Protein AF-0000000072576136 (afdb_homodimer)

Solvent-accessible surface area (backbone atoms only — not comparable to full-atom values): 45454 Å² total; per-residue (Å²): 122,47,48,50,60,74,51,88,66,89,42,73,45,78,43,72,60,44,74,23,37,49,50,46,74,38,41,30,34,22,38,23,35,15,45,12,12,41,23,12,35,43,30,12,17,70,63,68,29,52,25,37,36,33,17,56,44,52,65,46,32,33,51,48,41,37,13,39,54,67,48,43,57,45,41,37,20,47,60,33,68,33,74,60,60,92,84,55,74,64,70,59,25,35,45,52,71,31,28,52,61,47,76,42,61,35,23,64,57,47,56,50,49,50,53,30,45,75,68,62,21,32,40,74,64,34,56,82,33,28,34,21,29,25,50,34,48,58,51,49,31,51,51,51,53,50,50,34,45,73,42,56,25,21,34,40,28,44,29,39,79,76,41,49,41,75,42,90,88,49,81,26,36,29,38,34,24,49,34,64,62,42,39,32,28,38,39,20,42,18,38,37,28,13,58,44,45,34,58,57,44,47,46,60,59,30,52,63,46,56,38,34,89,90,78,47,51,30,35,39,30,32,44,17,33,31,34,35,58,33,37,56,69,49,31,39,50,50,36,69,75,35,62,87,36,51,58,40,34,33,31,43,43,66,61,49,52,52,33,38,76,70,68,65,42,89,65,84,56,80,50,48,32,40,30,43,40,63,46,84,35,33,37,38,38,62,60,36,73,38,60,81,41,45,67,52,32,38,51,34,43,32,49,42,34,57,52,31,51,54,43,45,53,38,50,48,52,47,38,36,73,72,38,67,27,23,65,75,33,47,71,71,43,64,32,63,35,64,28,70,72,40,43,32,21,29,38,26,74,32,68,44,35,48,63,41,43,56,63,34,35,81,51,94,44,40,53,28,36,43,32,44,36,34,47,44,49,35,36,88,52,65,62,71,48,79,48,67,40,47,73,58,35,49,16,47,40,41,53,43,23,27,33,38,36,90,55,70,35,48,31,30,15,26,49,12,24,15,39,35,62,57,26,37,38,24,50,41,43,53,58,39,6,21,31,36,4,27,40,41,14,34,38,39,25,51,21,59,74,68,69,42,46,60,86,67,50,62,54,65,60,44,42,51,52,39,47,74,61,47,35,51,75,87,76,72,80,129,121,47,48,50,60,72,51,87,65,89,42,72,46,77,43,71,61,44,73,22,38,50,51,47,74,38,41,30,33,22,37,23,34,15,45,12,12,41,23,13,35,43,30,13,16,72,64,68,29,52,24,37,36,33,17,54,44,53,64,47,32,35,52,49,40,37,11,40,53,68,48,43,57,43,41,36,20,46,60,33,69,35,75,61,61,90,84,55,74,63,74,58,25,36,45,52,74,31,27,51,61,47,76,41,60,34,22,62,56,46,55,50,50,52,54,29,43,75,69,61,21,32,42,75,63,34,54,82,32,30,34,21,30,25,50,34,50,58,52,51,32,51,52,52,52,51,51,34,44,74,41,57,26,22,34,40,28,46,28,39,79,76,41,47,41,73,41,90,88,49,80,26,36,28,38,34,24,48,35,65,62,43,40,32,30,38,40,18,42,17,38,36,29,14,58,44,45,33,57,58,43,47,45,59,59,28,52,64,46,56,36,34,88,88,79,46,50,30,36,37,31,32,44,16,32,32,34,34,60,34,36,54,68,48,32,40,51,50,38,69,76,34,61,89,36,50,56,41,35,35,30,43,44,66,62,47,53,52,34,37,76,70,68,66,41,90,65,82,56,80,51,48,32,40,31,43,39,63,46,83,36,32,36,36,37,61,60,36,73,38,61,80,41,44,68,53,32,38,51,34,46,31,49,44,34,58,52,31,53,54,44,45,52,38,51,51,51,47,37,36,74,70,39,66,28,23,65,74,33,48,72,73,42,64,32,62,35,64,29,71,71,40,43,31,20,29,38,26,73,32,68,43,36,48,63,41,42,56,64,34,34,80,49,93,45,42,54,29,37,45,32,43,36,33,47,44,48,35,36,88,51,66,61,71,49,80,48,67,40,49,73,57,36,50,16,49,40,40,53,41,22,26,34,37,36,90,54,70,34,49,32,31,14,26,49,11,24,15,37,34,61,56,26,38,38,23,50,41,45,53,57,37,6,21,30,36,4,27,40,41,14,33,39,37,27,51,22,58,75,68,68,41,47,61,85,70,50,63,54,64,61,44,44,51,52,39,46,73,60,47,35,50,77,87,76,72,79,127

pLDDT: mean 94.4, std 8.7, range [44.44, 99.0]

Radius of gyration: 27.43 Å; Cα contacts (8 Å, |Δi|>4): 2630; chains: 2; bounding box: 65×86×63 Å

Secondary structure (DSSP, 8-state):
--B-PPPSS--EEEEPPEEEEEEEEEEEEEE--SHHHHHHHHHHHHTT--EEEE-SSSSS-GGGTTS---SBPP-EEESS-----SS--GGG-S-----SEEE---THHHHHHHHHHHTT-B----GGGTT-B-B-HHHHHHHHHHHHHHHT-EEE-S-EEEEEEE-SSSSSEEEEEEETTEEEEEEEEEEEE-SSS-HHHHHTT--EEES-TTT-PPPPBB--EEEES--HHHHHHHHHH-GGGEETTEE-HHHHHHHHHTTS---S-SSEEEEE-SSTT-EEE----B-S--TT-HHHHHHHHHHHHHHHHHHHHHHHHHSTT-TT-EEEEE-SSPBP---EEE-BSS-B-HHHHHTT---TTEEEEE-PPEEEEPTTSS-EEEEPPPTT--EEEEGGGGSBTT-SSEEE-GGGSSB-HHHHHHHTSHHHHHHHHHHHHHHHHHHHHH-S-GGGS-HHHHHHHHHHTT-----S--/--B-PPPSS--EEEEPPEEEEEEEEEEEEEE--SHHHHHHHHHHHHTT--EEEE-SSSSS-GGGTTS---SBPP-EEESS-----SS--TTS-S-----SEEE---THHHHHHHHHHHTT-B----GGGTT-B-B-HHHHHHHHHHHHHHHT-EEE-S-EEEEEEE-SSSSSEEEEEEETTEEEEEEEEEEEE-SSS-HHHHHTT--EEES-TTT-PPPPBB--EEEES--HHHHHHHHHH-GGGEETTEE-HHHHHHHHHTTS---S-SSEEEEE-SSTT-EEE----B-S--TT-HHHHHHHHHHHHHHHHHHHHHHHHHSTT-TT-EEEEE-SSPBP---EEE-BSS-B-HHHHHTT---TTEEEEE-PPEEEE-TTSS-EEEEPPPTT--EEEEGGGGSBTT-SSEEE-GGGSSB-HHHHHHHTSHHHHHHHHHHHHHHHHHHHHH-S-GGGS-HHHHHHHHHHTT-----S--

Nearest PDB structures (foldseek):
  6em0-assembly1_A-2  TM=5.163E-01  e=6.713E-11  Pseudomonas nitroreducens
  6em0-assembly2_B-3  TM=5.380E-01  e=1.480E-10  Pseudomonas nitroreducens
  4z2r-assembly1_B  TM=5.714E-01  e=1.130E-09  Pseudomonas nitroreducens HBP1
  6ui5-assembly1_B  TM=5.547E-01  e=8.055E-10  Streptomyces sp. NRRL 11266
  4z2r-assembly1_A-4  TM=5.070E-01  e=7.613E-10  Pseudomonas nitroreducens HBP1

Sequence (956 aa):
MPILEEPHESRTITLPPRPARLGGRCDVLVVGGGPAGFAAAVGAADAGADTVLVERYGFLGGNATAALVMPLMSFHNEHKQAAFTEAGDTSRLLPTDHGEGEPVVAGVLWQLLDRLTGRGGCLPPSPKTGYTVPFDPELFKFCLLEMADESGVRMLFHSFASGALPLDDGPGWRVVFETKSGPVVIDAGVVVDGTGDGDVAAACGAPYEVGRPEDGLVQPMTLMFRVADFARPDFAAYVREHPDQWRGVHGLWDLIEEARKNGELRLPREDILFFATPHPHEVAVNSTRVNRVLGTSVWDLTRAEYTARHQLAEIDRFLRTRVPGFEESYVVQSGTHVGVRESRRVVGDHRLTGHDILAARTFPDVIAHGAYPVDIHNPRGSGTVLKRVPRGSFYDIPLRCLLPRDTDRLLVAGRCISGTHVAHSSYRVMPIAMATGHAAGVCAALTVRHGSGPRGLPYRLVQRELLRQGARLRTEPHMPILEEPHESRTITLPPRPARLGGRCDVLVVGGGPAGFAAAVGAADAGADTVLVERYGFLGGNATAALVMPLMSFHNEHKQAAFTEAGDTSRLLPTDHGEGEPVVAGVLWQLLDRLTGRGGCLPPSPKTGYTVPFDPELFKFCLLEMADESGVRMLFHSFASGALPLDDGPGWRVVFETKSGPVVIDAGVVVDGTGDGDVAAACGAPYEVGRPEDGLVQPMTLMFRVADFARPDFAAYVREHPDQWRGVHGLWDLIEEARKNGELRLPREDILFFATPHPHEVAVNSTRVNRVLGTSVWDLTRAEYTARHQLAEIDRFLRTRVPGFEESYVVQSGTHVGVRESRRVVGDHRLTGHDILAARTFPDVIAHGAYPVDIHNPRGSGTVLKRVPRGSFYDIPLRCLLPRDTDRLLVAGRCISGTHVAHSSYRVMPIAMATGHAAGVCAALTVRHGSGPRGLPYRLVQRELLRQGARLRTEPH

Structure (mmCIF, N/CA/C/O backbone):
data_AF-0000000072576136-model_v1
#
loop_
_entity.id
_entity.type
_entity.pdbx_description
1 polymer 'Membrane protein'
#
loop_
_atom_site.group_PDB
_atom_site.id
_atom_site.type_symbol
_atom_site.label_atom_id
_atom_site.label_alt_id
_atom_site.label_comp_id
_atom_site.label_asym_id
_atom_site.label_entity_id
_atom_site.label_seq_id
_atom_site.pdbx_PDB_ins_code
_atom_site.Cartn_x
_atom_site.Cartn_y
_atom_site.Cartn_z
_atom_site.occupancy
_atom_site.B_iso_or_equiv
_atom_site.auth_seq_id
_atom_site.auth_comp_id
_atom_site.auth_asym_id
_atom_site.auth_atom_id
_atom_site.pdbx_PDB_model_num
ATOM 1 N N . MET A 1 1 ? 3.443 -14.68 19.406 1 68.88 1 MET A N 1
ATOM 2 C CA . MET A 1 1 ? 2.92 -14.148 18.156 1 68.88 1 MET A CA 1
ATOM 3 C C . MET A 1 1 ? 3.826 -14.516 16.984 1 68.88 1 MET A C 1
ATOM 5 O O . MET A 1 1 ? 5.051 -14.523 17.125 1 68.88 1 MET A O 1
ATOM 9 N N . PRO A 1 2 ? 3.176 -14.836 15.859 1 83.38 2 PRO A N 1
ATOM 10 C CA . PRO A 1 2 ? 3.953 -15.32 14.719 1 83.38 2 PRO A CA 1
ATOM 11 C C . PRO A 1 2 ? 4.684 -14.195 13.984 1 83.38 2 PRO A C 1
ATOM 13 O O . PRO A 1 2 ? 4.617 -14.109 12.758 1 83.38 2 PRO A O 1
ATOM 16 N N . ILE A 1 3 ? 5.254 -13.297 14.844 1 90.5 3 ILE A N 1
ATOM 17 C CA . ILE A 1 3 ? 6.078 -12.234 14.281 1 90.5 3 ILE A CA 1
ATOM 18 C C . ILE A 1 3 ? 7.539 -12.461 14.648 1 90.5 3 ILE A C 1
ATOM 20 O O . ILE A 1 3 ? 7.84 -13.039 15.695 1 90.5 3 ILE A O 1
ATOM 24 N N . LEU A 1 4 ? 8.352 -12.055 13.742 1 94.62 4 LEU A N 1
ATOM 25 C CA . LEU A 1 4 ? 9.781 -12.102 14.047 1 94.62 4 LEU A CA 1
ATOM 26 C C . LEU A 1 4 ? 10.141 -11.07 15.109 1 94.62 4 LEU A C 1
ATOM 28 O O . LEU A 1 4 ? 10.055 -9.859 14.875 1 94.62 4 LEU A O 1
ATOM 32 N N . GLU A 1 5 ? 10.539 -11.516 16.234 1 92.81 5 GLU A N 1
ATOM 33 C CA . GLU A 1 5 ? 10.867 -10.625 17.344 1 92.81 5 GLU A CA 1
ATOM 34 C C . GLU A 1 5 ? 12.258 -10.016 17.172 1 92.81 5 GLU A C 1
ATOM 36 O O . GLU A 1 5 ? 13.164 -10.672 16.656 1 92.81 5 GLU A O 1
ATOM 41 N N . GLU A 1 6 ? 12.328 -8.852 17.641 1 92.44 6 GLU A N 1
ATOM 42 C CA . GLU A 1 6 ? 13.641 -8.227 17.688 1 92.44 6 GLU A CA 1
ATOM 43 C C . GLU A 1 6 ? 14.602 -9.023 18.562 1 92.44 6 GLU A C 1
ATOM 45 O O . GLU A 1 6 ? 14.273 -9.359 19.703 1 92.44 6 GLU A O 1
ATOM 50 N N . PRO A 1 7 ? 15.789 -9.273 17.969 1 91.88 7 PRO A N 1
ATOM 51 C CA . PRO A 1 7 ? 16.734 -10 18.812 1 91.88 7 PRO A CA 1
ATOM 52 C C . PRO A 1 7 ? 17.094 -9.25 20.094 1 91.88 7 PRO A C 1
ATOM 54 O O . PRO A 1 7 ? 17.219 -8.023 20.078 1 91.88 7 PRO A O 1
ATOM 57 N N . HIS A 1 8 ? 17.312 -9.969 21.109 1 87.31 8 HIS A N 1
ATOM 58 C CA . HIS A 1 8 ? 17.625 -9.391 22.422 1 87.31 8 HIS A CA 1
ATOM 59 C C . HIS A 1 8 ? 18.969 -8.688 22.406 1 87.31 8 HIS A C 1
ATOM 61 O O . HIS A 1 8 ? 19.125 -7.59 22.938 1 87.31 8 HIS A O 1
ATOM 67 N N . GLU A 1 9 ? 19.922 -9.43 21.797 1 86.75 9 GLU A N 1
ATOM 68 C CA . GLU A 1 9 ? 21.234 -8.828 21.672 1 86.75 9 GLU A CA 1
ATOM 69 C C . GLU A 1 9 ? 21.391 -8.125 20.328 1 86.75 9 GLU A C 1
ATOM 71 O O . GLU A 1 9 ? 21.141 -8.719 19.281 1 86.75 9 GLU A O 1
ATOM 76 N N . SER A 1 10 ? 21.75 -6.875 20.453 1 86.5 10 SER A N 1
ATOM 77 C CA . SER A 1 10 ? 21.969 -6.109 19.234 1 86.5 10 SER A CA 1
ATOM 78 C C . SER A 1 10 ? 23.312 -6.441 18.609 1 86.5 10 SER A C 1
ATOM 80 O O . SER A 1 10 ? 24.359 -6.223 19.234 1 86.5 10 SER A O 1
ATOM 82 N N . ARG A 1 11 ? 23.281 -7.152 17.547 1 93.06 11 ARG A N 1
ATOM 83 C CA . ARG A 1 11 ? 24.469 -7.434 16.75 1 93.06 11 ARG A CA 1
ATOM 84 C C . ARG A 1 11 ? 24.391 -6.75 15.391 1 93.06 11 ARG A C 1
ATOM 86 O O . ARG A 1 11 ? 23.312 -6.691 14.781 1 93.06 11 ARG A O 1
ATOM 93 N N . THR A 1 12 ? 25.484 -6.16 15.039 1 95.62 12 THR A N 1
ATOM 94 C CA . THR A 1 12 ? 25.547 -5.469 13.75 1 95.62 12 THR A CA 1
ATOM 95 C C . THR A 1 12 ? 26.594 -6.109 12.844 1 95.62 12 THR A C 1
ATOM 97 O O . THR A 1 12 ? 27.594 -6.664 13.32 1 95.62 12 THR A O 1
ATOM 100 N N . ILE A 1 13 ? 26.297 -6.121 11.594 1 95.44 13 ILE A N 1
ATOM 101 C CA . ILE A 1 13 ? 27.25 -6.512 10.562 1 95.44 13 ILE A CA 1
ATOM 102 C C . ILE A 1 13 ? 27.516 -5.336 9.633 1 95.44 13 ILE A C 1
ATOM 104 O O . ILE A 1 13 ? 26.641 -4.484 9.438 1 95.44 13 ILE A O 1
ATOM 108 N N . THR A 1 14 ? 28.688 -5.301 9.07 1 97.06 14 THR A N 1
ATOM 109 C CA . THR A 1 14 ? 29.016 -4.238 8.133 1 97.06 14 THR A CA 1
ATOM 110 C C . THR A 1 14 ? 28.719 -4.672 6.699 1 97.06 14 THR A C 1
ATOM 112 O O . THR A 1 14 ? 29.266 -5.668 6.223 1 97.06 14 THR A O 1
ATOM 115 N N . LEU A 1 15 ? 27.812 -3.986 6.074 1 97.69 15 LEU A N 1
ATOM 116 C CA . LEU A 1 15 ? 27.531 -4.227 4.66 1 97.69 15 LEU A CA 1
ATOM 117 C C . LEU A 1 15 ? 28.594 -3.561 3.785 1 97.69 15 LEU A C 1
ATOM 119 O O . LEU A 1 15 ? 29.031 -2.445 4.074 1 97.69 15 LEU A O 1
ATOM 123 N N . PRO A 1 16 ? 29.062 -4.172 2.74 1 96.62 16 PRO A N 1
ATOM 124 C CA . PRO A 1 16 ? 30.109 -3.625 1.868 1 96.62 16 PRO A CA 1
ATOM 125 C C . PRO A 1 16 ? 29.625 -2.426 1.054 1 96.62 16 PRO A C 1
ATOM 127 O O . PRO A 1 16 ? 28.422 -2.184 0.957 1 96.62 16 PRO A O 1
ATOM 130 N N . PRO A 1 17 ? 30.609 -1.662 0.505 1 97.31 17 PRO A N 1
ATOM 131 C CA . PRO A 1 17 ? 30.203 -0.618 -0.44 1 97.31 17 PRO A CA 1
ATOM 132 C C . PRO A 1 17 ? 29.406 -1.166 -1.619 1 97.31 17 PRO A C 1
ATOM 134 O O . PRO A 1 17 ? 29.578 -2.326 -2 1 97.31 17 PRO A O 1
ATOM 137 N N . ARG A 1 18 ? 28.562 -0.371 -2.074 1 95.75 18 ARG A N 1
ATOM 138 C CA . ARG A 1 18 ? 27.75 -0.823 -3.201 1 95.75 18 ARG A CA 1
ATOM 139 C C . ARG A 1 18 ? 27.5 0.315 -4.184 1 95.75 18 ARG A C 1
ATOM 141 O O . ARG A 1 18 ? 27.438 1.481 -3.791 1 95.75 18 ARG A O 1
ATOM 148 N N . PRO A 1 19 ? 27.344 0.001 -5.453 1 96.75 19 PRO A N 1
ATOM 149 C CA . PRO A 1 19 ? 27.078 1.031 -6.457 1 96.75 19 PRO A CA 1
ATOM 150 C C . PRO A 1 19 ? 25.625 1.52 -6.418 1 96.75 19 PRO A C 1
ATOM 152 O O . PRO A 1 19 ? 24.703 0.729 -6.176 1 96.75 19 PRO A O 1
ATOM 155 N N . ALA A 1 20 ? 25.453 2.793 -6.617 1 97.88 20 ALA A N 1
ATOM 156 C CA . ALA A 1 20 ? 24.125 3.414 -6.746 1 97.88 20 ALA A CA 1
ATOM 157 C C . ALA A 1 20 ? 24.031 4.227 -8.031 1 97.88 20 ALA A C 1
ATOM 159 O O . ALA A 1 20 ? 24.984 4.898 -8.43 1 97.88 20 ALA A O 1
ATOM 160 N N . ARG A 1 21 ? 22.906 4.176 -8.672 1 97.38 21 ARG A N 1
ATOM 161 C CA . ARG A 1 21 ? 22.672 4.965 -9.875 1 97.38 21 ARG A CA 1
ATOM 162 C C . ARG A 1 21 ? 22.344 6.414 -9.531 1 97.38 21 ARG A C 1
ATOM 164 O O . ARG A 1 21 ? 21.531 6.68 -8.648 1 97.38 21 ARG A O 1
ATOM 171 N N . LEU A 1 22 ? 23 7.312 -10.211 1 97.19 22 LEU A N 1
ATOM 172 C CA . LEU A 1 22 ? 22.594 8.711 -10.094 1 97.19 22 LEU A CA 1
ATOM 173 C C . LEU A 1 22 ? 21.312 8.977 -10.875 1 97.19 22 LEU A C 1
ATOM 175 O O . LEU A 1 22 ? 21.328 9.016 -12.109 1 97.19 22 LEU A O 1
ATOM 179 N N . GLY A 1 23 ? 20.266 9.195 -10.125 1 96.94 23 GLY A N 1
ATOM 180 C CA . GLY A 1 23 ? 18.953 9.328 -10.742 1 96.94 23 GLY A CA 1
ATOM 181 C C . GLY A 1 23 ? 18.656 10.75 -11.195 1 96.94 23 GLY A C 1
ATOM 182 O O . GLY A 1 23 ? 17.734 10.969 -11.984 1 96.94 23 GLY A O 1
ATOM 183 N N . GLY A 1 24 ? 19.391 11.672 -10.625 1 95.06 24 GLY A N 1
ATOM 184 C CA . GLY A 1 24 ? 19.172 13.047 -11.055 1 95.06 24 GLY A CA 1
ATOM 185 C C . GLY A 1 24 ? 19.672 14.07 -10.047 1 95.06 24 GLY A C 1
ATOM 186 O O . GLY A 1 24 ? 20.297 13.711 -9.047 1 95.06 24 GLY A O 1
ATOM 187 N N . ARG A 1 25 ? 19.531 15.312 -10.492 1 95.81 25 ARG A N 1
ATOM 188 C CA . ARG A 1 25 ? 19.812 16.484 -9.672 1 95.81 25 ARG A CA 1
ATOM 189 C C . ARG A 1 25 ? 18.672 17.484 -9.727 1 95.81 25 ARG A C 1
ATOM 191 O O . ARG A 1 25 ? 18.016 17.625 -10.766 1 95.81 25 ARG A O 1
ATOM 198 N N . CYS A 1 26 ? 18.406 18.125 -8.609 1 98.06 26 CYS A N 1
ATOM 199 C CA . CYS A 1 26 ? 17.344 19.125 -8.578 1 98.06 26 CYS A CA 1
ATOM 200 C C . CYS A 1 26 ? 17.641 20.219 -7.566 1 98.06 26 CYS A C 1
ATOM 202 O O . CYS A 1 26 ? 18.594 20.109 -6.793 1 98.06 26 CYS A O 1
ATOM 204 N N . ASP A 1 27 ? 16.875 21.312 -7.648 1 98.44 27 ASP A N 1
ATOM 205 C CA . ASP A 1 27 ? 16.969 22.359 -6.648 1 98.44 27 ASP A CA 1
ATOM 206 C C . ASP A 1 27 ? 16.453 21.891 -5.293 1 98.44 27 ASP A C 1
ATOM 208 O O . ASP A 1 27 ? 17.156 21.984 -4.285 1 98.44 27 ASP A O 1
ATOM 212 N N . VAL A 1 28 ? 15.18 21.375 -5.34 1 98.88 28 VAL A N 1
ATOM 213 C CA . VAL A 1 28 ? 14.508 20.953 -4.117 1 98.88 28 VAL A CA 1
ATOM 214 C C . VAL A 1 28 ? 14.062 19.5 -4.242 1 98.88 28 VAL A C 1
ATOM 216 O O . VAL A 1 28 ? 13.359 19.141 -5.191 1 98.88 28 VAL A O 1
ATOM 219 N N . LEU A 1 29 ? 14.508 18.672 -3.336 1 98.94 29 LEU A N 1
ATOM 220 C CA . LEU A 1 29 ? 14.055 17.281 -3.221 1 98.94 29 LEU A CA 1
ATOM 221 C C . LEU A 1 29 ? 13.109 17.125 -2.031 1 98.94 29 LEU A C 1
ATOM 223 O O . LEU A 1 29 ? 13.484 17.422 -0.895 1 98.94 29 LEU A O 1
ATOM 227 N N . VAL A 1 30 ? 11.898 16.734 -2.326 1 99 30 VAL A N 1
ATOM 228 C CA . VAL A 1 30 ? 10.938 16.422 -1.277 1 99 30 VAL A CA 1
ATOM 229 C C . VAL A 1 30 ? 10.828 14.914 -1.112 1 99 30 VAL A C 1
ATOM 231 O O . VAL A 1 30 ? 10.609 14.188 -2.088 1 99 30 VAL A O 1
ATOM 234 N N . VAL A 1 31 ? 10.969 14.438 0.125 1 98.94 31 VAL A N 1
ATOM 235 C CA . VAL A 1 31 ? 10.906 13.008 0.394 1 98.94 31 VAL A CA 1
ATOM 236 C C . VAL A 1 31 ? 9.648 12.688 1.194 1 98.94 31 VAL A C 1
ATOM 238 O O . VAL A 1 31 ? 9.508 13.117 2.342 1 98.94 31 VAL A O 1
ATOM 241 N N . GLY A 1 32 ? 8.758 11.867 0.601 1 98.81 32 GLY A N 1
ATOM 242 C CA . GLY A 1 32 ? 7.453 11.57 1.161 1 98.81 32 GLY A CA 1
ATOM 243 C C . GLY A 1 32 ? 6.328 12.344 0.504 1 98.81 32 GLY A C 1
ATOM 244 O O . GLY A 1 32 ? 6.324 13.578 0.527 1 98.81 32 GLY A O 1
ATOM 245 N N . GLY A 1 33 ? 5.379 11.648 -0.036 1 98.75 33 GLY A N 1
ATOM 246 C CA . GLY A 1 33 ? 4.289 12.281 -0.761 1 98.75 33 GLY A CA 1
ATOM 247 C C . GLY A 1 33 ? 3 12.344 0.039 1 98.75 33 GLY A C 1
ATOM 248 O O . GLY A 1 33 ? 1.908 12.242 -0.522 1 98.75 33 GLY A O 1
ATOM 249 N N . GLY A 1 34 ? 3.082 12.367 1.383 1 98.69 34 GLY A N 1
ATOM 250 C CA . GLY A 1 34 ? 1.931 12.609 2.236 1 98.69 34 GLY A CA 1
ATOM 251 C C . GLY A 1 34 ? 1.483 14.062 2.238 1 98.69 34 GLY A C 1
ATOM 252 O O . GLY A 1 34 ? 1.957 14.867 1.43 1 98.69 34 GLY A O 1
ATOM 253 N N . PRO A 1 35 ? 0.622 14.422 3.15 1 98.69 35 PRO A N 1
ATOM 254 C CA . PRO A 1 35 ? 0.065 15.781 3.146 1 98.69 35 PRO A CA 1
ATOM 255 C C . PRO A 1 35 ? 1.143 16.859 3.197 1 98.69 35 PRO A C 1
ATOM 257 O O . PRO A 1 35 ? 1.128 17.797 2.385 1 98.69 35 PRO A O 1
ATOM 260 N N . ALA A 1 36 ? 2.078 16.719 4.062 1 98.88 36 ALA A N 1
ATOM 261 C CA . ALA A 1 36 ? 3.119 17.734 4.215 1 98.88 36 ALA A CA 1
ATOM 262 C C . ALA A 1 36 ? 4.051 17.75 3.008 1 98.88 36 ALA A C 1
ATOM 264 O O . ALA A 1 36 ? 4.328 18.812 2.449 1 98.88 36 ALA A O 1
ATOM 265 N N . GLY A 1 37 ? 4.527 16.562 2.604 1 98.94 37 GLY A N 1
ATOM 266 C CA . GLY A 1 37 ? 5.457 16.5 1.485 1 98.94 37 GLY A CA 1
ATOM 267 C C . GLY A 1 37 ? 4.848 16.953 0.173 1 98.94 37 GLY A C 1
ATOM 268 O O . GLY A 1 37 ? 5.508 17.625 -0.619 1 98.94 37 GLY A O 1
ATOM 269 N N . PHE A 1 38 ? 3.637 16.625 -0.038 1 98.88 38 PHE A N 1
ATOM 270 C CA . PHE A 1 38 ? 2.971 17.062 -1.261 1 98.88 38 PHE A CA 1
ATOM 271 C C . PHE A 1 38 ? 2.877 18.578 -1.318 1 98.88 38 PHE A C 1
ATOM 273 O O . PHE A 1 38 ? 3.195 19.188 -2.342 1 98.88 38 PHE A O 1
ATOM 280 N N . ALA A 1 39 ? 2.408 19.156 -0.204 1 98.94 39 ALA A N 1
ATOM 281 C CA . ALA A 1 39 ? 2.289 20.609 -0.161 1 98.94 39 ALA A CA 1
ATOM 282 C C . ALA A 1 39 ? 3.648 21.281 -0.346 1 98.94 39 ALA A C 1
ATOM 284 O O . ALA A 1 39 ? 3.744 22.344 -0.959 1 98.94 39 ALA A O 1
ATOM 285 N N . ALA A 1 40 ? 4.68 20.656 0.183 1 99 40 ALA A N 1
ATOM 286 C CA . ALA A 1 40 ? 6.031 21.188 0.009 1 99 40 ALA A CA 1
ATOM 287 C C . ALA A 1 40 ? 6.441 21.172 -1.461 1 99 40 ALA A C 1
ATOM 289 O O . ALA A 1 40 ? 7.008 22.141 -1.969 1 99 40 ALA A O 1
ATOM 290 N N . ALA A 1 41 ? 6.16 20.031 -2.127 1 98.94 41 ALA A N 1
ATOM 291 C CA . ALA A 1 41 ? 6.539 19.891 -3.529 1 98.94 41 ALA A CA 1
ATOM 292 C C . ALA A 1 41 ? 5.844 20.938 -4.395 1 98.94 41 ALA A C 1
ATOM 294 O O . ALA A 1 41 ? 6.484 21.594 -5.227 1 98.94 41 ALA A O 1
ATOM 295 N N . VAL A 1 42 ? 4.57 21.125 -4.164 1 98.88 42 VAL A N 1
ATOM 296 C CA . VAL A 1 42 ? 3.799 22.094 -4.93 1 98.88 42 VAL A CA 1
ATOM 297 C C . VAL A 1 42 ? 4.289 23.5 -4.621 1 98.88 42 VAL A C 1
ATOM 299 O O . VAL A 1 42 ? 4.508 24.312 -5.531 1 98.88 42 VAL A O 1
ATOM 302 N N . GLY A 1 43 ? 4.484 23.797 -3.342 1 98.94 43 GLY A N 1
ATOM 303 C CA . GLY A 1 43 ? 4.977 25.109 -2.951 1 98.94 43 GLY A CA 1
ATOM 304 C C . GLY A 1 43 ? 6.328 25.453 -3.551 1 98.94 43 GLY A C 1
ATOM 305 O O . GLY A 1 43 ? 6.547 26.578 -4.008 1 98.94 43 GLY A O 1
ATOM 306 N N . ALA A 1 44 ? 7.23 24.5 -3.547 1 98.94 44 ALA A N 1
ATOM 307 C CA . ALA A 1 44 ? 8.57 24.703 -4.098 1 98.94 44 ALA A CA 1
ATOM 308 C C . ALA A 1 44 ? 8.516 24.938 -5.605 1 98.94 44 ALA A C 1
ATOM 310 O O . ALA A 1 44 ? 9.141 25.875 -6.121 1 98.94 44 ALA A O 1
ATOM 311 N N . ALA A 1 45 ? 7.766 24.094 -6.297 1 98.81 45 ALA A N 1
ATOM 312 C CA . ALA A 1 45 ? 7.648 24.203 -7.746 1 98.81 45 ALA A CA 1
ATOM 313 C C . ALA A 1 45 ? 7.004 25.516 -8.148 1 98.81 45 ALA A C 1
ATOM 315 O O . ALA A 1 45 ? 7.465 26.188 -9.086 1 98.81 45 ALA A O 1
ATOM 316 N N . ASP A 1 46 ? 5.973 25.922 -7.445 1 98.62 46 ASP A N 1
ATOM 317 C CA . ASP A 1 46 ? 5.258 27.156 -7.742 1 98.62 46 ASP A CA 1
ATOM 318 C C . ASP A 1 46 ? 6.125 28.391 -7.441 1 98.62 46 ASP A C 1
ATOM 320 O O . ASP A 1 46 ? 5.863 29.484 -7.953 1 98.62 46 ASP A O 1
ATOM 324 N N . ALA A 1 47 ? 7.102 28.188 -6.594 1 98.69 47 ALA A N 1
ATOM 325 C CA . ALA A 1 47 ? 8.062 29.25 -6.316 1 98.69 47 ALA A CA 1
ATOM 326 C C . ALA A 1 47 ? 9.188 29.266 -7.344 1 98.69 47 ALA A C 1
ATOM 328 O O . ALA A 1 47 ? 10.117 30.062 -7.25 1 98.69 47 ALA A O 1
ATOM 329 N N . GLY A 1 48 ? 9.18 28.297 -8.266 1 98.25 48 GLY A N 1
ATOM 330 C CA . GLY A 1 48 ? 10.07 28.359 -9.414 1 98.25 48 GLY A CA 1
ATOM 331 C C . GLY A 1 48 ? 11.219 27.375 -9.336 1 98.25 48 GLY A C 1
ATOM 332 O O . GLY A 1 48 ? 12.086 27.344 -10.211 1 98.25 48 GLY A O 1
ATOM 333 N N . ALA A 1 49 ? 11.234 26.531 -8.375 1 98.69 49 ALA A N 1
ATOM 334 C CA . ALA A 1 49 ? 12.352 25.609 -8.203 1 98.69 49 ALA A CA 1
ATOM 335 C C . ALA A 1 49 ? 12.148 24.344 -9.023 1 98.69 49 ALA A C 1
ATOM 337 O O . ALA A 1 49 ? 11.016 23.859 -9.164 1 98.69 49 ALA A O 1
ATOM 338 N N . ASP A 1 50 ? 13.234 23.797 -9.602 1 98.44 50 ASP A N 1
ATOM 339 C CA . ASP A 1 50 ? 13.219 22.422 -10.102 1 98.44 50 ASP A CA 1
ATOM 340 C C . ASP A 1 50 ? 13.016 21.438 -8.961 1 98.44 50 ASP A C 1
ATOM 342 O O . ASP A 1 50 ? 13.93 21.172 -8.18 1 98.44 50 ASP A O 1
ATOM 346 N N . THR A 1 51 ? 11.797 20.859 -8.922 1 98.81 51 THR A N 1
ATOM 347 C CA . THR A 1 51 ? 11.391 20.109 -7.738 1 98.81 51 THR A CA 1
ATOM 348 C C . THR A 1 51 ? 11.148 18.641 -8.086 1 98.81 51 THR A C 1
ATOM 350 O O . THR A 1 51 ? 10.438 18.328 -9.047 1 98.81 51 THR A O 1
ATOM 353 N N . VAL A 1 52 ? 11.727 17.703 -7.289 1 98.88 52 VAL A N 1
ATOM 354 C CA . VAL A 1 52 ? 11.469 16.266 -7.383 1 98.88 52 VAL A CA 1
ATOM 355 C C . VAL A 1 52 ? 10.789 15.781 -6.105 1 98.88 52 VAL A C 1
ATOM 357 O O . VAL A 1 52 ? 11.211 16.125 -5 1 98.88 52 VAL A O 1
ATOM 360 N N . LEU A 1 53 ? 9.695 15.086 -6.246 1 98.88 53 LEU A N 1
ATOM 361 C CA . LEU A 1 53 ? 9 14.43 -5.145 1 98.88 53 LEU A CA 1
ATOM 362 C C . LEU A 1 53 ? 9.172 12.914 -5.211 1 98.88 53 LEU A C 1
ATOM 364 O O . LEU A 1 53 ? 8.82 12.297 -6.215 1 98.88 53 LEU A O 1
ATOM 368 N N . VAL A 1 54 ? 9.703 12.328 -4.156 1 98.94 54 VAL A N 1
ATOM 369 C CA . VAL A 1 54 ? 9.922 10.883 -4.113 1 98.94 54 VAL A CA 1
ATOM 370 C C . VAL A 1 54 ? 9.008 10.25 -3.072 1 98.94 54 VAL A C 1
ATOM 372 O O . VAL A 1 54 ? 8.898 10.742 -1.946 1 98.94 54 VAL A O 1
ATOM 375 N N . GLU A 1 55 ? 8.32 9.219 -3.455 1 98.81 55 GLU A N 1
ATOM 376 C CA . GLU A 1 55 ? 7.363 8.516 -2.605 1 98.81 55 GLU A CA 1
ATOM 377 C C . GLU A 1 55 ? 7.621 7.012 -2.611 1 98.81 55 GLU A C 1
ATOM 379 O O . GLU A 1 55 ? 7.941 6.438 -3.652 1 98.81 55 GLU A O 1
ATOM 384 N N . ARG A 1 56 ? 7.453 6.391 -1.423 1 98.5 56 ARG A N 1
ATOM 385 C CA . ARG A 1 56 ? 7.766 4.973 -1.285 1 98.5 56 ARG A CA 1
ATOM 386 C C . ARG A 1 56 ? 6.676 4.105 -1.911 1 98.5 56 ARG A C 1
ATOM 388 O O . ARG A 1 56 ? 6.922 2.953 -2.27 1 98.5 56 ARG A O 1
ATOM 395 N N . TYR A 1 57 ? 5.465 4.566 -2.043 1 98.44 57 TYR A N 1
ATOM 396 C CA . TYR A 1 57 ? 4.375 3.826 -2.668 1 98.44 57 TYR A CA 1
ATOM 397 C C . TYR A 1 57 ? 4.176 4.266 -4.113 1 98.44 57 TYR A C 1
ATOM 399 O O . TYR A 1 57 ? 4.973 5.043 -4.648 1 98.44 57 TYR A O 1
ATOM 407 N N . GLY A 1 58 ? 3.164 3.689 -4.77 1 98.19 58 GLY A N 1
ATOM 408 C CA . GLY A 1 58 ? 2.863 4 -6.16 1 98.19 58 GLY A CA 1
ATOM 409 C C . GLY A 1 58 ? 1.853 5.121 -6.312 1 98.19 58 GLY A C 1
ATOM 410 O O . GLY A 1 58 ? 1.361 5.371 -7.418 1 98.19 58 GLY A O 1
ATOM 411 N N . PHE A 1 59 ? 1.491 5.766 -5.191 1 98.62 59 PHE A N 1
ATOM 412 C CA . PHE A 1 59 ? 0.501 6.836 -5.168 1 98.62 59 PHE A CA 1
ATOM 413 C C . PHE A 1 59 ? 0.811 7.836 -4.062 1 98.62 59 PHE A C 1
ATOM 415 O O . PHE A 1 59 ? 1.651 7.574 -3.199 1 98.62 59 PHE A O 1
ATOM 422 N N . LEU A 1 60 ? 0.18 8.977 -4.129 1 98.62 60 LEU A N 1
ATOM 423 C CA . LEU A 1 60 ? 0.418 10.062 -3.178 1 98.62 60 LEU A CA 1
ATOM 424 C C . LEU A 1 60 ? -0.667 10.094 -2.107 1 98.62 60 LEU A C 1
ATOM 426 O O . LEU A 1 60 ? -1.682 9.406 -2.225 1 98.62 60 LEU A O 1
ATOM 430 N N . GLY A 1 61 ? -0.397 10.812 -1.029 1 98.69 61 GLY A N 1
ATOM 431 C CA . GLY A 1 61 ? -1.416 11.125 -0.04 1 98.69 61 GLY A CA 1
ATOM 432 C C . GLY A 1 61 ? -1.042 10.688 1.362 1 98.69 61 GLY A C 1
ATOM 433 O O . GLY A 1 61 ? -1.582 11.203 2.344 1 98.69 61 GLY A O 1
ATOM 434 N N . GLY A 1 62 ? -0.152 9.727 1.486 1 98.06 62 GLY A N 1
ATOM 435 C CA . GLY A 1 62 ? 0.35 9.32 2.789 1 98.06 62 GLY A CA 1
ATOM 436 C C . GLY A 1 62 ? -0.75 8.938 3.76 1 98.06 62 GLY A C 1
ATOM 437 O O . GLY A 1 62 ? -1.603 8.102 3.439 1 98.06 62 GLY A O 1
ATOM 438 N N . ASN A 1 63 ? -0.828 9.578 4.875 1 97.62 63 ASN A N 1
ATOM 439 C CA . ASN A 1 63 ? -1.809 9.266 5.91 1 97.62 63 ASN A CA 1
ATOM 440 C C . ASN A 1 63 ? -3.234 9.359 5.375 1 97.62 63 ASN A C 1
ATOM 442 O O . ASN A 1 63 ? -4.113 8.609 5.801 1 97.62 63 ASN A O 1
ATOM 446 N N . ALA A 1 64 ? -3.451 10.211 4.438 1 98.5 64 ALA A N 1
ATOM 447 C CA . ALA A 1 64 ? -4.801 10.398 3.916 1 98.5 64 ALA A CA 1
ATOM 448 C C . ALA A 1 64 ? -5.242 9.211 3.072 1 98.5 64 ALA A C 1
ATOM 450 O O . ALA A 1 64 ? -6.398 8.789 3.133 1 98.5 64 ALA A O 1
ATOM 451 N N . THR A 1 65 ? -4.34 8.68 2.301 1 98.69 65 THR A N 1
ATOM 452 C CA . THR A 1 65 ? -4.727 7.664 1.33 1 98.69 65 THR A CA 1
ATOM 453 C C . THR A 1 65 ? -4.121 6.312 1.693 1 98.69 65 THR A C 1
ATOM 455 O O . THR A 1 65 ? -4.809 5.289 1.656 1 98.69 65 THR A O 1
ATOM 458 N N . ALA A 1 66 ? -2.867 6.262 2.076 1 98.62 66 ALA A N 1
ATOM 459 C CA . ALA A 1 66 ? -2.207 5.008 2.426 1 98.62 66 ALA A CA 1
ATOM 460 C C . ALA A 1 66 ? -2.684 4.496 3.783 1 98.62 66 ALA A C 1
ATOM 462 O O . ALA A 1 66 ? -3.008 3.314 3.93 1 98.62 66 ALA A O 1
ATOM 463 N N . ALA A 1 67 ? -2.785 5.375 4.785 1 98.56 67 ALA A N 1
ATOM 464 C CA . ALA A 1 67 ? -3.23 4.973 6.117 1 98.56 67 ALA A CA 1
ATOM 465 C C . ALA A 1 67 ? -4.734 5.184 6.277 1 98.56 67 ALA A C 1
ATOM 467 O O . ALA A 1 67 ? -5.328 4.727 7.258 1 98.56 67 ALA A O 1
ATOM 468 N N . LEU A 1 68 ? -5.391 5.883 5.383 1 98.44 68 LEU A N 1
ATOM 469 C CA . LEU A 1 68 ? -6.828 6.121 5.316 1 98.44 68 LEU A CA 1
ATOM 470 C C . LEU A 1 68 ? -7.301 6.922 6.523 1 98.44 68 LEU A C 1
ATOM 472 O O . LEU A 1 68 ? -8.391 6.68 7.047 1 98.44 68 LEU A O 1
ATOM 476 N N . VAL A 1 69 ? -6.398 7.773 7.004 1 97.06 69 VAL A N 1
ATOM 477 C CA . VAL A 1 69 ? -6.812 8.633 8.109 1 97.06 69 VAL A CA 1
ATOM 478 C C . VAL A 1 69 ? -7.852 9.641 7.621 1 97.06 69 VAL A C 1
ATOM 480 O O . VAL A 1 69 ? -7.508 10.641 6.996 1 97.06 69 VAL A O 1
ATOM 483 N N . MET A 1 70 ? -9.07 9.367 7.898 1 95.5 70 MET A N 1
ATOM 484 C CA . MET A 1 70 ? -10.219 10.148 7.465 1 95.5 70 MET A CA 1
ATOM 485 C C . MET A 1 70 ? -11.109 10.516 8.648 1 95.5 70 MET A C 1
ATOM 487 O O . MET A 1 70 ? -11.25 9.734 9.594 1 95.5 70 MET A O 1
ATOM 491 N N . PRO A 1 71 ? -11.672 11.703 8.578 1 96.94 71 PRO A N 1
ATOM 492 C CA . PRO A 1 71 ? -11.594 12.797 7.617 1 96.94 71 PRO A CA 1
ATOM 493 C C . PRO A 1 71 ? -10.398 13.719 7.863 1 96.94 71 PRO A C 1
ATOM 495 O O . PRO A 1 71 ? -9.617 13.477 8.789 1 96.94 71 PRO A O 1
ATOM 498 N N . LEU A 1 72 ? -10.242 14.727 6.906 1 97.62 72 LEU A N 1
ATOM 499 C CA . LEU A 1 72 ? -9.398 15.836 7.34 1 97.62 72 LEU A CA 1
ATOM 500 C C . LEU A 1 72 ? -10.023 16.562 8.523 1 97.62 72 LEU A C 1
ATOM 502 O O . LEU A 1 72 ? -11.18 17 8.445 1 97.62 72 LEU A O 1
ATOM 506 N N . MET A 1 73 ? -9.281 16.672 9.531 1 94.44 73 MET A N 1
ATOM 507 C CA . MET A 1 73 ? -9.828 17.297 10.727 1 94.44 73 MET A CA 1
ATOM 508 C C . MET A 1 73 ? -9.891 18.812 10.57 1 94.44 73 MET A C 1
ATOM 510 O O . MET A 1 73 ? -9.305 19.375 9.641 1 94.44 73 MET A O 1
ATOM 514 N N . SER A 1 74 ? -10.562 19.406 11.547 1 91.19 74 SER A N 1
ATOM 515 C CA . SER A 1 74 ? -10.906 20.828 11.469 1 91.19 74 SER A CA 1
ATOM 516 C C . SER A 1 74 ? -9.656 21.703 11.492 1 91.19 74 SER A C 1
ATOM 518 O O . SER A 1 74 ? -8.688 21.391 12.195 1 91.19 74 SER A O 1
ATOM 520 N N . PHE A 1 75 ? -9.703 22.781 10.719 1 94.5 75 PHE A N 1
ATOM 521 C CA . PHE A 1 75 ? -8.656 23.797 10.664 1 94.5 75 PHE A CA 1
ATOM 522 C C . PHE A 1 75 ? -9.258 25.188 10.758 1 94.5 75 PHE A C 1
ATOM 524 O O . PHE A 1 75 ? -8.766 26.125 10.117 1 94.5 75 PHE A O 1
ATOM 531 N N . HIS A 1 76 ? -10.312 25.281 11.469 1 92.12 76 HIS A N 1
ATOM 532 C CA . HIS A 1 76 ? -11.031 26.531 11.703 1 92.12 76 HIS A CA 1
ATOM 533 C C . HIS A 1 76 ? -10.906 26.969 13.156 1 92.12 76 HIS A C 1
ATOM 535 O O . HIS A 1 76 ? -10.82 26.141 14.062 1 92.12 76 HIS A O 1
ATOM 541 N N . ASN A 1 77 ? -10.945 28.328 13.266 1 90.38 77 ASN A N 1
ATOM 542 C CA . ASN A 1 77 ? -11.023 28.844 14.625 1 90.38 77 ASN A CA 1
ATOM 543 C C . ASN A 1 77 ? -12.453 28.797 15.164 1 90.38 77 ASN A C 1
ATOM 545 O O . ASN A 1 77 ? -13.406 29 14.406 1 90.38 77 ASN A O 1
ATOM 549 N N . GLU A 1 78 ? -12.594 28.219 16.312 1 79.5 78 GLU A N 1
ATOM 550 C CA . GLU A 1 78 ? -13.938 28.031 16.859 1 79.5 78 GLU A CA 1
ATOM 551 C C . GLU A 1 78 ? -14.406 29.25 17.625 1 79.5 78 GLU A C 1
ATOM 553 O O . GLU A 1 78 ? -13.789 29.625 18.625 1 79.5 78 GLU A O 1
ATOM 558 N N . HIS A 1 79 ? -15.469 29.922 17.078 1 76 79 HIS A N 1
ATOM 559 C CA . HIS A 1 79 ? -16.016 31.094 17.734 1 76 79 HIS A CA 1
ATOM 560 C C . HIS A 1 79 ? -17.109 30.719 18.734 1 76 79 HIS A C 1
ATOM 562 O O . HIS A 1 79 ? -17.234 31.328 19.781 1 76 79 HIS A O 1
ATOM 568 N N . LYS A 1 80 ? -17.922 29.938 18.266 1 66.69 80 LYS A N 1
ATOM 569 C CA . LYS A 1 80 ? -19.031 29.516 19.109 1 66.69 80 LYS A CA 1
ATOM 570 C C . LYS A 1 80 ? -19.219 28 19.062 1 66.69 80 LYS A C 1
ATOM 572 O O . LYS A 1 80 ? -19.188 27.406 17.984 1 66.69 80 LYS A O 1
ATOM 577 N N . GLN A 1 81 ? -19.016 27.578 20.234 1 60.44 81 GLN A N 1
ATOM 578 C CA . GLN A 1 81 ? -19.312 26.156 20.281 1 60.44 81 GLN A CA 1
ATOM 579 C C . GLN A 1 81 ? -20.781 25.891 20 1 60.44 81 GLN A C 1
ATOM 581 O O . GLN A 1 81 ? -21.656 26.625 20.469 1 60.44 81 GLN A O 1
ATOM 586 N N . ALA A 1 82 ? -20.938 25.344 18.734 1 55.41 82 ALA A N 1
ATOM 587 C CA . ALA A 1 82 ? -22.328 25 18.484 1 55.41 82 ALA A CA 1
ATOM 588 C C . ALA A 1 82 ? -22.953 24.281 19.688 1 55.41 82 ALA A C 1
ATOM 590 O O . ALA A 1 82 ? -22.312 23.422 20.281 1 55.41 82 ALA A O 1
ATOM 591 N N . ALA A 1 83 ? -23.75 25.094 20.422 1 48.16 83 ALA A N 1
ATOM 592 C CA . ALA A 1 83 ? -24.578 24.406 21.406 1 48.16 83 ALA A CA 1
ATOM 593 C C . ALA A 1 83 ? -25.453 23.344 20.734 1 48.16 83 ALA A C 1
ATOM 595 O O . ALA A 1 83 ? -26.5 23.672 20.156 1 48.16 83 ALA A O 1
ATOM 596 N N . PHE A 1 84 ? -24.859 22.5 19.891 1 47.53 84 PHE A N 1
ATOM 597 C CA . PHE A 1 84 ? -25.781 21.531 19.312 1 47.53 84 PHE A CA 1
ATOM 598 C C . PHE A 1 84 ? -26.688 20.938 20.391 1 47.53 84 PHE A C 1
ATOM 600 O O . PHE A 1 84 ? -26.203 20.297 21.328 1 47.53 84 PHE A O 1
ATOM 607 N N . THR A 1 85 ? -27.625 21.688 20.828 1 45.38 85 THR A N 1
ATOM 608 C CA . THR A 1 85 ? -28.688 21.109 21.641 1 45.38 85 THR A CA 1
ATOM 609 C C . THR A 1 85 ? -28.859 19.625 21.344 1 45.38 85 THR A C 1
ATOM 611 O O . THR A 1 85 ? -28.359 19.141 20.328 1 45.38 85 THR A O 1
ATOM 614 N N . GLU A 1 86 ? -29.953 18.984 22.031 1 46.59 86 GLU A N 1
ATOM 615 C CA . GLU A 1 86 ? -30.391 17.594 22.125 1 46.59 86 GLU A CA 1
ATOM 616 C C . GLU A 1 86 ? -30.219 16.875 20.781 1 46.59 86 GLU A C 1
ATOM 618 O O . GLU A 1 86 ? -29.609 15.805 20.719 1 46.59 86 GLU A O 1
ATOM 623 N N . ALA A 1 87 ? -31.328 17.047 19.828 1 45.81 87 ALA A N 1
ATOM 624 C CA . ALA A 1 87 ? -31.719 16.203 18.688 1 45.81 87 ALA A CA 1
ATOM 625 C C . ALA A 1 87 ? -30.766 16.406 17.516 1 45.81 87 ALA A C 1
ATOM 627 O O . ALA A 1 87 ? -31.188 16.859 16.438 1 45.81 87 ALA A O 1
ATOM 628 N N . GLY A 1 88 ? -29.578 16.859 17.656 1 53.16 88 GLY A N 1
ATOM 629 C CA . GLY A 1 88 ? -28.766 17.031 16.453 1 53.16 88 GLY A CA 1
ATOM 630 C C . GLY A 1 88 ? -28.828 15.852 15.508 1 53.16 88 GLY A C 1
ATOM 631 O O . GLY A 1 88 ? -29.234 14.758 15.898 1 53.16 88 GLY A O 1
ATOM 632 N N . ASP A 1 89 ? -28.828 16.234 14.164 1 61.12 89 ASP A N 1
ATOM 633 C CA . ASP A 1 89 ? -28.969 15.211 13.133 1 61.12 89 ASP A CA 1
ATOM 634 C C . ASP A 1 89 ? -27.875 14.156 13.25 1 61.12 89 ASP A C 1
ATOM 636 O O . ASP A 1 89 ? -26.781 14.328 12.688 1 61.12 89 ASP A O 1
ATOM 640 N N . THR A 1 90 ? -28.031 13.383 14.234 1 62.31 90 THR A N 1
ATOM 641 C CA . THR A 1 90 ? -27.141 12.25 14.5 1 62.31 90 THR A CA 1
ATOM 642 C C . THR A 1 90 ? -27 11.375 13.258 1 62.31 90 THR A C 1
ATOM 644 O O . THR A 1 90 ? -26.203 10.438 13.242 1 62.31 90 THR A O 1
ATOM 647 N N . SER A 1 91 ? -27.719 11.812 12.305 1 67 91 SER A N 1
ATOM 648 C CA . SER A 1 91 ? -27.688 10.969 11.109 1 67 91 SER A CA 1
ATOM 649 C C . SER A 1 91 ? -26.531 11.344 10.188 1 67 91 SER A C 1
ATOM 651 O O . SER A 1 91 ? -26.172 10.586 9.289 1 67 91 SER A O 1
ATOM 653 N N . ARG A 1 92 ? -25.797 12.352 10.586 1 80.62 92 ARG A N 1
ATOM 654 C CA . ARG A 1 92 ? -24.797 12.828 9.641 1 80.62 92 ARG A CA 1
ATOM 655 C C . ARG A 1 92 ? -23.469 12.094 9.82 1 80.62 92 ARG A C 1
ATOM 657 O O . ARG A 1 92 ? -22.625 12.094 8.922 1 80.62 92 ARG A O 1
ATOM 664 N N . LEU A 1 93 ? -23.234 11.523 10.977 1 90.81 93 LEU A N 1
ATOM 665 C CA . LEU A 1 93 ? -22.031 10.766 11.328 1 90.81 93 LEU A CA 1
ATOM 666 C C . LEU A 1 93 ? -20.781 11.625 11.141 1 90.81 93 LEU A C 1
ATOM 668 O O . LEU A 1 93 ? -19.797 11.18 10.531 1 90.81 93 LEU A O 1
ATOM 672 N N . LEU A 1 94 ? -20.906 12.914 11.531 1 87.31 94 LEU A N 1
ATOM 673 C CA . LEU A 1 94 ? -19.859 13.922 11.578 1 87.31 94 LEU A CA 1
ATOM 674 C C . LEU A 1 94 ? -19.859 14.648 12.922 1 87.31 94 LEU A C 1
ATOM 676 O O . LEU A 1 94 ? -20.875 14.656 13.617 1 87.31 94 LEU A O 1
ATOM 680 N N . PRO A 1 95 ? -18.703 15.258 13.273 1 80.62 95 PRO A N 1
ATOM 681 C CA . PRO A 1 95 ? -18.688 15.953 14.555 1 80.62 95 PRO A CA 1
ATOM 682 C C . PRO A 1 95 ? -19.734 17.062 14.633 1 80.62 95 PRO A C 1
ATOM 684 O O . PRO A 1 95 ? -19.953 17.781 13.648 1 80.62 95 PRO A O 1
ATOM 687 N N . THR A 1 96 ? -20.312 17.219 15.766 1 72.19 96 THR A N 1
ATOM 688 C CA . THR A 1 96 ? -21.406 18.172 15.93 1 72.19 96 THR A CA 1
ATOM 689 C C . THR A 1 96 ? -21.031 19.25 16.938 1 72.19 96 THR A C 1
ATOM 691 O O . THR A 1 96 ? -21.859 20.094 17.297 1 72.19 96 THR A O 1
ATOM 694 N N . ASP A 1 97 ? -19.812 19.25 17.359 1 69.62 97 ASP A N 1
ATOM 695 C CA . ASP A 1 97 ? -19.422 20.109 18.469 1 69.62 97 ASP A CA 1
ATOM 696 C C . ASP A 1 97 ? -18.719 21.375 17.953 1 69.62 97 ASP A C 1
ATOM 698 O O . ASP A 1 97 ? -17.906 21.953 18.672 1 69.62 97 ASP A O 1
ATOM 702 N N . HIS A 1 98 ? -19.016 21.641 16.672 1 72.44 98 HIS A N 1
ATOM 703 C CA . HIS A 1 98 ? -18.391 22.828 16.125 1 72.44 98 HIS A CA 1
ATOM 704 C C . HIS A 1 98 ? -19.422 23.859 15.672 1 72.44 98 HIS A C 1
ATOM 706 O O . HIS A 1 98 ? -20.469 23.5 15.133 1 72.44 98 HIS A O 1
ATOM 712 N N . GLY A 1 99 ? -19.219 25.094 16.141 1 70.94 99 GLY A N 1
ATOM 713 C CA . GLY A 1 99 ? -20.062 26.203 15.727 1 70.94 99 GLY A CA 1
ATOM 714 C C . GLY A 1 99 ? -19.469 27.031 14.609 1 70.94 99 GLY A C 1
ATOM 715 O O . GLY A 1 99 ? -18.844 26.5 13.695 1 70.94 99 GLY A O 1
ATOM 716 N N . GLU A 1 100 ? -19.625 28.312 14.766 1 79.62 100 GLU A N 1
ATOM 717 C CA . GLU A 1 100 ? -19.094 29.234 13.758 1 79.62 100 GLU A CA 1
ATOM 718 C C . GLU A 1 100 ? -17.578 29.375 13.867 1 79.62 100 GLU A C 1
ATOM 720 O O . GLU A 1 100 ? -17.016 29.219 14.953 1 79.62 100 GLU A O 1
ATOM 725 N N . GLY A 1 101 ? -16.984 29.453 12.727 1 87.81 101 GLY A N 1
ATOM 726 C CA . GLY A 1 101 ? -15.539 29.641 12.68 1 87.81 101 GLY A CA 1
ATOM 727 C C . GLY A 1 101 ? -15.023 30 11.297 1 87.81 101 GLY A C 1
ATOM 728 O O . GLY A 1 101 ? -15.797 30.047 10.344 1 87.81 101 GLY A O 1
ATOM 729 N N . GLU A 1 102 ? -13.797 30.406 11.281 1 90.88 102 GLU A N 1
ATOM 730 C CA . GLU A 1 102 ? -13.125 30.734 10.031 1 90.88 102 GLU A CA 1
ATOM 731 C C . GLU A 1 102 ? -11.898 29.859 9.812 1 90.88 102 GLU A C 1
ATOM 733 O O . GLU A 1 102 ? -11.172 29.547 10.758 1 90.88 102 GLU A O 1
ATOM 738 N N . PRO A 1 103 ? -11.734 29.531 8.508 1 94.25 103 PRO A N 1
ATOM 739 C CA . PRO A 1 103 ? -10.539 28.719 8.25 1 94.25 103 PRO A CA 1
ATOM 740 C C . PRO A 1 103 ? -9.242 29.469 8.547 1 94.25 103 PRO A C 1
ATOM 742 O O . PRO A 1 103 ? -9.125 30.656 8.227 1 94.25 103 PRO A O 1
ATOM 745 N N . VAL A 1 104 ? -8.289 28.734 9.102 1 96.5 104 VAL A N 1
ATOM 746 C CA . VAL A 1 104 ? -7.027 29.375 9.445 1 96.5 104 VAL A CA 1
ATOM 747 C C . VAL A 1 104 ? -5.91 28.812 8.562 1 96.5 104 VAL A C 1
ATOM 749 O O . VAL A 1 104 ? -4.77 29.266 8.633 1 96.5 104 VAL A O 1
ATOM 752 N N . VAL A 1 105 ? -6.191 27.766 7.809 1 97.56 105 VAL A N 1
ATOM 753 C CA . VAL A 1 105 ? -5.273 27.172 6.836 1 97.56 105 VAL A CA 1
ATOM 754 C C . VAL A 1 105 ? -5.836 27.344 5.426 1 97.56 105 VAL A C 1
ATOM 756 O O . VAL A 1 105 ? -7.039 27.188 5.211 1 97.56 105 VAL A O 1
ATOM 759 N N . ALA A 1 106 ? -5.039 27.734 4.461 1 97.94 106 ALA A N 1
ATOM 760 C CA . ALA A 1 106 ? -5.398 27.859 3.051 1 97.94 106 ALA A CA 1
ATOM 761 C C . ALA A 1 106 ? -4.273 27.344 2.156 1 97.94 106 ALA A C 1
ATOM 763 O O . ALA A 1 106 ? -3.721 26.266 2.4 1 97.94 106 ALA A O 1
ATOM 764 N N . GLY A 1 107 ? -4.004 28.016 1.037 1 98.25 107 GLY A N 1
ATOM 765 C CA . GLY A 1 107 ? -2.908 27.609 0.169 1 98.25 107 GLY A CA 1
ATOM 766 C C . GLY A 1 107 ? -3.17 26.312 -0.549 1 98.25 107 GLY A C 1
ATOM 767 O O . GLY A 1 107 ? -4.238 26.109 -1.133 1 98.25 107 GLY A O 1
ATOM 768 N N . VAL A 1 108 ? -2.225 25.453 -0.517 1 98.69 108 VAL A N 1
ATOM 769 C CA . VAL A 1 108 ? -2.273 24.188 -1.253 1 98.69 108 VAL A CA 1
ATOM 770 C C . VAL A 1 108 ? -3.463 23.359 -0.778 1 98.69 108 VAL A C 1
ATOM 772 O O . VAL A 1 108 ? -4.098 22.656 -1.573 1 98.69 108 VAL A O 1
ATOM 775 N N . LEU A 1 109 ? -3.773 23.453 0.51 1 98.5 109 LEU A N 1
ATOM 776 C CA . LEU A 1 109 ? -4.914 22.719 1.036 1 98.5 109 LEU A CA 1
ATOM 777 C C . LEU A 1 109 ? -6.199 23.109 0.309 1 98.5 109 LEU A C 1
ATOM 779 O O . LEU A 1 109 ? -6.957 22.234 -0.128 1 98.5 109 LEU A O 1
ATOM 783 N N . TRP A 1 110 ? -6.438 24.375 0.168 1 97.81 110 TRP A N 1
ATOM 784 C CA . TRP A 1 110 ? -7.688 24.812 -0.441 1 97.81 110 TRP A CA 1
ATOM 785 C C . TRP A 1 110 ? -7.707 24.5 -1.933 1 97.81 110 TRP A C 1
ATOM 787 O O . TRP A 1 110 ? -8.766 24.234 -2.502 1 97.81 110 TRP A O 1
ATOM 797 N N . GLN A 1 111 ? -6.57 24.562 -2.551 1 98.38 111 GLN A N 1
ATOM 798 C CA . GLN A 1 111 ? -6.504 24.125 -3.938 1 98.38 111 GLN A CA 1
ATOM 799 C C . GLN A 1 111 ? -6.953 22.672 -4.066 1 98.38 111 GLN A C 1
ATOM 801 O O . GLN A 1 111 ? -7.699 22.312 -4.984 1 98.38 111 GLN A O 1
ATOM 806 N N . LEU A 1 112 ? -6.504 21.844 -3.16 1 98.69 112 LEU A N 1
ATOM 807 C CA . LEU A 1 112 ? -6.898 20.438 -3.146 1 98.69 112 LEU A CA 1
ATOM 808 C C . LEU A 1 112 ? -8.391 20.297 -2.877 1 98.69 112 LEU A C 1
ATOM 810 O O . LEU A 1 112 ? -9.078 19.531 -3.557 1 98.69 112 LEU A O 1
ATOM 814 N N . LEU A 1 113 ? -8.875 21.047 -1.9 1 98.31 113 LEU A N 1
ATOM 815 C CA . LEU A 1 113 ? -10.281 20.969 -1.527 1 98.31 113 LEU A CA 1
ATOM 816 C C . LEU A 1 113 ? -11.18 21.391 -2.684 1 98.31 113 LEU A C 1
ATOM 818 O O . LEU A 1 113 ? -12.227 20.781 -2.92 1 98.31 113 LEU A O 1
ATOM 822 N N . ASP A 1 114 ? -10.758 22.406 -3.363 1 98.19 114 ASP A N 1
ATOM 823 C CA . ASP A 1 114 ? -11.523 22.859 -4.52 1 98.19 114 ASP A CA 1
ATOM 824 C C . ASP A 1 114 ? -11.602 21.766 -5.59 1 98.19 114 ASP A C 1
ATOM 826 O O . ASP A 1 114 ? -12.672 21.547 -6.164 1 98.19 114 ASP A O 1
ATOM 830 N N . ARG A 1 115 ? -10.555 21.156 -5.828 1 98.06 115 ARG A N 1
ATOM 831 C CA . ARG A 1 115 ? -10.516 20.094 -6.832 1 98.06 115 ARG A CA 1
ATOM 832 C C . ARG A 1 115 ? -11.367 18.906 -6.402 1 98.06 115 ARG A C 1
ATOM 834 O O . ARG A 1 115 ? -12.094 18.328 -7.215 1 98.06 115 ARG A O 1
ATOM 841 N N . LEU A 1 116 ? -11.211 18.516 -5.184 1 98.44 116 LEU A N 1
ATOM 842 C CA . LEU A 1 116 ? -11.992 17.406 -4.656 1 98.44 116 LEU A CA 1
ATOM 843 C C . LEU A 1 116 ? -13.484 17.719 -4.723 1 98.44 116 LEU A C 1
ATOM 845 O O . LEU A 1 116 ? -14.281 16.859 -5.117 1 98.44 116 LEU A O 1
ATOM 849 N N . THR A 1 117 ? -13.781 18.922 -4.316 1 97.88 117 THR A N 1
ATOM 850 C CA . THR A 1 117 ? -15.18 19.328 -4.336 1 97.88 117 THR A CA 1
ATOM 851 C C . THR A 1 117 ? -15.734 19.297 -5.758 1 97.88 117 THR A C 1
ATOM 853 O O . THR A 1 117 ? -16.844 18.812 -5.98 1 97.88 117 THR A O 1
ATOM 856 N N . GLY A 1 118 ? -15 19.781 -6.676 1 97.12 118 GLY A N 1
ATOM 857 C CA . GLY A 1 118 ? -15.414 19.797 -8.07 1 97.12 118 GLY A CA 1
ATOM 858 C C . GLY A 1 118 ? -15.672 18.406 -8.641 1 97.12 118 GLY A C 1
ATOM 859 O O . GLY A 1 118 ? -16.453 18.25 -9.57 1 97.12 118 GLY A O 1
ATOM 860 N N . ARG A 1 119 ? -15.141 17.406 -8.008 1 96.12 119 ARG A N 1
ATOM 861 C CA . ARG A 1 119 ? -15.266 16.031 -8.508 1 96.12 119 ARG A CA 1
ATOM 862 C C . ARG A 1 119 ? -16.188 15.219 -7.609 1 96.12 119 ARG A C 1
ATOM 864 O O . ARG A 1 119 ? -16.312 14 -7.789 1 96.12 119 ARG A O 1
ATOM 871 N N . GLY A 1 120 ? -16.703 15.883 -6.652 1 95.94 120 GLY A N 1
ATOM 872 C CA . GLY A 1 120 ? -17.547 15.164 -5.699 1 95.94 120 GLY A CA 1
ATOM 873 C C . GLY A 1 120 ? -16.75 14.281 -4.758 1 95.94 120 GLY A C 1
ATOM 874 O O . GLY A 1 120 ? -17.266 13.297 -4.234 1 95.94 120 GLY A O 1
ATOM 875 N N . GLY A 1 121 ? -15.516 14.664 -4.629 1 97.75 121 GLY A N 1
ATOM 876 C CA . GLY A 1 121 ? -14.609 13.797 -3.893 1 97.75 121 GLY A CA 1
ATOM 877 C C . GLY A 1 121 ? -14.5 14.156 -2.422 1 97.75 121 GLY A C 1
ATOM 878 O O . GLY A 1 121 ? -13.75 13.523 -1.675 1 97.75 121 GLY A O 1
ATOM 879 N N . CYS A 1 122 ? -15.227 15.227 -1.945 1 97.75 122 CYS A N 1
ATOM 880 C CA . CYS A 1 122 ? -15.234 15.539 -0.52 1 97.75 122 CYS A CA 1
ATOM 881 C C . CYS A 1 122 ? -16.484 16.328 -0.144 1 97.75 122 CYS A C 1
ATOM 883 O O . CYS A 1 122 ? -17.219 16.781 -1.02 1 97.75 122 CYS A O 1
ATOM 885 N N . LEU A 1 123 ? -16.781 16.344 1.16 1 95.31 123 LEU A N 1
ATOM 886 C CA . LEU A 1 123 ? -17.703 17.297 1.75 1 95.31 123 LEU A CA 1
ATOM 887 C C . LEU A 1 123 ? -16.969 18.516 2.279 1 95.31 123 LEU A C 1
ATOM 889 O O . LEU A 1 123 ? -16.203 18.422 3.244 1 95.31 123 LEU A O 1
ATOM 893 N N . PRO A 1 124 ? -17.203 19.641 1.664 1 93.56 124 PRO A N 1
ATOM 894 C CA . PRO A 1 124 ? -16.453 20.828 2.107 1 93.56 124 PRO A CA 1
ATOM 895 C C . PRO A 1 124 ? -16.719 21.172 3.568 1 93.56 124 PRO A C 1
ATOM 897 O O . PRO A 1 124 ? -17.812 20.938 4.074 1 93.56 124 PRO A O 1
ATOM 900 N N . PRO A 1 125 ? -15.656 21.812 4.176 1 92.12 125 PRO A N 1
ATOM 901 C CA . PRO A 1 125 ? -15.836 22.172 5.582 1 92.12 125 PRO A CA 1
ATOM 902 C C . PRO A 1 125 ? -16.938 23.219 5.777 1 92.12 125 PRO A C 1
ATOM 904 O O . PRO A 1 125 ? -17.016 24.188 5.02 1 92.12 125 PRO A O 1
ATOM 907 N N . SER A 1 126 ? -17.781 22.969 6.758 1 89.75 126 SER A N 1
ATOM 908 C CA . SER A 1 126 ? -18.906 23.828 7.133 1 89.75 126 SER A CA 1
ATOM 909 C C . SER A 1 126 ? -19.344 23.562 8.562 1 89.75 126 SER A C 1
ATOM 911 O O . SER A 1 126 ? -18.906 22.594 9.188 1 89.75 126 SER A O 1
ATOM 913 N N . PRO A 1 127 ? -20.156 24.406 9.117 1 83.31 127 PRO A N 1
ATOM 914 C CA . PRO A 1 127 ? -20.719 24.094 10.43 1 83.31 127 PRO A CA 1
ATOM 915 C C . PRO A 1 127 ? -21.406 22.734 10.477 1 83.31 127 PRO A C 1
ATOM 917 O O . PRO A 1 127 ? -21.375 22.047 11.5 1 83.31 127 PRO A O 1
ATOM 920 N N . LYS A 1 128 ? -21.922 22.328 9.375 1 82 128 LYS A N 1
ATOM 921 C CA . LYS A 1 128 ? -22.656 21.062 9.297 1 82 128 LYS A CA 1
ATOM 922 C C . LYS A 1 128 ? -21.703 19.875 9.406 1 82 128 LYS A C 1
ATOM 924 O O . LYS A 1 128 ? -22.062 18.828 9.938 1 82 128 LYS A O 1
ATOM 929 N N . THR A 1 129 ? -20.516 20.078 8.969 1 86.56 129 THR A N 1
ATOM 930 C CA . THR A 1 129 ? -19.547 18.984 8.977 1 86.56 129 THR A CA 1
ATOM 931 C C . THR A 1 129 ? -18.625 19.078 10.188 1 86.56 129 THR A C 1
ATOM 933 O O . THR A 1 129 ? -17.672 18.312 10.312 1 86.56 129 THR A O 1
ATOM 936 N N . GLY A 1 130 ? -18.891 20.078 11.102 1 83.75 130 GLY A N 1
ATOM 937 C CA . GLY A 1 130 ? -17.953 20.344 12.18 1 83.75 130 GLY A CA 1
ATOM 938 C C . GLY A 1 130 ? -16.594 20.766 11.695 1 83.75 130 GLY A C 1
ATOM 939 O O . GLY A 1 130 ? -15.57 20.438 12.312 1 83.75 130 GLY A O 1
ATOM 940 N N . TYR A 1 131 ? -16.531 21.25 10.461 1 88.44 131 TYR A N 1
ATOM 941 C CA . TYR A 1 131 ? -15.367 21.75 9.75 1 88.44 131 TYR A CA 1
ATOM 942 C C . TYR A 1 131 ? -14.383 20.641 9.453 1 88.44 131 TYR A C 1
ATOM 944 O O . TYR A 1 131 ? -13.203 20.891 9.195 1 88.44 131 TYR A O 1
ATOM 952 N N . THR A 1 132 ? -14.859 19.422 9.57 1 93.19 132 THR A N 1
ATOM 953 C CA . THR A 1 132 ? -14.078 18.297 9.062 1 93.19 132 THR A CA 1
ATOM 954 C C . THR A 1 132 ? -14.383 18.062 7.586 1 93.19 132 THR A C 1
ATOM 956 O O . THR A 1 132 ? -15.383 18.562 7.062 1 93.19 132 THR A O 1
ATOM 959 N N . VAL A 1 133 ? -13.492 17.391 6.926 1 96.69 133 VAL A N 1
ATOM 960 C CA . VAL A 1 133 ? -13.672 17.188 5.496 1 96.69 133 VAL A CA 1
ATOM 961 C C . VAL A 1 133 ? -13.602 15.688 5.184 1 96.69 133 VAL A C 1
ATOM 963 O O . VAL A 1 133 ? -12.539 15.164 4.859 1 96.69 133 VAL A O 1
ATOM 966 N N . PRO A 1 134 ? -14.789 15.023 5.207 1 97.19 134 PRO A N 1
ATOM 967 C CA . PRO A 1 134 ? -14.805 13.68 4.625 1 97.19 134 PRO A CA 1
ATOM 968 C C . PRO A 1 134 ? -14.406 13.672 3.152 1 97.19 134 PRO A C 1
ATOM 970 O O . PRO A 1 134 ? -14.781 14.57 2.4 1 97.19 134 PRO A O 1
ATOM 973 N N . PHE A 1 135 ? -13.594 12.703 2.746 1 98.56 135 PHE A N 1
ATOM 974 C CA . PHE A 1 135 ? -13.133 12.695 1.364 1 98.56 135 PHE A CA 1
ATOM 975 C C . PHE A 1 135 ? -13.102 11.281 0.812 1 98.56 135 PHE A C 1
ATOM 977 O O . PHE A 1 135 ? -13.188 10.312 1.57 1 98.56 135 PHE A O 1
ATOM 984 N N . ASP A 1 136 ? -13.125 11.141 -0.521 1 98.62 136 ASP A N 1
ATOM 985 C CA . ASP A 1 136 ? -12.883 9.93 -1.291 1 98.62 136 ASP A CA 1
ATOM 986 C C . ASP A 1 136 ? -11.391 9.719 -1.53 1 98.62 136 ASP A C 1
ATOM 988 O O . ASP A 1 136 ? -10.758 10.5 -2.244 1 98.62 136 ASP A O 1
ATOM 992 N N . PRO A 1 137 ? -10.836 8.633 -0.976 1 98.56 137 PRO A N 1
ATOM 993 C CA . PRO A 1 137 ? -9.375 8.5 -1.056 1 98.56 137 PRO A CA 1
ATOM 994 C C . PRO A 1 137 ? -8.883 8.289 -2.484 1 98.56 137 PRO A C 1
ATOM 996 O O . PRO A 1 137 ? -7.758 8.672 -2.814 1 98.56 137 PRO A O 1
ATOM 999 N N . GLU A 1 138 ? -9.641 7.652 -3.34 1 98.56 138 GLU A N 1
ATOM 1000 C CA . GLU A 1 138 ? -9.211 7.445 -4.723 1 98.56 138 GLU A CA 1
ATOM 1001 C C . GLU A 1 138 ? -9.195 8.758 -5.5 1 98.56 138 GLU A C 1
ATOM 1003 O O . GLU A 1 138 ? -8.273 9.016 -6.27 1 98.56 138 GLU A O 1
ATOM 1008 N N . LEU A 1 139 ? -10.234 9.523 -5.277 1 98.62 139 LEU A N 1
ATOM 1009 C CA . LEU A 1 139 ? -10.234 10.836 -5.91 1 98.62 139 LEU A CA 1
ATOM 1010 C C . LEU A 1 139 ? -9.148 11.727 -5.309 1 98.62 139 LEU A C 1
ATOM 1012 O O . LEU A 1 139 ? -8.562 12.562 -6.008 1 98.62 139 LEU A O 1
ATOM 1016 N N . PHE A 1 140 ? -8.891 11.547 -3.998 1 98.81 140 PHE A N 1
ATOM 1017 C CA . PHE A 1 140 ? -7.785 12.242 -3.354 1 98.81 140 PHE A CA 1
ATOM 1018 C C . PHE A 1 140 ? -6.469 11.938 -4.055 1 98.81 140 PHE A C 1
ATOM 1020 O O . PHE A 1 140 ? -5.723 12.852 -4.414 1 98.81 140 PHE A O 1
ATOM 1027 N N . LYS A 1 141 ? -6.199 10.695 -4.344 1 98.75 141 LYS A N 1
ATOM 1028 C CA . LYS A 1 141 ? -5 10.281 -5.062 1 98.75 141 LYS A CA 1
ATOM 1029 C C . LYS A 1 141 ? -4.891 10.984 -6.41 1 98.75 141 LYS A C 1
ATOM 1031 O O . LYS A 1 141 ? -3.834 11.523 -6.754 1 98.75 141 LYS A O 1
ATOM 1036 N N . PHE A 1 142 ? -5.93 10.961 -7.09 1 98.38 142 PHE A N 1
ATOM 1037 C CA . PHE A 1 142 ? -5.922 11.461 -8.461 1 98.38 142 PHE A CA 1
ATOM 1038 C C . PHE A 1 142 ? -5.742 12.977 -8.477 1 98.38 142 PHE A C 1
ATOM 1040 O O . PHE A 1 142 ? -5.004 13.508 -9.312 1 98.38 142 PHE A O 1
ATOM 1047 N N . CYS A 1 143 ? -6.418 13.672 -7.578 1 98.56 143 CYS A N 1
ATOM 1048 C CA . CYS A 1 143 ? -6.293 15.125 -7.508 1 98.56 143 CYS A CA 1
ATOM 1049 C C . CYS A 1 143 ? -4.852 15.539 -7.215 1 98.56 143 CYS A C 1
ATOM 1051 O O . CYS A 1 143 ? -4.348 16.5 -7.789 1 98.56 143 CYS A O 1
ATOM 1053 N N . LEU A 1 144 ? -4.203 14.805 -6.332 1 98.69 144 LEU A N 1
ATOM 1054 C CA . LEU A 1 144 ? -2.812 15.109 -6.023 1 98.69 144 LEU A CA 1
ATOM 1055 C C . LEU A 1 144 ? -1.929 14.93 -7.254 1 98.69 144 LEU A C 1
ATOM 1057 O O . LEU A 1 144 ? -1.039 15.742 -7.508 1 98.69 144 LEU A O 1
ATOM 1061 N N . LEU A 1 145 ? -2.178 13.875 -7.953 1 97.94 145 LEU A N 1
ATOM 1062 C CA . LEU A 1 145 ? -1.402 13.609 -9.156 1 97.94 145 LEU A CA 1
ATOM 1063 C C . LEU A 1 145 ? -1.559 14.742 -10.172 1 97.94 145 LEU A C 1
ATOM 1065 O O . LEU A 1 145 ? -0.573 15.195 -10.75 1 97.94 145 LEU A O 1
ATOM 1069 N N . GLU A 1 146 ? -2.73 15.18 -10.336 1 97.31 146 GLU A N 1
ATOM 1070 C CA . GLU A 1 146 ? -3.016 16.25 -11.289 1 97.31 146 GLU A CA 1
ATOM 1071 C C . GLU A 1 146 ? -2.373 17.562 -10.859 1 97.31 146 GLU A C 1
ATOM 1073 O O . GLU A 1 146 ? -1.795 18.281 -11.68 1 97.31 146 GLU A O 1
ATOM 1078 N N . MET A 1 147 ? -2.494 17.828 -9.633 1 98.19 147 MET A N 1
ATOM 1079 C CA . MET A 1 147 ? -1.927 19.078 -9.109 1 98.19 147 MET A CA 1
ATOM 1080 C C . MET A 1 147 ? -0.406 19.078 -9.234 1 98.19 147 MET A C 1
ATOM 1082 O O . MET A 1 147 ? 0.196 20.094 -9.562 1 98.19 147 MET A O 1
ATOM 1086 N N . ALA A 1 148 ? 0.219 17.938 -8.945 1 98 148 ALA A N 1
ATOM 1087 C CA . ALA A 1 148 ? 1.666 17.812 -9.102 1 98 148 ALA A CA 1
ATOM 1088 C C . ALA A 1 148 ? 2.078 18.062 -10.555 1 98 148 ALA A C 1
ATOM 1090 O O . ALA A 1 148 ? 3.062 18.75 -10.82 1 98 148 ALA A O 1
ATOM 1091 N N . ASP A 1 149 ? 1.316 17.484 -11.461 1 96.81 149 ASP A N 1
ATOM 1092 C CA . ASP A 1 149 ? 1.579 17.656 -12.883 1 96.81 149 ASP A CA 1
ATOM 1093 C C . ASP A 1 149 ? 1.455 19.109 -13.297 1 96.81 149 ASP A C 1
ATOM 1095 O O . ASP A 1 149 ? 2.316 19.641 -14 1 96.81 149 ASP A O 1
ATOM 1099 N N . GLU A 1 150 ? 0.442 19.734 -12.82 1 97.5 150 GLU A N 1
ATOM 1100 C CA . GLU A 1 150 ? 0.173 21.125 -13.156 1 97.5 150 GLU A CA 1
ATOM 1101 C C . GLU A 1 150 ? 1.271 22.047 -12.625 1 97.5 150 GLU A C 1
ATOM 1103 O O . GLU A 1 150 ? 1.622 23.031 -13.273 1 97.5 150 GLU A O 1
ATOM 1108 N N . SER A 1 151 ? 1.813 21.688 -11.477 1 97.69 151 SER A N 1
ATOM 1109 C CA . SER A 1 151 ? 2.84 22.516 -10.852 1 97.69 151 SER A CA 1
ATOM 1110 C C . SER A 1 151 ? 4.219 22.234 -11.438 1 97.69 151 SER A C 1
ATOM 1112 O O . SER A 1 151 ? 5.172 22.969 -11.195 1 97.69 151 SER A O 1
ATOM 1114 N N . GLY A 1 152 ? 4.332 21.125 -12.156 1 97.56 152 GLY A N 1
ATOM 1115 C CA . GLY A 1 152 ? 5.598 20.766 -12.773 1 97.56 152 GLY A CA 1
ATOM 1116 C C . GLY A 1 152 ? 6.504 19.969 -11.859 1 97.56 152 GLY A C 1
ATOM 1117 O O . GLY A 1 152 ? 7.719 19.906 -12.062 1 97.56 152 GLY A O 1
ATOM 1118 N N . VAL A 1 153 ? 5.973 19.391 -10.859 1 98.62 153 VAL A N 1
ATOM 1119 C CA . VAL A 1 153 ? 6.734 18.531 -9.961 1 98.62 153 VAL A CA 1
ATOM 1120 C C . VAL A 1 153 ? 7.102 17.234 -10.672 1 98.62 153 VAL A C 1
ATOM 1122 O O . VAL A 1 153 ? 6.254 16.609 -11.305 1 98.62 153 VAL A O 1
ATOM 1125 N N . ARG A 1 154 ? 8.352 16.797 -10.625 1 98.19 154 ARG A N 1
ATOM 1126 C CA . ARG A 1 154 ? 8.766 15.508 -11.148 1 98.19 154 ARG A CA 1
ATOM 1127 C C . ARG A 1 154 ? 8.734 14.438 -10.062 1 98.19 154 ARG A C 1
ATOM 1129 O O . ARG A 1 154 ? 9.383 14.586 -9.023 1 98.19 154 ARG A O 1
ATOM 1136 N N . MET A 1 155 ? 8.055 13.359 -10.352 1 98.62 155 MET A N 1
ATOM 1137 C CA . MET A 1 155 ? 7.789 12.383 -9.297 1 98.62 155 MET A CA 1
ATOM 1138 C C . MET A 1 155 ? 8.57 11.102 -9.531 1 98.62 155 MET A C 1
ATOM 1140 O O . MET A 1 155 ? 8.789 10.703 -10.68 1 98.62 155 MET A O 1
ATOM 1144 N N . LEU A 1 156 ? 8.992 10.477 -8.516 1 98.75 156 LEU A N 1
ATOM 1145 C CA . LEU A 1 156 ? 9.531 9.125 -8.492 1 98.75 156 LEU A CA 1
ATOM 1146 C C . LEU A 1 156 ? 8.852 8.281 -7.414 1 98.75 156 LEU A C 1
ATOM 1148 O O . LEU A 1 156 ? 8.969 8.578 -6.223 1 98.75 156 LEU A O 1
ATOM 1152 N N . PHE A 1 157 ? 8.172 7.227 -7.855 1 98.62 157 PHE A N 1
ATOM 1153 C CA . PHE A 1 157 ? 7.441 6.34 -6.961 1 98.62 157 PHE A CA 1
ATOM 1154 C C . PHE A 1 157 ? 8.258 5.09 -6.648 1 98.62 157 PHE A C 1
ATOM 1156 O O . PHE A 1 157 ? 9.391 4.953 -7.105 1 98.62 157 PHE A O 1
ATOM 1163 N N . HIS A 1 158 ? 7.707 4.281 -5.727 1 98.62 158 HIS A N 1
ATOM 1164 C CA . HIS A 1 158 ? 8.305 2.996 -5.375 1 98.62 158 HIS A CA 1
ATOM 1165 C C . HIS A 1 158 ? 9.75 3.168 -4.914 1 98.62 158 HIS A C 1
ATOM 1167 O O . HIS A 1 158 ? 10.625 2.393 -5.301 1 98.62 158 HIS A O 1
ATOM 1173 N N . SER A 1 159 ? 9.984 4.199 -4.148 1 98.81 159 SER A N 1
ATOM 1174 C CA . SER A 1 159 ? 11.344 4.551 -3.736 1 98.81 159 SER A CA 1
ATOM 1175 C C . SER A 1 159 ? 11.406 4.844 -2.24 1 98.81 159 SER A C 1
ATOM 1177 O O . SER A 1 159 ? 10.828 5.828 -1.77 1 98.81 159 SER A O 1
ATOM 1179 N N . PHE A 1 160 ? 12.133 3.975 -1.521 1 98.69 160 PHE A N 1
ATOM 1180 C CA . PHE A 1 160 ? 12.25 4.07 -0.07 1 98.69 160 PHE A CA 1
ATOM 1181 C C . PHE A 1 160 ? 13.547 4.766 0.326 1 98.69 160 PHE A C 1
ATOM 1183 O O . PHE A 1 160 ? 14.633 4.309 -0.025 1 98.69 160 PHE A O 1
ATOM 1190 N N . ALA A 1 161 ? 13.461 5.914 1.051 1 98.81 161 ALA A N 1
ATOM 1191 C CA . ALA A 1 161 ? 14.656 6.637 1.486 1 98.81 161 ALA A CA 1
ATOM 1192 C C . ALA A 1 161 ? 15.406 5.852 2.555 1 98.81 161 ALA A C 1
ATOM 1194 O O . ALA A 1 161 ? 14.836 5.484 3.586 1 98.81 161 ALA A O 1
ATOM 1195 N N . SER A 1 162 ? 16.734 5.637 2.297 1 97.94 162 SER A N 1
ATOM 1196 C CA . SER A 1 162 ? 17.469 4.781 3.215 1 97.94 162 SER A CA 1
ATOM 1197 C C . SER A 1 162 ? 18.688 5.508 3.793 1 97.94 162 SER A C 1
ATOM 1199 O O . SER A 1 162 ? 19.375 4.98 4.664 1 97.94 162 SER A O 1
ATOM 1201 N N . GLY A 1 163 ? 18.969 6.719 3.264 1 97.62 163 GLY A N 1
ATOM 1202 C CA . GLY A 1 163 ? 20.109 7.449 3.771 1 97.62 163 GLY A CA 1
ATOM 1203 C C . GLY A 1 163 ? 20.328 8.781 3.076 1 97.62 163 GLY A C 1
ATOM 1204 O O . GLY A 1 163 ? 19.609 9.117 2.137 1 97.62 163 GLY A O 1
ATOM 1205 N N . ALA A 1 164 ? 21.25 9.523 3.633 1 98.31 164 ALA A N 1
ATOM 1206 C CA . ALA A 1 164 ? 21.641 10.812 3.066 1 98.31 164 ALA A CA 1
ATOM 1207 C C . ALA A 1 164 ? 23.125 11.086 3.285 1 98.31 164 ALA A C 1
ATOM 1209 O O . ALA A 1 164 ? 23.688 10.727 4.324 1 98.31 164 ALA A O 1
ATOM 1210 N N . LEU A 1 165 ? 23.719 11.688 2.275 1 97.62 165 LEU A N 1
ATOM 1211 C CA . LEU A 1 165 ? 25.125 12.102 2.309 1 97.62 165 LEU A CA 1
ATOM 1212 C C . LEU A 1 165 ? 25.281 13.555 1.87 1 97.62 165 LEU A C 1
ATOM 1214 O O . LEU A 1 165 ? 24.516 14.031 1.022 1 97.62 165 LEU A O 1
ATOM 1218 N N . PRO A 1 166 ? 26.297 14.242 2.43 1 97.06 166 PRO A N 1
ATOM 1219 C CA . PRO A 1 166 ? 26.578 15.57 1.876 1 97.06 166 PRO A CA 1
ATOM 1220 C C . PRO A 1 166 ? 27.094 15.516 0.437 1 97.06 166 PRO A C 1
ATOM 1222 O O . PRO A 1 166 ? 27.75 14.555 0.05 1 97.06 166 PRO A O 1
ATOM 1225 N N . LEU A 1 167 ? 26.766 16.547 -0.246 1 96.25 167 LEU A N 1
ATOM 1226 C CA . LEU A 1 167 ? 27.297 16.641 -1.601 1 96.25 167 LEU A CA 1
ATOM 1227 C C . LEU A 1 167 ? 28.797 16.938 -1.578 1 96.25 167 LEU A C 1
ATOM 1229 O O . LEU A 1 167 ? 29.266 17.656 -0.705 1 96.25 167 LEU A O 1
ATOM 1233 N N . ASP A 1 168 ? 29.453 16.453 -2.621 1 91.12 168 ASP A N 1
ATOM 1234 C CA . ASP A 1 168 ? 30.891 16.656 -2.732 1 91.12 168 ASP A CA 1
ATOM 1235 C C . ASP A 1 168 ? 31.203 18 -3.387 1 91.12 168 ASP A C 1
ATOM 1237 O O . ASP A 1 168 ? 32.281 18.578 -3.168 1 91.12 168 ASP A O 1
ATOM 1241 N N . ASP A 1 169 ? 30.344 18.484 -4.121 1 91.5 169 ASP A N 1
ATOM 1242 C CA . ASP A 1 169 ? 30.656 19.609 -4.984 1 91.5 169 ASP A CA 1
ATOM 1243 C C . ASP A 1 169 ? 29.922 20.875 -4.527 1 91.5 169 ASP A C 1
ATOM 1245 O O . ASP A 1 169 ? 29.703 21.797 -5.32 1 91.5 169 ASP A O 1
ATOM 1249 N N . GLY A 1 170 ? 29.453 20.938 -3.34 1 89.06 170 GLY A N 1
ATOM 1250 C CA . GLY A 1 170 ? 28.75 22.109 -2.848 1 89.06 170 GLY A CA 1
ATOM 1251 C C . GLY A 1 170 ? 27.766 21.781 -1.738 1 89.06 170 GLY A C 1
ATOM 1252 O O . GLY A 1 170 ? 27.719 20.656 -1.26 1 89.06 170 GLY A O 1
ATOM 1253 N N . PRO A 1 171 ? 27.094 22.891 -1.36 1 93 171 PRO A N 1
ATOM 1254 C CA . PRO A 1 171 ? 26.094 22.656 -0.316 1 93 171 PRO A CA 1
ATOM 1255 C C . PRO A 1 171 ? 24.875 21.875 -0.817 1 93 171 PRO A C 1
ATOM 1257 O O . PRO A 1 171 ? 24.453 22.062 -1.96 1 93 171 PRO A O 1
ATOM 1260 N N . GLY A 1 172 ? 24.484 21 0.004 1 96.5 172 GLY A N 1
ATOM 1261 C CA . GLY A 1 172 ? 23.328 20.188 -0.343 1 96.5 172 GLY A CA 1
ATOM 1262 C C . GLY A 1 172 ? 23.453 18.75 0.125 1 96.5 172 GLY A C 1
ATOM 1263 O O . GLY A 1 172 ? 24.328 18.422 0.929 1 96.5 172 GLY A O 1
ATOM 1264 N N . TRP A 1 173 ? 22.422 17.984 -0.329 1 98.38 173 TRP A N 1
ATOM 1265 C CA . TRP A 1 173 ? 22.375 16.609 0.144 1 98.38 173 TRP A CA 1
ATOM 1266 C C . TRP A 1 173 ? 22.156 15.633 -1.018 1 98.38 173 TRP A C 1
ATOM 1268 O O . TRP A 1 173 ? 21.484 15.969 -1.992 1 98.38 173 TRP A O 1
ATOM 1278 N N . ARG A 1 174 ? 22.875 14.555 -0.943 1 98.44 174 ARG A N 1
ATOM 1279 C CA . ARG A 1 174 ? 22.578 13.375 -1.747 1 98.44 174 ARG A CA 1
ATOM 1280 C C . ARG A 1 174 ? 21.719 12.375 -0.966 1 98.44 174 ARG A C 1
ATOM 1282 O O . ARG A 1 174 ? 22.172 11.836 0.052 1 98.44 174 ARG A O 1
ATOM 1289 N N . VAL A 1 175 ? 20.453 12.102 -1.424 1 98.88 175 VAL A N 1
ATOM 1290 C CA . VAL A 1 175 ? 19.594 11.156 -0.723 1 98.88 175 VAL A CA 1
ATOM 1291 C C . VAL A 1 175 ? 19.594 9.812 -1.453 1 98.88 175 VAL A C 1
ATOM 1293 O O . VAL A 1 175 ? 19.531 9.766 -2.684 1 98.88 175 VAL A O 1
ATOM 1296 N N . VAL A 1 176 ? 19.703 8.719 -0.693 1 98.81 176 VAL A N 1
ATOM 1297 C CA . VAL A 1 176 ? 19.734 7.359 -1.229 1 98.81 176 VAL A CA 1
ATOM 1298 C C . VAL A 1 176 ? 18.344 6.742 -1.172 1 98.81 176 VAL A C 1
ATOM 1300 O O . VAL A 1 176 ? 17.703 6.754 -0.122 1 98.81 176 VAL A O 1
ATOM 1303 N N . PHE A 1 177 ? 17.875 6.215 -2.301 1 98.88 177 PHE A N 1
ATOM 1304 C CA . PHE A 1 177 ? 16.578 5.551 -2.395 1 98.88 177 PHE A CA 1
ATOM 1305 C C . PHE A 1 177 ? 16.75 4.094 -2.814 1 98.88 177 PHE A C 1
ATOM 1307 O O . PHE A 1 177 ? 17.484 3.797 -3.76 1 98.88 177 PHE A O 1
ATOM 1314 N N . GLU A 1 178 ? 16.109 3.166 -2.021 1 98.69 178 GLU A N 1
ATOM 1315 C CA . GLU A 1 178 ? 16.078 1.749 -2.371 1 98.69 178 GLU A CA 1
ATOM 1316 C C . GLU A 1 178 ? 14.914 1.437 -3.309 1 98.69 178 GLU A C 1
ATOM 1318 O O . GLU A 1 178 ? 13.758 1.736 -2.992 1 98.69 178 GLU A O 1
ATOM 1323 N N . THR A 1 179 ? 15.258 0.886 -4.484 1 98.38 179 THR A N 1
ATOM 1324 C CA . THR A 1 179 ? 14.258 0.64 -5.52 1 98.38 179 THR A CA 1
ATOM 1325 C C . THR A 1 179 ? 14.492 -0.71 -6.191 1 98.38 179 THR A C 1
ATOM 1327 O O . THR A 1 179 ? 15.5 -1.374 -5.926 1 98.38 179 THR A O 1
ATOM 1330 N N . LYS A 1 180 ? 13.562 -1.071 -7.055 1 97.38 180 LYS A N 1
ATOM 1331 C CA . LYS A 1 180 ? 13.703 -2.285 -7.852 1 97.38 180 LYS A CA 1
ATOM 1332 C C . LYS A 1 180 ? 14.859 -2.158 -8.852 1 97.38 180 LYS A C 1
ATOM 1334 O O . LYS A 1 180 ? 15.359 -3.162 -9.352 1 97.38 180 LYS A O 1
ATOM 1339 N N . SER A 1 181 ? 15.344 -0.971 -9.133 1 96.94 181 SER A N 1
ATOM 1340 C CA . SER A 1 181 ? 16.5 -0.741 -10 1 96.94 181 SER A CA 1
ATOM 1341 C C . SER A 1 181 ? 17.797 -0.776 -9.211 1 96.94 181 SER A C 1
ATOM 1343 O O . SER A 1 181 ? 18.859 -0.447 -9.742 1 96.94 181 SER A O 1
ATOM 1345 N N . GLY A 1 182 ? 17.75 -1.19 -7.988 1 96.94 182 GLY A N 1
ATOM 1346 C CA . GLY A 1 182 ? 18.875 -0.958 -7.078 1 96.94 182 GLY A CA 1
ATOM 1347 C C . GLY A 1 182 ? 18.828 0.412 -6.43 1 96.94 182 GLY A C 1
ATOM 1348 O O . GLY A 1 182 ? 17.844 1.144 -6.566 1 96.94 182 GLY A O 1
ATOM 1349 N N . PRO A 1 183 ? 19.906 0.726 -5.684 1 98 183 PRO A N 1
ATOM 1350 C CA . PRO A 1 183 ? 19.922 2.059 -5.074 1 98 183 PRO A CA 1
ATOM 1351 C C . PRO A 1 183 ? 20 3.178 -6.105 1 98 183 PRO A C 1
ATOM 1353 O O . PRO A 1 183 ? 20.766 3.078 -7.07 1 98 183 PRO A O 1
ATOM 1356 N N . VAL A 1 184 ? 19.172 4.137 -5.934 1 98.5 184 VAL A N 1
ATOM 1357 C CA . VAL A 1 184 ? 19.156 5.363 -6.727 1 98.5 184 VAL A CA 1
ATOM 1358 C C . VAL A 1 184 ? 19.453 6.559 -5.824 1 98.5 184 VAL A C 1
ATOM 1360 O O . VAL A 1 184 ? 18.922 6.648 -4.711 1 98.5 184 VAL A O 1
ATOM 1363 N N . VAL A 1 185 ? 20.359 7.453 -6.289 1 98.56 185 VAL A N 1
ATOM 1364 C CA . VAL A 1 185 ? 20.625 8.648 -5.5 1 98.56 185 VAL A CA 1
ATOM 1365 C C . VAL A 1 185 ? 20.172 9.891 -6.266 1 98.56 185 VAL A C 1
ATOM 1367 O O . VAL A 1 185 ? 20.234 9.922 -7.496 1 98.56 185 VAL A O 1
ATOM 1370 N N . ILE A 1 186 ? 19.703 10.844 -5.566 1 98.69 186 ILE A N 1
ATOM 1371 C CA . ILE A 1 186 ? 19.344 12.141 -6.125 1 98.69 186 ILE A CA 1
ATOM 1372 C C . ILE A 1 186 ? 20.062 13.258 -5.375 1 98.69 186 ILE A C 1
ATOM 1374 O O . ILE A 1 186 ? 19.984 13.328 -4.145 1 98.69 186 ILE A O 1
ATOM 1378 N N . ASP A 1 187 ? 20.766 14.078 -6.102 1 98.25 187 ASP A N 1
ATOM 1379 C CA . ASP A 1 187 ? 21.453 15.25 -5.555 1 98.25 187 ASP A CA 1
ATOM 1380 C C . ASP A 1 187 ? 20.516 16.453 -5.52 1 98.25 187 ASP A C 1
ATOM 1382 O O . ASP A 1 187 ? 19.828 16.75 -6.504 1 98.25 187 ASP A O 1
ATOM 1386 N N . ALA A 1 188 ? 20.484 17.141 -4.375 1 98.56 188 ALA A N 1
ATOM 1387 C CA . ALA A 1 188 ? 19.547 18.266 -4.238 1 98.56 188 ALA A CA 1
ATOM 1388 C C . ALA A 1 188 ? 20.219 19.453 -3.555 1 98.56 188 ALA A C 1
ATOM 1390 O O . ALA A 1 188 ? 21.031 19.281 -2.641 1 98.56 188 ALA A O 1
ATOM 1391 N N . GLY A 1 189 ? 19.891 20.641 -3.996 1 98.25 189 GLY A N 1
ATOM 1392 C CA . GLY A 1 189 ? 20.328 21.859 -3.314 1 98.25 189 GLY A CA 1
ATOM 1393 C C . GLY A 1 189 ? 19.75 22 -1.918 1 98.25 189 GLY A C 1
ATOM 1394 O O . GLY A 1 189 ? 20.453 22.422 -0.994 1 98.25 189 GLY A O 1
ATOM 1395 N N . VAL A 1 190 ? 18.516 21.672 -1.757 1 98.69 190 VAL A N 1
ATOM 1396 C CA . VAL A 1 190 ? 17.828 21.656 -0.473 1 98.69 190 VAL A CA 1
ATOM 1397 C C . VAL A 1 190 ? 16.891 20.438 -0.405 1 98.69 190 VAL A C 1
ATOM 1399 O O . VAL A 1 190 ? 16.266 20.078 -1.401 1 98.69 190 VAL A O 1
ATOM 1402 N N . VAL A 1 191 ? 16.828 19.797 0.761 1 98.94 191 VAL A N 1
ATOM 1403 C CA . VAL A 1 191 ? 15.922 18.672 0.98 1 98.94 191 VAL A CA 1
ATOM 1404 C C . VAL A 1 191 ? 14.82 19.062 1.964 1 98.94 191 VAL A C 1
ATOM 1406 O O . VAL A 1 191 ? 15.086 19.75 2.961 1 98.94 191 VAL A O 1
ATOM 1409 N N . VAL A 1 192 ? 13.602 18.734 1.61 1 98.94 192 VAL A N 1
ATOM 1410 C CA . VAL A 1 192 ? 12.5 18.812 2.559 1 98.94 192 VAL A CA 1
ATOM 1411 C C . VAL A 1 192 ? 12.086 17.391 2.984 1 98.94 192 VAL A C 1
ATOM 1413 O O . VAL A 1 192 ? 11.641 16.594 2.158 1 98.94 192 VAL A O 1
ATOM 1416 N N . ASP A 1 193 ? 12.242 17.125 4.266 1 98.94 193 ASP A N 1
ATOM 1417 C CA . ASP A 1 193 ? 11.812 15.844 4.82 1 98.94 193 ASP A CA 1
ATOM 1418 C C . ASP A 1 193 ? 10.312 15.852 5.117 1 98.94 193 ASP A C 1
ATOM 1420 O O . ASP A 1 193 ? 9.883 16.359 6.152 1 98.94 193 ASP A O 1
ATOM 1424 N N . GLY A 1 194 ? 9.555 15.258 4.223 1 98.88 194 GLY A N 1
ATOM 1425 C CA . GLY A 1 194 ? 8.117 15.094 4.375 1 98.88 194 GLY A CA 1
ATOM 1426 C C . GLY A 1 194 ? 7.711 13.664 4.684 1 98.88 194 GLY A C 1
ATOM 1427 O O . GLY A 1 194 ? 6.59 13.25 4.367 1 98.88 194 GLY A O 1
ATOM 1428 N N . THR A 1 195 ? 8.578 12.852 5.312 1 98.56 195 THR A N 1
ATOM 1429 C CA . THR A 1 195 ? 8.328 11.438 5.547 1 98.56 195 THR A CA 1
ATOM 1430 C C . THR A 1 195 ? 7.359 11.242 6.715 1 98.56 195 THR A C 1
ATOM 1432 O O . THR A 1 195 ? 6.816 10.156 6.902 1 98.56 195 THR A O 1
ATOM 1435 N N . GLY A 1 196 ? 7.086 12.188 7.43 1 98.25 196 GLY A N 1
ATOM 1436 C CA . GLY A 1 196 ? 6.281 12.102 8.641 1 98.25 196 GLY A CA 1
ATOM 1437 C C . GLY A 1 196 ? 7.043 11.547 9.828 1 98.25 196 GLY A C 1
ATOM 1438 O O . GLY A 1 196 ? 6.691 11.812 10.977 1 98.25 196 GLY A O 1
ATOM 1439 N N . ASP A 1 197 ? 8.18 10.883 9.602 1 98.5 197 ASP A N 1
ATOM 1440 C CA . ASP A 1 197 ? 8.922 10.211 10.656 1 98.5 197 ASP A CA 1
ATOM 1441 C C . ASP A 1 197 ? 10.305 10.836 10.836 1 98.5 197 ASP A C 1
ATOM 1443 O O . ASP A 1 197 ? 11.125 10.336 11.617 1 98.5 197 ASP A O 1
ATOM 1447 N N . GLY A 1 198 ? 10.617 11.891 10.086 1 98.69 198 GLY A N 1
ATOM 1448 C CA . GLY A 1 198 ? 11.922 12.523 10.172 1 98.69 198 GLY A CA 1
ATOM 1449 C C . GLY A 1 198 ? 13.055 11.609 9.734 1 98.69 198 GLY A C 1
ATOM 1450 O O . GLY A 1 198 ? 14.148 11.648 10.305 1 98.69 198 GLY A O 1
ATOM 1451 N N . ASP A 1 199 ? 12.773 10.758 8.734 1 98.56 199 ASP A N 1
ATOM 1452 C CA . ASP A 1 199 ? 13.742 9.75 8.32 1 98.56 199 ASP A CA 1
ATOM 1453 C C . ASP A 1 199 ? 14.992 10.398 7.727 1 98.56 199 ASP A C 1
ATOM 1455 O O . ASP A 1 199 ? 16.109 10.016 8.055 1 98.56 199 ASP A O 1
ATOM 1459 N N . VAL A 1 200 ? 14.805 11.375 6.863 1 98.81 200 VAL A N 1
ATOM 1460 C CA . VAL A 1 200 ? 15.922 12 6.176 1 98.81 200 VAL A CA 1
ATOM 1461 C C . VAL A 1 200 ? 16.672 12.922 7.137 1 98.81 200 VAL A C 1
ATOM 1463 O O . VAL A 1 200 ? 17.906 12.977 7.113 1 98.81 200 VAL A O 1
ATOM 1466 N N . ALA A 1 201 ? 15.883 13.609 7.961 1 98.88 201 ALA A N 1
ATOM 1467 C CA . ALA A 1 201 ? 16.516 14.469 8.961 1 98.88 201 ALA A CA 1
ATOM 1468 C C . ALA A 1 201 ? 17.438 13.664 9.875 1 98.88 201 ALA A C 1
ATOM 1470 O O . ALA A 1 201 ? 18.578 14.062 10.141 1 98.88 201 ALA A O 1
ATOM 1471 N N . ALA A 1 202 ? 16.938 12.547 10.344 1 98.62 202 ALA A N 1
ATOM 1472 C CA . ALA A 1 202 ? 17.75 11.664 11.18 1 98.62 202 ALA A CA 1
ATOM 1473 C C . ALA A 1 202 ? 18.984 11.18 10.43 1 98.62 202 ALA A C 1
ATOM 1475 O O . ALA A 1 202 ? 20.078 11.133 10.992 1 98.62 202 ALA A O 1
ATOM 1476 N N . ALA A 1 203 ? 18.844 10.852 9.195 1 98 203 ALA A N 1
ATOM 1477 C CA . ALA A 1 203 ? 19.953 10.383 8.367 1 98 203 ALA A CA 1
ATOM 1478 C C . ALA A 1 203 ? 20.984 11.484 8.18 1 98 203 ALA A C 1
ATOM 1480 O O . ALA A 1 203 ? 22.188 11.195 8.023 1 98 203 ALA A O 1
ATOM 1481 N N . CYS A 1 204 ? 20.531 12.719 8.195 1 98.06 204 CYS A N 1
ATOM 1482 C CA . CYS A 1 204 ? 21.422 13.867 8.016 1 98.06 204 CYS A CA 1
ATOM 1483 C C . CYS A 1 204 ? 22.078 14.258 9.336 1 98.06 204 CYS A C 1
ATOM 1485 O O . CYS A 1 204 ? 22.844 15.219 9.383 1 98.06 204 CYS A O 1
ATOM 1487 N N . GLY A 1 205 ? 21.656 13.625 10.383 1 97.88 205 GLY A N 1
ATOM 1488 C CA . GLY A 1 205 ? 22.312 13.859 11.664 1 97.88 205 GLY A CA 1
ATOM 1489 C C . GLY A 1 205 ? 21.562 14.836 12.547 1 97.88 205 GLY A C 1
ATOM 1490 O O . GLY A 1 205 ? 22.062 15.25 13.594 1 97.88 205 GLY A O 1
ATOM 1491 N N . ALA A 1 206 ? 20.359 15.195 12.203 1 98.75 206 ALA A N 1
ATOM 1492 C CA . ALA A 1 206 ? 19.562 16.109 13.031 1 98.75 206 ALA A CA 1
ATOM 1493 C C . ALA A 1 206 ? 19.172 15.438 14.352 1 98.75 206 ALA A C 1
ATOM 1495 O O . ALA A 1 206 ? 18.812 14.258 14.375 1 98.75 206 ALA A O 1
ATOM 1496 N N . PRO A 1 207 ? 19.25 16.219 15.445 1 98.75 207 PRO A N 1
ATOM 1497 C CA . PRO A 1 207 ? 18.719 15.672 16.703 1 98.75 207 PRO A CA 1
ATOM 1498 C C . PRO A 1 207 ? 17.188 15.57 16.703 1 98.75 207 PRO A C 1
ATOM 1500 O O . PRO A 1 207 ? 16.516 16.328 16.016 1 98.75 207 PRO A O 1
ATOM 1503 N N . TYR A 1 208 ? 16.672 14.641 17.453 1 98.69 208 TYR A N 1
ATOM 1504 C CA . TYR A 1 208 ? 15.227 14.461 17.547 1 98.69 208 TYR A CA 1
ATOM 1505 C C . TYR A 1 208 ? 14.844 13.898 18.922 1 98.69 208 TYR A C 1
ATOM 1507 O O . TYR A 1 208 ? 15.703 13.43 19.672 1 98.69 208 TYR A O 1
ATOM 1515 N N . GLU A 1 209 ? 13.594 14 19.219 1 98.12 209 GLU A N 1
ATOM 1516 C CA . GLU A 1 209 ? 12.977 13.422 20.406 1 98.12 209 GLU A CA 1
ATOM 1517 C C . GLU A 1 209 ? 11.906 12.406 20.031 1 98.12 209 GLU A C 1
ATOM 1519 O O . GLU A 1 209 ? 11.32 12.477 18.938 1 98.12 209 GLU A O 1
ATOM 1524 N N . VAL A 1 210 ? 11.742 11.453 20.953 1 97.94 210 VAL A N 1
ATOM 1525 C CA . VAL A 1 210 ? 10.688 10.461 20.766 1 97.94 210 VAL A CA 1
ATOM 1526 C C . VAL A 1 210 ? 9.898 10.312 22.062 1 97.94 210 VAL A C 1
ATOM 1528 O O . VAL A 1 210 ? 10.484 10.172 23.141 1 97.94 210 VAL A O 1
ATOM 1531 N N . GLY A 1 211 ? 8.625 10.391 21.922 1 96.5 211 GLY A N 1
ATOM 1532 C CA . GLY A 1 211 ? 7.746 10.094 23.047 1 96.5 211 GLY A CA 1
ATOM 1533 C C . GLY A 1 211 ? 7.715 11.188 24.094 1 96.5 211 GLY A C 1
ATOM 1534 O O . GLY A 1 211 ? 8.453 12.172 24 1 96.5 211 GLY A O 1
ATOM 1535 N N . ARG A 1 212 ? 6.828 11 25 1 95.31 212 ARG A N 1
ATOM 1536 C CA . ARG A 1 212 ? 6.727 11.977 26.078 1 95.31 212 ARG A CA 1
ATOM 1537 C C . ARG A 1 212 ? 7.871 11.805 27.078 1 95.31 212 ARG A C 1
ATOM 1539 O O . ARG A 1 212 ? 8.383 10.703 27.266 1 95.31 212 ARG A O 1
ATOM 1546 N N . PRO A 1 213 ? 8.211 12.828 27.75 1 93.38 213 PRO A N 1
ATOM 1547 C CA . PRO A 1 213 ? 9.406 12.82 28.594 1 93.38 213 PRO A CA 1
ATOM 1548 C C . PRO A 1 213 ? 9.312 11.828 29.75 1 93.38 213 PRO A C 1
ATOM 1550 O O . PRO A 1 213 ? 10.32 11.266 30.172 1 93.38 213 PRO A O 1
ATOM 1553 N N . GLU A 1 214 ? 8.18 11.523 30.234 1 93.5 214 GLU A N 1
ATOM 1554 C CA . GLU A 1 214 ? 7.977 10.742 31.453 1 93.5 214 GLU A CA 1
ATOM 1555 C C . GLU A 1 214 ? 8.375 9.281 31.25 1 93.5 214 GLU A C 1
ATOM 1557 O O . GLU A 1 214 ? 8.969 8.664 32.125 1 93.5 214 GLU A O 1
ATOM 1562 N N . ASP A 1 215 ? 8.07 8.719 30.109 1 94.69 215 ASP A N 1
ATOM 1563 C CA . ASP A 1 215 ? 8.273 7.285 29.953 1 94.69 215 ASP A CA 1
ATOM 1564 C C . ASP A 1 215 ? 8.695 6.945 28.531 1 94.69 215 ASP A C 1
ATOM 1566 O O . ASP A 1 215 ? 8.906 5.777 28.188 1 94.69 215 ASP A O 1
ATOM 1570 N N . GLY A 1 216 ? 8.734 7.977 27.688 1 95.81 216 GLY A N 1
ATOM 1571 C CA . GLY A 1 216 ? 9.211 7.766 26.328 1 95.81 216 GLY A CA 1
ATOM 1572 C C . GLY A 1 216 ? 8.172 7.148 25.422 1 95.81 216 GLY A C 1
ATOM 1573 O O . GLY A 1 216 ? 8.469 6.797 24.266 1 95.81 216 GLY A O 1
ATOM 1574 N N . LEU A 1 217 ? 6.938 7.043 25.859 1 96.62 217 LEU A N 1
ATOM 1575 C CA . LEU A 1 217 ? 5.895 6.398 25.062 1 96.62 217 LEU A CA 1
ATOM 1576 C C . LEU A 1 217 ? 5.305 7.375 24.047 1 96.62 217 LEU A C 1
ATOM 1578 O O . LEU A 1 217 ? 5.152 8.562 24.344 1 96.62 217 LEU A O 1
ATOM 1582 N N . VAL A 1 218 ? 5.023 6.848 22.891 1 97.62 218 VAL A N 1
ATOM 1583 C CA . VAL A 1 218 ? 4.363 7.605 21.828 1 97.62 218 VAL A CA 1
ATOM 1584 C C . VAL A 1 218 ? 2.871 7.285 21.812 1 97.62 218 VAL A C 1
ATOM 1586 O O . VAL A 1 218 ? 2.434 6.309 22.422 1 97.62 218 VAL A O 1
ATOM 1589 N N . GLN A 1 219 ? 2.084 8.172 21.172 1 96.62 219 GLN A N 1
ATOM 1590 C CA . GLN A 1 219 ? 0.656 7.914 21.016 1 96.62 219 GLN A CA 1
ATOM 1591 C C . GLN A 1 219 ? 0.415 6.637 20.219 1 96.62 219 GLN A C 1
ATOM 1593 O O . GLN A 1 219 ? 1.233 6.266 19.375 1 96.62 219 GLN A O 1
ATOM 1598 N N . PRO A 1 220 ? -0.755 5.953 20.422 1 96.12 220 PRO A N 1
ATOM 1599 C CA . PRO A 1 220 ? -1.012 4.652 19.797 1 96.12 220 PRO A CA 1
ATOM 1600 C C . PRO A 1 220 ? -1.2 4.754 18.281 1 96.12 220 PRO A C 1
ATOM 1602 O O . PRO A 1 220 ? -1.504 5.832 17.766 1 96.12 220 PRO A O 1
ATOM 1605 N N . MET A 1 221 ? -0.951 3.639 17.625 1 97.06 221 MET A N 1
ATOM 1606 C CA . MET A 1 221 ? -1.229 3.516 16.188 1 97.06 221 MET A CA 1
ATOM 1607 C C . MET A 1 221 ? -2.639 2.982 15.953 1 97.06 221 MET A C 1
ATOM 1609 O O . MET A 1 221 ? -3.229 2.361 16.844 1 97.06 221 MET A O 1
ATOM 1613 N N . THR A 1 222 ? -3.193 3.33 14.82 1 97.06 222 THR A N 1
ATOM 1614 C CA . THR A 1 222 ? -4.531 2.883 14.445 1 97.06 222 THR A CA 1
ATOM 1615 C C . THR A 1 222 ? -4.559 2.426 12.984 1 97.06 222 THR A C 1
ATOM 1617 O O . THR A 1 222 ? -4.07 3.127 12.102 1 97.06 222 THR A O 1
ATOM 1620 N N . LEU A 1 223 ? -5.074 1.252 12.781 1 98.31 223 LEU A N 1
ATOM 1621 C CA . LEU A 1 223 ? -5.402 0.829 11.422 1 98.31 223 LEU A CA 1
ATOM 1622 C C . LEU A 1 223 ? -6.824 1.24 11.055 1 98.31 223 LEU A C 1
ATOM 1624 O O . LEU A 1 223 ? -7.793 0.694 11.594 1 98.31 223 LEU A O 1
ATOM 1628 N N . MET A 1 224 ? -6.941 2.188 10.133 1 98.5 224 MET A N 1
ATOM 1629 C CA . MET A 1 224 ? -8.242 2.645 9.656 1 98.5 224 MET A CA 1
ATOM 1630 C C . MET A 1 224 ? -8.773 1.719 8.562 1 98.5 224 MET A C 1
ATOM 1632 O O . MET A 1 224 ? -7.996 1.104 7.832 1 98.5 224 MET A O 1
ATOM 1636 N N . PHE A 1 225 ? -10.062 1.622 8.523 1 98.81 225 PHE A N 1
ATOM 1637 C CA . PHE A 1 225 ? -10.672 0.859 7.438 1 98.81 225 PHE A CA 1
ATOM 1638 C C . PHE A 1 225 ? -12.031 1.444 7.059 1 98.81 225 PHE A C 1
ATOM 1640 O O . PHE A 1 225 ? -12.609 2.221 7.82 1 98.81 225 PHE A O 1
ATOM 1647 N N . ARG A 1 226 ? -12.477 1.115 5.879 1 98.81 226 ARG A N 1
ATOM 1648 C CA . ARG A 1 226 ? -13.773 1.552 5.375 1 98.81 226 ARG A CA 1
ATOM 1649 C C . ARG A 1 226 ? -14.734 0.372 5.223 1 98.81 226 ARG A C 1
ATOM 1651 O O . ARG A 1 226 ? -14.305 -0.744 4.922 1 98.81 226 ARG A O 1
ATOM 1658 N N . VAL A 1 227 ? -15.984 0.629 5.48 1 98.69 227 VAL A N 1
ATOM 1659 C CA . VAL A 1 227 ? -17.047 -0.361 5.402 1 98.69 227 VAL A CA 1
ATOM 1660 C C . VAL A 1 227 ? -18.078 0.074 4.363 1 98.69 227 VAL A C 1
ATOM 1662 O O . VAL A 1 227 ? -18.531 1.223 4.371 1 98.69 227 VAL A O 1
ATOM 1665 N N . ALA A 1 228 ? -18.422 -0.824 3.447 1 98.31 228 ALA A N 1
ATOM 1666 C CA . ALA A 1 228 ? -19.422 -0.562 2.412 1 98.31 228 ALA A CA 1
ATOM 1667 C C . ALA A 1 228 ? -20.719 -1.31 2.697 1 98.31 228 ALA A C 1
ATOM 1669 O O . ALA A 1 228 ? -20.766 -2.172 3.578 1 98.31 228 ALA A O 1
ATOM 1670 N N . ASP A 1 229 ? -21.797 -0.893 1.978 1 97.75 229 ASP A N 1
ATOM 1671 C CA . ASP A 1 229 ? -23.141 -1.438 2.109 1 97.75 229 ASP A CA 1
ATOM 1672 C C . ASP A 1 229 ? -23.688 -1.195 3.512 1 97.75 229 ASP A C 1
ATOM 1674 O O . ASP A 1 229 ? -24.359 -2.064 4.082 1 97.75 229 ASP A O 1
ATOM 1678 N N . PHE A 1 230 ? -23.266 -0.099 4.117 1 97.31 230 PHE A N 1
ATOM 1679 C CA . PHE A 1 230 ? -23.797 0.41 5.371 1 97.31 230 PHE A CA 1
ATOM 1680 C C . PHE A 1 230 ? -25.203 0.978 5.164 1 97.31 230 PHE A C 1
ATOM 1682 O O . PHE A 1 230 ? -25.406 1.829 4.301 1 97.31 230 PHE A O 1
ATOM 1689 N N . ALA A 1 231 ? -26.203 0.477 5.906 1 96.94 231 ALA A N 1
ATOM 1690 C CA . ALA A 1 231 ? -27.562 0.985 5.84 1 96.94 231 ALA A CA 1
ATOM 1691 C C . ALA A 1 231 ? -27.781 2.117 6.84 1 96.94 231 ALA A C 1
ATOM 1693 O O . ALA A 1 231 ? -28.297 1.897 7.938 1 96.94 231 ALA A O 1
ATOM 1694 N N . ARG A 1 232 ? -27.641 3.266 6.344 1 95.38 232 ARG A N 1
ATOM 1695 C CA . ARG A 1 232 ? -27.688 4.453 7.188 1 95.38 232 ARG A CA 1
ATOM 1696 C C . ARG A 1 232 ? -29.047 4.629 7.824 1 95.38 232 ARG A C 1
ATOM 1698 O O . ARG A 1 232 ? -29.156 4.984 9 1 95.38 232 ARG A O 1
ATOM 1705 N N . PRO A 1 233 ? -30.141 4.395 7.141 1 95.19 233 PRO A N 1
ATOM 1706 C CA . PRO A 1 233 ? -31.469 4.574 7.75 1 95.19 233 PRO A CA 1
ATOM 1707 C C . PRO A 1 233 ? -31.688 3.652 8.945 1 95.19 233 PRO A C 1
ATOM 1709 O O . PRO A 1 233 ? -32.281 4.07 9.953 1 95.19 233 PRO A O 1
ATOM 1712 N N . ASP A 1 234 ? -31.203 2.416 8.82 1 96.81 234 ASP A N 1
ATOM 1713 C CA . ASP A 1 234 ? -31.375 1.472 9.922 1 96.81 234 ASP A CA 1
ATOM 1714 C C . ASP A 1 234 ? -30.562 1.902 11.141 1 96.81 234 ASP A C 1
ATOM 1716 O O . ASP A 1 234 ? -31.016 1.789 12.281 1 96.81 234 ASP A O 1
ATOM 1720 N N . PHE A 1 235 ? -29.422 2.357 10.914 1 96.88 235 PHE A N 1
ATOM 1721 C CA . PHE A 1 235 ? -28.594 2.842 12.016 1 96.88 235 PHE A CA 1
ATOM 1722 C C . PHE A 1 235 ? -29.219 4.082 12.648 1 96.88 235 PHE A C 1
ATOM 1724 O O . PHE A 1 235 ? -29.234 4.207 13.875 1 96.88 235 PHE A O 1
ATOM 1731 N N . ALA A 1 236 ? -29.688 4.98 11.828 1 94.88 236 ALA A N 1
ATOM 1732 C CA . ALA A 1 236 ? -30.344 6.191 12.32 1 94.88 236 ALA A CA 1
ATOM 1733 C C . ALA A 1 236 ? -31.547 5.852 13.18 1 94.88 236 ALA A C 1
ATOM 1735 O O . ALA A 1 236 ? -31.812 6.52 14.18 1 94.88 236 ALA A O 1
ATOM 1736 N N . ALA A 1 237 ? -32.281 4.887 12.773 1 95.88 237 ALA A N 1
ATOM 1737 C CA . ALA A 1 237 ? -33.438 4.441 13.555 1 95.88 237 ALA A CA 1
ATOM 1738 C C . ALA A 1 237 ? -33 3.936 14.93 1 95.88 237 ALA A C 1
ATOM 1740 O O . ALA A 1 237 ? -33.625 4.23 15.938 1 95.88 237 ALA A O 1
ATOM 1741 N N . TYR A 1 238 ? -31.953 3.207 14.922 1 95.94 238 TYR A N 1
ATOM 1742 C CA . TYR A 1 238 ? -31.422 2.715 16.188 1 95.94 238 TYR A CA 1
ATOM 1743 C C . TYR A 1 238 ? -31.016 3.871 17.109 1 95.94 238 TYR A C 1
ATOM 1745 O O . TYR A 1 238 ? -31.344 3.867 18.297 1 95.94 238 TYR A O 1
ATOM 1753 N N . VAL A 1 239 ? -30.359 4.801 16.562 1 94.38 239 VAL A N 1
ATOM 1754 C CA . VAL A 1 239 ? -29.859 5.93 17.359 1 94.38 239 VAL A CA 1
ATOM 1755 C C . VAL A 1 239 ? -31.047 6.742 17.891 1 94.38 239 VAL A C 1
ATOM 1757 O O . VAL A 1 239 ? -31.016 7.23 19.016 1 94.38 239 VAL A O 1
ATOM 1760 N N . ARG A 1 240 ? -32.031 6.875 17.062 1 93.69 240 ARG A N 1
ATOM 1761 C CA . ARG A 1 240 ? -33.219 7.586 17.5 1 93.69 240 ARG A CA 1
ATOM 1762 C C . ARG A 1 240 ? -33.906 6.875 18.672 1 93.69 240 ARG A C 1
ATOM 1764 O O . ARG A 1 240 ? -34.375 7.523 19.609 1 93.69 240 ARG A O 1
ATOM 1771 N N . GLU A 1 241 ? -33.844 5.621 18.578 1 95.31 241 GLU A N 1
ATOM 1772 C CA . GLU A 1 241 ? -34.469 4.816 19.625 1 95.31 241 GLU A CA 1
ATOM 1773 C C . GLU A 1 241 ? -33.594 4.746 20.875 1 95.31 241 GLU A C 1
ATOM 1775 O O . GLU A 1 241 ? -34.094 4.473 21.969 1 95.31 241 GLU A O 1
ATOM 1780 N N . HIS A 1 242 ? -32.375 4.973 20.625 1 94.56 242 HIS A N 1
ATOM 1781 C CA . HIS A 1 242 ? -31.406 4.926 21.703 1 94.56 242 HIS A CA 1
ATOM 1782 C C . HIS A 1 242 ? -30.516 6.164 21.703 1 94.56 242 HIS A C 1
ATOM 1784 O O . HIS A 1 242 ? -29.297 6.059 21.516 1 94.56 242 HIS A O 1
ATOM 1790 N N . PRO A 1 243 ? -30.969 7.297 22.062 1 91 243 PRO A N 1
ATOM 1791 C CA . PRO A 1 243 ? -30.25 8.562 21.906 1 91 243 PRO A CA 1
ATOM 1792 C C . PRO A 1 243 ? -29.016 8.648 22.781 1 91 243 PRO A C 1
ATOM 1794 O O . PRO A 1 243 ? -28.125 9.461 22.516 1 91 243 PRO A O 1
ATOM 1797 N N . ASP A 1 244 ? -28.875 7.859 23.734 1 92.12 244 ASP A N 1
ATOM 1798 C CA . ASP A 1 244 ? -27.734 7.895 24.641 1 92.12 244 ASP A CA 1
ATOM 1799 C C . ASP A 1 244 ? -26.609 6.977 24.156 1 92.12 244 ASP A C 1
ATOM 1801 O O . ASP A 1 244 ? -25.547 6.902 24.766 1 92.12 244 ASP A O 1
ATOM 1805 N N . GLN A 1 245 ? -26.828 6.383 23 1 92.5 245 GLN A N 1
ATOM 1806 C CA . GLN A 1 245 ? -25.875 5.363 22.547 1 92.5 245 GLN A CA 1
ATOM 1807 C C . GLN A 1 245 ? -25.016 5.875 21.391 1 92.5 245 GLN A C 1
ATOM 1809 O O . GLN A 1 245 ? -24.203 5.137 20.844 1 92.5 245 GLN A O 1
ATOM 1814 N N . TRP A 1 246 ? -25.172 7.098 21.062 1 93 246 TRP A N 1
ATOM 1815 C CA . TRP A 1 246 ? -24.375 7.652 19.984 1 93 246 TRP A CA 1
ATOM 1816 C C . TRP A 1 246 ? -24.266 9.172 20.109 1 93 246 TRP A C 1
ATOM 1818 O O . TRP A 1 246 ? -25.25 9.859 20.359 1 93 246 TRP A O 1
ATOM 1828 N N . ARG A 1 247 ? -23.062 9.664 19.953 1 88.31 247 ARG A N 1
ATOM 1829 C CA . ARG A 1 247 ? -22.781 11.094 20.016 1 88.31 247 ARG A CA 1
ATOM 1830 C C . ARG A 1 247 ? -21.844 11.516 18.891 1 88.31 247 ARG A C 1
ATOM 1832 O O . ARG A 1 247 ? -20.625 11.328 18.984 1 88.31 247 ARG A O 1
ATOM 1839 N N . GLY A 1 248 ? -22.391 12.211 17.922 1 88.5 248 GLY A N 1
ATOM 1840 C CA . GLY A 1 248 ? -21.562 12.68 16.812 1 88.5 248 GLY A CA 1
ATOM 1841 C C . GLY A 1 248 ? -21.031 11.555 15.945 1 88.5 248 GLY A C 1
ATOM 1842 O O . GLY A 1 248 ? -21.703 11.109 15.016 1 88.5 248 GLY A O 1
ATOM 1843 N N . VAL A 1 249 ? -19.844 11.078 16.422 1 92.75 249 VAL A N 1
ATOM 1844 C CA . VAL A 1 249 ? -19.156 10.117 15.562 1 92.75 249 VAL A CA 1
ATOM 1845 C C . VAL A 1 249 ? -18.766 8.891 16.375 1 92.75 249 VAL A C 1
ATOM 1847 O O . VAL A 1 249 ? -18.062 8.008 15.883 1 92.75 249 VAL A O 1
ATOM 1850 N N . HIS A 1 250 ? -19.188 8.789 17.641 1 93.12 250 HIS A N 1
ATOM 1851 C CA . HIS A 1 250 ? -18.781 7.656 18.453 1 93.12 250 HIS A CA 1
ATOM 1852 C C . HIS A 1 250 ? -19.891 7.23 19.406 1 93.12 250 HIS A C 1
ATOM 1854 O O . HIS A 1 250 ? -20.812 8.008 19.688 1 93.12 250 HIS A O 1
ATOM 1860 N N . GLY A 1 251 ? -19.828 5.973 19.844 1 94.31 251 GLY A N 1
ATOM 1861 C CA . GLY A 1 251 ? -20.828 5.473 20.766 1 94.31 251 GLY A CA 1
ATOM 1862 C C . GLY A 1 251 ? -20.906 3.957 20.812 1 94.31 251 GLY A C 1
ATOM 1863 O O . GLY A 1 251 ? -19.875 3.275 20.781 1 94.31 251 GLY A O 1
ATOM 1864 N N . LEU A 1 252 ? -22.156 3.441 21.031 1 96 252 LEU A N 1
ATOM 1865 C CA . LEU A 1 252 ? -22.516 2.029 21.094 1 96 252 LEU A CA 1
ATOM 1866 C C . LEU A 1 252 ? -22.047 1.403 22.391 1 96 252 LEU A C 1
ATOM 1868 O O . LEU A 1 252 ? -21.578 0.264 22.406 1 96 252 LEU A O 1
ATOM 1872 N N . TRP A 1 253 ? -22.172 2.109 23.469 1 95.25 253 TRP A N 1
ATOM 1873 C CA . TRP A 1 253 ? -21.594 1.74 24.75 1 95.25 253 TRP A CA 1
ATOM 1874 C C . TRP A 1 253 ? -22.25 0.471 25.297 1 95.25 253 TRP A C 1
ATOM 1876 O O . TRP A 1 253 ? -21.547 -0.453 25.734 1 95.25 253 TRP A O 1
ATOM 1886 N N . ASP A 1 254 ? -23.5 0.385 25.203 1 95.19 254 ASP A N 1
ATOM 1887 C CA . ASP A 1 254 ? -24.203 -0.774 25.734 1 95.19 254 ASP A CA 1
ATOM 1888 C C . ASP A 1 254 ? -23.891 -2.031 24.922 1 95.19 254 ASP A C 1
ATOM 1890 O O . ASP A 1 254 ? -23.688 -3.107 25.484 1 95.19 254 ASP A O 1
ATOM 1894 N N . LEU A 1 255 ? -23.938 -1.829 23.625 1 95.75 255 LEU A N 1
ATOM 1895 C CA . LEU A 1 255 ? -23.672 -2.977 22.766 1 95.75 255 LEU A CA 1
ATOM 1896 C C . LEU A 1 255 ? -22.25 -3.502 23 1 95.75 255 LEU A C 1
ATOM 1898 O O . LEU A 1 255 ? -22.031 -4.715 22.969 1 95.75 255 LEU A O 1
ATOM 1902 N N . ILE A 1 256 ? -21.344 -2.635 23.219 1 95.12 256 ILE A N 1
ATOM 1903 C CA . ILE A 1 256 ? -19.953 -3.008 23.469 1 95.12 256 ILE A CA 1
ATOM 1904 C C . ILE A 1 256 ? -19.844 -3.742 24.797 1 95.12 256 ILE A C 1
ATOM 1906 O O . ILE A 1 256 ? -19.172 -4.773 24.891 1 95.12 256 ILE A O 1
ATOM 1910 N N . GLU A 1 257 ? -20.422 -3.207 25.734 1 93.25 257 GLU A N 1
ATOM 1911 C CA . GLU A 1 257 ? -20.406 -3.842 27.047 1 93.25 257 GLU A CA 1
ATOM 1912 C C . GLU A 1 257 ? -20.969 -5.258 26.984 1 93.25 257 GLU A C 1
ATOM 1914 O O . GLU A 1 257 ? -20.406 -6.184 27.562 1 93.25 257 GLU A O 1
ATOM 1919 N N . GLU A 1 258 ? -22.031 -5.387 26.312 1 94.5 258 GLU A N 1
ATOM 1920 C CA . GLU A 1 258 ? -22.656 -6.699 26.172 1 94.5 258 GLU A CA 1
ATOM 1921 C C . GLU A 1 258 ? -21.719 -7.668 25.438 1 94.5 258 GLU A C 1
ATOM 1923 O O . GLU A 1 258 ? -21.578 -8.82 25.844 1 94.5 258 GLU A O 1
ATOM 1928 N N . ALA A 1 259 ? -21.203 -7.195 24.344 1 94.38 259 ALA A N 1
ATOM 1929 C CA . ALA A 1 259 ? -20.312 -8.031 23.547 1 94.38 259 ALA A CA 1
ATOM 1930 C C . ALA A 1 259 ? -19.078 -8.453 24.359 1 94.38 259 ALA A C 1
ATOM 1932 O O . ALA A 1 259 ? -18.594 -9.578 24.219 1 94.38 259 ALA A O 1
ATOM 1933 N N . ARG A 1 260 ? -18.594 -7.602 25.141 1 92.5 260 ARG A N 1
ATOM 1934 C CA . ARG A 1 260 ? -17.438 -7.902 26 1 92.5 260 ARG A CA 1
ATOM 1935 C C . ARG A 1 260 ? -17.797 -8.953 27.047 1 92.5 260 ARG A C 1
ATOM 1937 O O . ARG A 1 260 ? -17.016 -9.875 27.297 1 92.5 260 ARG A O 1
ATOM 1944 N N . LYS A 1 261 ? -18.859 -8.797 27.641 1 92.56 261 LYS A N 1
ATOM 1945 C CA . LYS A 1 261 ? -19.328 -9.742 28.656 1 92.56 261 LYS A CA 1
ATOM 1946 C C . LYS A 1 261 ? -19.469 -11.141 28.062 1 92.56 261 LYS A C 1
ATOM 1948 O O . LYS A 1 261 ? -19.203 -12.133 28.75 1 92.56 261 LYS A O 1
ATOM 1953 N N . ASN A 1 262 ? -19.844 -11.164 26.859 1 93.44 262 ASN A N 1
ATOM 1954 C CA . ASN A 1 262 ? -20.047 -12.445 26.203 1 93.44 262 ASN A CA 1
ATOM 1955 C C . ASN A 1 262 ? -18.75 -12.984 25.594 1 93.44 262 ASN A C 1
ATOM 1957 O O . ASN A 1 262 ? -18.766 -14.031 24.953 1 93.44 262 ASN A O 1
ATOM 1961 N N . GLY A 1 263 ? -17.688 -12.203 25.625 1 89.38 263 GLY A N 1
ATOM 1962 C CA . GLY A 1 263 ? -16.391 -12.633 25.109 1 89.38 263 GLY A CA 1
ATOM 1963 C C . GLY A 1 263 ? -16.281 -12.484 23.609 1 89.38 263 GLY A C 1
ATOM 1964 O O . GLY A 1 263 ? -15.383 -13.07 22.984 1 89.38 263 GLY A O 1
ATOM 1965 N N . GLU A 1 264 ? -17.062 -11.672 22.984 1 89.12 264 GLU A N 1
ATOM 1966 C CA . GLU A 1 264 ? -17.125 -11.523 21.531 1 89.12 264 GLU A CA 1
ATOM 1967 C C . GLU A 1 264 ? -16.203 -10.406 21.062 1 89.12 264 GLU A C 1
ATOM 1969 O O . GLU A 1 264 ? -15.828 -10.359 19.891 1 89.12 264 GLU A O 1
ATOM 1974 N N . LEU A 1 265 ? -15.891 -9.57 21.953 1 89.5 265 LEU A N 1
ATOM 1975 C CA . LEU A 1 265 ? -15.117 -8.391 21.594 1 89.5 265 LEU A CA 1
ATOM 1976 C C . LEU A 1 265 ? -14.055 -8.094 22.656 1 89.5 265 LEU A C 1
ATOM 1978 O O . LEU A 1 265 ? -14.375 -7.926 23.828 1 89.5 265 LEU A O 1
ATOM 1982 N N . ARG A 1 266 ? -12.875 -8.195 22.25 1 85.75 266 ARG A N 1
ATOM 1983 C CA . ARG A 1 266 ? -11.758 -7.816 23.109 1 85.75 266 ARG A CA 1
ATOM 1984 C C . ARG A 1 266 ? -11.07 -6.562 22.578 1 85.75 266 ARG A C 1
ATOM 1986 O O . ARG A 1 266 ? -10.125 -6.648 21.781 1 85.75 266 ARG A O 1
ATOM 1993 N N . LEU A 1 267 ? -11.57 -5.406 22.719 1 81.12 267 LEU A N 1
ATOM 1994 C CA . LEU A 1 267 ? -11.047 -4.152 22.188 1 81.12 267 LEU A CA 1
ATOM 1995 C C . LEU A 1 267 ? -10.555 -3.252 23.312 1 81.12 267 LEU A C 1
ATOM 1997 O O . LEU A 1 267 ? -11.203 -3.148 24.359 1 81.12 267 LEU A O 1
ATOM 2001 N N . PRO A 1 268 ? -9.43 -2.605 23.172 1 78.19 268 PRO A N 1
ATOM 2002 C CA . PRO A 1 268 ? -8.93 -1.648 24.156 1 78.19 268 PRO A CA 1
ATOM 2003 C C . PRO A 1 268 ? -9.578 -0.273 24.031 1 78.19 268 PRO A C 1
ATOM 2005 O O . PRO A 1 268 ? -8.898 0.749 24.125 1 78.19 268 PRO A O 1
ATOM 2008 N N . ARG A 1 269 ? -10.922 -0.237 23.688 1 80.38 269 ARG A N 1
ATOM 2009 C CA . ARG A 1 269 ? -11.695 0.989 23.531 1 80.38 269 ARG A CA 1
ATOM 2010 C C . ARG A 1 269 ? -13.047 0.873 24.234 1 80.38 269 ARG A C 1
ATOM 2012 O O . ARG A 1 269 ? -13.547 -0.232 24.438 1 80.38 269 ARG A O 1
ATOM 2019 N N . GLU A 1 270 ? -13.508 2.055 24.562 1 80 270 GLU A N 1
ATOM 2020 C CA . GLU A 1 270 ? -14.789 2.078 25.25 1 80 270 GLU A CA 1
ATOM 2021 C C . GLU A 1 270 ? -15.93 2.355 24.281 1 80 270 GLU A C 1
ATOM 2023 O O . GLU A 1 270 ? -17.109 2.236 24.641 1 80 270 GLU A O 1
ATOM 2028 N N . ASP A 1 271 ? -15.523 2.711 23.062 1 90.69 271 ASP A N 1
ATOM 2029 C CA . ASP A 1 271 ? -16.547 3.023 22.062 1 90.69 271 ASP A CA 1
ATOM 2030 C C . ASP A 1 271 ? -16.062 2.723 20.656 1 90.69 271 ASP A C 1
ATOM 2032 O O . ASP A 1 271 ? -14.922 2.287 20.469 1 90.69 271 ASP A O 1
ATOM 2036 N N . ILE A 1 272 ? -17.031 2.721 19.75 1 94.94 272 ILE A N 1
ATOM 2037 C CA . ILE A 1 272 ? -16.734 2.635 18.328 1 94.94 272 ILE A CA 1
ATOM 2038 C C . ILE A 1 272 ? -16.797 4.027 17.703 1 94.94 272 ILE A C 1
ATOM 2040 O O . ILE A 1 272 ? -17.703 4.809 18.016 1 94.94 272 ILE A O 1
ATOM 2044 N N . LEU A 1 273 ? -15.805 4.352 16.953 1 95.44 273 LEU A N 1
ATOM 2045 C CA . LEU A 1 273 ? -15.703 5.637 16.266 1 95.44 273 LEU A CA 1
ATOM 2046 C C . LEU A 1 273 ? -15.711 5.453 14.758 1 95.44 273 LEU A C 1
ATOM 2048 O O . LEU A 1 273 ? -14.883 4.727 14.211 1 95.44 273 LEU A O 1
ATOM 2052 N N . PHE A 1 274 ? -16.688 6.047 14.062 1 95.94 274 PHE A N 1
ATOM 2053 C CA . PHE A 1 274 ? -16.641 6.039 12.602 1 95.94 274 PHE A CA 1
ATOM 2054 C C . PHE A 1 274 ? -17.25 7.312 12.031 1 95.94 274 PHE A C 1
ATOM 2056 O O . PHE A 1 274 ? -18.047 7.977 12.703 1 95.94 274 PHE A O 1
ATOM 2063 N N . PHE A 1 275 ? -16.828 7.656 10.812 1 96 275 PHE A N 1
ATOM 2064 C CA . PHE A 1 275 ? -17.203 8.883 10.109 1 96 275 PHE A CA 1
ATOM 2065 C C . PHE A 1 275 ? -17.906 8.57 8.805 1 96 275 PHE A C 1
ATOM 2067 O O . PHE A 1 275 ? -17.578 7.594 8.125 1 96 275 PHE A O 1
ATOM 2074 N N . ALA A 1 276 ? -18.844 9.445 8.461 1 94.75 276 ALA A N 1
ATOM 2075 C CA . ALA A 1 276 ? -19.391 9.406 7.109 1 94.75 276 ALA A CA 1
ATOM 2076 C C . ALA A 1 276 ? -18.312 9.727 6.07 1 94.75 276 ALA A C 1
ATOM 2078 O O . ALA A 1 276 ? -17.312 10.352 6.391 1 94.75 276 ALA A O 1
ATOM 2079 N N . THR A 1 277 ? -18.516 9.219 4.879 1 96.56 277 THR A N 1
ATOM 2080 C CA . THR A 1 277 ? -17.75 9.578 3.699 1 96.56 277 THR A CA 1
ATOM 2081 C C . THR A 1 277 ? -18.625 10.297 2.674 1 96.56 277 THR A C 1
ATOM 2083 O O . THR A 1 277 ? -19.797 10.523 2.914 1 96.56 277 THR A O 1
ATOM 2086 N N . PRO A 1 278 ? -18.016 10.734 1.549 1 96 278 PRO A N 1
ATOM 2087 C CA . PRO A 1 278 ? -18.875 11.32 0.528 1 96 278 PRO A CA 1
ATOM 2088 C C . PRO A 1 278 ? -19.875 10.32 -0.044 1 96 278 PRO A C 1
ATOM 2090 O O . PRO A 1 278 ? -20.797 10.711 -0.767 1 96 278 PRO A O 1
ATOM 2093 N N . HIS A 1 279 ? -19.734 9.094 0.239 1 96.62 279 HIS A N 1
ATOM 2094 C CA . HIS A 1 279 ? -20.609 8.039 -0.272 1 96.62 279 HIS A CA 1
ATOM 2095 C C . HIS A 1 279 ? -21.594 7.574 0.792 1 96.62 279 HIS A C 1
ATOM 2097 O O . HIS A 1 279 ? -21.203 7.094 1.853 1 96.62 279 HIS A O 1
ATOM 2103 N N . PRO A 1 280 ? -22.891 7.59 0.528 1 94.25 280 PRO A N 1
ATOM 2104 C CA . PRO A 1 280 ? -23.922 7.426 1.551 1 94.25 280 PRO A CA 1
ATOM 2105 C C . PRO A 1 280 ? -23.875 6.051 2.221 1 94.25 280 PRO A C 1
ATOM 2107 O O . PRO A 1 280 ? -24.266 5.914 3.381 1 94.25 280 PRO A O 1
ATOM 2110 N N . HIS A 1 281 ? -23.406 5.027 1.553 1 96.69 281 HIS A N 1
ATOM 2111 C CA . HIS A 1 281 ? -23.438 3.678 2.104 1 96.69 281 HIS A CA 1
ATOM 2112 C C . HIS A 1 281 ? -22.078 3.246 2.609 1 96.69 281 HIS A C 1
ATOM 2114 O O . HIS A 1 281 ? -21.797 2.049 2.723 1 96.69 281 HIS A O 1
ATOM 2120 N N . GLU A 1 282 ? -21.266 4.211 2.855 1 97.75 282 GLU A N 1
ATOM 2121 C CA . GLU A 1 282 ? -19.891 3.938 3.297 1 97.75 282 GLU A CA 1
ATOM 2122 C C . GLU A 1 282 ? -19.578 4.691 4.582 1 97.75 282 GLU A C 1
ATOM 2124 O O . GLU A 1 282 ? -20 5.832 4.77 1 97.75 282 GLU A O 1
ATOM 2129 N N . VAL A 1 283 ? -18.828 4.062 5.504 1 98 283 VAL A N 1
ATOM 2130 C CA . VAL A 1 283 ? -18.281 4.754 6.664 1 98 283 VAL A CA 1
ATOM 2131 C C . VAL A 1 283 ? -16.797 4.441 6.801 1 98 283 VAL A C 1
ATOM 2133 O O . VAL A 1 283 ? -16.328 3.416 6.301 1 98 283 VAL A O 1
ATOM 2136 N N . ALA A 1 284 ? -16.062 5.312 7.371 1 98.31 284 ALA A N 1
ATOM 2137 C CA . ALA A 1 284 ? -14.656 5.125 7.746 1 98.31 284 ALA A CA 1
ATOM 2138 C C . ALA A 1 284 ? -14.523 4.879 9.25 1 98.31 284 ALA A C 1
ATOM 2140 O O . ALA A 1 284 ? -14.891 5.73 10.055 1 98.31 284 ALA A O 1
ATOM 2141 N N . VAL A 1 285 ? -13.945 3.775 9.617 1 98.38 285 VAL A N 1
ATOM 2142 C CA . VAL A 1 285 ? -13.93 3.346 11.016 1 98.38 285 VAL A CA 1
ATOM 2143 C C . VAL A 1 285 ? -12.547 3.574 11.609 1 98.38 285 VAL A C 1
ATOM 2145 O O . VAL A 1 285 ? -11.539 3.17 11.031 1 98.38 285 VAL A O 1
ATOM 2148 N N . ASN A 1 286 ? -12.477 4.238 12.719 1 96.44 286 ASN A N 1
ATOM 2149 C CA . ASN A 1 286 ? -11.273 4.555 13.469 1 96.44 286 ASN A CA 1
ATOM 2150 C C . ASN A 1 286 ? -11.32 3.967 14.875 1 96.44 286 ASN A C 1
ATOM 2152 O O . ASN A 1 286 ? -11.328 4.703 15.867 1 96.44 286 ASN A O 1
ATOM 2156 N N . SER A 1 287 ? -11.219 2.633 14.992 1 95.69 287 SER A N 1
ATOM 2157 C CA . SER A 1 287 ? -11.508 2.076 16.312 1 95.69 287 SER A CA 1
ATOM 2158 C C . SER A 1 287 ? -10.461 1.039 16.703 1 95.69 287 SER A C 1
ATOM 2160 O O . SER A 1 287 ? -10.508 0.492 17.812 1 95.69 287 SER A O 1
ATOM 2162 N N . THR A 1 288 ? -9.461 0.705 15.859 1 96.38 288 THR A N 1
ATOM 2163 C CA . THR A 1 288 ? -8.336 -0.097 16.312 1 96.38 288 THR A CA 1
ATOM 2164 C C . THR A 1 288 ? -7.363 0.753 17.125 1 96.38 288 THR A C 1
ATOM 2166 O O . THR A 1 288 ? -7.363 1.981 17.031 1 96.38 288 THR A O 1
ATOM 2169 N N . ARG A 1 289 ? -6.625 0.142 18 1 95.62 289 ARG A N 1
ATOM 2170 C CA . ARG A 1 289 ? -5.664 0.845 18.844 1 95.62 289 ARG A CA 1
ATOM 2171 C C . ARG A 1 289 ? -4.523 -0.076 19.266 1 95.62 289 ARG A C 1
ATOM 2173 O O . ARG A 1 289 ? -4.754 -1.123 19.875 1 95.62 289 ARG A O 1
ATOM 2180 N N . VAL A 1 290 ? -3.361 0.257 18.906 1 96 290 VAL A N 1
ATOM 2181 C CA . VAL A 1 290 ? -2.184 -0.515 19.281 1 96 290 VAL A CA 1
ATOM 2182 C C . VAL A 1 290 ? -1.215 0.37 20.062 1 96 290 VAL A C 1
ATOM 2184 O O . VAL A 1 290 ? -0.688 1.348 19.516 1 96 290 VAL A O 1
ATOM 2187 N N . ASN A 1 291 ? -0.971 0.043 21.281 1 95.06 291 ASN A N 1
ATOM 2188 C CA . ASN A 1 291 ? -0.118 0.818 22.172 1 95.06 291 ASN A CA 1
ATOM 2189 C C . ASN A 1 291 ? 1.3 0.257 22.219 1 95.06 291 ASN A C 1
ATOM 2191 O O . ASN A 1 291 ? 1.532 -0.889 21.828 1 95.06 291 ASN A O 1
ATOM 2195 N N . ARG A 1 292 ? 2.209 1.076 22.625 1 95.69 292 ARG A N 1
ATOM 2196 C CA . ARG A 1 292 ? 3.59 0.703 22.922 1 95.69 292 ARG A CA 1
ATOM 2197 C C . ARG A 1 292 ? 4.289 0.174 21.672 1 95.69 292 ARG A C 1
ATOM 2199 O O . ARG A 1 292 ? 4.922 -0.883 21.703 1 95.69 292 ARG A O 1
ATOM 2206 N N . VAL A 1 293 ? 4.016 0.832 20.609 1 97 293 VAL A N 1
ATOM 2207 C CA . VAL A 1 293 ? 4.688 0.56 19.344 1 97 293 VAL A CA 1
ATOM 2208 C C . VAL A 1 293 ? 5.242 1.858 18.766 1 97 293 VAL A C 1
ATOM 2210 O O . VAL A 1 293 ? 4.617 2.916 18.891 1 97 293 VAL A O 1
ATOM 2213 N N . LEU A 1 294 ? 6.41 1.726 18.203 1 97.88 294 LEU A N 1
ATOM 2214 C CA . LEU A 1 294 ? 7.117 2.875 17.641 1 97.88 294 LEU A CA 1
ATOM 2215 C C . LEU A 1 294 ? 7.219 2.762 16.125 1 97.88 294 LEU A C 1
ATOM 2217 O O . LEU A 1 294 ? 7.68 1.743 15.609 1 97.88 294 LEU A O 1
ATOM 2221 N N . GLY A 1 295 ? 6.902 3.883 15.469 1 97.44 295 GLY A N 1
ATOM 2222 C CA . GLY A 1 295 ? 6.801 3.895 14.016 1 97.44 295 GLY A CA 1
ATOM 2223 C C . GLY A 1 295 ? 8.141 3.791 13.32 1 97.44 295 GLY A C 1
ATOM 2224 O O . GLY A 1 295 ? 8.211 3.523 12.117 1 97.44 295 GLY A O 1
ATOM 2225 N N . THR A 1 296 ? 9.242 3.918 14.039 1 97.81 296 THR A N 1
ATOM 2226 C CA . THR A 1 296 ? 10.57 3.824 13.445 1 97.81 296 THR A CA 1
ATOM 2227 C C . THR A 1 296 ? 11.219 2.479 13.758 1 97.81 296 THR A C 1
ATOM 2229 O O . THR A 1 296 ? 12.406 2.273 13.5 1 97.81 296 THR A O 1
ATOM 2232 N N . SER A 1 297 ? 10.461 1.59 14.352 1 97.56 297 SER A N 1
ATOM 2233 C CA . SER A 1 297 ? 10.875 0.21 14.586 1 97.56 297 SER A CA 1
ATOM 2234 C C . SER A 1 297 ? 10.125 -0.752 13.672 1 97.56 297 SER A C 1
ATOM 2236 O O . SER A 1 297 ? 8.906 -0.902 13.781 1 97.56 297 SER A O 1
ATOM 2238 N N . VAL A 1 298 ? 10.906 -1.504 12.906 1 98.31 298 VAL A N 1
ATOM 2239 C CA . VAL A 1 298 ? 10.273 -2.418 11.969 1 98.31 298 VAL A CA 1
ATOM 2240 C C . VAL A 1 298 ? 9.586 -3.547 12.727 1 98.31 298 VAL A C 1
ATOM 2242 O O . VAL A 1 298 ? 8.531 -4.039 12.305 1 98.31 298 VAL A O 1
ATOM 2245 N N . TRP A 1 299 ? 10.07 -3.912 13.859 1 98 299 TRP A N 1
ATOM 2246 C CA . TRP A 1 299 ? 9.453 -4.953 14.672 1 98 299 TRP A CA 1
ATOM 2247 C C . TRP A 1 299 ? 8.141 -4.469 15.273 1 98 299 TRP A C 1
ATOM 2249 O O . TRP A 1 299 ? 7.145 -5.195 15.273 1 98 299 TRP A O 1
ATOM 2259 N N . ASP A 1 300 ? 8.148 -3.23 15.727 1 97.88 300 ASP A N 1
ATOM 2260 C CA . ASP A 1 300 ? 6.926 -2.648 16.266 1 97.88 300 ASP A CA 1
ATOM 2261 C C . ASP A 1 300 ? 5.883 -2.445 15.18 1 97.88 300 ASP A C 1
ATOM 2263 O O . ASP A 1 300 ? 4.688 -2.662 15.406 1 97.88 300 ASP A O 1
ATOM 2267 N N . LEU A 1 301 ? 6.348 -2.016 14.031 1 98.62 301 LEU A N 1
ATOM 2268 C CA . LEU A 1 301 ? 5.422 -1.874 12.906 1 98.62 301 LEU A CA 1
ATOM 2269 C C . LEU A 1 301 ? 4.789 -3.215 12.555 1 98.62 301 LEU A C 1
ATOM 2271 O O . LEU A 1 301 ? 3.588 -3.285 12.281 1 98.62 301 LEU A O 1
ATOM 2275 N N . THR A 1 302 ? 5.586 -4.25 12.531 1 98.5 302 THR A N 1
ATOM 2276 C CA . THR A 1 302 ? 5.086 -5.586 12.227 1 98.5 302 THR A CA 1
ATOM 2277 C C . THR A 1 302 ? 4.055 -6.027 13.266 1 98.5 302 THR A C 1
ATOM 2279 O O . THR A 1 302 ? 2.986 -6.527 12.914 1 98.5 302 THR A O 1
ATOM 2282 N N . ARG A 1 303 ? 4.363 -5.781 14.484 1 97.81 303 ARG A N 1
ATOM 2283 C CA . ARG A 1 303 ? 3.441 -6.105 15.562 1 97.81 303 ARG A CA 1
ATOM 2284 C C . ARG A 1 303 ? 2.146 -5.309 15.438 1 97.81 303 ARG A C 1
ATOM 2286 O O . ARG A 1 303 ? 1.061 -5.84 15.672 1 97.81 303 ARG A O 1
ATOM 2293 N N . ALA A 1 304 ? 2.301 -4.074 15.109 1 98.19 304 ALA A N 1
ATOM 2294 C CA . ALA A 1 304 ? 1.13 -3.211 14.977 1 98.19 304 ALA A CA 1
ATOM 2295 C C . ALA A 1 304 ? 0.211 -3.701 13.859 1 98.19 304 ALA A C 1
ATOM 2297 O O . ALA A 1 304 ? -1.011 -3.732 14.023 1 98.19 304 ALA A O 1
ATOM 2298 N N . GLU A 1 305 ? 0.798 -4.066 12.734 1 98.5 305 GLU A N 1
ATOM 2299 C CA . GLU A 1 305 ? 0.005 -4.578 11.617 1 98.5 305 GLU A CA 1
ATOM 2300 C C . GLU A 1 305 ? -0.758 -5.836 12.016 1 98.5 305 GLU A C 1
ATOM 2302 O O . GLU A 1 305 ? -1.959 -5.949 11.758 1 98.5 305 GLU A O 1
ATOM 2307 N N . TYR A 1 306 ? -0.069 -6.75 12.617 1 97.75 306 TYR A N 1
ATOM 2308 C CA . TYR A 1 306 ? -0.655 -8.023 13.023 1 97.75 306 TYR A CA 1
ATOM 2309 C C . TYR A 1 306 ? -1.792 -7.805 14.016 1 97.75 306 TYR A C 1
ATOM 2311 O O . TYR A 1 306 ? -2.9 -8.305 13.812 1 97.75 306 TYR A O 1
ATOM 2319 N N . THR A 1 307 ? -1.53 -7.004 15 1 96.69 307 THR A N 1
ATOM 2320 C CA . THR A 1 307 ? -2.482 -6.777 16.078 1 96.69 307 THR A CA 1
ATOM 2321 C C . THR A 1 307 ? -3.711 -6.027 15.57 1 96.69 307 THR A C 1
ATOM 2323 O O . THR A 1 307 ? -4.844 -6.406 15.867 1 96.69 307 THR A O 1
ATOM 2326 N N . ALA A 1 308 ? -3.475 -5.055 14.828 1 97.5 308 ALA A N 1
ATOM 2327 C CA . ALA A 1 308 ? -4.57 -4.203 14.375 1 97.5 308 ALA A CA 1
ATOM 2328 C C . ALA A 1 308 ? -5.5 -4.957 13.43 1 97.5 308 ALA A C 1
ATOM 2330 O O . ALA A 1 308 ? -6.711 -4.723 13.422 1 97.5 308 ALA A O 1
ATOM 2331 N N . ARG A 1 309 ? -5.004 -5.84 12.656 1 97.75 309 ARG A N 1
ATOM 2332 C CA . ARG A 1 309 ? -5.848 -6.57 11.719 1 97.75 309 ARG A CA 1
ATOM 2333 C C . ARG A 1 309 ? -6.707 -7.602 12.453 1 97.75 309 ARG A C 1
ATOM 2335 O O . ARG A 1 309 ? -7.828 -7.887 12.031 1 97.75 309 ARG A O 1
ATOM 2342 N N . HIS A 1 310 ? -6.195 -8.109 13.516 1 96.44 310 HIS A N 1
ATOM 2343 C CA . HIS A 1 310 ? -7.039 -8.961 14.352 1 96.44 310 HIS A CA 1
ATOM 2344 C C . HIS A 1 310 ? -8.141 -8.148 15.023 1 96.44 310 HIS A C 1
ATOM 2346 O O . HIS A 1 310 ? -9.281 -8.602 15.117 1 96.44 310 HIS A O 1
ATOM 2352 N N . GLN A 1 311 ? -7.754 -6.969 15.477 1 96.38 311 GLN A N 1
ATOM 2353 C CA . GLN A 1 311 ? -8.758 -6.078 16.047 1 96.38 311 GLN A CA 1
ATOM 2354 C C . GLN A 1 311 ? -9.82 -5.703 15.016 1 96.38 311 GLN A C 1
ATOM 2356 O O . GLN A 1 311 ? -11.008 -5.668 15.328 1 96.38 311 GLN A O 1
ATOM 2361 N N . LEU A 1 312 ? -9.383 -5.449 13.82 1 97.75 312 LEU A N 1
ATOM 2362 C CA . LEU A 1 312 ? -10.289 -5.125 12.727 1 97.75 312 LEU A CA 1
ATOM 2363 C C . LEU A 1 312 ? -11.305 -6.238 12.508 1 97.75 312 LEU A C 1
ATOM 2365 O O . LEU A 1 312 ? -12.5 -5.977 12.359 1 97.75 312 LEU A O 1
ATOM 2369 N N . ALA A 1 313 ? -10.844 -7.43 12.484 1 96.81 313 ALA A N 1
ATOM 2370 C CA . ALA A 1 313 ? -11.727 -8.57 12.281 1 96.81 313 ALA A CA 1
ATOM 2371 C C . ALA A 1 313 ? -12.773 -8.664 13.391 1 96.81 313 ALA A C 1
ATOM 2373 O O . ALA A 1 313 ? -13.938 -8.961 13.125 1 96.81 313 ALA A O 1
ATOM 2374 N N . GLU A 1 314 ? -12.344 -8.398 14.586 1 96 314 GLU A N 1
ATOM 2375 C CA . GLU A 1 314 ? -13.258 -8.414 15.719 1 96 314 GLU A CA 1
ATOM 2376 C C . GLU A 1 314 ? -14.305 -7.309 15.609 1 96 314 GLU A C 1
ATOM 2378 O O . GLU A 1 314 ? -15.492 -7.539 15.859 1 96 314 GLU A O 1
ATOM 2383 N N . ILE A 1 315 ? -13.867 -6.16 15.258 1 97.19 315 ILE A N 1
ATOM 2384 C CA . ILE A 1 315 ? -14.758 -5.012 15.133 1 97.19 315 ILE A CA 1
ATOM 2385 C C . ILE A 1 315 ? -15.766 -5.258 14.008 1 97.19 315 ILE A C 1
ATOM 2387 O O . ILE A 1 315 ? -16.953 -4.977 14.156 1 97.19 315 ILE A O 1
ATOM 2391 N N . ASP A 1 316 ? -15.281 -5.789 12.945 1 97.69 316 ASP A N 1
ATOM 2392 C CA . ASP A 1 316 ? -16.156 -6.102 11.812 1 97.69 316 ASP A CA 1
ATOM 2393 C C . ASP A 1 316 ? -17.25 -7.078 12.227 1 97.69 316 ASP A C 1
ATOM 2395 O O . ASP A 1 316 ? -18.422 -6.879 11.898 1 97.69 316 ASP A O 1
ATOM 2399 N N . ARG A 1 317 ? -16.859 -8.133 12.875 1 96.38 317 ARG A N 1
ATOM 2400 C CA . ARG A 1 317 ? -17.844 -9.117 13.344 1 96.38 317 ARG A CA 1
ATOM 2401 C C . ARG A 1 317 ? -18.859 -8.477 14.281 1 96.38 317 ARG A C 1
ATOM 2403 O O . ARG A 1 317 ? -20.062 -8.734 14.172 1 96.38 317 ARG A O 1
ATOM 2410 N N . PHE A 1 318 ? -18.406 -7.672 15.195 1 96.94 318 PHE A N 1
ATOM 2411 C CA . PHE A 1 318 ? -19.266 -6.973 16.141 1 96.94 318 PHE A CA 1
ATOM 2412 C C . PHE A 1 318 ? -20.281 -6.098 15.398 1 96.94 318 PHE A C 1
ATOM 2414 O O . PHE A 1 318 ? -21.469 -6.152 15.672 1 96.94 318 PHE A O 1
ATOM 2421 N N . LEU A 1 319 ? -19.781 -5.316 14.461 1 97.75 319 LEU A N 1
ATOM 2422 C CA . LEU A 1 319 ? -20.641 -4.41 13.711 1 97.75 319 LEU A CA 1
ATOM 2423 C C . LEU A 1 319 ? -21.703 -5.191 12.945 1 97.75 319 LEU A C 1
ATOM 2425 O O . LEU A 1 319 ? -22.891 -4.855 13 1 97.75 319 LEU A O 1
ATOM 2429 N N . ARG A 1 320 ? -21.391 -6.25 12.344 1 97.62 320 ARG A N 1
ATOM 2430 C CA . ARG A 1 320 ? -22.281 -6.977 11.453 1 97.62 320 ARG A CA 1
ATOM 2431 C C . ARG A 1 320 ? -23.297 -7.789 12.25 1 97.62 320 ARG A C 1
ATOM 2433 O O . ARG A 1 320 ? -24.406 -8.039 11.766 1 97.62 320 ARG A O 1
ATOM 2440 N N . THR A 1 321 ? -22.953 -8.141 13.461 1 96.75 321 THR A N 1
ATOM 2441 C CA . THR A 1 321 ? -23.812 -9.062 14.195 1 96.75 321 THR A CA 1
ATOM 2442 C C . THR A 1 321 ? -24.641 -8.32 15.234 1 96.75 321 THR A C 1
ATOM 2444 O O . THR A 1 321 ? -25.703 -8.781 15.641 1 96.75 321 THR A O 1
ATOM 2447 N N . ARG A 1 322 ? -24.172 -7.094 15.633 1 96.81 322 ARG A N 1
ATOM 2448 C CA . ARG A 1 322 ? -24.828 -6.488 16.797 1 96.81 322 ARG A CA 1
ATOM 2449 C C . ARG A 1 322 ? -25.375 -5.105 16.453 1 96.81 322 ARG A C 1
ATOM 2451 O O . ARG A 1 322 ? -26.266 -4.594 17.141 1 96.81 322 ARG A O 1
ATOM 2458 N N . VAL A 1 323 ? -24.875 -4.504 15.445 1 97.75 323 VAL A N 1
ATOM 2459 C CA . VAL A 1 323 ? -25.203 -3.098 15.227 1 97.75 323 VAL A CA 1
ATOM 2460 C C . VAL A 1 323 ? -26.141 -2.957 14.039 1 97.75 323 VAL A C 1
ATOM 2462 O O . VAL A 1 323 ? -25.766 -3.23 12.898 1 97.75 323 VAL A O 1
ATOM 2465 N N . PRO A 1 324 ? -27.391 -2.445 14.25 1 97.62 324 PRO A N 1
ATOM 2466 C CA . PRO A 1 324 ? -28.297 -2.248 13.117 1 97.62 324 PRO A CA 1
ATOM 2467 C C . PRO A 1 324 ? -27.688 -1.37 12.023 1 97.62 324 PRO A C 1
ATOM 2469 O O . PRO A 1 324 ? -27.047 -0.359 12.32 1 97.62 324 PRO A O 1
ATOM 2472 N N . GLY A 1 325 ? -27.875 -1.785 10.836 1 97.75 325 GLY A N 1
ATOM 2473 C CA . GLY A 1 325 ? -27.359 -1.06 9.695 1 97.75 325 GLY A CA 1
ATOM 2474 C C . GLY A 1 325 ? -26.125 -1.7 9.102 1 97.75 325 GLY A C 1
ATOM 2475 O O . GLY A 1 325 ? -25.734 -1.386 7.969 1 97.75 325 GLY A O 1
ATOM 2476 N N . PHE A 1 326 ? -25.547 -2.631 9.844 1 98.44 326 PHE A N 1
ATOM 2477 C CA . PHE A 1 326 ? -24.281 -3.201 9.383 1 98.44 326 PHE A CA 1
ATOM 2478 C C . PHE A 1 326 ? -24.469 -4.652 8.969 1 98.44 326 PHE A C 1
ATOM 2480 O O . PHE A 1 326 ? -23.5 -5.312 8.555 1 98.44 326 PHE A O 1
ATOM 2487 N N . GLU A 1 327 ? -25.625 -5.203 8.938 1 97.94 327 GLU A N 1
ATOM 2488 C CA . GLU A 1 327 ? -25.859 -6.629 8.742 1 97.94 327 GLU A CA 1
ATOM 2489 C C . GLU A 1 327 ? -25.344 -7.098 7.387 1 97.94 327 GLU A C 1
ATOM 2491 O O . GLU A 1 327 ? -24.781 -8.195 7.277 1 97.94 327 GLU A O 1
ATOM 2496 N N . GLU A 1 328 ? -25.453 -6.262 6.41 1 96.5 328 GLU A N 1
ATOM 2497 C CA . GLU A 1 328 ? -25.062 -6.652 5.062 1 96.5 328 GLU A CA 1
ATOM 2498 C C . GLU A 1 328 ? -23.75 -5.992 4.656 1 96.5 328 GLU A C 1
ATOM 2500 O O . GLU A 1 328 ? -23.297 -6.156 3.523 1 96.5 328 GLU A O 1
ATOM 2505 N N . SER A 1 329 ? -23.203 -5.254 5.629 1 98 329 SER A N 1
ATOM 2506 C CA . SER A 1 329 ? -21.984 -4.504 5.312 1 98 329 SER A CA 1
ATOM 2507 C C . SER A 1 329 ? -20.766 -5.418 5.258 1 98 329 SER A C 1
ATOM 2509 O O . SER A 1 329 ? -20.859 -6.594 5.621 1 98 329 SER A O 1
ATOM 2511 N N . TYR A 1 330 ? -19.672 -4.938 4.688 1 98.31 330 TYR A N 1
ATOM 2512 C CA . TYR A 1 330 ? -18.391 -5.629 4.668 1 98.31 330 TYR A CA 1
ATOM 2513 C C . TYR A 1 330 ? -17.234 -4.637 4.656 1 98.31 330 TYR A C 1
ATOM 2515 O O . TYR A 1 330 ? -17.391 -3.494 4.219 1 98.31 330 TYR A O 1
ATOM 2523 N N . VAL A 1 331 ? -16.094 -5.02 5.199 1 98.69 331 VAL A N 1
ATOM 2524 C CA . VAL A 1 331 ? -14.891 -4.203 5.137 1 98.69 331 VAL A CA 1
ATOM 2525 C C . VAL A 1 331 ? -14.367 -4.156 3.703 1 98.69 331 VAL A C 1
ATOM 2527 O O . VAL A 1 331 ? -13.914 -5.168 3.166 1 98.69 331 VAL A O 1
ATOM 2530 N N . VAL A 1 332 ? -14.367 -2.996 3.176 1 98.44 332 VAL A N 1
ATOM 2531 C CA . VAL A 1 332 ? -14.047 -2.889 1.758 1 98.44 332 VAL A CA 1
ATOM 2532 C C . VAL A 1 332 ? -12.562 -2.566 1.591 1 98.44 332 VAL A C 1
ATOM 2534 O O . VAL A 1 332 ? -11.961 -2.887 0.562 1 98.44 332 VAL A O 1
ATOM 2537 N N . GLN A 1 333 ? -12 -1.94 2.607 1 98.75 333 GLN A N 1
ATOM 2538 C CA . GLN A 1 333 ? -10.586 -1.583 2.502 1 98.75 333 GLN A CA 1
ATOM 2539 C C . GLN A 1 333 ? -10 -1.254 3.873 1 98.75 333 GLN A C 1
ATOM 2541 O O . GLN A 1 333 ? -10.625 -0.555 4.672 1 98.75 333 GLN A O 1
ATOM 2546 N N . SER A 1 334 ? -8.844 -1.773 4.129 1 98.69 334 SER A N 1
ATOM 2547 C CA . SER A 1 334 ? -8.016 -1.307 5.238 1 98.69 334 SER A CA 1
ATOM 2548 C C . SER A 1 334 ? -6.816 -0.513 4.734 1 98.69 334 SER A C 1
ATOM 2550 O O . SER A 1 334 ? -6.445 -0.609 3.562 1 98.69 334 SER A O 1
ATOM 2552 N N . GLY A 1 335 ? -6.242 0.294 5.582 1 98.69 335 GLY A N 1
ATOM 2553 C CA . GLY A 1 335 ? -5.062 1.054 5.199 1 98.69 335 GLY A CA 1
ATOM 2554 C C . GLY A 1 335 ? -3.939 0.184 4.664 1 98.69 335 GLY A C 1
ATOM 2555 O O . GLY A 1 335 ? -3.732 -0.934 5.141 1 98.69 335 GLY A O 1
ATOM 2556 N N . THR A 1 336 ? -3.18 0.749 3.701 1 98.44 336 THR A N 1
ATOM 2557 C CA . THR A 1 336 ? -1.991 0.078 3.189 1 98.44 336 THR A CA 1
ATOM 2558 C C . THR A 1 336 ? -0.987 -0.174 4.312 1 98.44 336 THR A C 1
ATOM 2560 O O . THR A 1 336 ? -0.231 -1.146 4.266 1 98.44 336 THR A O 1
ATOM 2563 N N . HIS A 1 337 ? -0.979 0.697 5.25 1 98.38 337 HIS A N 1
ATOM 2564 C CA . HIS A 1 337 ? -0.216 0.515 6.48 1 98.38 337 HIS A CA 1
ATOM 2565 C C . HIS A 1 337 ? -0.934 1.142 7.672 1 98.38 337 HIS A C 1
ATOM 2567 O O . HIS A 1 337 ? -1.839 1.96 7.496 1 98.38 337 HIS A O 1
ATOM 2573 N N . VAL A 1 338 ? -0.537 0.747 8.82 1 98.44 338 VAL A N 1
ATOM 2574 C CA . VAL A 1 338 ? -1.084 1.281 10.062 1 98.44 338 VAL A CA 1
ATOM 2575 C C . VAL A 1 338 ? -0.764 2.771 10.172 1 98.44 338 VAL A C 1
ATOM 2577 O O . VAL A 1 338 ? 0.29 3.221 9.719 1 98.44 338 VAL A O 1
ATOM 2580 N N . GLY A 1 339 ? -1.745 3.527 10.695 1 98.12 339 GLY A N 1
ATOM 2581 C CA . GLY A 1 339 ? -1.539 4.953 10.898 1 98.12 339 GLY A CA 1
ATOM 2582 C C . GLY A 1 339 ? -0.644 5.266 12.078 1 98.12 339 GLY A C 1
ATOM 2583 O O . GLY A 1 339 ? -0.898 4.809 13.195 1 98.12 339 GLY A O 1
ATOM 2584 N N . VAL A 1 340 ? 0.397 6.055 11.852 1 97.81 340 VAL A N 1
ATOM 2585 C CA . VAL A 1 340 ? 1.344 6.469 12.883 1 97.81 340 VAL A CA 1
ATOM 2586 C C . VAL A 1 340 ? 1.034 7.895 13.328 1 97.81 340 VAL A C 1
ATOM 2588 O O . VAL A 1 340 ? 1.103 8.828 12.523 1 97.81 340 VAL A O 1
ATOM 2591 N N . ARG A 1 341 ? 0.739 8.031 14.57 1 96.88 341 ARG A N 1
ATOM 2592 C CA . ARG A 1 341 ? 0.417 9.352 15.102 1 96.88 341 ARG A CA 1
ATOM 2593 C C . ARG A 1 341 ? 1.684 10.117 15.469 1 96.88 341 ARG A C 1
ATOM 2595 O O . ARG A 1 341 ? 1.771 11.328 15.242 1 96.88 341 ARG A O 1
ATOM 2602 N N . GLU A 1 342 ? 2.553 9.375 16 1 97.56 342 GLU A N 1
ATOM 2603 C CA . GLU A 1 342 ? 3.744 10.008 16.562 1 97.56 342 GLU A CA 1
ATOM 2604 C C . GLU A 1 342 ? 4.965 9.109 16.422 1 97.56 342 GLU A C 1
ATOM 2606 O O . GLU A 1 342 ? 4.875 7.891 16.594 1 97.56 342 GLU A O 1
ATOM 2611 N N . SER A 1 343 ? 6.047 9.68 16 1 97.94 343 SER A N 1
ATOM 2612 C CA . SER A 1 343 ? 7.363 9.055 15.961 1 97.94 343 SER A CA 1
ATOM 2613 C C . SER A 1 343 ? 8.461 10.039 16.328 1 97.94 343 SER A C 1
ATOM 2615 O O . SER A 1 343 ? 8.578 10.438 17.5 1 97.94 343 SER A O 1
ATOM 2617 N N . ARG A 1 344 ? 9.328 10.414 15.383 1 98.62 344 ARG A N 1
ATOM 2618 C CA . ARG A 1 344 ? 10.367 11.383 15.695 1 98.62 344 ARG A CA 1
ATOM 2619 C C . ARG A 1 344 ? 9.82 12.805 15.625 1 98.62 344 ARG A C 1
ATOM 2621 O O . ARG A 1 344 ? 9.047 13.141 14.727 1 98.62 344 ARG A O 1
ATOM 2628 N N . ARG A 1 345 ? 10.172 13.609 16.578 1 98.81 345 ARG A N 1
ATOM 2629 C CA . ARG A 1 345 ? 10.07 15.062 16.516 1 98.81 345 ARG A CA 1
ATOM 2630 C C . ARG A 1 345 ? 11.453 15.703 16.406 1 98.81 345 ARG A C 1
ATOM 2632 O O . ARG A 1 345 ? 12.211 15.719 17.375 1 98.81 345 ARG A O 1
ATOM 2639 N N . VAL A 1 346 ? 11.711 16.219 15.258 1 98.88 346 VAL A N 1
ATOM 2640 C CA . VAL A 1 346 ? 13.039 16.766 14.984 1 98.88 346 VAL A CA 1
ATOM 2641 C C . VAL A 1 346 ? 13.234 18.062 15.773 1 98.88 346 VAL A C 1
ATOM 2643 O O . VAL A 1 346 ? 12.328 18.906 15.836 1 98.88 346 VAL A O 1
ATOM 2646 N N . VAL A 1 347 ? 14.391 18.203 16.359 1 98.88 347 VAL A N 1
ATOM 2647 C CA . VAL A 1 347 ? 14.68 19.406 17.141 1 98.88 347 VAL A CA 1
ATOM 2648 C C . VAL A 1 347 ? 15.125 20.531 16.203 1 98.88 347 VAL A C 1
ATOM 2650 O O . VAL A 1 347 ? 16.141 20.391 15.508 1 98.88 347 VAL A O 1
ATOM 2653 N N . GLY A 1 348 ? 14.32 21.578 16.219 1 98.69 348 GLY A N 1
ATOM 2654 C CA . GLY A 1 348 ? 14.625 22.719 15.367 1 98.69 348 GLY A CA 1
ATOM 2655 C C . GLY A 1 348 ? 15.125 23.922 16.141 1 98.69 348 GLY A C 1
ATOM 2656 O O . GLY A 1 348 ? 15.492 23.812 17.312 1 98.69 348 GLY A O 1
ATOM 2657 N N . ASP A 1 349 ? 15.203 25.016 15.445 1 98.5 349 ASP A N 1
ATOM 2658 C CA . ASP A 1 349 ? 15.688 26.25 16.047 1 98.5 349 ASP A CA 1
ATOM 2659 C C . ASP A 1 349 ? 14.672 26.828 17.031 1 98.5 349 ASP A C 1
ATOM 2661 O O . ASP A 1 349 ? 15.008 27.672 17.859 1 98.5 349 ASP A O 1
ATOM 2665 N N . HIS A 1 350 ? 13.43 26.375 16.953 1 98.44 350 HIS A N 1
ATOM 2666 C CA . HIS A 1 350 ? 12.375 26.656 17.922 1 98.44 350 HIS A CA 1
ATOM 2667 C C . HIS A 1 350 ? 11.531 25.406 18.172 1 98.44 350 HIS A C 1
ATOM 2669 O O . HIS A 1 350 ? 11.203 24.672 17.25 1 98.44 350 HIS A O 1
ATOM 2675 N N . ARG A 1 351 ? 11.227 25.234 19.422 1 98.44 351 ARG A N 1
ATOM 2676 C CA . ARG A 1 351 ? 10.383 24.109 19.828 1 98.44 351 ARG A CA 1
ATOM 2677 C C . ARG A 1 351 ? 9.008 24.609 20.266 1 98.44 351 ARG A C 1
ATOM 2679 O O . ARG A 1 351 ? 8.867 25.234 21.312 1 98.44 351 ARG A O 1
ATOM 2686 N N . LEU A 1 352 ? 8.023 24.281 19.453 1 98.62 352 LEU A N 1
ATOM 2687 C CA . LEU A 1 352 ? 6.652 24.641 19.797 1 98.62 352 LEU A CA 1
ATOM 2688 C C . LEU A 1 352 ? 6.172 23.844 21 1 98.62 352 LEU A C 1
ATOM 2690 O O . LEU A 1 352 ? 6.391 22.641 21.094 1 98.62 352 LEU A O 1
ATOM 2694 N N . THR A 1 353 ? 5.516 24.484 21.969 1 98.38 353 THR A N 1
ATOM 2695 C CA . THR A 1 353 ? 5.113 23.812 23.203 1 98.38 353 THR A CA 1
ATOM 2696 C C . THR A 1 353 ? 3.594 23.812 23.344 1 98.38 353 THR A C 1
ATOM 2698 O O . THR A 1 353 ? 2.896 24.531 22.625 1 98.38 353 THR A O 1
ATOM 2701 N N . GLY A 1 354 ? 3.15 22.969 24.297 1 97.56 354 GLY A N 1
ATOM 2702 C CA . GLY A 1 354 ? 1.74 23 24.641 1 97.56 354 GLY A CA 1
ATOM 2703 C C . GLY A 1 354 ? 1.268 24.359 25.125 1 97.56 354 GLY A C 1
ATOM 2704 O O . GLY A 1 354 ? 0.13 24.75 24.859 1 97.56 354 GLY A O 1
ATOM 2705 N N . HIS A 1 355 ? 2.154 25.047 25.75 1 97.81 355 HIS A N 1
ATOM 2706 C CA . HIS A 1 355 ? 1.83 26.391 26.219 1 97.81 355 HIS A CA 1
ATOM 2707 C C . HIS A 1 355 ? 1.611 27.344 25.062 1 97.81 355 HIS A C 1
ATOM 2709 O O . HIS A 1 355 ? 0.718 28.203 25.109 1 97.81 355 HIS A O 1
ATOM 2715 N N . ASP A 1 356 ? 2.412 27.234 24.062 1 98.06 356 ASP A N 1
ATOM 2716 C CA . ASP A 1 356 ? 2.244 28.062 22.891 1 98.06 356 ASP A CA 1
ATOM 2717 C C . ASP A 1 356 ? 0.865 27.859 22.266 1 98.06 356 ASP A C 1
ATOM 2719 O O . ASP A 1 356 ? 0.231 28.828 21.812 1 98.06 356 ASP A O 1
ATOM 2723 N N . ILE A 1 357 ? 0.428 26.656 22.25 1 97.5 357 ILE A N 1
ATOM 2724 C CA . ILE A 1 357 ? -0.851 26.312 21.641 1 97.5 357 ILE A CA 1
ATOM 2725 C C . ILE A 1 357 ? -1.994 26.859 22.484 1 97.5 357 ILE A C 1
ATOM 2727 O O . ILE A 1 357 ? -2.871 27.562 21.969 1 97.5 357 ILE A O 1
ATOM 2731 N N . LEU A 1 358 ? -1.911 26.562 23.75 1 97.06 358 LEU A N 1
ATOM 2732 C CA . LEU A 1 358 ? -3.025 26.891 24.641 1 97.06 358 LEU A CA 1
ATOM 2733 C C . LEU A 1 358 ? -3.1 28.391 24.906 1 97.06 358 LEU A C 1
ATOM 2735 O O . LEU A 1 358 ? -4.148 28.906 25.297 1 97.06 358 LEU A O 1
ATOM 2739 N N . ALA A 1 359 ? -2.016 29.094 24.641 1 97.62 359 ALA A N 1
ATOM 2740 C CA . ALA A 1 359 ? -1.998 30.547 24.797 1 97.62 359 ALA A CA 1
ATOM 2741 C C . ALA A 1 359 ? -2.236 31.25 23.469 1 97.62 359 ALA A C 1
ATOM 2743 O O . ALA A 1 359 ? -2.25 32.469 23.406 1 97.62 359 ALA A O 1
ATOM 2744 N N . ALA A 1 360 ? -2.406 30.5 22.422 1 97.12 360 ALA A N 1
ATOM 2745 C CA . ALA A 1 360 ? -2.559 31.047 21.078 1 97.12 360 ALA A CA 1
ATOM 2746 C C . ALA A 1 360 ? -1.424 32.031 20.766 1 97.12 360 ALA A C 1
ATOM 2748 O O . ALA A 1 360 ? -1.666 33.156 20.328 1 97.12 360 ALA A O 1
ATOM 2749 N N . ARG A 1 361 ? -0.251 31.594 20.953 1 97.12 361 ARG A N 1
ATOM 2750 C CA . ARG A 1 361 ? 0.918 32.438 20.844 1 97.12 361 ARG A CA 1
ATOM 2751 C C . ARG A 1 361 ? 1.16 32.844 19.391 1 97.12 361 ARG A C 1
ATOM 2753 O O . ARG A 1 361 ? 0.982 32.062 18.469 1 97.12 361 ARG A O 1
ATOM 2760 N N . THR A 1 362 ? 1.643 34.094 19.234 1 97.06 362 THR A N 1
ATOM 2761 C CA . THR A 1 362 ? 2.008 34.625 17.922 1 97.06 362 THR A CA 1
ATOM 2762 C C . THR A 1 362 ? 3.523 34.719 17.781 1 97.06 362 THR A C 1
ATOM 2764 O O . THR A 1 362 ? 4.234 34.875 18.781 1 97.06 362 THR A O 1
ATOM 2767 N N . PHE A 1 363 ? 4.004 34.625 16.594 1 97.5 363 PHE A N 1
ATOM 2768 C CA . PHE A 1 363 ? 5.422 34.75 16.281 1 97.5 363 PHE A CA 1
ATOM 2769 C C . PHE A 1 363 ? 5.641 35.594 15.047 1 97.5 363 PHE A C 1
ATOM 2771 O O . PHE A 1 363 ? 4.879 35.531 14.086 1 97.5 363 PHE A O 1
ATOM 2778 N N . PRO A 1 364 ? 6.668 36.438 14.984 1 96.75 364 PRO A N 1
ATOM 2779 C CA . PRO A 1 364 ? 6.941 37.281 13.805 1 96.75 364 PRO A CA 1
ATOM 2780 C C . PRO A 1 364 ? 7.227 36.438 12.555 1 96.75 364 PRO A C 1
ATOM 2782 O O . PRO A 1 364 ? 6.859 36.844 11.445 1 96.75 364 PRO A O 1
ATOM 2785 N N . ASP A 1 365 ? 7.836 35.281 12.727 1 97.62 365 ASP A N 1
ATOM 2786 C CA . ASP A 1 365 ? 8.195 34.438 11.586 1 97.62 365 ASP A CA 1
ATOM 2787 C C . ASP A 1 365 ? 7.172 33.312 11.367 1 97.62 365 ASP A C 1
ATOM 2789 O O . ASP A 1 365 ? 7.527 32.188 11.008 1 97.62 365 ASP A O 1
ATOM 2793 N N . VAL A 1 366 ? 5.902 33.688 11.602 1 98.44 366 VAL A N 1
ATOM 2794 C CA . VAL A 1 366 ? 4.816 32.719 11.406 1 98.44 366 VAL A CA 1
ATOM 2795 C C . VAL A 1 366 ? 4.77 32.281 9.945 1 98.44 366 VAL A C 1
ATOM 2797 O O . VAL A 1 366 ? 4.949 33.094 9.039 1 98.44 366 VAL A O 1
ATOM 2800 N N . ILE A 1 367 ? 4.582 30.953 9.797 1 98.62 367 ILE A N 1
ATOM 2801 C CA . ILE A 1 367 ? 4.488 30.438 8.438 1 98.62 367 ILE A CA 1
ATOM 2802 C C . ILE A 1 367 ? 3.242 29.547 8.312 1 98.62 367 ILE A C 1
ATOM 2804 O O . ILE A 1 367 ? 2.867 29.156 7.211 1 98.62 367 ILE A O 1
ATOM 2808 N N . ALA A 1 368 ? 2.541 29.25 9.375 1 98.62 368 ALA A N 1
ATOM 2809 C CA . ALA A 1 368 ? 1.315 28.453 9.422 1 98.62 368 ALA A CA 1
ATOM 2810 C C . ALA A 1 368 ? 0.522 28.734 10.695 1 98.62 368 ALA A C 1
ATOM 2812 O O . ALA A 1 368 ? 1.087 29.172 11.703 1 98.62 368 ALA A O 1
ATOM 2813 N N . HIS A 1 369 ? -0.758 28.516 10.586 1 98.19 369 HIS A N 1
ATOM 2814 C CA . HIS A 1 369 ? -1.643 28.609 11.742 1 98.19 369 HIS A CA 1
ATOM 2815 C C . HIS A 1 369 ? -2.254 27.25 12.07 1 98.19 369 HIS A C 1
ATOM 2817 O O . HIS A 1 369 ? -2.402 26.406 11.195 1 98.19 369 HIS A O 1
ATOM 2823 N N . GLY A 1 370 ? -2.512 27.094 13.352 1 96.94 370 GLY A N 1
ATOM 2824 C CA . GLY A 1 370 ? -3.266 25.938 13.812 1 96.94 370 GLY A CA 1
ATOM 2825 C C . GLY A 1 370 ? -4.359 26.297 14.797 1 96.94 370 GLY A C 1
ATOM 2826 O O . GLY A 1 370 ? -4.195 27.219 15.609 1 96.94 370 GLY A O 1
ATOM 2827 N N . ALA A 1 371 ? -5.473 25.578 14.703 1 95 371 ALA A N 1
ATOM 2828 C CA . ALA A 1 371 ? -6.578 25.797 15.633 1 95 371 ALA A CA 1
ATOM 2829 C C . ALA A 1 371 ? -7.09 24.484 16.203 1 95 371 ALA A C 1
ATOM 2831 O O . ALA A 1 371 ? -8.016 24.469 17.016 1 95 371 ALA A O 1
ATOM 2832 N N . TYR A 1 372 ? -6.512 23.406 15.727 1 94.38 372 TYR A N 1
ATOM 2833 C CA . TYR A 1 372 ? -6.895 22.109 16.25 1 94.38 372 TYR A CA 1
ATOM 2834 C C . TYR A 1 372 ? -6.52 21.984 17.719 1 94.38 372 TYR A C 1
ATOM 2836 O O . TYR A 1 372 ? -5.445 22.422 18.141 1 94.38 372 TYR A O 1
ATOM 2844 N N . PRO A 1 373 ? -7.359 21.359 18.516 1 93 373 PRO A N 1
ATOM 2845 C CA . PRO A 1 373 ? -7.059 21.234 19.938 1 93 373 PRO A CA 1
ATOM 2846 C C . PRO A 1 373 ? -5.891 20.297 20.219 1 93 373 PRO A C 1
ATOM 2848 O O . PRO A 1 373 ? -5.496 19.516 19.359 1 93 373 PRO A O 1
ATOM 2851 N N . VAL A 1 374 ? -5.348 20.531 21.422 1 93.38 374 VAL A N 1
ATOM 2852 C CA . VAL A 1 374 ? -4.488 19.469 21.953 1 93.38 374 VAL A CA 1
ATOM 2853 C C . VAL A 1 374 ? -5.301 18.203 22.156 1 93.38 374 VAL A C 1
ATOM 2855 O O . VAL A 1 374 ? -6.293 18.188 22.875 1 93.38 374 VAL A O 1
ATOM 2858 N N . ASP A 1 375 ? -4.918 17.156 21.438 1 92.06 375 ASP A N 1
ATOM 2859 C CA . ASP A 1 375 ? -5.629 15.875 21.391 1 92.06 375 ASP A CA 1
ATOM 2860 C C . ASP A 1 375 ? -4.676 14.703 21.609 1 92.06 375 ASP A C 1
ATOM 2862 O O . ASP A 1 375 ? -4.172 14.125 20.641 1 92.06 375 ASP A O 1
ATOM 2866 N N . ILE A 1 376 ? -4.488 14.32 22.844 1 89.5 376 ILE A N 1
ATOM 2867 C CA . ILE A 1 376 ? -3.531 13.266 23.172 1 89.5 376 ILE A CA 1
ATOM 2868 C C . ILE A 1 376 ? -4.273 11.953 23.406 1 89.5 376 ILE A C 1
ATOM 2870 O O . ILE A 1 376 ? -5.082 11.836 24.328 1 89.5 376 ILE A O 1
ATOM 2874 N N . HIS A 1 377 ? -3.969 11.039 22.547 1 87.88 377 HIS A N 1
ATOM 2875 C CA . HIS A 1 377 ? -4.418 9.672 22.781 1 87.88 377 HIS A CA 1
ATOM 2876 C C . HIS A 1 377 ? -3.508 8.969 23.781 1 87.88 377 HIS A C 1
ATOM 2878 O O . HIS A 1 377 ? -2.287 8.945 23.609 1 87.88 377 HIS A O 1
ATOM 2884 N N . ASN A 1 378 ? -4.105 8.375 24.75 1 85.25 378 ASN A N 1
ATOM 2885 C CA . ASN A 1 378 ? -3.359 7.82 25.875 1 85.25 378 ASN A CA 1
ATOM 2886 C C . ASN A 1 378 ? -2.34 6.781 25.422 1 85.25 378 ASN A C 1
ATOM 2888 O O . ASN A 1 378 ? -2.711 5.695 24.984 1 85.25 378 ASN A O 1
ATOM 2892 N N . PRO A 1 379 ? -1.13 7.055 25.656 1 84.5 379 PRO A N 1
ATOM 2893 C CA . PRO A 1 379 ? -0.084 6.125 25.234 1 84.5 379 PRO A CA 1
ATOM 2894 C C . PRO A 1 379 ? -0.104 4.809 26 1 84.5 379 PRO A C 1
ATOM 2896 O O . PRO A 1 379 ? 0.464 3.812 25.547 1 84.5 379 PRO A O 1
ATOM 2899 N N . ARG A 1 380 ? -0.709 4.805 27.141 1 85 380 ARG A N 1
ATOM 2900 C CA . ARG A 1 380 ? -0.659 3.625 28 1 85 380 ARG A CA 1
ATOM 2901 C C . ARG A 1 380 ? -1.927 2.789 27.859 1 85 380 ARG A C 1
ATOM 2903 O O . ARG A 1 380 ? -2.002 1.671 28.375 1 85 380 ARG A O 1
ATOM 2910 N N . GLY A 1 381 ? -2.873 3.434 27.25 1 80.31 381 GLY A N 1
ATOM 2911 C CA . GLY A 1 381 ? -4.102 2.656 27.219 1 80.31 381 GLY A CA 1
ATOM 2912 C C . GLY A 1 381 ? -5.273 3.422 26.641 1 80.31 381 GLY A C 1
ATOM 2913 O O . GLY A 1 381 ? -5.148 4.07 25.594 1 80.31 381 GLY A O 1
ATOM 2914 N N . SER A 1 382 ? -6.418 3.305 27.344 1 78.19 382 SER A N 1
ATOM 2915 C CA . SER A 1 382 ? -7.664 3.875 26.859 1 78.19 382 SER A CA 1
ATOM 2916 C C . SER A 1 382 ? -7.785 5.348 27.219 1 78.19 382 SER A C 1
ATOM 2918 O O . SER A 1 382 ? -7.152 5.809 28.172 1 78.19 382 SER A O 1
ATOM 2920 N N . GLY A 1 383 ? -8.492 6.059 26.359 1 81.06 383 GLY A N 1
ATOM 2921 C CA . GLY A 1 383 ? -8.852 7.43 26.688 1 81.06 383 GLY A CA 1
ATOM 2922 C C . GLY A 1 383 ? -8.102 8.453 25.844 1 81.06 383 GLY A C 1
ATOM 2923 O O . GLY A 1 383 ? -7.152 8.102 25.141 1 81.06 383 GLY A O 1
ATOM 2924 N N . THR A 1 384 ? -8.664 9.656 25.859 1 83.56 384 THR A N 1
ATOM 2925 C CA . THR A 1 384 ? -8.117 10.805 25.141 1 83.56 384 THR A CA 1
ATOM 2926 C C . THR A 1 384 ? -8.242 12.078 25.969 1 83.56 384 THR A C 1
ATOM 2928 O O . THR A 1 384 ? -9.211 12.242 26.719 1 83.56 384 THR A O 1
ATOM 2931 N N . VAL A 1 385 ? -7.203 12.898 25.906 1 83.94 385 VAL A N 1
ATOM 2932 C CA . VAL A 1 385 ? -7.238 14.203 26.562 1 83.94 385 VAL A CA 1
ATOM 2933 C C . VAL A 1 385 ? -7.367 15.305 25.516 1 83.94 385 VAL A C 1
ATOM 2935 O O . VAL A 1 385 ? -6.57 15.367 24.562 1 83.94 385 VAL A O 1
ATOM 2938 N N . LEU A 1 386 ? -8.391 16.141 25.75 1 88.69 386 LEU A N 1
ATOM 2939 C CA . LEU A 1 386 ? -8.664 17.219 24.812 1 88.69 386 LEU A CA 1
ATOM 2940 C C . LEU A 1 386 ? -8.609 18.578 25.516 1 88.69 386 LEU A C 1
ATOM 2942 O O . LEU A 1 386 ? -9.242 18.766 26.562 1 88.69 386 LEU A O 1
ATOM 2946 N N . LYS A 1 387 ? -7.73 19.5 25.031 1 91.25 387 LYS A N 1
ATOM 2947 C CA . LYS A 1 387 ? -7.68 20.891 25.469 1 91.25 387 LYS A CA 1
ATOM 2948 C C . LYS A 1 387 ? -7.789 21.844 24.281 1 91.25 387 LYS A C 1
ATOM 2950 O O . LYS A 1 387 ? -6.938 21.844 23.391 1 91.25 387 LYS A O 1
ATOM 2955 N N . ARG A 1 388 ? -8.688 22.688 24.359 1 91.19 388 ARG A N 1
ATOM 2956 C CA . ARG A 1 388 ? -9.016 23.531 23.219 1 91.19 388 ARG A CA 1
ATOM 2957 C C . ARG A 1 388 ? -8.172 24.812 23.219 1 91.19 388 ARG A C 1
ATOM 2959 O O . ARG A 1 388 ? -7.793 25.312 24.281 1 91.19 388 ARG A O 1
ATOM 2966 N N . VAL A 1 389 ? -7.949 25.312 22 1 92.69 389 VAL A N 1
ATOM 2967 C CA . VAL A 1 389 ? -7.395 26.656 21.812 1 92.69 389 VAL A CA 1
ATOM 2968 C C . VAL A 1 389 ? -8.43 27.703 22.203 1 92.69 389 VAL A C 1
ATOM 2970 O O . VAL A 1 389 ? -9.633 27.484 22.078 1 92.69 389 VAL A O 1
ATOM 2973 N N . PRO A 1 390 ? -7.941 28.812 22.75 1 91.62 390 PRO A N 1
ATOM 2974 C CA . PRO A 1 390 ? -8.922 29.828 23.125 1 91.62 390 PRO A CA 1
ATOM 2975 C C . PRO A 1 390 ? -9.891 30.172 22 1 91.62 390 PRO A C 1
ATOM 2977 O O . PRO A 1 390 ? -9.484 30.234 20.828 1 91.62 390 PRO A O 1
ATOM 2980 N N . ARG A 1 391 ? -11.078 30.438 22.422 1 88.88 391 ARG A N 1
ATOM 2981 C CA . ARG A 1 391 ? -12.156 30.688 21.484 1 88.88 391 ARG A CA 1
ATOM 2982 C C . ARG A 1 391 ? -11.797 31.812 20.516 1 88.88 391 ARG A C 1
ATOM 2984 O O . ARG A 1 391 ? -11.312 32.875 20.938 1 88.88 391 ARG A O 1
ATOM 2991 N N . GLY A 1 392 ? -12.055 31.453 19.25 1 89.81 392 GLY A N 1
ATOM 2992 C CA . GLY A 1 392 ? -11.844 32.438 18.203 1 89.81 392 GLY A CA 1
ATOM 2993 C C . GLY A 1 392 ? -10.383 32.688 17.891 1 89.81 392 GLY A C 1
ATOM 2994 O O . GLY A 1 392 ? -10.047 33.562 17.094 1 89.81 392 GLY A O 1
ATOM 2995 N N . SER A 1 393 ? -9.578 31.922 18.469 1 93.5 393 SER A N 1
ATOM 2996 C CA . SER A 1 393 ? -8.148 32.156 18.297 1 93.5 393 SER A CA 1
ATOM 2997 C C . SER A 1 393 ? -7.488 30.984 17.562 1 93.5 393 SER A C 1
ATOM 2999 O O . SER A 1 393 ? -8.156 30.016 17.203 1 93.5 393 SER A O 1
ATOM 3001 N N . PHE A 1 394 ? -6.297 31.203 17.188 1 96.44 394 PHE A N 1
ATOM 3002 C CA . PHE A 1 394 ? -5.406 30.203 16.609 1 96.44 394 PHE A CA 1
ATOM 3003 C C . PHE A 1 394 ? -3.953 30.5 16.953 1 96.44 394 PHE A C 1
ATOM 3005 O O . PHE A 1 394 ? -3.619 31.625 17.328 1 96.44 394 PHE A O 1
ATOM 3012 N N . TYR A 1 395 ? -3.139 29.531 16.984 1 97.31 395 TYR A N 1
ATOM 3013 C CA . TYR A 1 395 ? -1.729 29.703 17.312 1 97.31 395 TYR A CA 1
ATOM 3014 C C . TYR A 1 395 ? -0.873 29.734 16.047 1 97.31 395 TYR A C 1
ATOM 3016 O O . TYR A 1 395 ? -1.299 29.25 15 1 97.31 395 TYR A O 1
ATOM 3024 N N . ASP A 1 396 ? 0.309 30.344 16.219 1 98.12 396 ASP A N 1
ATOM 3025 C CA . ASP A 1 396 ? 1.273 30.422 15.133 1 98.12 396 ASP A CA 1
ATOM 3026 C C . ASP A 1 396 ? 2.271 29.266 15.18 1 98.12 396 ASP A C 1
ATOM 3028 O O . ASP A 1 396 ? 2.598 28.781 16.266 1 98.12 396 ASP A O 1
ATOM 3032 N N . ILE A 1 397 ? 2.686 28.828 14.031 1 98.81 397 ILE A N 1
ATOM 3033 C CA . ILE A 1 397 ? 3.871 28 13.891 1 98.81 397 ILE A CA 1
ATOM 3034 C C . ILE A 1 397 ? 4.977 28.781 13.188 1 98.81 397 ILE A C 1
ATOM 3036 O O . ILE A 1 397 ? 4.832 29.172 12.023 1 98.81 397 ILE A O 1
ATOM 3040 N N . PRO A 1 398 ? 6.055 29.062 13.852 1 98.56 398 PRO A N 1
ATOM 3041 C CA . PRO A 1 398 ? 7.113 29.875 13.242 1 98.56 398 PRO A CA 1
ATOM 3042 C C . PRO A 1 398 ? 8.023 29.062 12.32 1 98.56 398 PRO A C 1
ATOM 3044 O O . PRO A 1 398 ? 8.141 27.844 12.484 1 98.56 398 PRO A O 1
ATOM 3047 N N . LEU A 1 399 ? 8.68 29.719 11.43 1 98.75 399 LEU A N 1
ATOM 3048 C CA . LEU A 1 399 ? 9.578 29.109 10.453 1 98.75 399 LEU A CA 1
ATOM 3049 C C . LEU A 1 399 ? 10.648 28.281 11.141 1 98.75 399 LEU A C 1
ATOM 3051 O O . LEU A 1 399 ? 11.031 27.219 10.648 1 98.75 399 LEU A O 1
ATOM 3055 N N . ARG A 1 400 ? 11.125 28.703 12.289 1 98.62 400 ARG A N 1
ATOM 3056 C CA . ARG A 1 400 ? 12.234 28.094 13.023 1 98.62 400 ARG A CA 1
ATOM 3057 C C . ARG A 1 400 ? 11.883 26.688 13.477 1 98.62 400 ARG A C 1
ATOM 3059 O O . ARG A 1 400 ? 12.766 25.906 13.836 1 98.62 400 ARG A O 1
ATOM 3066 N N . CYS A 1 401 ? 10.57 26.312 13.453 1 98.88 401 CYS A N 1
ATOM 3067 C CA . CYS A 1 401 ? 10.148 24.953 13.773 1 98.88 401 CYS A CA 1
ATOM 3068 C C . CYS A 1 401 ? 10.5 23.984 12.648 1 98.88 401 CYS A C 1
ATOM 3070 O O . CYS A 1 401 ? 10.516 22.766 12.844 1 98.88 401 CYS A O 1
ATOM 3072 N N . LEU A 1 402 ? 10.781 24.531 11.461 1 98.88 402 LEU A N 1
ATOM 3073 C CA . LEU A 1 402 ? 11.023 23.703 10.281 1 98.88 402 LEU A CA 1
ATOM 3074 C C . LEU A 1 402 ? 12.523 23.516 10.047 1 98.88 402 LEU A C 1
ATOM 3076 O O . LEU A 1 402 ? 12.93 22.797 9.133 1 98.88 402 LEU A O 1
ATOM 3080 N N . LEU A 1 403 ? 13.391 24.125 10.852 1 98.81 403 LEU A N 1
ATOM 3081 C CA . LEU A 1 403 ? 14.828 24.156 10.617 1 98.81 403 LEU A CA 1
ATOM 3082 C C . LEU A 1 403 ? 15.562 23.25 11.594 1 98.81 403 LEU A C 1
ATOM 3084 O O . LEU A 1 403 ? 15.891 23.672 12.711 1 98.81 403 LEU A O 1
ATOM 3088 N N . PRO A 1 404 ? 15.891 22.016 11.141 1 98.81 404 PRO A N 1
ATOM 3089 C CA . PRO A 1 404 ? 16.594 21.094 12.039 1 98.81 404 PRO A CA 1
ATOM 3090 C C . PRO A 1 404 ? 17.938 21.641 12.516 1 98.81 404 PRO A C 1
ATOM 3092 O O . PRO A 1 404 ? 18.75 22.078 11.703 1 98.81 404 PRO A O 1
ATOM 3095 N N . ARG A 1 405 ? 18.172 21.562 13.773 1 98.19 405 ARG A N 1
ATOM 3096 C CA . ARG A 1 405 ? 19.453 22 14.344 1 98.19 405 ARG A CA 1
ATOM 3097 C C . ARG A 1 405 ? 20.594 21.156 13.789 1 98.19 405 ARG A C 1
ATOM 3099 O O . ARG A 1 405 ? 20.406 20 13.406 1 98.19 405 ARG A O 1
ATOM 3106 N N . ASP A 1 406 ? 21.75 21.797 13.656 1 96.94 406 ASP A N 1
ATOM 3107 C CA . ASP A 1 406 ? 23.016 21.156 13.32 1 96.94 406 ASP A CA 1
ATOM 3108 C C . ASP A 1 406 ? 23.016 20.672 11.875 1 96.94 406 ASP A C 1
ATOM 3110 O O . ASP A 1 406 ? 23.766 19.766 11.523 1 96.94 406 ASP A O 1
ATOM 3114 N N . THR A 1 407 ? 22.078 21.109 11.109 1 96.75 407 THR A N 1
ATOM 3115 C CA . THR A 1 407 ? 22.031 20.812 9.688 1 96.75 407 THR A CA 1
ATOM 3116 C C . THR A 1 407 ? 21.844 22.094 8.867 1 96.75 407 THR A C 1
ATOM 3118 O O . THR A 1 407 ? 21.484 23.141 9.414 1 96.75 407 THR A O 1
ATOM 3121 N N . ASP A 1 408 ? 22.219 21.984 7.629 1 96.25 408 ASP A N 1
ATOM 3122 C CA . ASP A 1 408 ? 21.953 23.047 6.656 1 96.25 408 ASP A CA 1
ATOM 3123 C C . ASP A 1 408 ? 21.375 22.453 5.367 1 96.25 408 ASP A C 1
ATOM 3125 O O . ASP A 1 408 ? 21.484 21.25 5.117 1 96.25 408 ASP A O 1
ATOM 3129 N N . ARG A 1 409 ? 20.609 23.281 4.664 1 97.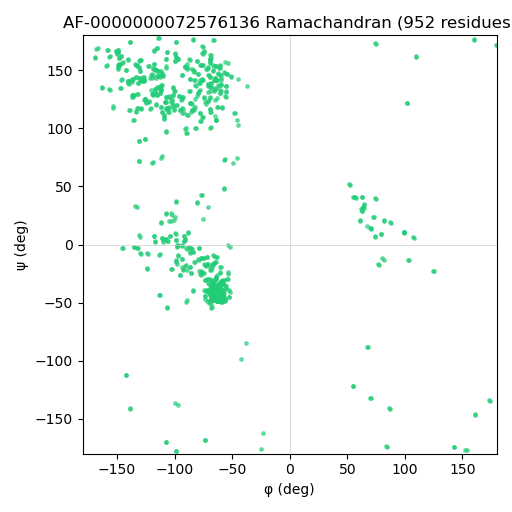81 409 ARG A N 1
ATOM 3130 C CA . ARG A 1 409 ? 20 22.891 3.396 1 97.81 409 ARG A CA 1
ATOM 3131 C C . ARG A 1 409 ? 19.016 21.734 3.59 1 97.81 409 ARG A C 1
ATOM 3133 O O . ARG A 1 409 ? 18.922 20.844 2.742 1 97.81 409 ARG A O 1
ATOM 3140 N N . LEU A 1 410 ? 18.422 21.672 4.797 1 98.69 410 LEU A N 1
ATOM 3141 C CA . LEU A 1 410 ? 17.438 20.672 5.188 1 98.69 410 LEU A CA 1
ATOM 3142 C C . LEU A 1 410 ? 16.281 21.312 5.941 1 98.69 410 LEU A C 1
ATOM 3144 O O . LEU A 1 410 ? 16.5 22.125 6.844 1 98.69 410 LEU A O 1
ATOM 3148 N N . LEU A 1 411 ? 15.102 21.016 5.496 1 98.94 411 LEU A N 1
ATOM 3149 C CA . LEU A 1 411 ? 13.898 21.391 6.223 1 98.94 411 LEU A CA 1
ATOM 3150 C C . LEU A 1 411 ? 13.047 20.172 6.551 1 98.94 411 LEU A C 1
ATOM 3152 O O . LEU A 1 411 ? 13.164 19.141 5.891 1 98.94 411 LEU A O 1
ATOM 3156 N N . VAL A 1 412 ? 12.266 20.281 7.609 1 98.94 412 VAL A N 1
ATOM 3157 C CA . VAL A 1 412 ? 11.273 19.266 7.945 1 98.94 412 VAL A CA 1
ATOM 3158 C C . VAL A 1 412 ? 9.867 19.875 7.895 1 98.94 412 VAL A C 1
ATOM 3160 O O . VAL A 1 412 ? 9.711 21.094 8.055 1 98.94 412 VAL A O 1
ATOM 3163 N N . ALA A 1 413 ? 8.875 19.031 7.668 1 98.75 413 ALA A N 1
ATOM 3164 C CA . ALA A 1 413 ? 7.48 19.484 7.59 1 98.75 413 ALA A CA 1
ATOM 3165 C C . ALA A 1 413 ? 6.531 18.391 8.094 1 98.75 413 ALA A C 1
ATOM 3167 O O . ALA A 1 413 ? 6.84 17.203 8.008 1 98.75 413 ALA A O 1
ATOM 3168 N N . GLY A 1 414 ? 5.387 18.812 8.555 1 98.5 414 GLY A N 1
ATOM 3169 C CA . GLY A 1 414 ? 4.367 17.875 9 1 98.5 414 GLY A CA 1
ATOM 3170 C C . GLY A 1 414 ? 4.531 17.453 10.445 1 98.5 414 GLY A C 1
ATOM 3171 O O . GLY A 1 414 ? 4.828 18.281 11.312 1 98.5 414 GLY A O 1
ATOM 3172 N N . ARG A 1 415 ? 4.285 16.188 10.711 1 97.38 415 ARG A N 1
ATOM 3173 C CA . ARG A 1 415 ? 4.195 15.766 12.102 1 97.38 415 ARG A CA 1
ATOM 3174 C C . ARG A 1 415 ? 5.578 15.688 12.742 1 97.38 415 ARG A C 1
ATOM 3176 O O . ARG A 1 415 ? 5.699 15.641 13.969 1 97.38 415 ARG A O 1
ATOM 3183 N N . CYS A 1 416 ? 6.668 15.766 11.922 1 98.69 416 CYS A N 1
ATOM 3184 C CA . CYS A 1 416 ? 7.988 15.578 12.516 1 98.69 416 CYS A CA 1
ATOM 3185 C C . CYS A 1 416 ? 8.664 16.922 12.773 1 98.69 416 CYS A C 1
ATOM 3187 O O . CYS A 1 416 ? 9.852 16.969 13.094 1 98.69 416 CYS A O 1
ATOM 3189 N N . ILE A 1 417 ? 7.961 18.031 12.633 1 98.94 417 ILE A N 1
ATOM 3190 C CA . ILE A 1 417 ? 8.578 19.328 12.906 1 98.94 417 ILE A CA 1
ATOM 3191 C C . ILE A 1 417 ? 8.914 19.422 14.398 1 98.94 417 ILE A C 1
ATOM 3193 O O . ILE A 1 417 ? 8.555 18.547 15.188 1 98.94 417 ILE A O 1
ATOM 3197 N N . SER A 1 418 ? 9.539 20.516 14.734 1 98.94 418 SER A N 1
ATOM 3198 C CA . SER A 1 418 ? 10.031 20.719 16.094 1 98.94 418 SER A CA 1
ATOM 3199 C C . SER A 1 418 ? 8.898 21.109 17.031 1 98.94 418 SER A C 1
ATOM 3201 O O . SER A 1 418 ? 8.289 22.172 16.875 1 98.94 418 SER A O 1
ATOM 3203 N N . GLY A 1 419 ? 8.586 20.297 17.922 1 98.75 419 GLY A N 1
ATOM 3204 C CA . GLY A 1 419 ? 7.566 20.531 18.922 1 98.75 419 GLY A CA 1
ATOM 3205 C C . GLY A 1 419 ? 7.562 19.5 20.031 1 98.75 419 GLY A C 1
ATOM 3206 O O . GLY A 1 419 ? 8.125 18.406 19.875 1 98.75 419 GLY A O 1
ATOM 3207 N N . THR A 1 420 ? 6.961 19.859 21.141 1 98.25 420 THR A N 1
ATOM 3208 C CA . THR A 1 420 ? 6.824 18.906 22.234 1 98.25 420 THR A CA 1
ATOM 3209 C C . THR A 1 420 ? 5.75 17.875 21.922 1 98.25 420 THR A C 1
ATOM 3211 O O . THR A 1 420 ? 4.957 18.047 21 1 98.25 420 THR A O 1
ATOM 3214 N N . HIS A 1 421 ? 5.781 16.797 22.766 1 97.62 421 HIS A N 1
ATOM 3215 C CA . HIS A 1 421 ? 4.758 15.758 22.688 1 97.62 421 HIS A CA 1
ATOM 3216 C C . HIS A 1 421 ? 3.357 16.359 22.734 1 97.62 421 HIS A C 1
ATOM 3218 O O . HIS A 1 421 ? 2.477 15.969 21.969 1 97.62 421 HIS A O 1
ATOM 3224 N N . VAL A 1 422 ? 3.199 17.312 23.562 1 97.5 422 VAL A N 1
ATOM 3225 C CA . VAL A 1 422 ? 1.891 17.938 23.766 1 97.5 422 VAL A CA 1
ATOM 3226 C C . VAL A 1 422 ? 1.526 18.781 22.547 1 97.5 422 VAL A C 1
ATOM 3228 O O . VAL A 1 422 ? 0.421 18.672 22.016 1 97.5 422 VAL A O 1
ATOM 3231 N N . ALA A 1 423 ? 2.404 19.609 22.078 1 98.31 423 ALA A N 1
ATOM 3232 C CA . ALA A 1 423 ? 2.135 20.438 20.906 1 98.31 423 ALA A CA 1
ATOM 3233 C C . ALA A 1 423 ? 1.884 19.578 19.672 1 98.31 423 ALA A C 1
ATOM 3235 O O . ALA A 1 423 ? 1.021 19.906 18.859 1 98.31 423 ALA A O 1
ATOM 3236 N N . HIS A 1 424 ? 2.637 18.531 19.609 1 98.31 424 HIS A N 1
ATOM 3237 C CA . HIS A 1 424 ? 2.539 17.594 18.5 1 98.31 424 HIS A CA 1
ATOM 3238 C C . HIS A 1 424 ? 1.113 17.078 18.328 1 98.31 424 HIS A C 1
ATOM 3240 O O . HIS A 1 424 ? 0.637 16.891 17.219 1 98.31 424 HIS A O 1
ATOM 3246 N N . SER A 1 425 ? 0.452 16.844 19.406 1 97.44 425 SER A N 1
ATOM 3247 C CA . SER A 1 425 ? -0.887 16.266 19.391 1 97.44 425 SER A CA 1
ATOM 3248 C C . SER A 1 425 ? -1.893 17.234 18.75 1 97.44 425 SER A C 1
ATOM 3250 O O . SER A 1 425 ? -3.004 16.828 18.406 1 97.44 425 SER A O 1
ATOM 3252 N N . SER A 1 426 ? -1.474 18.438 18.516 1 97.44 426 SER A N 1
ATOM 3253 C CA . SER A 1 426 ? -2.316 19.422 17.859 1 97.44 426 SER A CA 1
ATOM 3254 C C . SER A 1 426 ? -1.87 19.672 16.422 1 97.44 426 SER A C 1
ATOM 3256 O O . SER A 1 426 ? -2.656 19.5 15.477 1 97.44 426 SER A O 1
ATOM 3258 N N . TYR A 1 427 ? -0.604 20 16.219 1 98.25 427 TYR A N 1
ATOM 3259 C CA . TYR A 1 427 ? -0.162 20.469 14.914 1 98.25 427 TYR A CA 1
ATOM 3260 C C . TYR A 1 427 ? 0.021 19.312 13.945 1 98.25 427 TYR A C 1
ATOM 3262 O O . TYR A 1 427 ? 0.234 19.516 12.75 1 98.25 427 TYR A O 1
ATOM 3270 N N . ARG A 1 428 ? -0.179 18.047 14.398 1 97.56 428 ARG A N 1
ATOM 3271 C CA . ARG A 1 428 ? 0.106 16.891 13.562 1 97.56 428 ARG A CA 1
ATOM 3272 C C . ARG A 1 428 ? -1.02 16.641 12.57 1 97.56 428 ARG A C 1
ATOM 3274 O O . ARG A 1 428 ? -0.884 15.805 11.664 1 97.56 428 ARG A O 1
ATOM 3281 N N . VAL A 1 429 ? -2.152 17.25 12.711 1 97.75 429 VAL A N 1
ATOM 3282 C CA . VAL A 1 429 ? -3.281 16.938 11.844 1 97.75 429 VAL A CA 1
ATOM 3283 C C . VAL A 1 429 ? -2.969 17.359 10.406 1 97.75 429 VAL A C 1
ATOM 3285 O O . VAL A 1 429 ? -2.207 18.297 10.188 1 97.75 429 VAL A O 1
ATOM 3288 N N . MET A 1 430 ? -3.561 16.75 9.445 1 98.56 430 MET A N 1
ATOM 3289 C CA . MET A 1 430 ? -3.16 16.797 8.047 1 98.56 430 MET A CA 1
ATOM 3290 C C . MET A 1 430 ? -3.309 18.203 7.484 1 98.56 430 MET A C 1
ATOM 3292 O O . MET A 1 430 ? -2.449 18.672 6.738 1 98.56 430 MET A O 1
ATOM 3296 N N . PRO A 1 431 ? -4.348 18.984 7.812 1 98.5 431 PRO A N 1
ATOM 3297 C CA . PRO A 1 431 ? -4.41 20.344 7.285 1 98.5 431 PRO A CA 1
ATOM 3298 C C . PRO A 1 431 ? -3.236 21.203 7.738 1 98.5 431 PRO A C 1
ATOM 3300 O O . PRO A 1 431 ? -2.66 21.938 6.934 1 98.5 431 PRO A O 1
ATOM 3303 N N . ILE A 1 432 ? -2.875 21.125 8.977 1 98.69 432 ILE A N 1
ATOM 3304 C CA . ILE A 1 432 ? -1.753 21.906 9.484 1 98.69 432 ILE A CA 1
ATOM 3305 C C . ILE A 1 432 ? -0.448 21.375 8.891 1 98.69 432 ILE A C 1
ATOM 3307 O O . ILE A 1 432 ? 0.453 22.156 8.57 1 98.69 432 ILE A O 1
ATOM 3311 N N . ALA A 1 433 ? -0.383 20.047 8.75 1 98.81 433 ALA A N 1
ATOM 3312 C CA . ALA A 1 433 ? 0.778 19.438 8.094 1 98.81 433 ALA A CA 1
ATOM 3313 C C . ALA A 1 433 ? 0.952 20 6.68 1 98.81 433 ALA A C 1
ATOM 3315 O O . ALA A 1 433 ? 2.076 20.25 6.242 1 98.81 433 ALA A O 1
ATOM 3316 N N . MET A 1 434 ? -0.116 20.156 5.988 1 98.88 434 MET A N 1
ATOM 3317 C CA . MET A 1 434 ? -0.034 20.719 4.641 1 98.88 434 MET A CA 1
ATOM 3318 C C . MET A 1 434 ? 0.453 22.156 4.672 1 98.88 434 MET A C 1
ATOM 3320 O O . MET A 1 434 ? 1.217 22.578 3.803 1 98.88 434 MET A O 1
ATOM 3324 N N . ALA A 1 435 ? 0.029 22.875 5.664 1 98.88 435 ALA A N 1
ATOM 3325 C CA . ALA A 1 435 ? 0.454 24.266 5.781 1 98.88 435 ALA A CA 1
ATOM 3326 C C . ALA A 1 435 ? 1.954 24.359 6.051 1 98.88 435 ALA A C 1
ATOM 3328 O O . ALA A 1 435 ? 2.648 25.188 5.441 1 98.88 435 ALA A O 1
ATOM 3329 N N . THR A 1 436 ? 2.42 23.562 6.977 1 98.94 436 THR A N 1
ATOM 3330 C CA . THR A 1 436 ? 3.852 23.562 7.258 1 98.94 436 THR A CA 1
ATOM 3331 C C . THR A 1 436 ? 4.641 23.047 6.059 1 98.94 436 THR A C 1
ATOM 3333 O O . THR A 1 436 ? 5.746 23.531 5.785 1 98.94 436 THR A O 1
ATOM 3336 N N . GLY A 1 437 ? 4.078 22.047 5.348 1 98.94 437 GLY A N 1
ATOM 3337 C CA . GLY A 1 437 ? 4.699 21.594 4.117 1 98.94 437 GLY A CA 1
ATOM 3338 C C . GLY A 1 437 ? 4.809 22.672 3.059 1 98.94 437 GLY A C 1
ATOM 3339 O O . GLY A 1 437 ? 5.875 22.859 2.471 1 98.94 437 GLY A O 1
ATOM 3340 N N . HIS A 1 438 ? 3.709 23.391 2.861 1 98.94 438 HIS A N 1
ATOM 3341 C CA . HIS A 1 438 ? 3.688 24.516 1.939 1 98.94 438 HIS A CA 1
ATOM 3342 C C . HIS A 1 438 ? 4.812 25.5 2.248 1 98.94 438 HIS A C 1
ATOM 3344 O O . HIS A 1 438 ? 5.566 25.891 1.353 1 98.94 438 HIS A O 1
ATOM 3350 N N . ALA A 1 439 ? 4.961 25.781 3.438 1 98.94 439 ALA A N 1
ATOM 3351 C CA . ALA A 1 439 ? 5.977 26.734 3.885 1 98.94 439 ALA A CA 1
ATOM 3352 C C . ALA A 1 439 ? 7.383 26.172 3.68 1 98.94 439 ALA A C 1
ATOM 3354 O O . ALA A 1 439 ? 8.289 26.906 3.252 1 98.94 439 ALA A O 1
ATOM 3355 N N . ALA A 1 440 ? 7.578 24.938 4.016 1 98.94 440 ALA A N 1
ATOM 3356 C CA . ALA A 1 440 ? 8.883 24.297 3.844 1 98.94 440 ALA A CA 1
ATOM 3357 C C . ALA A 1 440 ? 9.32 24.328 2.381 1 98.94 440 ALA A C 1
ATOM 3359 O O . ALA A 1 440 ? 10.484 24.594 2.078 1 98.94 440 ALA A O 1
ATOM 3360 N N . GLY A 1 441 ? 8.375 24.016 1.474 1 98.94 441 GLY A N 1
ATOM 3361 C CA . GLY A 1 441 ? 8.672 24.047 0.05 1 98.94 441 GLY A CA 1
ATOM 3362 C C . GLY A 1 441 ? 9.07 25.422 -0.447 1 98.94 441 GLY A C 1
ATOM 3363 O O . GLY A 1 441 ? 10.062 25.562 -1.167 1 98.94 441 GLY A O 1
ATOM 3364 N N . VAL A 1 442 ? 8.336 26.406 -0.036 1 98.94 442 VAL A N 1
ATOM 3365 C CA . VAL A 1 442 ? 8.609 27.781 -0.419 1 98.94 442 VAL A CA 1
ATOM 3366 C C . VAL A 1 442 ? 9.984 28.188 0.108 1 98.94 442 VAL A C 1
ATOM 3368 O O . VAL A 1 442 ? 10.797 28.766 -0.63 1 98.94 442 VAL A O 1
ATOM 3371 N N . CYS A 1 443 ? 10.203 27.906 1.353 1 98.88 443 CYS A N 1
ATOM 3372 C CA . CYS A 1 443 ? 11.484 28.234 1.961 1 98.88 443 CYS A CA 1
ATOM 3373 C C . CYS A 1 443 ? 12.633 27.562 1.224 1 98.88 443 CYS A C 1
ATOM 3375 O O . CYS A 1 443 ? 13.672 28.172 0.969 1 98.88 443 CYS A O 1
ATOM 3377 N N . ALA A 1 444 ? 12.445 26.312 0.898 1 98.88 444 ALA A N 1
ATOM 3378 C CA . ALA A 1 444 ? 13.477 25.562 0.187 1 98.88 444 ALA A CA 1
ATOM 3379 C C . ALA A 1 444 ? 13.789 26.203 -1.162 1 98.88 444 ALA A C 1
ATOM 3381 O O . ALA A 1 444 ? 14.961 26.375 -1.516 1 98.88 444 ALA A O 1
ATOM 3382 N N . ALA A 1 445 ? 12.781 26.547 -1.9 1 98.81 445 ALA A N 1
ATOM 3383 C CA . ALA A 1 445 ? 12.961 27.172 -3.211 1 98.81 445 ALA A CA 1
ATOM 3384 C C . ALA A 1 445 ? 13.711 28.5 -3.092 1 98.81 445 ALA A C 1
ATOM 3386 O O . ALA A 1 445 ? 14.625 28.766 -3.873 1 98.81 445 ALA A O 1
ATOM 3387 N N . LEU A 1 446 ? 13.32 29.297 -2.145 1 98.56 446 LEU A N 1
ATOM 3388 C CA . LEU A 1 446 ? 13.945 30.594 -1.952 1 98.56 446 LEU A CA 1
ATOM 3389 C C . LEU A 1 446 ? 15.391 30.453 -1.481 1 98.56 446 LEU A C 1
ATOM 3391 O O . LEU A 1 446 ? 16.25 31.266 -1.816 1 98.56 446 LEU A O 1
ATOM 3395 N N . THR A 1 447 ? 15.625 29.406 -0.668 1 97.88 447 THR A N 1
ATOM 3396 C CA . THR A 1 447 ? 16.984 29.125 -0.232 1 97.88 447 THR A CA 1
ATOM 3397 C C . THR A 1 447 ? 17.906 28.859 -1.431 1 97.88 447 THR A C 1
ATOM 3399 O O . THR A 1 447 ? 19.031 29.359 -1.477 1 97.88 447 THR A O 1
ATOM 3402 N N . VAL A 1 448 ? 17.422 28.109 -2.369 1 96.31 448 VAL A N 1
ATOM 3403 C CA . VAL A 1 448 ? 18.203 27.797 -3.57 1 96.31 448 VAL A CA 1
ATOM 3404 C C . VAL A 1 448 ? 18.453 29.078 -4.355 1 96.31 448 VAL A C 1
ATOM 3406 O O . VAL A 1 448 ? 19.578 29.328 -4.809 1 96.31 448 VAL A O 1
ATOM 3409 N N . ARG A 1 449 ? 17.5 29.875 -4.488 1 95.19 449 ARG A N 1
ATOM 3410 C CA . ARG A 1 449 ? 17.578 31.094 -5.281 1 95.19 449 ARG A CA 1
ATOM 3411 C C . ARG A 1 449 ? 18.516 32.125 -4.637 1 95.19 449 ARG A C 1
ATOM 3413 O O . ARG A 1 449 ? 19.25 32.812 -5.336 1 95.19 449 ARG A O 1
ATOM 3420 N N . HIS A 1 450 ? 18.516 32.188 -3.402 1 92.75 450 HIS A N 1
ATOM 3421 C CA . HIS A 1 450 ? 19.281 33.219 -2.688 1 92.75 450 HIS A CA 1
ATOM 3422 C C . HIS A 1 450 ? 20.688 32.719 -2.354 1 92.75 450 HIS A C 1
ATOM 3424 O O . HIS A 1 450 ? 21.578 33.5 -2.049 1 92.75 450 HIS A O 1
ATOM 3430 N N . GLY A 1 451 ? 20.859 31.438 -2.396 1 85.88 451 GLY A N 1
ATOM 3431 C CA . GLY A 1 451 ? 22.172 30.859 -2.215 1 85.88 451 GLY A CA 1
ATOM 3432 C C . GLY A 1 451 ? 22.578 30.734 -0.757 1 85.88 451 GLY A C 1
ATOM 3433 O O . GLY A 1 451 ? 23.547 30.047 -0.432 1 85.88 451 GLY A O 1
ATOM 3434 N N . SER A 1 452 ? 21.859 31.375 0.111 1 85 452 SER A N 1
ATOM 3435 C CA . SER A 1 452 ? 22.156 31.25 1.533 1 85 452 SER A CA 1
ATOM 3436 C C . SER A 1 452 ? 21.391 30.078 2.158 1 85 452 SER A C 1
ATOM 3438 O O . SER A 1 452 ? 20.438 29.578 1.571 1 85 452 SER A O 1
ATOM 3440 N N . GLY A 1 453 ? 21.891 29.547 3.219 1 90.81 453 GLY A N 1
ATOM 3441 C CA . GLY A 1 453 ? 21.125 28.562 3.963 1 90.81 453 GLY A CA 1
ATOM 3442 C C . GLY A 1 453 ? 19.766 29.062 4.41 1 90.81 453 GLY A C 1
ATOM 3443 O O . GLY A 1 453 ? 19.516 30.281 4.406 1 90.81 453 GLY A O 1
ATOM 3444 N N . PRO A 1 454 ? 18.859 28.125 4.664 1 94.06 454 PRO A N 1
ATOM 3445 C CA . PRO A 1 454 ? 17.516 28.547 5.07 1 94.06 454 PRO A CA 1
ATOM 3446 C C . PRO A 1 454 ? 17.531 29.5 6.27 1 94.06 454 PRO A C 1
ATOM 3448 O O . PRO A 1 454 ? 16.656 30.344 6.398 1 94.06 454 PRO A O 1
ATOM 3451 N N . ARG A 1 455 ? 18.516 29.453 7.082 1 94.81 455 ARG A N 1
ATOM 3452 C CA . ARG A 1 455 ? 18.641 30.297 8.266 1 94.81 455 ARG A CA 1
ATOM 3453 C C . ARG A 1 455 ? 19.016 31.734 7.883 1 94.81 455 ARG A C 1
ATOM 3455 O O . ARG A 1 455 ? 18.766 32.656 8.641 1 94.81 455 ARG A O 1
ATOM 3462 N N . GLY A 1 456 ? 19.594 31.828 6.789 1 91.12 456 GLY A N 1
ATOM 3463 C CA . GLY A 1 456 ? 20 33.156 6.324 1 91.12 456 GLY A CA 1
ATOM 3464 C C . GLY A 1 456 ? 18.922 33.844 5.504 1 91.12 456 GLY A C 1
ATOM 3465 O O . GLY A 1 456 ? 19.078 35 5.129 1 91.12 456 GLY A O 1
ATOM 3466 N N . LEU A 1 457 ? 17.875 33.219 5.258 1 95 457 LEU A N 1
ATOM 3467 C CA . LEU A 1 457 ? 16.781 33.781 4.469 1 95 457 LEU A CA 1
ATOM 3468 C C . LEU A 1 457 ? 15.844 34.594 5.34 1 95 457 LEU A C 1
ATOM 3470 O O . LEU A 1 457 ? 15.32 34.125 6.348 1 95 457 LEU A O 1
ATOM 3474 N N . PRO A 1 458 ? 15.656 35.906 5.02 1 95.56 458 PRO A N 1
ATOM 3475 C CA . PRO A 1 458 ? 14.656 36.656 5.773 1 95.56 458 PRO A CA 1
ATOM 3476 C C . PRO A 1 458 ? 13.273 36.031 5.734 1 95.56 458 PRO A C 1
ATOM 3478 O O . PRO A 1 458 ? 12.742 35.75 4.652 1 95.56 458 PRO A O 1
ATOM 3481 N N . TYR A 1 459 ? 12.719 35.844 6.871 1 96.75 459 TYR A N 1
ATOM 3482 C CA . TYR A 1 459 ? 11.43 35.156 6.953 1 96.75 459 TYR A CA 1
ATOM 3483 C C . TYR A 1 459 ? 10.352 35.906 6.195 1 96.75 459 TYR A C 1
ATOM 3485 O O . TYR A 1 459 ? 9.375 35.312 5.727 1 96.75 459 TYR A O 1
ATOM 3493 N N . ARG A 1 460 ? 10.5 37.188 6.004 1 97.06 460 ARG A N 1
ATOM 3494 C CA . ARG A 1 460 ? 9.516 38 5.297 1 97.06 460 ARG A CA 1
ATOM 3495 C C . ARG A 1 460 ? 9.406 37.594 3.836 1 97.06 460 ARG A C 1
ATOM 3497 O O . ARG A 1 460 ? 8.32 37.656 3.246 1 97.06 460 ARG A O 1
ATOM 3504 N N . LEU A 1 461 ? 10.492 37.125 3.271 1 97.31 461 LEU A N 1
ATOM 3505 C CA . LEU A 1 461 ? 10.453 36.656 1.896 1 97.31 461 LEU A CA 1
ATOM 3506 C C . LEU A 1 461 ? 9.617 35.375 1.783 1 97.31 461 LEU A C 1
ATOM 3508 O O . LEU A 1 461 ? 8.875 35.219 0.813 1 97.31 461 LEU A O 1
ATOM 3512 N N . VAL A 1 462 ? 9.742 34.562 2.781 1 98.31 462 VAL A N 1
ATOM 3513 C CA . VAL A 1 462 ? 8.961 33.344 2.809 1 98.31 462 VAL A CA 1
ATOM 3514 C C . VAL A 1 462 ? 7.477 33.656 2.961 1 98.31 462 VAL A C 1
ATOM 3516 O O . VAL A 1 462 ? 6.637 33.125 2.236 1 98.31 462 VAL A O 1
ATOM 3519 N N . GLN A 1 463 ? 7.199 34.594 3.855 1 98.56 463 GLN A N 1
ATOM 3520 C CA . GLN A 1 463 ? 5.82 35 4.105 1 98.56 463 GLN A CA 1
ATOM 3521 C C . GLN A 1 463 ? 5.191 35.625 2.857 1 98.56 463 GLN A C 1
ATOM 3523 O O . GLN A 1 463 ? 4.047 35.312 2.518 1 98.56 463 GLN A O 1
ATOM 3528 N N . ARG A 1 464 ? 5.902 36.438 2.166 1 98.12 464 ARG A N 1
ATOM 3529 C CA . ARG A 1 464 ? 5.395 37.062 0.961 1 98.12 464 ARG A CA 1
ATOM 3530 C C . ARG A 1 464 ? 5.078 36.062 -0.121 1 98.12 464 ARG A C 1
ATOM 3532 O O . ARG A 1 464 ? 4.059 36.156 -0.805 1 98.12 464 ARG A O 1
ATOM 3539 N N . GLU A 1 465 ? 5.984 35.125 -0.274 1 98.56 465 GLU A N 1
ATOM 3540 C CA . GLU A 1 465 ? 5.762 34.094 -1.288 1 98.56 465 GLU A CA 1
ATOM 3541 C C . GLU A 1 465 ? 4.582 33.188 -0.917 1 98.56 465 GLU A C 1
ATOM 3543 O O . GLU A 1 465 ? 3.805 32.781 -1.786 1 98.56 465 GLU A O 1
ATOM 3548 N N . LEU A 1 466 ? 4.434 32.844 0.328 1 98.75 466 LEU A N 1
ATOM 3549 C CA . LEU A 1 466 ? 3.297 32.062 0.793 1 98.75 466 LEU A CA 1
ATOM 3550 C C . LEU A 1 466 ? 1.983 32.781 0.495 1 98.75 466 LEU A C 1
ATOM 3552 O O . LEU A 1 466 ? 1.035 32.156 0.001 1 98.75 466 LEU A O 1
ATOM 3556 N N . LEU A 1 467 ? 1.976 34.062 0.827 1 98.38 467 LEU A N 1
ATOM 3557 C CA . LEU A 1 467 ? 0.78 34.844 0.57 1 98.38 467 LEU A CA 1
ATOM 3558 C C . LEU A 1 467 ? 0.482 34.906 -0.924 1 98.38 467 LEU A C 1
ATOM 3560 O O . LEU A 1 467 ? -0.677 34.812 -1.335 1 98.38 467 LEU A O 1
ATOM 3564 N N . ARG A 1 468 ? 1.491 35.062 -1.714 1 98.38 468 ARG A N 1
ATOM 3565 C CA . ARG A 1 468 ? 1.319 35.062 -3.162 1 98.38 468 ARG A CA 1
ATOM 3566 C C . ARG A 1 468 ? 0.68 33.781 -3.656 1 98.38 468 ARG A C 1
ATOM 3568 O O . ARG A 1 468 ? -0.123 33.781 -4.594 1 98.38 468 ARG A O 1
ATOM 3575 N N . GLN A 1 469 ? 1.011 32.719 -2.959 1 98.5 469 GLN A N 1
ATOM 3576 C CA . GLN A 1 469 ? 0.513 31.406 -3.379 1 98.5 469 GLN A CA 1
ATOM 3577 C C . GLN A 1 469 ? -0.819 31.078 -2.707 1 98.5 469 GLN A C 1
ATOM 3579 O O . GLN A 1 469 ? -1.297 29.953 -2.775 1 98.5 469 GLN A O 1
ATOM 3584 N N . GLY A 1 470 ? -1.314 31.953 -2.006 1 98.19 470 GLY A N 1
ATOM 3585 C CA . GLY A 1 470 ? -2.678 31.812 -1.521 1 98.19 470 GLY A CA 1
ATOM 3586 C C . GLY A 1 470 ? -2.754 31.312 -0.091 1 98.19 470 GLY A C 1
ATOM 3587 O O . GLY A 1 470 ? -3.834 30.969 0.396 1 98.19 470 GLY A O 1
ATOM 3588 N N . ALA A 1 471 ? -1.623 31.25 0.619 1 98.25 471 ALA A N 1
ATOM 3589 C CA . ALA A 1 471 ? -1.668 30.875 2.029 1 98.25 471 ALA A CA 1
ATOM 3590 C C . ALA A 1 471 ? -2.344 31.953 2.865 1 98.25 471 ALA A C 1
ATOM 3592 O O . ALA A 1 471 ? -2.463 33.094 2.428 1 98.25 471 ALA A O 1
ATOM 3593 N N . ARG A 1 472 ? -2.783 31.531 4.023 1 96 472 ARG A N 1
ATOM 3594 C CA . ARG A 1 472 ? -3.338 32.469 4.992 1 96 472 ARG A CA 1
ATOM 3595 C C . ARG A 1 472 ? -2.361 32.719 6.141 1 96 472 ARG A C 1
ATOM 3597 O O . ARG A 1 472 ? -2.029 31.797 6.887 1 96 472 ARG A O 1
ATOM 3604 N N . LEU A 1 473 ? -1.893 33.938 6.195 1 95.94 473 LEU A N 1
ATOM 3605 C CA . LEU A 1 473 ? -0.961 34.344 7.246 1 95.94 473 LEU A CA 1
ATOM 3606 C C . LEU A 1 473 ? -1.328 35.688 7.82 1 95.94 473 LEU A C 1
ATOM 3608 O O . LEU A 1 473 ? -1.568 36.656 7.066 1 95.94 473 LEU A O 1
ATOM 3612 N N . ARG A 1 474 ? -1.449 35.75 9.078 1 91.19 474 ARG A N 1
ATOM 3613 C CA . ARG A 1 474 ? -1.567 37.031 9.766 1 91.19 474 ARG A CA 1
ATOM 3614 C C . ARG A 1 474 ? -0.197 37.562 10.172 1 91.19 474 ARG A C 1
ATOM 3616 O O . ARG A 1 474 ? 0.383 37.125 11.156 1 91.19 474 ARG A O 1
ATOM 3623 N N . THR A 1 475 ? 0.333 38.5 9.367 1 84.81 475 THR A N 1
ATOM 3624 C CA . THR A 1 475 ? 1.7 38.969 9.578 1 84.81 475 THR A CA 1
ATOM 3625 C C . THR A 1 475 ? 1.712 40.281 10.359 1 84.81 475 THR A C 1
ATOM 3627 O O . THR A 1 475 ? 2.771 40.75 10.773 1 84.81 475 THR A O 1
ATOM 3630 N N . GLU A 1 476 ? 0.615 41 10.469 1 71.06 476 GLU A N 1
ATOM 3631 C CA . GLU A 1 476 ? 0.626 42.312 11.125 1 71.06 476 GLU A CA 1
ATOM 3632 C C . GLU A 1 476 ? 0.76 42.156 12.641 1 71.06 476 GLU A C 1
ATOM 3634 O O . GLU A 1 476 ? 0.165 41.25 13.234 1 71.06 476 GLU A O 1
ATOM 3639 N N . PRO A 1 477 ? 1.847 42.812 13.125 1 54.38 477 PRO A N 1
ATOM 3640 C CA . PRO A 1 477 ? 2.018 42.812 14.578 1 54.38 477 PRO A CA 1
ATOM 3641 C C . PRO A 1 477 ? 0.744 43.188 15.328 1 54.38 477 PRO A C 1
ATOM 3643 O O . PRO A 1 477 ? -0.051 44 14.812 1 54.38 477 PRO A O 1
ATOM 3646 N N . HIS A 1 478 ? 0.089 42.344 16.078 1 44.59 478 HIS A N 1
ATOM 3647 C CA . HIS A 1 478 ? -0.887 42.938 16.969 1 44.59 478 HIS A CA 1
ATOM 3648 C C . HIS A 1 478 ? -0.262 44.094 17.781 1 44.59 478 HIS A C 1
ATOM 3650 O O . HIS A 1 478 ? 0.918 44.031 18.125 1 44.59 478 HIS A O 1
ATOM 3656 N N . MET B 1 1 ? 5.754 14.375 -19.203 1 69.19 1 MET B N 1
ATOM 3657 C CA . MET B 1 1 ? 5.109 13.812 -18.016 1 69.19 1 MET B CA 1
ATOM 3658 C C . MET B 1 1 ? 5.863 14.195 -16.75 1 69.19 1 ME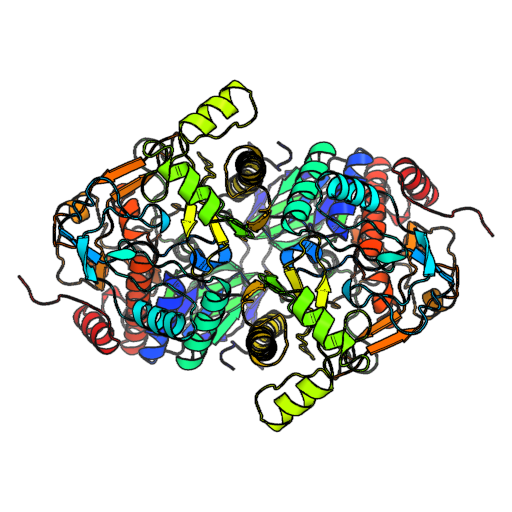T B C 1
ATOM 3660 O O . MET B 1 1 ? 7.094 14.242 -16.75 1 69.19 1 MET B O 1
ATOM 3664 N N . PRO B 1 2 ? 5.074 14.484 -15.719 1 84 2 PRO B N 1
ATOM 3665 C CA . PRO B 1 2 ? 5.703 14.977 -14.492 1 84 2 PRO B CA 1
ATOM 3666 C C . PRO B 1 2 ? 6.359 13.867 -13.68 1 84 2 PRO B C 1
ATOM 3668 O O . PRO B 1 2 ? 6.141 13.773 -12.469 1 84 2 PRO B O 1
ATOM 3671 N N . ILE B 1 3 ? 7.047 12.977 -14.461 1 91.19 3 ILE B N 1
ATOM 3672 C CA . ILE B 1 3 ? 7.805 11.914 -13.812 1 91.19 3 ILE B CA 1
ATOM 3673 C C . ILE B 1 3 ? 9.305 12.164 -13.977 1 91.19 3 ILE B C 1
ATOM 3675 O O . ILE B 1 3 ? 9.734 12.75 -14.977 1 91.19 3 ILE B O 1
ATOM 3679 N N . LEU B 1 4 ? 9.984 11.781 -12.953 1 94.81 4 LEU B N 1
ATOM 3680 C CA . LEU B 1 4 ? 11.438 11.844 -13.062 1 94.81 4 LEU B CA 1
ATOM 3681 C C . LEU B 1 4 ? 11.953 10.82 -14.062 1 94.81 4 LEU B C 1
ATOM 3683 O O . LEU B 1 4 ? 11.859 9.617 -13.836 1 94.81 4 LEU B O 1
ATOM 3687 N N . GLU B 1 5 ? 12.492 11.273 -15.133 1 92.88 5 GLU B N 1
ATOM 3688 C CA . GLU B 1 5 ? 12.977 10.391 -16.188 1 92.88 5 GLU B CA 1
ATOM 3689 C C . GLU B 1 5 ? 14.344 9.805 -15.836 1 92.88 5 GLU B C 1
ATOM 3691 O O . GLU B 1 5 ? 15.164 10.469 -15.195 1 92.88 5 GLU B O 1
ATOM 3696 N N . GLU B 1 6 ? 14.484 8.641 -16.281 1 92.38 6 GLU B N 1
ATOM 3697 C CA . GLU B 1 6 ? 15.805 8.031 -16.141 1 92.38 6 GLU B CA 1
ATOM 3698 C C . GLU B 1 6 ? 16.859 8.844 -16.891 1 92.38 6 GLU B C 1
ATOM 3700 O O . GLU B 1 6 ? 16.688 9.18 -18.062 1 92.38 6 GLU B O 1
ATOM 3705 N N . PRO B 1 7 ? 17.953 9.117 -16.141 1 91.88 7 PRO B N 1
ATOM 3706 C CA . PRO B 1 7 ? 19 9.859 -16.844 1 91.88 7 PRO B CA 1
ATOM 3707 C C . PRO B 1 7 ? 19.531 9.109 -18.078 1 91.88 7 PRO B C 1
ATOM 3709 O O . PRO B 1 7 ? 19.672 7.887 -18.031 1 91.88 7 PRO B O 1
ATOM 3712 N N . HIS B 1 8 ? 19.875 9.836 -19.062 1 87.31 8 HIS B N 1
ATOM 3713 C CA . HIS B 1 8 ? 20.359 9.266 -20.297 1 87.31 8 HIS B CA 1
ATOM 3714 C C . HIS B 1 8 ? 21.719 8.578 -20.109 1 87.31 8 HIS B C 1
ATOM 3716 O O . HIS B 1 8 ? 21.938 7.477 -20.609 1 87.31 8 HIS B O 1
ATOM 3722 N N . GLU B 1 9 ? 22.547 9.328 -19.375 1 86.62 9 GLU B N 1
ATOM 3723 C CA . GLU B 1 9 ? 23.859 8.742 -19.078 1 86.62 9 GLU B CA 1
ATOM 3724 C C . GLU B 1 9 ? 23.844 8.039 -17.719 1 86.62 9 GLU B C 1
ATOM 3726 O O . GLU B 1 9 ? 23.422 8.625 -16.719 1 86.62 9 GLU B O 1
ATOM 3731 N N . SER B 1 10 ? 24.219 6.793 -17.812 1 86.5 10 SER B N 1
ATOM 3732 C CA . SER B 1 10 ? 24.281 6.027 -16.578 1 86.5 10 SER B CA 1
ATOM 3733 C C . SER B 1 10 ? 25.547 6.375 -15.773 1 86.5 10 SER B C 1
ATOM 3735 O O . SER B 1 10 ? 26.656 6.168 -16.25 1 86.5 10 SER B O 1
ATOM 3737 N N . ARG B 1 11 ? 25.344 7.09 -14.727 1 93.06 11 ARG B N 1
ATOM 3738 C CA . ARG B 1 11 ? 26.422 7.383 -13.773 1 93.06 11 ARG B CA 1
ATOM 3739 C C . ARG B 1 11 ? 26.172 6.691 -12.438 1 93.06 11 ARG B C 1
ATOM 3741 O O . ARG B 1 11 ? 25.031 6.621 -11.977 1 93.06 11 ARG B O 1
ATOM 3748 N N . THR B 1 12 ? 27.219 6.109 -11.953 1 95.62 12 THR B N 1
ATOM 3749 C CA . THR B 1 12 ? 27.125 5.41 -10.672 1 95.62 12 THR B CA 1
ATOM 3750 C C . THR B 1 12 ? 28.016 6.059 -9.625 1 95.62 12 THR B C 1
ATOM 3752 O O . THR B 1 12 ? 29.062 6.621 -9.961 1 95.62 12 THR B O 1
ATOM 3755 N N . ILE B 1 13 ? 27.547 6.086 -8.43 1 95.44 13 ILE B N 1
ATOM 3756 C CA . ILE B 1 13 ? 28.344 6.492 -7.281 1 95.44 13 ILE B CA 1
ATOM 3757 C C . ILE B 1 13 ? 28.484 5.316 -6.316 1 95.44 13 ILE B C 1
ATOM 3759 O O . ILE B 1 13 ? 27.609 4.453 -6.234 1 95.44 13 ILE B O 1
ATOM 3763 N N . THR B 1 14 ? 29.594 5.293 -5.613 1 97.06 14 THR B N 1
ATOM 3764 C CA . THR B 1 14 ? 29.812 4.23 -4.633 1 97.06 14 THR B CA 1
ATOM 3765 C C . THR B 1 14 ? 29.328 4.66 -3.256 1 97.06 14 THR B C 1
ATOM 3767 O O . THR B 1 14 ? 29.781 5.66 -2.707 1 97.06 14 THR B O 1
ATOM 3770 N N . LEU B 1 15 ? 28.328 3.959 -2.758 1 97.69 15 LEU B N 1
ATOM 3771 C CA . LEU B 1 15 ? 27.875 4.188 -1.393 1 97.69 15 LEU B CA 1
ATOM 3772 C C . LEU B 1 15 ? 28.812 3.539 -0.386 1 97.69 15 LEU B C 1
ATOM 3774 O O . LEU B 1 15 ? 29.312 2.43 -0.615 1 97.69 15 LEU B O 1
ATOM 3778 N N . PRO B 1 16 ? 29.141 4.156 0.712 1 96.62 16 PRO B N 1
ATOM 3779 C CA . PRO B 1 16 ? 30.062 3.621 1.714 1 96.62 16 PRO B CA 1
ATOM 3780 C C . PRO B 1 16 ? 29.5 2.416 2.461 1 96.62 16 PRO B C 1
ATOM 3782 O O . PRO B 1 16 ? 28.281 2.16 2.402 1 96.62 16 PRO B O 1
ATOM 3785 N N . PRO B 1 17 ? 30.391 1.661 3.125 1 97.31 17 PRO B N 1
ATOM 3786 C CA . PRO B 1 17 ? 29.891 0.611 4.012 1 97.31 17 PRO B CA 1
ATOM 3787 C C . PRO B 1 17 ? 28.938 1.148 5.078 1 97.31 17 PRO B C 1
ATOM 3789 O O . PRO B 1 17 ? 29.047 2.311 5.477 1 97.31 17 PRO B O 1
ATOM 3792 N N . ARG B 1 18 ? 28.047 0.352 5.418 1 95.81 18 ARG B N 1
ATOM 3793 C CA . ARG B 1 18 ? 27.094 0.791 6.43 1 95.81 18 ARG B CA 1
ATOM 3794 C C . ARG B 1 18 ? 26.734 -0.352 7.371 1 95.81 18 ARG B C 1
ATOM 3796 O O . ARG B 1 18 ? 26.75 -1.52 6.973 1 95.81 18 ARG B O 1
ATOM 3803 N N . PRO B 1 19 ? 26.406 -0.042 8.609 1 96.81 19 PRO B N 1
ATOM 3804 C CA . PRO B 1 19 ? 26.016 -1.076 9.562 1 96.81 19 PRO B CA 1
ATOM 3805 C C . PRO B 1 19 ? 24.594 -1.586 9.328 1 96.81 19 PRO B C 1
ATOM 3807 O O . PRO B 1 19 ? 23.703 -0.809 8.969 1 96.81 19 PRO B O 1
ATOM 3810 N N . ALA B 1 20 ? 24.406 -2.869 9.516 1 97.88 20 ALA B N 1
ATOM 3811 C CA . ALA B 1 20 ? 23.094 -3.508 9.469 1 97.88 20 ALA B CA 1
ATOM 3812 C C . ALA B 1 20 ? 22.828 -4.324 10.727 1 97.88 20 ALA B C 1
ATOM 3814 O O . ALA B 1 20 ? 23.734 -4.98 11.25 1 97.88 20 ALA B O 1
ATOM 3815 N N . ARG B 1 21 ? 21.625 -4.277 11.211 1 97.44 21 ARG B N 1
ATOM 3816 C CA . ARG B 1 21 ? 21.25 -5.074 12.375 1 97.44 21 ARG B CA 1
ATOM 3817 C C . ARG B 1 21 ? 21 -6.527 11.984 1 97.44 21 ARG B C 1
ATOM 3819 O O . ARG B 1 21 ? 20.312 -6.801 11 1 97.44 21 ARG B O 1
ATOM 3826 N N . LEU B 1 22 ? 21.562 -7.422 12.75 1 97.25 22 LEU B N 1
ATOM 3827 C CA . LEU B 1 22 ? 21.203 -8.82 12.578 1 97.25 22 LEU B CA 1
ATOM 3828 C C . LEU B 1 22 ? 19.828 -9.109 13.18 1 97.25 22 LEU B C 1
ATOM 3830 O O . LEU B 1 22 ? 19.688 -9.148 14.406 1 97.25 22 LEU B O 1
ATOM 3834 N N . GLY B 1 23 ? 18.891 -9.344 12.297 1 97 23 GLY B N 1
ATOM 3835 C CA . GLY B 1 23 ? 17.516 -9.492 12.734 1 97 23 GLY B CA 1
ATOM 3836 C C . GLY B 1 23 ? 17.172 -10.914 13.141 1 97 23 GLY B C 1
ATOM 3837 O O . GLY B 1 23 ? 16.156 -11.148 13.797 1 97 23 GLY B O 1
ATOM 3838 N N . GLY B 1 24 ? 17.984 -11.836 12.68 1 95.06 24 GLY B N 1
ATOM 3839 C CA . GLY B 1 24 ? 17.734 -13.211 13.07 1 95.06 24 GLY B CA 1
ATOM 3840 C C . GLY B 1 24 ? 18.375 -14.227 12.148 1 95.06 24 GLY B C 1
ATOM 3841 O O . GLY B 1 24 ? 19.109 -13.859 11.234 1 95.06 24 GLY B O 1
ATOM 3842 N N . ARG B 1 25 ? 18.203 -15.477 12.57 1 95.81 25 ARG B N 1
ATOM 3843 C CA . ARG B 1 25 ? 18.609 -16.641 11.797 1 95.81 25 ARG B CA 1
ATOM 3844 C C . ARG B 1 25 ? 17.484 -17.656 11.703 1 95.81 25 ARG B C 1
ATOM 3846 O O . ARG B 1 25 ? 16.703 -17.828 12.648 1 95.81 25 ARG B O 1
ATOM 3853 N N . CYS B 1 26 ? 17.375 -18.297 10.562 1 98.06 26 CYS B N 1
ATOM 3854 C CA . CYS B 1 26 ? 16.328 -19.297 10.391 1 98.06 26 CYS B CA 1
ATOM 3855 C C . CYS B 1 26 ? 16.781 -20.391 9.43 1 98.06 26 CYS B C 1
ATOM 3857 O O . CYS B 1 26 ? 17.828 -20.266 8.789 1 98.06 26 CYS B O 1
ATOM 3859 N N . ASP B 1 27 ? 16.016 -21.484 9.398 1 98.44 27 ASP B N 1
ATOM 3860 C CA . ASP B 1 27 ? 16.25 -22.547 8.422 1 98.44 27 ASP B CA 1
ATOM 3861 C C . ASP B 1 27 ? 15.914 -22.078 7.012 1 98.44 27 ASP B C 1
ATOM 3863 O O . ASP B 1 27 ? 16.734 -22.156 6.105 1 98.44 27 ASP B O 1
ATOM 3867 N N . VAL B 1 28 ? 14.641 -21.578 6.891 1 98.88 28 VAL B N 1
ATOM 3868 C CA . VAL B 1 28 ? 14.125 -21.172 5.59 1 98.88 28 VAL B CA 1
ATOM 3869 C C . VAL B 1 28 ? 13.648 -19.719 5.652 1 98.88 28 VAL B C 1
ATOM 3871 O O . VAL B 1 28 ? 12.828 -19.375 6.5 1 98.88 28 VAL B O 1
ATOM 3874 N N . LEU B 1 29 ? 14.211 -18.875 4.809 1 98.94 29 LEU B N 1
ATOM 3875 C CA . LEU B 1 29 ? 13.758 -17.5 4.637 1 98.94 29 LEU B CA 1
ATOM 3876 C C . LEU B 1 29 ? 12.984 -17.344 3.332 1 98.94 29 LEU B C 1
ATOM 3878 O O . LEU B 1 29 ? 13.508 -17.625 2.254 1 98.94 29 LEU B O 1
ATOM 3882 N N . VAL B 1 30 ? 11.727 -16.984 3.459 1 99 30 VAL B N 1
ATOM 3883 C CA . VAL B 1 30 ? 10.914 -16.688 2.289 1 99 30 VAL B CA 1
ATOM 3884 C C . VAL B 1 30 ? 10.805 -15.172 2.111 1 99 30 VAL B C 1
ATOM 3886 O O . VAL B 1 30 ? 10.453 -14.453 3.047 1 99 30 VAL B O 1
ATOM 3889 N N . VAL B 1 31 ? 11.109 -14.695 0.906 1 98.94 31 VAL B N 1
ATOM 3890 C CA . VAL B 1 31 ? 11.062 -13.266 0.63 1 98.94 31 VAL B CA 1
ATOM 3891 C C . VAL B 1 31 ? 9.914 -12.961 -0.331 1 98.94 31 VAL B C 1
ATOM 3893 O O . VAL B 1 31 ? 9.938 -13.391 -1.487 1 98.94 31 VAL B O 1
ATOM 3896 N N . GLY B 1 32 ? 8.945 -12.156 0.131 1 98.81 32 GLY B N 1
ATOM 3897 C CA . GLY B 1 32 ? 7.723 -11.875 -0.599 1 98.81 32 GLY B CA 1
ATOM 3898 C C . GLY B 1 32 ? 6.531 -12.664 -0.095 1 98.81 32 GLY B C 1
ATOM 3899 O O . GLY B 1 32 ? 6.547 -13.898 -0.109 1 98.81 32 GLY B O 1
ATOM 3900 N N . GLY B 1 33 ? 5.504 -11.984 0.314 1 98.75 33 GLY B N 1
ATOM 3901 C CA . GLY B 1 33 ? 4.336 -12.625 0.89 1 98.75 33 GLY B CA 1
ATOM 3902 C C . GLY B 1 33 ? 3.168 -12.719 -0.075 1 98.75 33 GLY B C 1
ATOM 3903 O O . GLY B 1 33 ? 2.01 -12.633 0.336 1 98.75 33 GLY B O 1
ATOM 3904 N N . GLY B 1 34 ? 3.43 -12.727 -1.3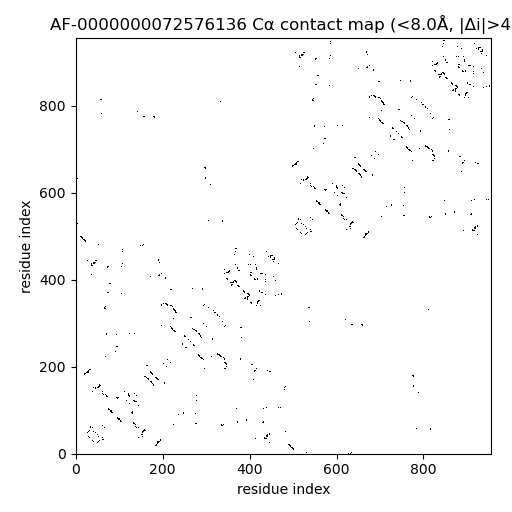96 1 98.69 34 GLY B N 1
ATOM 3905 C CA . GLY B 1 34 ? 2.406 -12.984 -2.396 1 98.69 34 GLY B CA 1
ATOM 3906 C C . GLY B 1 34 ? 1.987 -14.445 -2.461 1 98.69 34 GLY B C 1
ATOM 3907 O O . GLY B 1 34 ? 2.367 -15.242 -1.604 1 98.69 34 GLY B O 1
ATOM 3908 N N . PRO B 1 35 ? 1.261 -14.812 -3.48 1 98.69 35 PRO B N 1
ATOM 3909 C CA . PRO B 1 35 ? 0.727 -16.172 -3.551 1 98.69 35 PRO B CA 1
ATOM 3910 C C . PRO B 1 35 ? 1.816 -17.234 -3.455 1 98.69 35 PRO B C 1
ATOM 3912 O O . PRO B 1 35 ? 1.707 -18.172 -2.65 1 98.69 35 PRO B O 1
ATOM 3915 N N . ALA B 1 36 ? 2.857 -17.094 -4.188 1 98.88 36 ALA B N 1
ATOM 3916 C CA . ALA B 1 36 ? 3.922 -18.094 -4.199 1 98.88 36 ALA B CA 1
ATOM 3917 C C . ALA B 1 36 ? 4.684 -18.094 -2.875 1 98.88 36 ALA B C 1
ATOM 3919 O O . ALA B 1 36 ? 4.902 -19.156 -2.283 1 98.88 36 ALA B O 1
ATOM 3920 N N . GLY B 1 37 ? 5.082 -16.906 -2.404 1 98.94 37 GLY B N 1
ATOM 3921 C CA . GLY B 1 37 ? 5.852 -16.828 -1.174 1 98.94 37 GLY B CA 1
ATOM 3922 C C . GLY B 1 37 ? 5.078 -17.281 0.046 1 98.94 37 GLY B C 1
ATOM 3923 O O . GLY B 1 37 ? 5.633 -17.953 0.919 1 98.94 37 GLY B O 1
ATOM 3924 N N . PHE B 1 38 ? 3.85 -16.984 0.091 1 98.88 38 PHE B N 1
ATOM 3925 C CA . PHE B 1 38 ? 3.031 -17.422 1.215 1 98.88 38 PHE B CA 1
ATOM 3926 C C . PHE B 1 38 ? 2.951 -18.938 1.262 1 98.88 38 PHE B C 1
ATOM 3928 O O . PHE B 1 38 ? 3.139 -19.547 2.32 1 98.88 38 PHE B O 1
ATOM 3935 N N . ALA B 1 39 ? 2.639 -19.516 0.093 1 98.94 39 ALA B N 1
ATOM 3936 C CA . ALA B 1 39 ? 2.545 -20.969 0.036 1 98.94 39 ALA B CA 1
ATOM 3937 C C . ALA B 1 39 ? 3.877 -21.625 0.401 1 98.94 39 ALA B C 1
ATOM 3939 O O . ALA B 1 39 ? 3.906 -22.688 1.024 1 98.94 39 ALA B O 1
ATOM 3940 N N . ALA B 1 40 ? 4.965 -21 0.014 1 99 40 ALA B N 1
ATOM 3941 C CA . ALA B 1 40 ? 6.289 -21.5 0.367 1 99 40 ALA B CA 1
ATOM 3942 C C . ALA B 1 40 ? 6.5 -21.469 1.878 1 99 40 ALA B C 1
ATOM 3944 O O . ALA B 1 40 ? 7.004 -22.438 2.457 1 99 40 ALA B O 1
ATOM 3945 N N . ALA B 1 41 ? 6.121 -20.359 2.498 1 98.94 41 ALA B N 1
ATOM 3946 C CA . ALA B 1 41 ? 6.305 -20.203 3.939 1 98.94 41 ALA B CA 1
ATOM 3947 C C . ALA B 1 41 ? 5.516 -21.266 4.703 1 98.94 41 ALA B C 1
ATOM 3949 O O . ALA B 1 41 ? 6.047 -21.906 5.613 1 98.94 41 ALA B O 1
ATOM 3950 N N . VAL B 1 42 ? 4.285 -21.469 4.309 1 98.88 42 VAL B N 1
ATOM 3951 C CA . VAL B 1 42 ? 3.43 -22.438 4.969 1 98.88 42 VAL B CA 1
ATOM 3952 C C . VAL B 1 42 ? 3.975 -23.844 4.727 1 98.88 42 VAL B C 1
ATOM 3954 O O . VAL B 1 42 ? 4.078 -24.656 5.66 1 98.88 42 VAL B O 1
ATOM 3957 N N . GLY B 1 43 ? 4.34 -24.141 3.488 1 98.94 43 GLY B N 1
ATOM 3958 C CA . GLY B 1 43 ? 4.895 -25.453 3.168 1 98.94 43 GLY B CA 1
ATOM 3959 C C . GLY B 1 43 ? 6.16 -25.766 3.943 1 98.94 43 GLY B C 1
ATOM 3960 O O . GLY B 1 43 ? 6.328 -26.891 4.43 1 98.94 43 GLY B O 1
ATOM 3961 N N . ALA B 1 44 ? 7.047 -24.812 4.059 1 98.94 44 ALA B N 1
ATOM 3962 C CA . ALA B 1 44 ? 8.305 -25 4.781 1 98.94 44 ALA B CA 1
ATOM 3963 C C . ALA B 1 44 ? 8.047 -25.234 6.27 1 98.94 44 ALA B C 1
ATOM 3965 O O . ALA B 1 44 ? 8.617 -26.156 6.863 1 98.94 44 ALA B O 1
ATOM 3966 N N . ALA B 1 45 ? 7.203 -24.391 6.852 1 98.81 45 ALA B N 1
ATOM 3967 C CA . ALA B 1 45 ? 6.898 -24.5 8.273 1 98.81 45 ALA B CA 1
ATOM 3968 C C . ALA B 1 45 ? 6.223 -25.828 8.594 1 98.81 45 ALA B C 1
ATOM 3970 O O . ALA B 1 45 ? 6.562 -26.484 9.57 1 98.81 45 ALA B O 1
ATOM 3971 N N . ASP B 1 46 ? 5.297 -26.25 7.746 1 98.62 46 ASP B N 1
ATOM 3972 C CA . ASP B 1 46 ? 4.566 -27.5 7.949 1 98.62 46 ASP B CA 1
ATOM 3973 C C . ASP B 1 46 ? 5.48 -28.719 7.77 1 98.62 46 ASP B C 1
ATOM 3975 O O . ASP B 1 46 ? 5.164 -29.812 8.234 1 98.62 46 ASP B O 1
ATOM 3979 N N . ALA B 1 47 ? 6.559 -28.5 7.062 1 98.69 47 ALA B N 1
ATOM 3980 C CA . ALA B 1 47 ? 7.559 -29.562 6.914 1 98.69 47 ALA B CA 1
ATOM 3981 C C . ALA B 1 47 ? 8.539 -29.547 8.086 1 98.69 47 ALA B C 1
ATOM 3983 O O . ALA B 1 47 ? 9.484 -30.344 8.117 1 98.69 47 ALA B O 1
ATOM 3984 N N . GLY B 1 48 ? 8.398 -28.578 8.992 1 98.25 48 GLY B N 1
ATOM 3985 C CA . GLY B 1 48 ? 9.125 -28.641 10.25 1 98.25 48 GLY B CA 1
ATOM 3986 C C . GLY B 1 48 ? 10.258 -27.641 10.328 1 98.25 48 GLY B C 1
ATOM 3987 O O . GLY B 1 48 ? 11 -27.594 11.312 1 98.25 48 GLY B O 1
ATOM 3988 N N . ALA B 1 49 ? 10.391 -26.797 9.375 1 98.69 49 ALA B N 1
ATOM 3989 C CA . ALA B 1 49 ? 11.508 -25.859 9.352 1 98.69 49 ALA B CA 1
ATOM 3990 C C . ALA B 1 49 ? 11.18 -24.594 10.133 1 98.69 49 ALA B C 1
ATOM 3992 O O . ALA B 1 49 ? 10.039 -24.125 10.117 1 98.69 49 ALA B O 1
ATOM 3993 N N . ASP B 1 50 ? 12.18 -24.031 10.867 1 98.44 50 ASP B N 1
ATOM 3994 C CA . ASP B 1 50 ? 12.078 -22.672 11.359 1 98.44 50 ASP B CA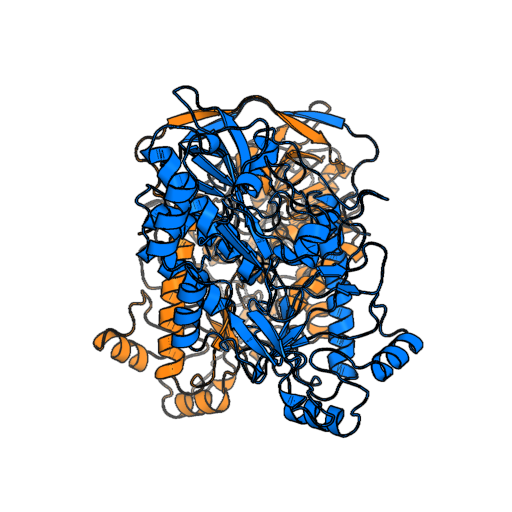 1
ATOM 3995 C C . ASP B 1 50 ? 12.016 -21.672 10.195 1 98.44 50 ASP B C 1
ATOM 3997 O O . ASP B 1 50 ? 13.023 -21.406 9.547 1 98.44 50 ASP B O 1
ATOM 4001 N N . THR B 1 51 ? 10.805 -21.109 9.992 1 98.81 51 THR B N 1
ATOM 4002 C CA . THR B 1 51 ? 10.547 -20.359 8.766 1 98.81 51 THR B CA 1
ATOM 4003 C C . THR B 1 51 ? 10.242 -18.906 9.078 1 98.81 51 THR B C 1
ATOM 4005 O O . THR B 1 51 ? 9.406 -18.609 9.93 1 98.81 51 THR B O 1
ATOM 4008 N N . VAL B 1 52 ? 10.906 -17.953 8.359 1 98.88 52 VAL B N 1
ATOM 4009 C CA . VAL B 1 52 ? 10.625 -16.531 8.414 1 98.88 52 VAL B CA 1
ATOM 4010 C C . VAL B 1 52 ? 10.117 -16.047 7.059 1 98.88 52 VAL B C 1
ATOM 4012 O O . VAL B 1 52 ? 10.68 -16.391 6.02 1 98.88 52 VAL B O 1
ATOM 4015 N N . LEU B 1 53 ? 9 -15.367 7.055 1 98.88 53 LEU B N 1
ATOM 4016 C CA . LEU B 1 53 ? 8.453 -14.719 5.867 1 98.88 53 LEU B CA 1
ATOM 4017 C C . LEU B 1 53 ? 8.586 -13.203 5.957 1 98.88 53 LEU B C 1
ATOM 4019 O O . LEU B 1 53 ? 8.094 -12.586 6.902 1 98.88 53 LEU B O 1
ATOM 4023 N N . VAL B 1 54 ? 9.258 -12.609 4.977 1 98.88 54 VAL B N 1
ATOM 4024 C CA . VAL B 1 54 ? 9.461 -11.164 4.965 1 98.88 54 VAL B CA 1
ATOM 4025 C C . VAL B 1 54 ? 8.68 -10.539 3.809 1 98.88 54 VAL B C 1
ATOM 4027 O O . VAL B 1 54 ? 8.734 -11.039 2.68 1 98.88 54 VAL B O 1
ATOM 4030 N N . GLU B 1 55 ? 7.938 -9.516 4.094 1 98.81 55 GLU B N 1
ATOM 4031 C CA . GLU B 1 55 ? 7.094 -8.828 3.123 1 98.81 55 GLU B CA 1
ATOM 4032 C C . GLU B 1 55 ? 7.324 -7.32 3.166 1 98.81 55 GLU B C 1
ATOM 4034 O O . GLU B 1 55 ? 7.492 -6.742 4.242 1 98.81 55 GLU B O 1
ATOM 4039 N N . ARG B 1 56 ? 7.309 -6.691 1.97 1 98.5 56 ARG B N 1
ATOM 4040 C CA . ARG B 1 56 ? 7.621 -5.266 1.877 1 98.5 56 ARG B CA 1
ATOM 4041 C C . ARG B 1 56 ? 6.445 -4.418 2.35 1 98.5 56 ARG B C 1
ATOM 4043 O O . ARG B 1 56 ? 6.625 -3.26 2.738 1 98.5 56 ARG B O 1
ATOM 4050 N N . TYR B 1 57 ? 5.23 -4.891 2.32 1 98.44 57 TYR B N 1
ATOM 4051 C CA . TYR B 1 57 ? 4.055 -4.168 2.795 1 98.44 57 TYR B CA 1
ATOM 4052 C C . TYR B 1 57 ? 3.672 -4.613 4.199 1 98.44 57 TYR B C 1
ATOM 4054 O O . TYR B 1 57 ? 4.398 -5.375 4.836 1 98.44 57 TYR B O 1
ATOM 4062 N N . GLY B 1 58 ? 2.572 -4.047 4.711 1 98.19 58 GLY B N 1
ATOM 4063 C CA . GLY B 1 58 ? 2.096 -4.363 6.047 1 98.19 58 GLY B CA 1
ATOM 4064 C C . GLY B 1 58 ? 1.086 -5.496 6.07 1 98.19 58 GLY B C 1
ATOM 4065 O O . GLY B 1 58 ? 0.454 -5.75 7.098 1 98.19 58 GLY B O 1
ATOM 4066 N N . PHE B 1 59 ? 0.883 -6.148 4.918 1 98.62 59 PHE B N 1
ATOM 4067 C CA . PHE B 1 59 ? -0.081 -7.23 4.762 1 98.62 59 PHE B CA 1
ATOM 4068 C C . PHE B 1 59 ? 0.388 -8.227 3.707 1 98.62 59 PHE B C 1
ATOM 4070 O O . PHE B 1 59 ? 1.333 -7.953 2.965 1 98.62 59 PHE B O 1
ATOM 4077 N N . LEU B 1 60 ? -0.231 -9.383 3.686 1 98.62 60 LEU B N 1
ATOM 4078 C CA . LEU B 1 60 ? 0.148 -10.461 2.777 1 98.62 60 LEU B CA 1
ATOM 4079 C C . LEU B 1 60 ? -0.786 -10.508 1.573 1 98.62 60 LEU B C 1
ATOM 4081 O O . LEU B 1 60 ? -1.819 -9.836 1.555 1 98.62 60 LEU B O 1
ATOM 4085 N N . GLY B 1 61 ? -0.363 -11.211 0.54 1 98.69 61 GLY B N 1
ATOM 4086 C CA . GLY B 1 61 ? -1.234 -11.539 -0.576 1 98.69 61 GLY B CA 1
ATOM 4087 C C . GLY B 1 61 ? -0.681 -11.102 -1.917 1 98.69 61 GLY B C 1
ATOM 4088 O O . GLY B 1 61 ? -1.078 -11.617 -2.961 1 98.69 61 GLY B O 1
ATOM 4089 N N . GLY B 1 62 ? 0.207 -10.133 -1.923 1 98.12 62 GLY B N 1
ATOM 4090 C CA . GLY B 1 62 ? 0.874 -9.711 -3.146 1 98.12 62 GLY B CA 1
ATOM 4091 C C . GLY B 1 62 ? -0.093 -9.336 -4.254 1 98.12 62 GLY B C 1
ATOM 4092 O O . GLY B 1 62 ? -0.99 -8.516 -4.051 1 98.12 62 GLY B O 1
ATOM 4093 N N . ASN B 1 63 ? -0.011 -9.977 -5.371 1 97.62 63 ASN B N 1
ATOM 4094 C CA . ASN B 1 63 ? -0.848 -9.672 -6.523 1 97.62 63 ASN B CA 1
ATOM 4095 C C . ASN B 1 63 ? -2.332 -9.789 -6.191 1 97.62 63 ASN B C 1
ATOM 4097 O O . ASN B 1 63 ? -3.156 -9.055 -6.73 1 97.62 63 ASN B O 1
ATOM 4101 N N . ALA B 1 64 ? -2.66 -10.648 -5.289 1 98.5 64 ALA B N 1
ATOM 4102 C CA . ALA B 1 64 ? -4.066 -10.867 -4.957 1 98.5 64 ALA B CA 1
ATOM 4103 C C . ALA B 1 64 ? -4.633 -9.68 -4.176 1 98.5 64 ALA B C 1
ATOM 4105 O O . ALA B 1 64 ? -5.781 -9.281 -4.387 1 98.5 64 ALA B O 1
ATOM 4106 N N . THR B 1 65 ? -3.854 -9.141 -3.293 1 98.69 65 THR B N 1
ATOM 4107 C CA . THR B 1 65 ? -4.383 -8.125 -2.383 1 98.69 65 THR B CA 1
ATOM 4108 C C . THR B 1 65 ? -3.754 -6.766 -2.662 1 98.69 65 THR B C 1
ATOM 4110 O O . THR B 1 65 ? -4.453 -5.754 -2.73 1 98.69 65 THR B O 1
ATOM 4113 N N . ALA B 1 66 ? -2.455 -6.695 -2.873 1 98.62 66 ALA B N 1
ATOM 4114 C CA . ALA B 1 66 ? -1.772 -5.434 -3.131 1 98.62 66 ALA B CA 1
ATOM 4115 C C . ALA B 1 66 ? -2.07 -4.926 -4.539 1 98.62 66 ALA B C 1
ATOM 4117 O O . ALA B 1 66 ? -2.385 -3.748 -4.73 1 98.62 66 ALA B O 1
ATOM 4118 N N . ALA B 1 67 ? -2.023 -5.805 -5.543 1 98.56 67 ALA B N 1
ATOM 4119 C CA . ALA B 1 67 ? -2.289 -5.41 -6.922 1 98.56 67 ALA B CA 1
ATOM 4120 C C . ALA B 1 67 ? -3.756 -5.633 -7.285 1 98.56 67 ALA B C 1
ATOM 4122 O O . ALA B 1 67 ? -4.219 -5.184 -8.336 1 98.56 67 ALA B O 1
ATOM 4123 N N . LEU B 1 68 ? -4.512 -6.34 -6.484 1 98.44 68 LEU B N 1
ATOM 4124 C CA . LEU B 1 68 ? -5.941 -6.598 -6.613 1 98.44 68 LEU B CA 1
ATOM 4125 C C . LEU B 1 68 ? -6.238 -7.402 -7.875 1 98.44 68 LEU B C 1
ATOM 4127 O O . LEU B 1 68 ? -7.25 -7.168 -8.547 1 98.44 68 LEU B O 1
ATOM 4131 N N . VAL B 1 69 ? -5.273 -8.25 -8.219 1 97 69 VAL B N 1
ATOM 4132 C CA . VAL B 1 69 ? -5.523 -9.109 -9.367 1 97 69 VAL B CA 1
ATOM 4133 C C . VAL B 1 69 ? -6.605 -10.133 -9.023 1 97 69 VAL B C 1
ATOM 4135 O O . VAL B 1 69 ? -6.328 -11.148 -8.383 1 97 69 VAL B O 1
ATOM 4138 N N . MET B 1 70 ? -7.777 -9.859 -9.445 1 95.5 70 MET B N 1
ATOM 4139 C CA . MET B 1 70 ? -8.969 -10.664 -9.172 1 95.5 70 MET B CA 1
ATOM 4140 C C . MET B 1 70 ? -9.688 -11.031 -10.461 1 95.5 70 MET B C 1
ATOM 4142 O O . MET B 1 70 ? -9.719 -10.242 -11.406 1 95.5 70 MET B O 1
ATOM 4146 N N . PRO B 1 71 ? -10.234 -12.227 -10.469 1 96.94 71 PRO B N 1
ATOM 4147 C CA . PRO B 1 71 ? -10.266 -13.328 -9.508 1 96.94 71 PRO B CA 1
ATOM 4148 C C . PRO B 1 71 ? -9.031 -14.227 -9.594 1 96.94 71 PRO B C 1
ATOM 4150 O O . PRO B 1 71 ? -8.141 -13.969 -10.406 1 96.94 71 PRO B O 1
ATOM 4153 N N . LEU B 1 72 ? -8.992 -15.25 -8.633 1 97.56 72 LEU B N 1
ATOM 4154 C CA . LEU B 1 72 ? -8.078 -16.344 -8.945 1 97.56 72 LEU B CA 1
ATOM 4155 C C . LEU B 1 72 ? -8.539 -17.094 -10.203 1 97.56 72 LEU B C 1
ATOM 4157 O O . LEU B 1 72 ? -9.68 -17.547 -10.281 1 97.56 72 LEU B O 1
ATOM 4161 N N . MET B 1 73 ? -7.656 -17.156 -11.102 1 94.38 73 MET B N 1
ATOM 4162 C CA . MET B 1 73 ? -8.031 -17.797 -12.367 1 94.38 73 MET B CA 1
ATOM 4163 C C . MET B 1 73 ? -8.094 -19.312 -12.227 1 94.38 73 MET B C 1
ATOM 4165 O O . MET B 1 73 ? -7.621 -19.859 -11.227 1 94.38 73 MET B O 1
ATOM 4169 N N . SER B 1 74 ? -8.625 -19.906 -13.289 1 90.94 74 SER B N 1
ATOM 4170 C CA . SER B 1 74 ? -8.961 -21.328 -13.266 1 90.94 74 SER B CA 1
ATOM 4171 C C . SER B 1 74 ? -7.715 -22.203 -13.125 1 90.94 74 SER B C 1
ATOM 4173 O O . SER B 1 74 ? -6.664 -21.875 -13.68 1 90.94 74 SER B O 1
ATOM 4175 N N . PHE B 1 75 ? -7.859 -23.281 -12.375 1 94.38 75 PHE B N 1
ATOM 4176 C CA . PHE B 1 75 ? -6.816 -24.281 -12.188 1 94.38 75 PHE B CA 1
ATOM 4177 C C . PHE B 1 75 ? -7.375 -25.688 -12.336 1 94.38 75 PHE B C 1
ATOM 4179 O O . PHE B 1 75 ? -6.957 -26.609 -11.633 1 94.38 75 PHE B O 1
ATOM 4186 N N . HIS B 1 76 ? -8.336 -25.812 -13.195 1 91.75 76 HIS B N 1
ATOM 4187 C CA . HIS B 1 76 ? -9 -27.078 -13.5 1 91.75 76 HIS B CA 1
ATOM 4188 C C . HIS B 1 76 ? -8.711 -27.516 -14.938 1 91.75 76 HIS B C 1
ATOM 4190 O O . HIS B 1 76 ? -8.555 -26.672 -15.828 1 91.75 76 HIS B O 1
ATOM 4196 N N . ASN B 1 77 ? -8.703 -28.859 -15.062 1 90.25 77 ASN B N 1
ATOM 4197 C CA . ASN B 1 77 ? -8.602 -29.375 -16.422 1 90.25 77 ASN B CA 1
ATOM 4198 C C . ASN B 1 77 ? -9.953 -29.391 -17.125 1 90.25 77 ASN B C 1
ATOM 4200 O O . ASN B 1 77 ? -10.969 -29.75 -16.516 1 90.25 77 ASN B O 1
ATOM 4204 N N . GLU B 1 78 ? -9.984 -28.75 -18.266 1 79.5 78 GLU B N 1
ATOM 4205 C CA . GLU B 1 78 ? -11.258 -28.609 -18.953 1 79.5 78 GLU B CA 1
ATOM 4206 C C . GLU B 1 78 ? -11.578 -29.859 -19.766 1 79.5 78 GLU B C 1
ATOM 4208 O O . GLU B 1 78 ? -10.82 -30.234 -20.672 1 79.5 78 GLU B O 1
ATOM 4213 N N . HIS B 1 79 ? -12.672 -30.562 -19.375 1 75.81 79 HIS B N 1
ATOM 4214 C CA . HIS B 1 79 ? -13.102 -31.766 -20.078 1 75.81 79 HIS B CA 1
ATOM 4215 C C . HIS B 1 79 ? -14.078 -31.422 -21.203 1 75.81 79 HIS B C 1
ATOM 4217 O O . HIS B 1 79 ? -14.031 -32.031 -22.281 1 75.81 79 HIS B O 1
ATOM 4223 N N . LYS B 1 80 ? -14.977 -30.688 -20.844 1 67 80 LYS B N 1
ATOM 4224 C CA . LYS B 1 80 ? -15.992 -30.312 -21.812 1 67 80 LYS B CA 1
ATOM 4225 C C . LYS B 1 80 ? -16.234 -28.797 -21.797 1 67 80 LYS B C 1
ATOM 4227 O O . LYS B 1 80 ? -16.359 -28.203 -20.719 1 67 80 LYS B O 1
ATOM 4232 N N . GLN B 1 81 ? -15.914 -28.375 -22.969 1 61.06 81 GLN B N 1
ATOM 4233 C CA . GLN B 1 81 ? -16.25 -26.969 -23.047 1 61.06 81 GLN B CA 1
ATOM 4234 C C . GLN B 1 81 ? -17.75 -26.734 -22.938 1 61.06 81 GLN B C 1
ATOM 4236 O O . GLN B 1 81 ? -18.531 -27.516 -23.5 1 61.06 81 GLN B O 1
ATOM 4241 N N . ALA B 1 82 ? -18.062 -26.125 -21.734 1 56.19 82 ALA B N 1
ATOM 4242 C CA . ALA B 1 82 ? -19.484 -25.828 -21.656 1 56.19 82 ALA B CA 1
ATOM 4243 C C . ALA B 1 82 ? -19.984 -25.188 -22.938 1 56.19 82 ALA B C 1
ATOM 4245 O O . ALA B 1 82 ? -19.297 -24.344 -23.531 1 56.19 82 ALA B O 1
ATOM 4246 N N . ALA B 1 83 ? -20.766 -26.016 -23.719 1 47.91 83 ALA B N 1
ATOM 4247 C CA . ALA B 1 83 ? -21.516 -25.375 -24.812 1 47.91 83 ALA B CA 1
ATOM 4248 C C . ALA B 1 83 ? -22.422 -24.281 -24.281 1 47.91 83 ALA B C 1
ATOM 4250 O O . ALA B 1 83 ? -23.562 -24.547 -23.891 1 47.91 83 ALA B O 1
ATOM 4251 N N . PHE B 1 84 ? -21.906 -23.422 -23.438 1 47.84 84 PHE B N 1
ATOM 4252 C CA . PHE B 1 84 ? -22.859 -22.406 -22.984 1 47.84 84 PHE B CA 1
ATOM 4253 C C . PHE B 1 84 ? -23.594 -21.781 -24.172 1 47.84 84 PHE B C 1
ATOM 4255 O O . PHE B 1 84 ? -22.969 -21.141 -25.031 1 47.84 84 PHE B O 1
ATOM 4262 N N . THR B 1 85 ? -24.469 -22.547 -24.812 1 45.03 85 THR B N 1
ATOM 4263 C CA . THR B 1 85 ? -25.391 -21.984 -25.797 1 45.03 85 THR B CA 1
ATOM 4264 C C . THR B 1 85 ? -25.594 -20.484 -25.547 1 45.03 85 THR B C 1
ATOM 4266 O O . THR B 1 85 ? -25.188 -19.969 -24.5 1 45.03 85 THR B O 1
ATOM 4269 N N . GLU B 1 86 ? -26.812 -19.906 -26.203 1 46.06 86 GLU B N 1
ATOM 4270 C CA . GLU B 1 86 ? -27.266 -18.531 -26.375 1 46.06 86 GLU B CA 1
ATOM 4271 C C . GLU B 1 86 ? -27.062 -17.719 -25.109 1 46.06 86 GLU B C 1
ATOM 4273 O O . GLU B 1 86 ? -26.328 -16.734 -25.109 1 46.06 86 GLU B O 1
ATOM 4278 N N . ALA B 1 87 ? -28.297 -17.562 -24.234 1 45.66 87 ALA B N 1
ATOM 4279 C CA . ALA B 1 87 ? -28.641 -16.594 -23.203 1 45.66 87 ALA B CA 1
ATOM 4280 C C . ALA B 1 87 ? -27.812 -16.812 -21.938 1 45.66 87 ALA B C 1
ATOM 4282 O O . ALA B 1 87 ? -28.297 -17.375 -20.953 1 45.66 87 ALA B O 1
ATOM 4283 N N . GLY B 1 88 ? -26.641 -17.25 -21.984 1 52.66 88 GLY B N 1
ATOM 4284 C CA . GLY B 1 88 ? -25.906 -17.438 -20.75 1 52.66 88 GLY B CA 1
ATOM 4285 C C . GLY B 1 88 ? -26.188 -16.359 -19.719 1 52.66 88 GLY B C 1
ATOM 4286 O O . GLY B 1 88 ? -26.656 -15.281 -20.062 1 52.66 88 GLY B O 1
ATOM 4287 N N . ASP B 1 89 ? -26.359 -16.875 -18.438 1 60.78 89 ASP B N 1
ATOM 4288 C CA . ASP B 1 89 ? -26.672 -15.945 -17.344 1 60.78 89 ASP B CA 1
ATOM 4289 C C . ASP B 1 89 ? -25.609 -14.844 -17.234 1 60.78 89 ASP B C 1
ATOM 4291 O O . ASP B 1 89 ? -24.609 -15.016 -16.547 1 60.78 89 ASP B O 1
ATOM 4295 N N . THR B 1 90 ? -25.688 -13.984 -18.156 1 62.75 90 THR B N 1
ATOM 4296 C CA . THR B 1 90 ? -24.828 -12.805 -18.219 1 62.75 90 THR B CA 1
ATOM 4297 C C . THR B 1 90 ? -24.891 -12.016 -16.922 1 62.75 90 THR B C 1
ATOM 4299 O O . THR B 1 90 ? -24.141 -11.055 -16.734 1 62.75 90 THR B O 1
ATOM 4302 N N . SER B 1 91 ? -25.703 -12.578 -16.094 1 67.12 91 SER B N 1
ATOM 4303 C CA . SER B 1 91 ? -25.859 -11.82 -14.852 1 67.12 91 SER B CA 1
ATOM 4304 C C . SER B 1 91 ? -24.797 -12.18 -13.836 1 67.12 91 SER B C 1
ATOM 4306 O O . SER B 1 91 ? -24.578 -11.445 -12.867 1 67.12 91 SER B O 1
ATOM 4308 N N . ARG B 1 92 ? -23.969 -13.141 -14.203 1 80.75 92 ARG B N 1
ATOM 4309 C CA . ARG B 1 92 ? -23.062 -13.609 -13.164 1 80.75 92 ARG B CA 1
ATOM 4310 C C . ARG B 1 92 ? -21.734 -12.859 -13.219 1 80.75 92 ARG B C 1
ATOM 4312 O O . ARG B 1 92 ? -20.969 -12.852 -12.242 1 80.75 92 ARG B O 1
ATOM 4319 N N . LEU B 1 93 ? -21.375 -12.266 -14.344 1 90.69 93 LEU B N 1
ATOM 4320 C CA . LEU B 1 93 ? -20.156 -11.508 -14.57 1 90.69 93 LEU B CA 1
ATOM 4321 C C . LEU B 1 93 ? -18.922 -12.336 -14.234 1 90.69 93 LEU B C 1
ATOM 4323 O O . LEU B 1 93 ? -18.031 -11.875 -13.516 1 90.69 93 LEU B O 1
ATOM 4327 N N . LEU B 1 94 ? -18.984 -13.633 -14.633 1 87.31 94 LEU B N 1
ATOM 4328 C CA . LEU B 1 94 ? -17.922 -14.625 -14.555 1 87.31 94 LEU B CA 1
ATOM 4329 C C . LEU B 1 94 ? -17.734 -15.336 -15.891 1 87.31 94 LEU B C 1
ATOM 4331 O O . LEU B 1 94 ? -18.656 -15.359 -16.719 1 87.31 94 LEU B O 1
ATOM 4335 N N . PRO B 1 95 ? -16.531 -15.93 -16.078 1 80.94 95 PRO B N 1
ATOM 4336 C CA . PRO B 1 95 ? -16.359 -16.625 -17.344 1 80.94 95 PRO B CA 1
ATOM 4337 C C . PRO B 1 95 ? -17.375 -17.75 -17.562 1 80.94 95 PRO B C 1
ATOM 4339 O O . PRO B 1 95 ? -17.719 -18.469 -16.609 1 80.94 95 PRO B O 1
ATOM 4342 N N . THR B 1 96 ? -17.812 -17.875 -18.766 1 72.38 96 THR B N 1
ATOM 4343 C CA . THR B 1 96 ? -18.859 -18.844 -19.062 1 72.38 96 THR B CA 1
ATOM 4344 C C . THR B 1 96 ? -18.359 -19.906 -20.047 1 72.38 96 THR B C 1
ATOM 4346 O O . THR B 1 96 ? -19.141 -20.734 -20.5 1 72.38 96 THR B O 1
ATOM 4349 N N . ASP B 1 97 ? -17.109 -19.859 -20.312 1 70.69 97 ASP B N 1
ATOM 4350 C CA . ASP B 1 97 ? -16.578 -20.703 -21.375 1 70.69 97 ASP B CA 1
ATOM 4351 C C . ASP B 1 97 ? -15.914 -21.953 -20.797 1 70.69 97 ASP B C 1
ATOM 4353 O O . ASP B 1 97 ? -14.945 -22.469 -21.359 1 70.69 97 ASP B O 1
ATOM 4357 N N . HIS B 1 98 ? -16.391 -22.266 -19.578 1 73.38 98 HIS B N 1
ATOM 4358 C CA . HIS B 1 98 ? -15.812 -23.453 -18.938 1 73.38 98 HIS B CA 1
ATOM 4359 C C . HIS B 1 98 ? -16.875 -24.5 -18.641 1 73.38 98 HIS B C 1
ATOM 4361 O O . HIS B 1 98 ? -18 -24.156 -18.281 1 73.38 98 HIS B O 1
ATOM 4367 N N . GLY B 1 99 ? -16.578 -25.766 -19 1 72.56 99 GLY B N 1
ATOM 4368 C CA . GLY B 1 99 ? -17.453 -26.891 -18.703 1 72.56 99 GLY B CA 1
ATOM 4369 C C . GLY B 1 99 ? -17.016 -27.688 -17.5 1 72.56 99 GLY B C 1
ATOM 4370 O O . GLY B 1 99 ? -16.609 -27.125 -16.484 1 72.56 99 GLY B O 1
ATOM 4371 N N . GLU B 1 100 ? -17.094 -28.984 -17.703 1 80.75 100 GLU B N 1
ATOM 4372 C CA . GLU B 1 100 ? -16.703 -29.875 -16.625 1 80.75 100 GLU B CA 1
ATOM 4373 C C . GLU B 1 100 ? -15.18 -29.984 -16.516 1 80.75 100 GLU B C 1
ATOM 4375 O O . GLU B 1 100 ? -14.469 -29.812 -17.5 1 80.75 100 GLU B O 1
ATOM 4380 N N . GLY B 1 101 ? -14.734 -30.047 -15.289 1 88 101 GLY B N 1
ATOM 4381 C CA . GLY B 1 101 ? -13.312 -30.203 -15.047 1 88 101 GLY B CA 1
ATOM 4382 C C . GLY B 1 101 ? -12.984 -30.578 -13.609 1 88 101 GLY B C 1
ATOM 4383 O O . GLY B 1 101 ? -13.875 -30.672 -12.773 1 88 101 GLY B O 1
ATOM 4384 N N . GLU B 1 102 ? -11.758 -30.938 -13.438 1 90.44 102 GLU B N 1
ATOM 4385 C CA . GLU B 1 102 ? -11.258 -31.266 -12.109 1 90.44 102 GLU B CA 1
ATOM 4386 C C . GLU B 1 102 ? -10.078 -30.375 -11.727 1 90.44 102 GLU B C 1
ATOM 4388 O O . GLU B 1 102 ? -9.234 -30.062 -12.562 1 90.44 102 GLU B O 1
ATOM 4393 N N . PRO B 1 103 ? -10.086 -30.062 -10.422 1 94 103 PRO B N 1
ATOM 4394 C CA . PRO B 1 103 ? -8.953 -29.234 -10 1 94 103 PRO B CA 1
ATOM 4395 C C . PRO B 1 103 ? -7.617 -29.969 -10.125 1 94 103 PRO B C 1
ATOM 4397 O O . PRO B 1 103 ? -7.523 -31.156 -9.805 1 94 103 PRO B O 1
ATOM 4400 N N . VAL B 1 104 ? -6.609 -29.203 -10.555 1 96.31 104 VAL B N 1
ATOM 4401 C CA . VAL B 1 104 ? -5.301 -29.828 -10.719 1 96.31 104 VAL B CA 1
ATOM 4402 C C . VAL B 1 104 ? -4.316 -29.266 -9.703 1 96.31 104 VAL B C 1
ATOM 4404 O O . VAL B 1 104 ? -3.17 -29.703 -9.625 1 96.31 104 VAL B O 1
ATOM 4407 N N . VAL B 1 105 ? -4.711 -28.234 -8.992 1 97.44 105 VAL B N 1
ATOM 4408 C CA . VAL B 1 105 ? -3.936 -27.625 -7.906 1 97.44 105 VAL B CA 1
ATOM 4409 C C . VAL B 1 105 ? -4.676 -27.812 -6.582 1 97.44 105 VAL B C 1
ATOM 4411 O O . VAL B 1 105 ? -5.898 -27.672 -6.527 1 97.44 105 VAL B O 1
ATOM 4414 N N . ALA B 1 106 ? -4.012 -28.188 -5.52 1 97.88 106 ALA B N 1
ATOM 4415 C CA . ALA B 1 106 ? -4.547 -28.328 -4.168 1 97.88 106 ALA B CA 1
ATOM 4416 C C . ALA B 1 106 ? -3.555 -27.797 -3.133 1 97.88 106 ALA B C 1
ATOM 4418 O O . ALA B 1 106 ? -2.967 -26.734 -3.312 1 97.88 106 ALA B O 1
ATOM 4419 N N . GLY B 1 107 ? -3.438 -28.469 -1.975 1 98.19 107 GLY B N 1
ATOM 4420 C CA . GLY B 1 107 ? -2.473 -28.047 -0.971 1 98.19 107 GLY B CA 1
ATOM 4421 C C . GLY B 1 107 ? -2.842 -26.75 -0.297 1 98.19 107 GLY B C 1
ATOM 4422 O O . GLY B 1 107 ? -3.979 -26.562 0.143 1 98.19 107 GLY B O 1
ATOM 4423 N N . VAL B 1 108 ? -1.908 -25.875 -0.214 1 98.69 108 VAL B N 1
ATOM 4424 C CA . VAL B 1 108 ? -2.068 -24.625 0.507 1 98.69 108 VAL B CA 1
ATOM 4425 C C . VAL B 1 108 ? -3.195 -23.797 -0.123 1 98.69 108 VAL B C 1
ATOM 4427 O O . VAL B 1 108 ? -3.939 -23.109 0.58 1 98.69 108 VAL B O 1
ATOM 4430 N N . LEU B 1 109 ? -3.328 -23.906 -1.443 1 98.5 109 LEU B N 1
ATOM 4431 C CA . LEU B 1 109 ? -4.398 -23.172 -2.117 1 98.5 109 LEU B CA 1
ATOM 4432 C C . LEU B 1 109 ? -5.762 -23.578 -1.565 1 98.5 109 LEU B C 1
ATOM 4434 O O . LEU B 1 109 ? -6.582 -22.719 -1.23 1 98.5 109 LEU B O 1
ATOM 4438 N N . TRP B 1 110 ? -6.008 -24.844 -1.455 1 97.81 110 TRP B N 1
ATOM 4439 C CA . TRP B 1 110 ? -7.32 -25.312 -1.018 1 97.81 110 TRP B CA 1
ATOM 4440 C C . TRP B 1 110 ? -7.543 -25 0.459 1 97.81 110 TRP B C 1
ATOM 4442 O O . TRP B 1 110 ? -8.672 -24.75 0.884 1 97.81 110 TRP B O 1
ATOM 4452 N N . GLN B 1 111 ? -6.492 -25.047 1.218 1 98.38 111 GLN B N 1
ATOM 4453 C CA . GLN B 1 111 ? -6.617 -24.594 2.6 1 98.38 111 GLN B CA 1
ATOM 4454 C C . GLN B 1 111 ? -7.102 -23.156 2.67 1 98.38 111 GLN B C 1
ATOM 4456 O O . GLN B 1 111 ? -7.969 -22.828 3.482 1 98.38 111 GLN B O 1
ATOM 4461 N N . LEU B 1 112 ? -6.551 -22.328 1.832 1 98.62 112 LEU B N 1
ATOM 4462 C CA . LEU B 1 112 ? -6.957 -20.938 1.768 1 98.62 112 LEU B CA 1
ATOM 4463 C C . LEU B 1 112 ? -8.398 -20.812 1.3 1 98.62 112 LEU B C 1
ATOM 4465 O O . LEU B 1 112 ? -9.18 -20.047 1.882 1 98.62 112 LEU B O 1
ATOM 4469 N N . LEU B 1 113 ? -8.742 -21.578 0.268 1 98.31 113 LEU B N 1
ATOM 4470 C CA . LEU B 1 113 ? -10.086 -21.5 -0.29 1 98.31 113 LEU B CA 1
ATOM 4471 C C . LEU B 1 113 ? -11.125 -21.938 0.736 1 98.31 113 LEU B C 1
ATOM 4473 O O . LEU B 1 113 ? -12.203 -21.344 0.832 1 98.31 113 LEU B O 1
ATOM 4477 N N . ASP B 1 114 ? -10.781 -22.938 1.464 1 98.19 114 ASP B N 1
ATOM 4478 C CA . ASP B 1 114 ? -11.688 -23.422 2.508 1 98.19 114 ASP B CA 1
ATOM 4479 C C . ASP B 1 114 ? -11.93 -22.328 3.557 1 98.19 114 ASP B C 1
ATOM 4481 O O . ASP B 1 114 ? -13.062 -22.125 3.984 1 98.19 114 ASP B O 1
ATOM 4485 N N . ARG B 1 115 ? -10.93 -21.703 3.932 1 98.06 115 ARG B N 1
ATOM 4486 C CA . ARG B 1 115 ? -11.047 -20.641 4.934 1 98.06 115 ARG B CA 1
ATOM 4487 C C . ARG B 1 115 ? -11.844 -19.469 4.395 1 98.06 115 ARG B C 1
ATOM 4489 O O . ARG B 1 115 ? -12.688 -18.906 5.098 1 98.06 115 ARG B O 1
ATOM 4496 N N . LEU B 1 116 ? -11.523 -19.078 3.211 1 98.44 116 LEU B N 1
ATOM 4497 C CA . LEU B 1 116 ? -12.25 -17.984 2.584 1 98.44 116 LEU B CA 1
ATOM 4498 C C . LEU B 1 116 ? -13.727 -18.312 2.449 1 98.44 116 LEU B C 1
ATOM 4500 O O . LEU B 1 116 ? -14.586 -17.469 2.73 1 98.44 116 LEU B O 1
ATOM 4504 N N . THR B 1 117 ? -13.945 -19.516 2.008 1 97.88 117 THR B N 1
ATOM 4505 C CA . THR B 1 117 ? -15.328 -19.938 1.838 1 97.88 117 THR B CA 1
ATOM 4506 C C . THR B 1 117 ? -16.078 -19.906 3.17 1 97.88 117 THR B C 1
ATOM 4508 O O . THR B 1 117 ? -17.219 -19.438 3.242 1 97.88 117 THR B O 1
ATOM 4511 N N . GLY B 1 118 ? -15.469 -20.391 4.168 1 97.06 118 GLY B N 1
ATOM 4512 C CA . GLY B 1 118 ? -16.062 -20.422 5.492 1 97.06 118 GLY B CA 1
ATOM 4513 C C . GLY B 1 118 ? -16.406 -19.031 6.023 1 97.06 118 GLY B C 1
ATOM 4514 O O . GLY B 1 118 ? -17.328 -18.891 6.844 1 97.06 118 GLY B O 1
ATOM 4515 N N . ARG B 1 119 ? -15.82 -18.016 5.484 1 96.12 119 ARG B N 1
ATOM 4516 C CA . ARG B 1 119 ? -16.031 -16.656 5.957 1 96.12 119 ARG B CA 1
ATOM 4517 C C . ARG B 1 119 ? -16.828 -15.844 4.949 1 96.12 119 ARG B C 1
ATOM 4519 O O . ARG B 1 119 ? -17 -14.633 5.105 1 96.12 119 ARG B O 1
ATOM 4526 N N . GLY B 1 120 ? -17.219 -16.516 3.93 1 95.88 120 GLY B N 1
ATOM 4527 C CA . GLY B 1 120 ? -17.922 -15.812 2.875 1 95.88 120 GLY B CA 1
ATOM 4528 C C . GLY B 1 120 ? -17.016 -14.914 2.047 1 95.88 120 GLY B C 1
ATOM 4529 O O . GLY B 1 120 ? -17.484 -13.938 1.456 1 95.88 120 GLY B O 1
ATOM 4530 N N . GLY B 1 121 ? -15.773 -15.289 2.078 1 97.75 121 GLY B N 1
ATOM 4531 C CA . GLY B 1 121 ? -14.781 -14.414 1.47 1 97.75 121 GLY B CA 1
ATOM 4532 C C . GLY B 1 121 ? -14.477 -14.773 0.026 1 97.75 121 GLY B C 1
ATOM 4533 O O . GLY B 1 121 ? -13.656 -14.125 -0.619 1 97.75 121 GLY B O 1
ATOM 4534 N N . CYS B 1 122 ? -15.117 -15.852 -0.535 1 97.75 122 CYS B N 1
ATOM 4535 C CA . CYS B 1 122 ? -14.93 -16.156 -1.949 1 97.75 122 CYS B CA 1
ATOM 4536 C C . CYS B 1 122 ? -16.094 -16.969 -2.486 1 97.75 122 CYS B C 1
ATOM 4538 O O . CYS B 1 122 ? -16.938 -17.438 -1.718 1 97.75 122 CYS B O 1
ATOM 4540 N N . LEU B 1 123 ? -16.234 -16.984 -3.82 1 95.12 123 LEU B N 1
ATOM 4541 C CA . LEU B 1 123 ? -17.047 -17.953 -4.527 1 95.12 123 LEU B CA 1
ATOM 4542 C C . LEU B 1 123 ? -16.219 -19.172 -4.941 1 95.12 123 LEU B C 1
ATOM 4544 O O . LEU B 1 123 ? -15.344 -19.047 -5.801 1 95.12 123 LEU B O 1
ATOM 4548 N N . PRO B 1 124 ? -16.531 -20.281 -4.363 1 93.25 124 PRO B N 1
ATOM 4549 C CA . PRO B 1 124 ? -15.695 -21.453 -4.691 1 93.25 124 PRO B CA 1
ATOM 4550 C C . PRO B 1 124 ? -15.758 -21.812 -6.172 1 93.25 124 PRO B C 1
ATOM 4552 O O . PRO B 1 124 ? -16.781 -21.594 -6.828 1 93.25 124 PRO B O 1
ATOM 4555 N N . PRO B 1 125 ? -14.609 -22.422 -6.625 1 91.94 125 PRO B N 1
ATOM 4556 C CA . PRO B 1 125 ? -14.586 -22.812 -8.039 1 91.94 125 PRO B CA 1
ATOM 4557 C C . PRO B 1 125 ? -15.625 -23.875 -8.375 1 91.94 125 PRO B C 1
ATOM 4559 O O . PRO B 1 125 ? -15.797 -24.844 -7.617 1 91.94 125 PRO B O 1
ATOM 4562 N N . SER B 1 126 ? -16.328 -23.641 -9.461 1 89.38 126 SER B N 1
ATOM 4563 C CA . SER B 1 126 ? -17.375 -24.531 -9.977 1 89.38 126 SER B CA 1
ATOM 4564 C C . SER B 1 126 ? -17.625 -24.297 -11.461 1 89.38 126 SER B C 1
ATOM 4566 O O . SER B 1 126 ? -17.109 -23.328 -12.031 1 89.38 126 SER B O 1
ATOM 4568 N N . PRO B 1 127 ? -18.328 -25.156 -12.102 1 83.38 127 PRO B N 1
ATOM 4569 C CA . PRO B 1 127 ? -18.703 -24.875 -13.492 1 83.38 127 PRO B CA 1
ATOM 4570 C C . PRO B 1 127 ? -19.406 -23.531 -13.648 1 83.38 127 PRO B C 1
ATOM 4572 O O . PRO B 1 127 ? -19.234 -22.859 -14.664 1 83.38 127 PRO B O 1
ATOM 4575 N N . LYS B 1 128 ? -20.078 -23.125 -12.641 1 81.81 128 LYS B N 1
ATOM 4576 C CA . LYS B 1 128 ? -20.828 -21.875 -12.672 1 81.81 128 LYS B CA 1
ATOM 4577 C C . LYS B 1 128 ? -19.891 -20.672 -12.664 1 81.81 128 LYS B C 1
ATOM 4579 O O . LYS B 1 128 ? -20.203 -19.625 -13.258 1 81.81 128 LYS B O 1
ATOM 4584 N N . THR B 1 129 ? -18.781 -20.828 -12.07 1 86.5 129 THR B N 1
ATOM 4585 C CA . THR B 1 129 ? -17.859 -19.719 -11.953 1 86.5 129 THR B CA 1
ATOM 4586 C C . THR B 1 129 ? -16.766 -19.797 -13.023 1 86.5 129 THR B C 1
ATOM 4588 O O . THR B 1 129 ? -15.828 -19 -13.023 1 86.5 129 THR B O 1
ATOM 4591 N N . GLY B 1 130 ? -16.875 -20.828 -13.953 1 83.75 130 GLY B N 1
ATOM 4592 C CA . GLY B 1 130 ? -15.781 -21.078 -14.883 1 83.75 130 GLY B CA 1
ATOM 4593 C C . GLY B 1 130 ? -14.484 -21.453 -14.203 1 83.75 130 GLY B C 1
ATOM 4594 O O . GLY B 1 130 ? -13.406 -21.109 -14.672 1 83.75 130 GLY B O 1
ATOM 4595 N N . TYR B 1 131 ? -14.609 -21.906 -12.969 1 88.25 131 TYR B N 1
ATOM 4596 C CA . TYR B 1 131 ? -13.539 -22.391 -12.102 1 88.25 131 TYR B CA 1
ATOM 4597 C C . TYR B 1 131 ? -12.633 -21.234 -11.672 1 88.25 131 TYR B C 1
ATOM 4599 O O . TYR B 1 131 ? -11.5 -21.453 -11.242 1 88.25 131 TYR B O 1
ATOM 4607 N N . THR B 1 132 ? -13.109 -20.047 -11.883 1 93.25 132 THR B N 1
ATOM 4608 C CA . THR B 1 132 ? -12.438 -18.906 -11.281 1 93.25 132 THR B CA 1
ATOM 4609 C C . THR B 1 132 ? -12.953 -18.656 -9.867 1 93.25 132 THR B C 1
ATOM 4611 O O . THR B 1 132 ? -14.008 -19.172 -9.484 1 93.25 132 THR B O 1
ATOM 4614 N N . VAL B 1 133 ? -12.172 -17.969 -9.094 1 96.69 133 VAL B N 1
ATOM 4615 C CA . VAL B 1 133 ? -12.547 -17.766 -7.695 1 96.69 133 VAL B CA 1
ATOM 4616 C C . VAL B 1 133 ? -12.547 -16.266 -7.379 1 96.69 133 VAL B C 1
ATOM 4618 O O . VAL B 1 133 ? -11.547 -15.727 -6.91 1 96.69 133 VAL B O 1
ATOM 4621 N N . PRO B 1 134 ? -13.727 -15.625 -7.562 1 97.19 134 PRO B N 1
ATOM 4622 C CA . PRO B 1 134 ? -13.844 -14.281 -6.988 1 97.19 134 PRO B CA 1
ATOM 4623 C C . PRO B 1 134 ? -13.648 -14.266 -5.477 1 97.19 134 PRO B C 1
ATOM 4625 O O . PRO B 1 134 ? -14.109 -15.172 -4.781 1 97.19 134 PRO B O 1
ATOM 4628 N N . PHE B 1 135 ? -12.914 -13.289 -4.961 1 98.5 135 PHE B N 1
ATOM 4629 C CA . PHE B 1 135 ? -12.641 -13.273 -3.529 1 98.5 135 PHE B CA 1
ATOM 4630 C C . PHE B 1 135 ? -12.711 -11.852 -2.979 1 98.5 135 PHE B C 1
ATOM 4632 O O . PHE B 1 135 ? -12.711 -10.891 -3.742 1 98.5 135 PHE B O 1
ATOM 4639 N N . ASP B 1 136 ? -12.906 -11.719 -1.666 1 98.62 136 ASP B N 1
ATOM 4640 C CA . ASP B 1 136 ? -12.781 -10.5 -0.871 1 98.62 136 ASP B CA 1
ATOM 4641 C C . ASP B 1 136 ? -11.336 -10.273 -0.435 1 98.62 136 ASP B C 1
ATOM 4643 O O . ASP B 1 136 ? -10.789 -11.047 0.356 1 98.62 136 ASP B O 1
ATOM 4647 N N . PRO B 1 137 ? -10.734 -9.188 -0.904 1 98.56 137 PRO B N 1
ATOM 4648 C CA . PRO B 1 137 ? -9.305 -9.03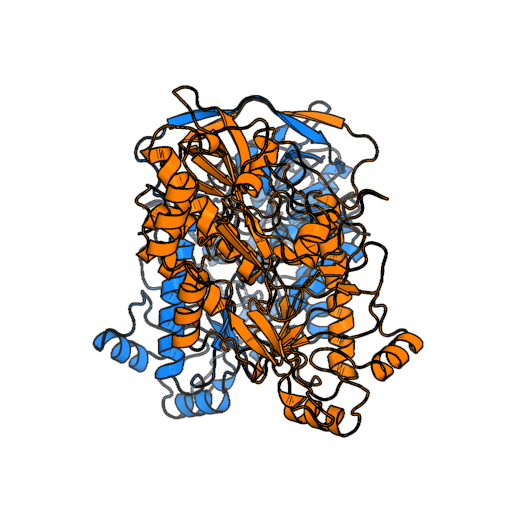1 -0.632 1 98.56 137 PRO B CA 1
ATOM 4649 C C . PRO B 1 137 ? -9 -8.812 0.85 1 98.56 137 PRO B C 1
ATOM 4651 O O . PRO B 1 137 ? -7.926 -9.18 1.326 1 98.56 137 PRO B O 1
ATOM 4654 N N . GLU B 1 138 ? -9.875 -8.18 1.592 1 98.56 138 GLU B N 1
ATOM 4655 C CA . GLU B 1 138 ? -9.641 -7.973 3.018 1 98.56 138 GLU B CA 1
ATOM 4656 C C . GLU B 1 138 ? -9.711 -9.289 3.787 1 98.56 138 GLU B C 1
ATOM 4658 O O . GLU B 1 138 ? -8.891 -9.531 4.676 1 98.56 138 GLU B O 1
ATOM 4663 N N . LEU B 1 139 ? -10.695 -10.07 3.434 1 98.62 139 LEU B N 1
ATOM 4664 C CA . LEU B 1 139 ? -10.766 -11.383 4.059 1 98.62 139 LEU B CA 1
ATOM 4665 C C . LEU B 1 139 ? -9.602 -12.258 3.609 1 98.62 139 LEU B C 1
ATOM 4667 O O . LEU B 1 139 ? -9.102 -13.078 4.379 1 98.62 139 LEU B O 1
ATOM 4671 N N . PHE B 1 140 ? -9.172 -12.07 2.346 1 98.81 140 PHE B N 1
ATOM 4672 C CA . PHE B 1 140 ? -7.98 -12.758 1.854 1 98.81 140 PHE B CA 1
ATOM 4673 C C . PHE B 1 140 ? -6.773 -12.438 2.725 1 98.81 140 PHE B C 1
ATOM 4675 O O . PHE B 1 140 ? -6.07 -13.344 3.178 1 98.81 140 PHE B O 1
ATOM 4682 N N . LYS B 1 141 ? -6.559 -11.18 3.051 1 98.75 141 LYS B N 1
ATOM 4683 C CA . LYS B 1 141 ? -5.469 -10.75 3.92 1 98.75 141 LYS B CA 1
ATOM 4684 C C . LYS B 1 141 ? -5.531 -11.453 5.273 1 98.75 141 LYS B C 1
ATOM 4686 O O . LYS B 1 141 ? -4.523 -11.977 5.754 1 98.75 141 LYS B O 1
ATOM 4691 N N . PHE B 1 142 ? -6.648 -11.453 5.805 1 98.38 142 PHE B N 1
ATOM 4692 C CA . PHE B 1 142 ? -6.812 -11.953 7.164 1 98.38 142 PHE B CA 1
ATOM 4693 C C . PHE B 1 142 ? -6.617 -13.461 7.211 1 98.38 142 PHE B C 1
ATOM 4695 O O . PHE B 1 142 ? -5.988 -13.984 8.133 1 98.38 142 PHE B O 1
ATOM 4702 N N . CYS B 1 143 ? -7.16 -14.164 6.223 1 98.56 143 CYS B N 1
ATOM 4703 C CA . CYS B 1 143 ? -7.004 -15.617 6.172 1 98.56 143 CYS B CA 1
ATOM 4704 C C . CYS B 1 143 ? -5.535 -16 6.074 1 98.56 143 CYS B C 1
ATOM 4706 O O . CYS B 1 143 ? -5.098 -16.969 6.715 1 98.56 143 CYS B O 1
ATOM 4708 N N . LEU B 1 144 ? -4.789 -15.273 5.285 1 98.69 144 LEU B N 1
ATOM 4709 C CA . LEU B 1 144 ? -3.361 -15.555 5.164 1 98.69 144 LEU B CA 1
ATOM 4710 C C . LEU B 1 144 ? -2.652 -15.359 6.5 1 98.69 144 LEU B C 1
ATOM 4712 O O . LEU B 1 144 ? -1.794 -16.172 6.871 1 98.69 144 LEU B O 1
ATOM 4716 N N . LEU B 1 145 ? -3.004 -14.305 7.152 1 97.94 145 LEU B N 1
ATOM 4717 C CA . LEU B 1 145 ? -2.4 -14.023 8.453 1 97.94 145 LEU B CA 1
ATOM 4718 C C . LEU B 1 145 ? -2.674 -15.156 9.438 1 97.94 145 LEU B C 1
ATOM 4720 O O . LEU B 1 145 ? -1.767 -15.602 10.141 1 97.94 145 LEU B O 1
ATOM 4724 N N . GLU B 1 146 ? -3.85 -15.625 9.453 1 97.25 146 GLU B N 1
ATOM 4725 C CA . GLU B 1 146 ? -4.242 -16.688 10.359 1 97.25 146 GLU B CA 1
ATOM 4726 C C . GLU B 1 146 ? -3.533 -18 10.016 1 97.25 146 GLU B C 1
ATOM 4728 O O . GLU B 1 146 ? -3.061 -18.703 10.906 1 97.25 146 GLU B O 1
ATOM 4733 N N . MET B 1 147 ? -3.492 -18.281 8.789 1 98.19 147 MET B N 1
ATOM 4734 C CA . MET B 1 147 ? -2.844 -19.5 8.352 1 98.19 147 MET B CA 1
ATOM 4735 C C . MET B 1 147 ? -1.354 -19.484 8.672 1 98.19 147 MET B C 1
ATOM 4737 O O . MET B 1 147 ? -0.788 -20.5 9.086 1 98.19 147 MET B O 1
ATOM 4741 N N . ALA B 1 148 ? -0.71 -18.328 8.461 1 98 148 ALA B N 1
ATOM 4742 C CA . ALA B 1 148 ? 0.701 -18.203 8.812 1 98 148 ALA B CA 1
ATOM 4743 C C . ALA B 1 148 ? 0.919 -18.438 10.305 1 98 148 ALA B C 1
ATOM 4745 O O . ALA B 1 148 ? 1.87 -19.109 10.703 1 98 148 ALA B O 1
ATOM 4746 N N . ASP B 1 149 ? 0.03 -17.859 11.102 1 96.75 149 ASP B N 1
ATOM 4747 C CA . ASP B 1 149 ? 0.102 -18.031 12.555 1 96.75 149 ASP B CA 1
ATOM 4748 C C . ASP B 1 149 ? -0.052 -19.484 12.945 1 96.75 149 ASP B C 1
ATOM 4750 O O . ASP B 1 149 ? 0.715 -20 13.766 1 96.75 149 ASP B O 1
ATOM 4754 N N . GLU B 1 150 ? -0.981 -20.125 12.336 1 97.44 150 GLU B N 1
ATOM 4755 C CA . GLU B 1 150 ? -1.271 -21.531 12.648 1 97.44 150 GLU B CA 1
ATOM 4756 C C . GLU B 1 150 ? -0.102 -22.422 12.266 1 97.44 150 GLU B C 1
ATOM 4758 O O . GLU B 1 150 ? 0.178 -23.406 12.953 1 97.44 150 GLU B O 1
ATOM 4763 N N . SER B 1 151 ? 0.583 -22.078 11.195 1 97.69 151 SER B N 1
ATOM 4764 C CA . SER B 1 151 ? 1.694 -22.891 10.711 1 97.69 151 SER B CA 1
ATOM 4765 C C . SER B 1 151 ? 2.979 -22.578 11.477 1 97.69 151 SER B C 1
ATOM 4767 O O . SER B 1 151 ? 3.965 -23.312 11.367 1 97.69 151 SER B O 1
ATOM 4769 N N . GLY B 1 152 ? 2.982 -21.469 12.203 1 97.56 152 GLY B N 1
ATOM 4770 C CA . GLY B 1 152 ? 4.152 -21.094 12.984 1 97.56 152 GLY B CA 1
ATOM 4771 C C . GLY B 1 152 ? 5.156 -20.281 12.203 1 97.56 152 GLY B C 1
ATOM 4772 O O . GLY B 1 152 ? 6.332 -20.203 12.57 1 97.56 152 GLY B O 1
ATOM 4773 N N . VAL B 1 153 ? 4.754 -19.719 11.133 1 98.62 153 VAL B N 1
ATOM 4774 C CA . VAL B 1 153 ? 5.613 -18.844 10.344 1 98.62 153 VAL B CA 1
ATOM 4775 C C . VAL B 1 153 ? 5.871 -17.547 11.102 1 98.62 153 VAL B C 1
ATOM 4777 O O . VAL B 1 153 ? 4.938 -16.922 11.609 1 98.62 153 VAL B O 1
ATOM 4780 N N . ARG B 1 154 ? 7.109 -17.094 11.211 1 98.19 154 ARG B N 1
ATOM 4781 C CA . ARG B 1 154 ? 7.434 -15.789 11.789 1 98.19 154 ARG B CA 1
ATOM 4782 C C . ARG B 1 154 ? 7.539 -14.719 10.703 1 98.19 154 ARG B C 1
ATOM 4784 O O . ARG B 1 154 ? 8.328 -14.859 9.766 1 98.19 154 ARG B O 1
ATOM 4791 N N . MET B 1 155 ? 6.805 -13.664 10.898 1 98.62 155 MET B N 1
ATOM 4792 C CA . MET B 1 155 ? 6.668 -12.695 9.82 1 98.62 155 MET B CA 1
ATOM 4793 C C . MET B 1 155 ? 7.402 -11.398 10.156 1 98.62 155 MET B C 1
ATOM 4795 O O . MET B 1 155 ? 7.461 -11 11.32 1 98.62 155 MET B O 1
ATOM 4799 N N . LEU B 1 156 ? 7.945 -10.766 9.195 1 98.75 156 LEU B N 1
ATOM 4800 C CA . LEU B 1 156 ? 8.477 -9.406 9.242 1 98.75 156 LEU B CA 1
ATOM 4801 C C . LEU B 1 156 ? 7.93 -8.57 8.094 1 98.75 156 LEU B C 1
ATOM 4803 O O . LEU B 1 156 ? 8.219 -8.852 6.926 1 98.75 156 LEU B O 1
ATOM 4807 N N . PHE B 1 157 ? 7.188 -7.527 8.438 1 98.62 157 PHE B N 1
ATOM 4808 C CA . PHE B 1 157 ? 6.566 -6.648 7.453 1 98.62 157 PHE B CA 1
ATOM 4809 C C . PHE B 1 157 ? 7.398 -5.391 7.246 1 98.62 157 PHE B C 1
ATOM 4811 O O . PHE B 1 157 ? 8.461 -5.238 7.848 1 98.62 157 PHE B O 1
ATOM 4818 N N . HIS B 1 158 ? 6.965 -4.582 6.27 1 98.62 158 HIS B N 1
ATOM 4819 C CA . HIS B 1 158 ? 7.586 -3.291 5.996 1 98.62 158 HIS B CA 1
ATOM 4820 C C . HIS B 1 158 ? 9.078 -3.441 5.727 1 98.62 158 HIS B C 1
ATOM 4822 O O . HIS B 1 158 ? 9.891 -2.658 6.23 1 98.62 158 HIS B O 1
ATOM 4828 N N . SER B 1 159 ? 9.43 -4.465 4.988 1 98.81 159 SER B N 1
ATOM 4829 C CA . SER B 1 159 ? 10.836 -4.797 4.762 1 98.81 159 SER B CA 1
ATOM 4830 C C . SER B 1 159 ? 11.102 -5.086 3.287 1 98.81 159 SER B C 1
ATOM 4832 O O . SER B 1 159 ? 10.609 -6.078 2.744 1 98.81 159 SER B O 1
ATOM 4834 N N . PHE B 1 160 ? 11.922 -4.215 2.672 1 98.69 160 PHE B N 1
ATOM 4835 C CA . PHE B 1 160 ? 12.227 -4.309 1.25 1 98.69 160 PHE B CA 1
ATOM 4836 C C . PHE B 1 160 ? 13.578 -4.992 1.033 1 98.69 160 PHE B C 1
ATOM 4838 O O . PHE B 1 160 ? 14.602 -4.523 1.528 1 98.69 160 PHE B O 1
ATOM 4845 N N . ALA B 1 161 ? 13.602 -6.137 0.302 1 98.81 161 ALA B N 1
ATOM 4846 C CA . ALA B 1 161 ? 14.852 -6.844 0.031 1 98.81 161 ALA B CA 1
ATOM 4847 C C . ALA B 1 161 ? 15.734 -6.051 -0.93 1 98.81 161 ALA B C 1
ATOM 4849 O O . ALA B 1 161 ? 15.305 -5.699 -2.031 1 98.81 161 ALA B O 1
ATOM 4850 N N . SER B 1 162 ? 17 -5.816 -0.49 1 98 162 SER B N 1
ATOM 4851 C CA . SER B 1 162 ? 17.844 -4.949 -1.302 1 98 162 SER B CA 1
ATOM 4852 C C . SER B 1 162 ? 19.125 -5.66 -1.715 1 98 162 SER B C 1
ATOM 4854 O O . SER B 1 162 ? 19.922 -5.121 -2.49 1 98 162 SER B O 1
ATOM 4856 N N . GLY B 1 163 ? 19.359 -6.867 -1.146 1 97.62 163 GLY B N 1
ATOM 4857 C CA . GLY B 1 163 ? 20.578 -7.586 -1.495 1 97.62 163 GLY B CA 1
ATOM 4858 C C . GLY B 1 163 ? 20.703 -8.914 -0.779 1 97.62 163 GLY B C 1
ATOM 4859 O O . GLY B 1 163 ? 19.875 -9.258 0.062 1 97.62 163 GLY B O 1
ATOM 4860 N N . ALA B 1 164 ? 21.703 -9.648 -1.206 1 98.38 164 ALA B N 1
ATOM 4861 C CA . ALA B 1 164 ? 22.031 -10.93 -0.595 1 98.38 164 ALA B CA 1
ATOM 4862 C C . ALA B 1 164 ? 23.531 -11.188 -0.613 1 98.38 164 ALA B C 1
ATOM 4864 O O . ALA B 1 164 ? 24.219 -10.82 -1.569 1 98.38 164 ALA B O 1
ATOM 4865 N N . LEU B 1 165 ? 24 -11.773 0.47 1 97.62 165 LEU B N 1
ATOM 4866 C CA . LEU B 1 165 ? 25.391 -12.156 0.627 1 97.62 165 LEU B CA 1
ATOM 4867 C C . LEU B 1 165 ? 25.516 -13.609 1.081 1 97.62 165 LEU B C 1
ATOM 4869 O O . LEU B 1 165 ? 24.656 -14.102 1.818 1 97.62 165 LEU B O 1
ATOM 4873 N N . PRO B 1 166 ? 26.609 -14.281 0.669 1 97 166 PRO B N 1
ATOM 4874 C CA . PRO B 1 166 ? 26.828 -15.609 1.253 1 97 166 PRO B CA 1
ATOM 4875 C C . PRO B 1 166 ? 27.141 -15.555 2.746 1 97 166 PRO B C 1
ATOM 4877 O O . PRO B 1 166 ? 27.734 -14.578 3.223 1 97 166 PRO B O 1
ATOM 4880 N N . LEU B 1 167 ? 26.75 -16.609 3.375 1 96.19 167 LEU B N 1
ATOM 4881 C CA . LEU B 1 167 ? 27.094 -16.688 4.789 1 96.19 167 LEU B CA 1
ATOM 4882 C C . LEU B 1 167 ? 28.578 -16.969 4.969 1 96.19 167 LEU B C 1
ATOM 4884 O O . LEU B 1 167 ? 29.172 -17.688 4.168 1 96.19 167 LEU B O 1
ATOM 4888 N N . ASP B 1 168 ? 29.094 -16.484 6.098 1 91.19 168 ASP B N 1
ATOM 4889 C CA . ASP B 1 168 ? 30.5 -16.672 6.398 1 91.19 168 ASP B CA 1
ATOM 4890 C C . ASP B 1 168 ? 30.734 -18.016 7.09 1 91.19 168 ASP B C 1
ATOM 4892 O O . ASP B 1 168 ? 31.828 -18.578 7.023 1 91.19 168 ASP B O 1
ATOM 4896 N N . ASP B 1 169 ? 29.797 -18.5 7.695 1 91.56 169 ASP B N 1
ATOM 4897 C CA . ASP B 1 169 ? 30 -19.625 8.594 1 91.56 169 ASP B CA 1
ATOM 4898 C C . ASP B 1 169 ? 29.344 -20.891 8.039 1 91.56 169 ASP B C 1
ATOM 4900 O O . ASP B 1 169 ? 29.031 -21.828 8.797 1 91.56 169 ASP B O 1
ATOM 4904 N N . GLY B 1 170 ? 29.047 -20.969 6.793 1 88.88 170 GLY B N 1
ATOM 4905 C CA . GLY B 1 170 ? 28.438 -22.141 6.211 1 88.88 170 GLY B CA 1
ATOM 4906 C C . GLY B 1 170 ? 27.594 -21.828 4.98 1 88.88 170 GLY B C 1
ATOM 4907 O O . GLY B 1 170 ? 27.578 -20.688 4.504 1 88.88 170 GLY B O 1
ATOM 4908 N N . PRO B 1 171 ? 27 -22.938 4.52 1 92.88 171 PRO B N 1
ATOM 4909 C CA . PRO B 1 171 ? 26.141 -22.719 3.354 1 92.88 171 PRO B CA 1
ATOM 4910 C C . PRO B 1 171 ? 24.859 -21.953 3.691 1 92.88 171 PRO B C 1
ATOM 4912 O O . PRO B 1 171 ? 24.297 -22.141 4.77 1 92.88 171 PRO B O 1
ATOM 4915 N N . GLY B 1 172 ? 24.562 -21.078 2.824 1 96.44 172 GLY B N 1
ATOM 4916 C CA . GLY B 1 172 ? 23.375 -20.266 3.02 1 96.44 172 GLY B CA 1
ATOM 4917 C C . GLY B 1 172 ? 23.531 -18.828 2.57 1 96.44 172 GLY B C 1
ATOM 4918 O O . GLY B 1 172 ? 24.516 -18.5 1.901 1 96.44 172 GLY B O 1
ATOM 4919 N N . TRP B 1 173 ? 22.438 -18.078 2.881 1 98.31 173 TRP B N 1
ATOM 4920 C CA . TRP B 1 173 ? 22.438 -16.703 2.402 1 98.31 173 TRP B CA 1
ATOM 4921 C C . TRP B 1 173 ? 22.062 -15.742 3.523 1 98.31 173 TRP B C 1
ATOM 4923 O O . TRP B 1 173 ? 21.266 -16.078 4.398 1 98.31 173 TRP B O 1
ATOM 4933 N N . ARG B 1 174 ? 22.766 -14.648 3.551 1 98.44 174 ARG B N 1
ATOM 4934 C CA . ARG B 1 174 ? 22.344 -13.469 4.309 1 98.44 174 ARG B CA 1
ATOM 4935 C C . ARG B 1 174 ? 21.594 -12.484 3.42 1 98.44 174 ARG B C 1
ATOM 4937 O O . ARG B 1 174 ? 22.172 -11.938 2.473 1 98.44 174 ARG B O 1
ATOM 4944 N N . VAL B 1 175 ? 20.281 -12.227 3.695 1 98.88 175 VAL B N 1
ATOM 4945 C CA . VAL B 1 175 ? 19.5 -11.297 2.885 1 98.88 175 VAL B CA 1
ATOM 4946 C C . VAL B 1 175 ? 19.391 -9.953 3.607 1 98.88 175 VAL B C 1
ATOM 4948 O O . VAL B 1 175 ? 19.172 -9.914 4.816 1 98.88 175 VAL B O 1
ATOM 4951 N N . VAL B 1 176 ? 19.594 -8.859 2.873 1 98.81 176 VAL B N 1
ATOM 4952 C CA . VAL B 1 176 ? 19.547 -7.504 3.408 1 98.81 176 VAL B CA 1
ATOM 4953 C C . VAL B 1 176 ? 18.156 -6.902 3.166 1 98.81 176 VAL B C 1
ATOM 4955 O O . VAL B 1 176 ? 17.656 -6.914 2.037 1 98.81 176 VAL B O 1
ATOM 4958 N N . PHE B 1 177 ? 17.531 -6.387 4.219 1 98.88 177 PHE B N 1
ATOM 4959 C CA . PHE B 1 177 ? 16.234 -5.738 4.141 1 98.88 177 PHE B CA 1
ATOM 4960 C C . PHE B 1 177 ? 16.328 -4.281 4.574 1 98.88 177 PHE B C 1
ATOM 4962 O O . PHE B 1 177 ? 16.922 -3.973 5.605 1 98.88 177 PHE B O 1
ATOM 4969 N N . GLU B 1 178 ? 15.781 -3.357 3.705 1 98.75 178 GLU B N 1
ATOM 4970 C CA . GLU B 1 178 ? 15.688 -1.94 4.047 1 98.75 178 GLU B CA 1
ATOM 4971 C C . GLU B 1 178 ? 14.398 -1.646 4.82 1 98.75 178 GLU B C 1
ATOM 4973 O O . GLU B 1 178 ? 13.305 -1.962 4.355 1 98.75 178 GLU B O 1
ATOM 4978 N N . THR B 1 179 ? 14.57 -1.094 6.035 1 98.38 179 THR B N 1
ATOM 4979 C CA . THR B 1 179 ? 13.445 -0.86 6.926 1 98.38 179 THR B CA 1
ATOM 4980 C C . THR B 1 179 ? 13.57 0.494 7.621 1 98.38 179 THR B C 1
ATOM 4982 O O . THR B 1 179 ? 14.594 1.172 7.484 1 98.38 179 THR B O 1
ATOM 4985 N N . LYS B 1 180 ? 12.531 0.839 8.352 1 97.38 180 LYS B N 1
ATOM 4986 C CA . LYS B 1 180 ? 12.547 2.057 9.156 1 97.38 180 LYS B CA 1
ATOM 4987 C C . LYS B 1 180 ? 13.562 1.948 10.297 1 97.38 180 LYS B C 1
ATOM 4989 O O . LYS B 1 180 ? 13.984 2.961 10.859 1 97.38 180 LYS B O 1
ATOM 4994 N N . SER B 1 181 ? 14.016 0.77 10.648 1 96.94 181 SER B N 1
ATOM 4995 C CA . SER B 1 181 ? 15.047 0.557 11.656 1 96.94 181 SER B CA 1
ATOM 4996 C C . SER B 1 181 ? 16.438 0.608 11.047 1 96.94 181 SER B C 1
ATOM 4998 O O . SER B 1 181 ? 17.422 0.293 11.719 1 96.94 181 SER B O 1
ATOM 5000 N N . GLY B 1 182 ? 16.547 1.023 9.828 1 96.94 182 GLY B N 1
ATOM 5001 C CA . GLY B 1 182 ? 17.781 0.807 9.078 1 96.94 182 GLY B CA 1
ATOM 5002 C C . GLY B 1 182 ? 17.859 -0.563 8.43 1 96.94 182 GLY B C 1
ATOM 5003 O O . GLY B 1 182 ? 16.875 -1.305 8.422 1 96.94 182 GLY B O 1
ATOM 5004 N N . PRO B 1 183 ? 19.016 -0.871 7.84 1 98 183 PRO B N 1
ATOM 5005 C CA . PRO B 1 183 ? 19.141 -2.203 7.242 1 98 183 PRO B CA 1
ATOM 5006 C C . PRO B 1 183 ? 19.094 -3.322 8.281 1 98 183 PRO B C 1
ATOM 5008 O O . PRO B 1 183 ? 19.719 -3.213 9.336 1 98 183 PRO B O 1
ATOM 5011 N N . VAL B 1 184 ? 18.297 -4.285 7.992 1 98.5 184 VAL B N 1
ATOM 5012 C CA . VAL B 1 184 ? 18.203 -5.512 8.773 1 98.5 184 VAL B CA 1
ATOM 5013 C C . VAL B 1 184 ? 18.609 -6.707 7.922 1 98.5 184 VAL B C 1
ATOM 5015 O O . VAL B 1 184 ? 18.25 -6.801 6.75 1 98.5 184 VAL B O 1
ATOM 5018 N N . VAL B 1 185 ? 19.469 -7.594 8.508 1 98.56 185 VAL B N 1
ATOM 5019 C CA . VAL B 1 185 ? 19.859 -8.781 7.762 1 98.56 185 VAL B CA 1
ATOM 5020 C C . VAL B 1 185 ? 19.328 -10.031 8.461 1 98.56 185 VAL B C 1
ATOM 5022 O O . VAL B 1 185 ? 19.219 -10.062 9.688 1 98.56 185 VAL B O 1
ATOM 5025 N N . ILE B 1 186 ? 18.969 -10.984 7.707 1 98.69 186 ILE B N 1
ATOM 5026 C CA . ILE B 1 186 ? 18.547 -12.289 8.211 1 98.69 186 ILE B CA 1
ATOM 5027 C C . ILE B 1 186 ? 19.375 -13.391 7.562 1 98.69 186 ILE B C 1
ATOM 5029 O O . ILE B 1 186 ? 19.469 -13.461 6.332 1 98.69 186 ILE B O 1
ATOM 5033 N N . ASP B 1 187 ? 19.984 -14.211 8.383 1 98.25 187 ASP B N 1
ATOM 5034 C CA . ASP B 1 187 ? 20.75 -15.367 7.926 1 98.25 187 ASP B CA 1
ATOM 5035 C C . ASP B 1 187 ? 19.844 -16.594 7.766 1 98.25 187 ASP B C 1
ATOM 5037 O O . ASP B 1 187 ? 19.031 -16.891 8.656 1 98.25 187 ASP B O 1
ATOM 5041 N N . ALA B 1 188 ? 19.953 -17.281 6.621 1 98.56 188 ALA B N 1
ATOM 5042 C CA . ALA B 1 188 ? 19.078 -18.406 6.363 1 98.56 188 ALA B CA 1
ATOM 5043 C C . ALA B 1 188 ? 19.844 -19.594 5.777 1 98.56 188 ALA B C 1
ATOM 5045 O O . ALA B 1 188 ? 20.766 -19.406 4.977 1 98.56 188 ALA B O 1
ATOM 5046 N N . GLY B 1 189 ? 19.469 -20.781 6.18 1 98.25 189 GLY B N 1
ATOM 5047 C CA . GLY B 1 189 ? 20.016 -21.984 5.562 1 98.25 189 GLY B CA 1
ATOM 5048 C C . GLY B 1 189 ? 19.641 -22.125 4.105 1 98.25 189 GLY B C 1
ATOM 5049 O O . GLY B 1 189 ? 20.453 -22.547 3.279 1 98.25 189 GLY B O 1
ATOM 5050 N N . VAL B 1 190 ? 18.422 -21.828 3.781 1 98.69 190 VAL B N 1
ATOM 5051 C CA . VAL B 1 190 ? 17.906 -21.828 2.418 1 98.69 190 VAL B CA 1
ATOM 5052 C C . VAL B 1 190 ? 16.984 -20.625 2.227 1 98.69 190 VAL B C 1
ATOM 5054 O O . VAL B 1 190 ? 16.219 -20.266 3.129 1 98.69 190 VAL B O 1
ATOM 5057 N N . VAL B 1 191 ? 17.062 -19.984 1.056 1 98.94 191 VAL B N 1
ATOM 5058 C CA . VAL B 1 191 ? 16.188 -18.859 0.719 1 98.94 191 VAL B CA 1
ATOM 5059 C C . VAL B 1 191 ? 15.234 -19.266 -0.402 1 98.94 191 VAL B C 1
ATOM 5061 O O . VAL B 1 191 ? 15.641 -19.938 -1.354 1 98.94 191 VAL B O 1
ATOM 5064 N N . VAL B 1 192 ? 13.969 -18.953 -0.218 1 98.94 192 VAL B N 1
ATOM 5065 C CA . VAL B 1 192 ? 13 -19.047 -1.306 1 98.94 192 VAL B CA 1
ATOM 5066 C C . VAL B 1 192 ? 12.633 -17.641 -1.783 1 98.94 192 VAL B C 1
ATOM 5068 O O . VAL B 1 192 ? 12.07 -16.844 -1.023 1 98.94 192 VAL B O 1
ATOM 5071 N N . ASP B 1 193 ? 12.953 -17.359 -3.031 1 98.94 193 ASP B N 1
ATOM 5072 C CA . ASP B 1 193 ? 12.578 -16.094 -3.641 1 98.94 193 ASP B CA 1
ATOM 5073 C C . ASP B 1 193 ? 11.133 -16.109 -4.133 1 98.94 193 ASP B C 1
ATOM 5075 O O . ASP B 1 193 ? 10.852 -16.625 -5.219 1 98.94 193 ASP B O 1
ATOM 5079 N N . GLY B 1 194 ? 10.258 -15.523 -3.35 1 98.81 194 GLY B N 1
ATOM 5080 C CA . GLY B 1 194 ? 8.852 -15.383 -3.691 1 98.81 194 GLY B CA 1
ATOM 5081 C C . GLY B 1 194 ? 8.469 -13.961 -4.055 1 98.81 194 GLY B C 1
ATOM 5082 O O . GLY B 1 194 ? 7.316 -13.555 -3.891 1 98.81 194 GLY B O 1
ATOM 5083 N N . THR B 1 195 ? 9.406 -13.141 -4.555 1 98.56 195 THR B N 1
ATOM 5084 C CA . THR B 1 195 ? 9.172 -11.727 -4.828 1 98.56 195 THR B CA 1
ATOM 5085 C C . THR B 1 195 ? 8.367 -11.547 -6.109 1 98.56 195 THR B C 1
ATOM 5087 O O . THR B 1 195 ? 7.836 -10.469 -6.375 1 98.56 195 THR B O 1
ATOM 5090 N N . GLY B 1 196 ? 8.195 -12.492 -6.859 1 98.25 196 GLY B N 1
ATOM 5091 C CA . GLY B 1 196 ? 7.562 -12.422 -8.164 1 98.25 196 GLY B CA 1
ATOM 5092 C C . GLY B 1 196 ? 8.469 -11.844 -9.234 1 98.25 196 GLY B C 1
ATOM 5093 O O . GLY B 1 196 ? 8.273 -12.109 -10.43 1 98.25 196 GLY B O 1
ATOM 5094 N N . ASP B 1 197 ? 9.555 -11.172 -8.859 1 98.5 197 ASP B N 1
ATOM 5095 C CA . ASP B 1 197 ? 10.422 -10.492 -9.812 1 98.5 197 ASP B CA 1
ATOM 5096 C C . ASP B 1 197 ? 11.82 -11.086 -9.805 1 98.5 197 ASP B C 1
ATOM 5098 O O . ASP B 1 197 ? 12.727 -10.578 -10.469 1 98.5 197 ASP B O 1
ATOM 5102 N N . GLY B 1 198 ? 12.047 -12.148 -9.016 1 98.69 198 GLY B N 1
ATOM 5103 C CA . GLY B 1 198 ? 13.367 -12.758 -8.938 1 98.69 198 GLY B CA 1
ATOM 5104 C C . GLY B 1 198 ? 14.414 -11.836 -8.352 1 98.69 198 GLY B C 1
ATOM 5105 O O . GLY B 1 198 ? 15.578 -11.859 -8.773 1 98.69 198 GLY B O 1
ATOM 5106 N N . ASP B 1 199 ? 14 -10.992 -7.398 1 98.62 199 ASP B N 1
ATOM 5107 C CA . ASP B 1 199 ? 14.891 -9.969 -6.859 1 98.62 199 ASP B CA 1
ATOM 5108 C C . ASP B 1 199 ? 16.062 -10.602 -6.105 1 98.62 199 ASP B C 1
ATOM 5110 O O . ASP B 1 199 ? 17.203 -10.203 -6.277 1 98.62 199 ASP B O 1
ATOM 5114 N N . VAL B 1 200 ? 15.758 -11.578 -5.273 1 98.81 200 VAL B N 1
ATOM 5115 C CA . VAL B 1 200 ? 16.781 -12.195 -4.438 1 98.81 200 VAL B CA 1
ATOM 5116 C C . VAL B 1 200 ? 17.672 -13.094 -5.293 1 98.81 200 VAL B C 1
ATOM 5118 O O . VAL B 1 200 ? 18.891 -13.141 -5.105 1 98.81 200 VAL B O 1
ATOM 5121 N N . ALA B 1 201 ? 17.016 -13.797 -6.215 1 98.88 201 ALA B N 1
ATOM 5122 C CA . ALA B 1 201 ? 17.781 -14.648 -7.117 1 98.88 201 ALA B CA 1
ATOM 5123 C C . ALA B 1 201 ? 18.797 -13.82 -7.906 1 98.88 201 ALA B C 1
ATOM 5125 O O . ALA B 1 201 ? 19.969 -14.203 -8.016 1 98.88 201 ALA B O 1
ATOM 5126 N N . ALA B 1 202 ? 18.344 -12.711 -8.43 1 98.62 202 ALA B N 1
ATOM 5127 C CA . ALA B 1 202 ? 19.25 -11.82 -9.156 1 98.62 202 ALA B CA 1
ATOM 5128 C C . ALA B 1 202 ? 20.375 -11.32 -8.25 1 98.62 202 ALA B C 1
ATOM 5130 O O . ALA B 1 202 ? 21.531 -11.258 -8.664 1 98.62 202 ALA B O 1
ATOM 5131 N N . ALA B 1 203 ? 20.062 -10.992 -7.047 1 98 203 ALA B N 1
ATOM 5132 C CA . ALA B 1 203 ? 21.047 -10.516 -6.078 1 98 203 ALA B CA 1
ATOM 5133 C C . ALA B 1 203 ? 22.062 -11.602 -5.754 1 98 203 ALA B C 1
ATOM 5135 O O . ALA B 1 203 ? 23.219 -11.297 -5.441 1 98 203 ALA B O 1
ATOM 5136 N N . CYS B 1 204 ? 21.641 -12.844 -5.832 1 98.06 204 CYS B N 1
ATOM 5137 C CA . CYS B 1 204 ? 22.5 -13.977 -5.535 1 98.06 204 CYS B CA 1
ATOM 5138 C C . CYS B 1 204 ? 23.328 -14.359 -6.754 1 98.06 204 CYS B C 1
ATOM 5140 O O . CYS B 1 204 ? 24.109 -15.312 -6.699 1 98.06 204 CYS B O 1
ATOM 5142 N N . GLY B 1 205 ? 23.047 -13.734 -7.844 1 97.88 205 GLY B N 1
ATOM 5143 C CA . GLY B 1 205 ? 23.875 -13.953 -9.023 1 97.88 205 GLY B CA 1
ATOM 5144 C C . GLY B 1 205 ? 23.266 -14.945 -10 1 97.88 205 GLY B C 1
ATOM 5145 O O . GLY B 1 205 ? 23.906 -15.352 -10.969 1 97.88 205 GLY B O 1
ATOM 5146 N N . ALA B 1 206 ? 22.031 -15.32 -9.812 1 98.75 206 ALA B N 1
ATOM 5147 C CA . ALA B 1 206 ? 21.375 -16.234 -10.742 1 98.75 206 ALA B CA 1
ATOM 5148 C C . ALA B 1 206 ? 21.141 -15.578 -12.102 1 98.75 206 ALA B C 1
ATOM 5150 O O . ALA B 1 206 ? 20.781 -14.398 -12.172 1 98.75 206 ALA B O 1
ATOM 5151 N N . PRO B 1 207 ? 21.375 -16.359 -13.188 1 98.69 207 PRO B N 1
ATOM 5152 C CA . PRO B 1 207 ? 21 -15.805 -14.492 1 98.69 207 PRO B CA 1
ATOM 5153 C C . PRO B 1 207 ? 19.5 -15.727 -14.695 1 98.69 207 PRO B C 1
ATOM 5155 O O . PRO B 1 207 ? 18.75 -16.5 -14.102 1 98.69 207 PRO B O 1
ATOM 5158 N N . TYR B 1 208 ? 19.078 -14.805 -15.508 1 98.69 208 TYR B N 1
ATOM 5159 C CA . TYR B 1 208 ? 17.656 -14.641 -15.805 1 98.69 208 TYR B CA 1
ATOM 5160 C C . TYR B 1 208 ? 17.438 -14.086 -17.203 1 98.69 208 TYR B C 1
ATOM 5162 O O . TYR B 1 208 ? 18.391 -13.602 -17.828 1 98.69 208 TYR B O 1
ATOM 5170 N N . GLU B 1 209 ? 16.234 -14.195 -17.672 1 98.12 209 GLU B N 1
ATOM 5171 C CA . GLU B 1 209 ? 15.773 -13.633 -18.922 1 98.12 209 GLU B CA 1
ATOM 5172 C C . GLU B 1 209 ? 14.648 -12.625 -18.703 1 98.12 209 GLU B C 1
ATOM 5174 O O . GLU B 1 209 ? 13.93 -12.711 -17.703 1 98.12 209 GLU B O 1
ATOM 5179 N N . VAL B 1 210 ? 14.602 -11.68 -19.625 1 97.88 210 VAL B N 1
ATOM 5180 C CA . VAL B 1 210 ? 13.523 -10.695 -19.594 1 97.88 210 VAL B CA 1
ATOM 5181 C C . VAL B 1 210 ? 12.906 -10.562 -20.984 1 97.88 210 VAL B C 1
ATOM 5183 O O . VAL B 1 210 ? 13.625 -10.414 -21.984 1 97.88 210 VAL B O 1
ATOM 5186 N N . GLY B 1 211 ? 11.633 -10.656 -21.016 1 96.44 211 GLY B N 1
ATOM 5187 C CA . GLY B 1 211 ? 10.898 -10.367 -22.234 1 96.44 211 GLY B CA 1
ATOM 5188 C C . GLY B 1 211 ? 11.023 -11.461 -23.281 1 96.44 211 GLY B C 1
ATOM 5189 O O . GLY B 1 211 ? 11.742 -12.438 -23.078 1 96.44 211 GLY B O 1
ATOM 5190 N N . ARG B 1 212 ? 10.266 -11.281 -24.312 1 95.25 212 ARG B N 1
ATOM 5191 C CA . ARG B 1 212 ? 10.32 -12.258 -25.391 1 95.25 212 ARG B CA 1
ATOM 5192 C C . ARG B 1 212 ? 11.586 -12.078 -26.234 1 95.25 212 ARG B C 1
ATOM 5194 O O . ARG B 1 212 ? 12.102 -10.961 -26.344 1 95.25 212 ARG B O 1
ATOM 5201 N N . PRO B 1 213 ? 12.016 -13.094 -26.844 1 93.25 213 PRO B N 1
ATOM 5202 C CA . PRO B 1 213 ? 13.32 -13.078 -27.516 1 93.25 213 PRO B CA 1
ATOM 5203 C C . PRO B 1 213 ? 13.367 -12.078 -28.672 1 93.25 213 PRO B C 1
ATOM 5205 O O . PRO B 1 213 ? 14.422 -11.508 -28.953 1 93.25 213 PRO B O 1
ATOM 5208 N N . GLU B 1 214 ? 12.312 -11.781 -29.312 1 93.5 214 GLU B N 1
ATOM 5209 C CA . GLU B 1 214 ? 12.273 -11 -30.547 1 93.5 214 GLU B CA 1
ATOM 5210 C C . GLU B 1 214 ? 12.625 -9.539 -30.281 1 93.5 214 GLU B C 1
ATOM 5212 O O . GLU B 1 214 ? 13.328 -8.906 -31.078 1 93.5 214 GLU B O 1
ATOM 5217 N N . ASP B 1 215 ? 12.156 -8.977 -29.203 1 94.62 215 ASP B N 1
ATOM 5218 C CA . ASP B 1 215 ? 12.312 -7.539 -29.016 1 94.62 215 ASP B CA 1
ATOM 5219 C C . ASP B 1 215 ? 12.531 -7.203 -27.547 1 94.62 215 ASP B C 1
ATOM 5221 O O . ASP B 1 215 ? 12.695 -6.031 -27.188 1 94.62 215 ASP B O 1
ATOM 5225 N N . GLY B 1 216 ? 12.477 -8.227 -26.703 1 95.75 216 GLY B N 1
ATOM 5226 C CA . GLY B 1 216 ? 12.758 -8.016 -25.297 1 95.75 216 GLY B CA 1
ATOM 5227 C C . GLY B 1 216 ? 11.594 -7.414 -24.531 1 95.75 216 GLY B C 1
ATOM 5228 O O . GLY B 1 216 ? 11.727 -7.07 -23.359 1 95.75 216 GLY B O 1
ATOM 5229 N N . LEU B 1 217 ? 10.438 -7.324 -25.141 1 96.62 217 LEU B N 1
ATOM 5230 C CA . LEU B 1 217 ? 9.289 -6.699 -24.5 1 96.62 217 LEU B CA 1
ATOM 5231 C C . LEU B 1 217 ? 8.586 -7.68 -23.562 1 96.62 217 LEU B C 1
ATOM 5233 O O . LEU B 1 217 ? 8.484 -8.867 -23.875 1 96.62 217 LEU B O 1
ATOM 5237 N N . VAL B 1 218 ? 8.141 -7.156 -22.438 1 97.62 218 VAL B N 1
ATOM 5238 C CA . VAL B 1 218 ? 7.355 -7.926 -21.484 1 97.62 218 VAL B CA 1
ATOM 5239 C C . VAL B 1 218 ? 5.871 -7.625 -21.672 1 97.62 218 VAL B C 1
ATOM 5241 O O . VAL B 1 218 ? 5.508 -6.652 -22.328 1 97.62 218 VAL B O 1
ATOM 5244 N N . GLN B 1 219 ? 5.012 -8.523 -21.141 1 96.62 219 GLN B N 1
ATOM 5245 C CA . GLN B 1 219 ? 3.576 -8.273 -21.172 1 96.62 219 GLN B CA 1
ATOM 5246 C C . GLN B 1 219 ? 3.213 -7.004 -20.422 1 96.62 219 GLN B C 1
ATOM 5248 O O . GLN B 1 219 ? 3.908 -6.621 -19.469 1 96.62 219 GLN B O 1
ATOM 5253 N N . PRO B 1 220 ? 2.074 -6.344 -20.781 1 96.12 220 PRO B N 1
ATOM 5254 C CA . PRO B 1 220 ? 1.719 -5.047 -20.188 1 96.12 220 PRO B CA 1
ATOM 5255 C C . PRO B 1 220 ? 1.33 -5.156 -18.719 1 96.12 220 PRO B C 1
ATOM 5257 O O . PRO B 1 220 ? 0.976 -6.238 -18.25 1 96.12 220 PRO B O 1
ATOM 5260 N N . MET B 1 221 ? 1.473 -4.039 -18.031 1 97.06 221 MET B N 1
ATOM 5261 C CA . MET B 1 221 ? 1.005 -3.922 -16.656 1 97.06 221 MET B CA 1
ATOM 5262 C C . MET B 1 221 ? -0.43 -3.406 -16.609 1 97.06 221 MET B C 1
ATOM 5264 O O . MET B 1 221 ? -0.905 -2.795 -17.562 1 97.06 221 MET B O 1
ATOM 5268 N N . THR B 1 222 ? -1.12 -3.758 -15.547 1 97.06 222 THR B N 1
ATOM 5269 C CA . THR B 1 222 ? -2.5 -3.324 -15.359 1 97.06 222 THR B CA 1
ATOM 5270 C C . THR B 1 222 ? -2.729 -2.871 -13.914 1 97.06 222 THR B C 1
ATOM 5272 O O . THR B 1 222 ? -2.35 -3.568 -12.977 1 97.06 222 THR B O 1
ATOM 5275 N N . LEU B 1 223 ? -3.273 -1.705 -13.781 1 98.31 223 LEU B N 1
ATOM 5276 C CA . LEU B 1 223 ? -3.787 -1.291 -12.477 1 98.31 223 LEU B CA 1
ATOM 5277 C C . LEU B 1 223 ? -5.238 -1.723 -12.305 1 98.31 223 LEU B C 1
ATOM 5279 O O . LEU B 1 223 ? -6.133 -1.192 -12.969 1 98.31 223 LEU B O 1
ATOM 5283 N N . MET B 1 224 ? -5.473 -2.672 -11.406 1 98.56 224 MET B N 1
ATOM 5284 C CA . MET B 1 224 ? -6.816 -3.145 -11.102 1 98.56 224 MET B CA 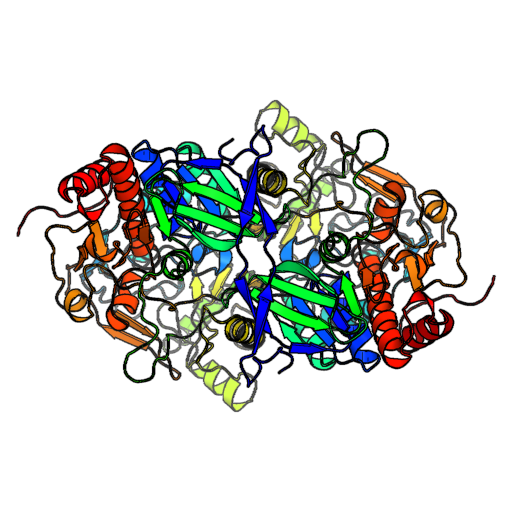1
ATOM 5285 C C . MET B 1 224 ? -7.504 -2.227 -10.094 1 98.56 224 MET B C 1
ATOM 5287 O O . MET B 1 224 ? -6.836 -1.598 -9.266 1 98.56 224 MET B O 1
ATOM 5291 N N . PHE B 1 225 ? -8.781 -2.158 -10.219 1 98.81 225 PHE B N 1
ATOM 5292 C CA . PHE B 1 225 ? -9.547 -1.404 -9.234 1 98.81 225 PHE B CA 1
ATOM 5293 C C . PHE B 1 225 ? -10.93 -2.01 -9.031 1 98.81 225 PHE B C 1
ATOM 5295 O O . PHE B 1 225 ? -11.391 -2.795 -9.867 1 98.81 225 PHE B O 1
ATOM 5302 N N . ARG B 1 226 ? -11.539 -1.688 -7.922 1 98.81 226 ARG B N 1
ATOM 5303 C CA . ARG B 1 226 ? -12.891 -2.143 -7.59 1 98.81 226 ARG B CA 1
ATOM 5304 C C . ARG B 1 226 ? -13.875 -0.978 -7.57 1 98.81 226 ARG B C 1
ATOM 5306 O O . ARG B 1 226 ? -13.508 0.145 -7.215 1 98.81 226 ARG B O 1
ATOM 5313 N N . VAL B 1 227 ? -15.062 -1.258 -8 1 98.75 227 VAL B N 1
ATOM 5314 C CA . VAL B 1 227 ? -16.141 -0.282 -8.062 1 98.75 227 VAL B CA 1
ATOM 5315 C C . VAL B 1 227 ? -17.297 -0.731 -7.172 1 98.75 227 VAL B C 1
ATOM 5317 O O . VAL B 1 227 ? -17.734 -1.886 -7.238 1 98.75 227 VAL B O 1
ATOM 5320 N N . ALA B 1 228 ? -17.766 0.16 -6.309 1 98.38 228 ALA B N 1
ATOM 5321 C CA . ALA B 1 228 ? -18.891 -0.115 -5.414 1 98.38 228 ALA B CA 1
ATOM 5322 C C . ALA B 1 228 ? -20.141 0.611 -5.875 1 98.38 228 ALA B C 1
ATOM 5324 O O . ALA B 1 228 ? -20.094 1.468 -6.762 1 98.38 228 ALA B O 1
ATOM 5325 N N . ASP B 1 229 ? -21.312 0.187 -5.305 1 97.81 229 ASP B N 1
ATOM 5326 C CA . ASP B 1 229 ? -22.641 0.711 -5.617 1 97.81 229 ASP B CA 1
ATOM 5327 C C . ASP B 1 229 ? -23 0.461 -7.082 1 97.81 229 ASP B C 1
ATOM 5329 O O . ASP B 1 229 ? -23.594 1.319 -7.734 1 97.81 229 ASP B O 1
ATOM 5333 N N . PHE B 1 230 ? -22.469 -0.631 -7.629 1 97.31 230 PHE B N 1
ATOM 5334 C CA . PHE B 1 230 ? -22.828 -1.146 -8.945 1 97.31 230 PHE B CA 1
ATOM 5335 C C . PHE B 1 230 ? -24.234 -1.734 -8.922 1 97.31 230 PHE B C 1
ATOM 5337 O O . PHE B 1 230 ? -24.547 -2.592 -8.094 1 97.31 230 PHE B O 1
ATOM 5344 N N . ALA B 1 231 ? -25.125 -1.24 -9.789 1 97 231 ALA B N 1
ATOM 5345 C CA . ALA B 1 231 ? -26.484 -1.771 -9.898 1 97 231 ALA B CA 1
ATOM 5346 C C . ALA B 1 231 ? -26.547 -2.904 -10.922 1 97 231 ALA B C 1
ATOM 5348 O O . ALA B 1 231 ? -26.906 -2.688 -12.078 1 97 231 ALA B O 1
ATOM 5349 N N . ARG B 1 232 ? -26.453 -4.055 -10.422 1 95.31 232 ARG B N 1
ATOM 5350 C CA . ARG B 1 232 ? -26.359 -5.246 -11.258 1 95.31 232 ARG B CA 1
ATOM 5351 C C . ARG B 1 232 ? -27.641 -5.441 -12.078 1 95.31 232 ARG B C 1
ATOM 5353 O O . ARG B 1 232 ? -27.578 -5.793 -13.258 1 95.31 232 ARG B O 1
ATOM 5360 N N . PRO B 1 233 ? -28.812 -5.223 -11.539 1 95.12 233 PRO B N 1
ATOM 5361 C CA . PRO B 1 233 ? -30.031 -5.418 -12.328 1 95.12 233 PRO B CA 1
ATOM 5362 C C . PRO B 1 233 ? -30.109 -4.5 -13.539 1 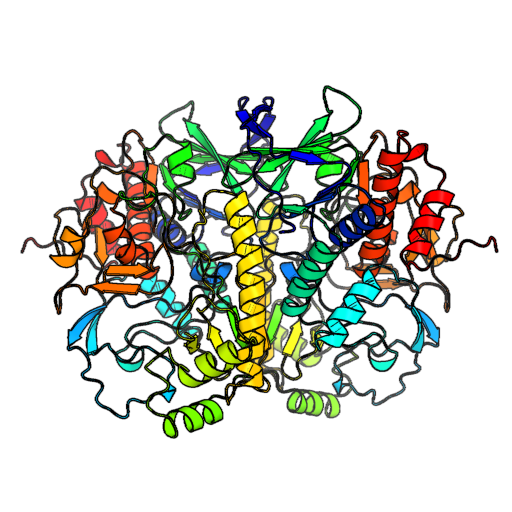95.12 233 PRO B C 1
ATOM 5364 O O . PRO B 1 233 ? -30.562 -4.922 -14.617 1 95.12 233 PRO B O 1
ATOM 5367 N N . ASP B 1 234 ? -29.672 -3.266 -13.352 1 96.75 234 ASP B N 1
ATOM 5368 C CA . ASP B 1 234 ? -29.703 -2.32 -14.461 1 96.75 234 ASP B CA 1
ATOM 5369 C C . ASP B 1 234 ? -28.719 -2.736 -15.562 1 96.75 234 ASP B C 1
ATOM 5371 O O . ASP B 1 234 ? -29.031 -2.631 -16.75 1 96.75 234 ASP B O 1
ATOM 5375 N N . PHE B 1 235 ? -27.625 -3.186 -15.18 1 96.81 235 PHE B N 1
ATOM 5376 C CA . PHE B 1 235 ? -26.656 -3.656 -16.156 1 96.81 235 PHE B CA 1
ATOM 5377 C C . PHE B 1 235 ? -27.172 -4.906 -16.859 1 96.81 235 PHE B C 1
ATOM 5379 O O . PHE B 1 235 ? -27.031 -5.031 -18.094 1 96.81 235 PHE B O 1
ATOM 5386 N N . ALA B 1 236 ? -27.719 -5.805 -16.125 1 94.88 236 ALA B N 1
ATOM 5387 C CA . ALA B 1 236 ? -28.281 -7.027 -16.703 1 94.88 236 ALA B CA 1
ATOM 5388 C C . ALA B 1 236 ? -29.375 -6.703 -17.719 1 94.88 236 ALA B C 1
ATOM 5390 O O . ALA B 1 236 ? -29.5 -7.375 -18.75 1 94.88 236 ALA B O 1
ATOM 5391 N N . ALA B 1 237 ? -30.156 -5.754 -17.406 1 95.75 237 ALA B N 1
ATOM 5392 C CA . ALA B 1 237 ? -31.203 -5.328 -18.328 1 95.75 237 ALA B CA 1
ATOM 5393 C C . ALA B 1 237 ? -30.594 -4.812 -19.641 1 95.75 237 ALA B C 1
ATOM 5395 O O . ALA B 1 237 ? -31.094 -5.117 -20.719 1 95.75 237 ALA B O 1
ATOM 5396 N N . TYR B 1 238 ? -29.578 -4.062 -19.5 1 95.88 238 TYR B N 1
ATOM 5397 C CA . TYR B 1 238 ? -28.891 -3.559 -20.672 1 95.88 238 TYR B CA 1
ATOM 5398 C C . TYR B 1 238 ? -28.359 -4.703 -21.531 1 95.88 238 TYR B C 1
ATOM 5400 O O . TYR B 1 238 ? -28.516 -4.703 -22.75 1 95.88 238 TYR B O 1
ATOM 5408 N N . VAL B 1 239 ? -27.766 -5.629 -20.906 1 94.44 239 VAL B N 1
ATOM 5409 C CA . VAL B 1 239 ? -27.156 -6.746 -21.625 1 94.44 239 VAL B CA 1
ATOM 5410 C C . VAL B 1 239 ? -28.234 -7.578 -22.312 1 94.44 239 VAL B C 1
ATOM 5412 O O . VAL B 1 239 ? -28.047 -8.062 -23.422 1 94.44 239 VAL B O 1
ATOM 5415 N N . ARG B 1 240 ? -29.312 -7.723 -21.625 1 93.69 240 ARG B N 1
ATOM 5416 C CA . ARG B 1 240 ? -30.438 -8.453 -22.219 1 93.69 240 ARG B CA 1
ATOM 5417 C C . ARG B 1 240 ? -30.938 -7.75 -23.469 1 93.69 240 ARG B C 1
ATOM 5419 O O . ARG B 1 240 ? -31.297 -8.406 -24.453 1 93.69 240 ARG B O 1
ATOM 5426 N N . GLU B 1 241 ? -30.938 -6.48 -23.359 1 95.31 241 GLU B N 1
ATOM 5427 C CA . GLU B 1 241 ? -31.422 -5.68 -24.484 1 95.31 241 GLU B CA 1
ATOM 5428 C C . GLU B 1 241 ? -30.391 -5.602 -25.594 1 95.31 241 GLU B C 1
ATOM 5430 O O . GLU B 1 241 ? -30.734 -5.332 -26.75 1 95.31 241 GLU B O 1
ATOM 5435 N N . HIS B 1 242 ? -29.203 -5.816 -25.188 1 94.56 242 HIS B N 1
ATOM 5436 C CA . HIS B 1 242 ? -28.094 -5.754 -26.141 1 94.56 242 HIS B CA 1
ATOM 5437 C C . HIS B 1 242 ? -27.188 -6.977 -26.016 1 94.56 242 HIS B C 1
ATOM 5439 O O . HIS B 1 242 ? -26.016 -6.855 -25.672 1 94.56 242 HIS B O 1
ATOM 5445 N N . PRO B 1 243 ? -27.594 -8.125 -26.422 1 91.06 243 PRO B N 1
ATOM 5446 C CA . PRO B 1 243 ? -26.875 -9.375 -26.172 1 91.06 243 PRO B CA 1
ATOM 5447 C C . PRO B 1 243 ? -25.531 -9.445 -26.875 1 91.06 243 PRO B C 1
ATOM 5449 O O . PRO B 1 243 ? -24.672 -10.234 -26.484 1 91.06 243 PRO B O 1
ATOM 5452 N N . ASP B 1 244 ? -25.281 -8.648 -27.797 1 92.25 244 ASP B N 1
ATOM 5453 C CA . ASP B 1 244 ? -24.031 -8.664 -28.547 1 92.25 244 ASP B CA 1
ATOM 5454 C C . ASP B 1 244 ? -23 -7.734 -27.906 1 92.25 244 ASP B C 1
ATOM 5456 O O . ASP B 1 244 ? -21.859 -7.648 -28.375 1 92.25 244 ASP B O 1
ATOM 5460 N N . GLN B 1 245 ? -23.375 -7.137 -26.781 1 92.62 245 GLN B N 1
ATOM 5461 C CA . GLN B 1 245 ? -22.516 -6.105 -26.219 1 92.62 245 GLN B CA 1
ATOM 5462 C C . GLN B 1 245 ? -21.797 -6.613 -24.953 1 92.62 245 GLN B C 1
ATOM 5464 O O . GLN B 1 245 ? -21.078 -5.863 -24.297 1 92.62 245 GLN B O 1
ATOM 5469 N N . TRP B 1 246 ? -21.984 -7.84 -24.656 1 93.12 246 TRP B N 1
ATOM 5470 C CA . TRP B 1 246 ? -21.328 -8.391 -23.469 1 93.12 246 TRP B CA 1
ATOM 5471 C C . TRP B 1 246 ? -21.172 -9.898 -23.594 1 93.12 246 TRP B C 1
ATOM 5473 O O . TRP B 1 246 ? -22.109 -10.602 -23.953 1 93.12 246 TRP B O 1
ATOM 5483 N N . ARG B 1 247 ? -20 -10.383 -23.297 1 88.31 247 ARG B N 1
ATOM 5484 C CA . ARG B 1 247 ? -19.688 -11.805 -23.328 1 88.31 247 ARG B CA 1
ATOM 5485 C C . ARG B 1 247 ? -18.891 -12.219 -22.094 1 88.31 247 ARG B C 1
ATOM 5487 O O . ARG B 1 247 ? -17.688 -12 -22.031 1 88.31 247 ARG B O 1
ATOM 5494 N N . GLY B 1 248 ? -19.562 -12.93 -21.203 1 88.44 248 GLY B N 1
ATOM 5495 C CA . GLY B 1 248 ? -18.875 -13.391 -20 1 88.44 248 GLY B CA 1
ATOM 5496 C C . GLY B 1 248 ? -18.484 -12.266 -19.062 1 88.44 248 GLY B C 1
ATOM 5497 O O . GLY B 1 248 ? -19.297 -11.836 -18.234 1 88.44 248 GLY B O 1
ATOM 5498 N N . VAL B 1 249 ? -17.266 -11.758 -19.359 1 92.81 249 VAL B N 1
ATOM 5499 C CA . VAL B 1 249 ? -16.719 -10.781 -18.406 1 92.81 249 VAL B CA 1
ATOM 5500 C C . VAL B 1 249 ? -16.234 -9.547 -19.172 1 92.81 249 VAL B C 1
ATOM 5502 O O . VAL B 1 249 ? -15.602 -8.664 -18.578 1 92.81 249 VAL B O 1
ATOM 5505 N N . HIS B 1 250 ? -16.5 -9.445 -20.469 1 93.19 250 HIS B N 1
ATOM 5506 C CA . HIS B 1 250 ? -16 -8.305 -21.234 1 93.19 250 HIS B CA 1
ATOM 5507 C C . HIS B 1 250 ? -16.984 -7.895 -22.328 1 93.19 250 HIS B C 1
ATOM 5509 O O . HIS B 1 250 ? -17.844 -8.68 -22.719 1 93.19 250 HIS B O 1
ATOM 5515 N N . GLY B 1 251 ? -16.891 -6.633 -22.734 1 94.44 251 GLY B N 1
ATOM 5516 C CA . GLY B 1 251 ? -17.75 -6.145 -23.797 1 94.44 251 GLY B CA 1
ATOM 5517 C C . GLY B 1 251 ? -17.844 -4.629 -23.828 1 94.44 251 GLY B C 1
ATOM 5518 O O . GLY B 1 251 ? -16.844 -3.934 -23.672 1 94.44 251 GLY B O 1
ATOM 5519 N N . LEU B 1 252 ? -19.062 -4.129 -24.219 1 96.06 252 LEU B N 1
ATOM 5520 C CA . LEU B 1 252 ? -19.422 -2.723 -24.328 1 96.06 252 LEU B CA 1
ATOM 5521 C C . LEU B 1 252 ? -18.797 -2.086 -25.562 1 96.06 252 LEU B C 1
ATOM 5523 O O . LEU B 1 252 ? -18.344 -0.938 -25.5 1 96.06 252 LEU B O 1
ATOM 5527 N N . TRP B 1 253 ? -18.766 -2.793 -26.625 1 95.31 253 TRP B N 1
ATOM 5528 C CA . TRP B 1 253 ? -18.031 -2.41 -27.828 1 95.31 253 TRP B CA 1
ATOM 5529 C C . TRP B 1 253 ? -18.625 -1.151 -28.453 1 95.31 253 TRP B C 1
ATOM 5531 O O . TRP B 1 253 ? -17.891 -0.214 -28.797 1 95.31 253 TRP B O 1
ATOM 5541 N N . ASP B 1 254 ? -19.859 -1.081 -28.531 1 95.19 254 ASP B N 1
ATOM 5542 C CA . ASP B 1 254 ? -20.516 0.07 -29.156 1 95.19 254 ASP B CA 1
ATOM 5543 C C . ASP B 1 254 ? -20.328 1.327 -28.297 1 95.19 254 ASP B C 1
ATOM 5545 O O . ASP B 1 254 ? -20.078 2.408 -28.844 1 95.19 254 ASP B O 1
ATOM 5549 N N . LEU B 1 255 ? -20.547 1.121 -27.031 1 95.81 255 LEU B N 1
ATOM 5550 C CA . LEU B 1 255 ? -20.406 2.27 -26.141 1 95.81 255 LEU B CA 1
ATOM 5551 C C . LEU B 1 255 ? -18.984 2.814 -26.172 1 95.81 255 LEU B C 1
ATOM 5553 O O . LEU B 1 255 ? -18.781 4.031 -26.125 1 95.81 255 LEU B O 1
ATOM 5557 N N . ILE B 1 256 ? -18.047 1.959 -26.281 1 95.19 256 ILE B N 1
ATOM 5558 C CA . ILE B 1 256 ? -16.641 2.352 -26.344 1 95.19 256 ILE B CA 1
ATOM 5559 C C . ILE B 1 256 ? -16.359 3.092 -27.641 1 95.19 256 ILE B C 1
ATOM 5561 O O . ILE B 1 256 ? -15.695 4.129 -27.641 1 95.19 256 ILE B O 1
ATOM 5565 N N . GLU B 1 257 ? -16.797 2.561 -28.641 1 93.31 257 GLU B N 1
ATOM 5566 C CA . GLU B 1 257 ? -16.609 3.199 -29.953 1 93.31 257 GLU B CA 1
ATOM 5567 C C . GLU B 1 257 ? -17.203 4.605 -29.969 1 93.31 257 GLU B C 1
ATOM 5569 O O . GLU B 1 257 ? -16.578 5.543 -30.453 1 93.31 257 GLU B O 1
ATOM 5574 N N . GLU B 1 258 ? -18.344 4.719 -29.438 1 94.5 258 GLU B N 1
ATOM 5575 C CA . GLU B 1 258 ? -19 6.02 -29.375 1 94.5 258 GLU B CA 1
ATOM 5576 C C . GLU B 1 258 ? -18.203 7 -28.531 1 94.5 258 GLU B C 1
ATOM 5578 O O . GLU B 1 258 ? -18.016 8.156 -28.906 1 94.5 258 GLU B O 1
ATOM 5583 N N . ALA B 1 259 ? -17.828 6.52 -27.375 1 94.44 259 ALA B N 1
ATOM 5584 C CA . ALA B 1 259 ? -17.047 7.363 -26.453 1 94.44 259 ALA B CA 1
ATOM 5585 C C . ALA B 1 259 ? -15.742 7.809 -27.109 1 94.44 259 ALA B C 1
ATOM 5587 O O . ALA B 1 259 ? -15.297 8.938 -26.906 1 94.44 259 ALA B O 1
ATOM 5588 N N . ARG B 1 260 ? -15.141 6.973 -27.812 1 92.56 260 ARG B N 1
ATOM 5589 C CA . ARG B 1 260 ? -13.891 7.293 -28.5 1 92.56 260 ARG B CA 1
ATOM 5590 C C . ARG B 1 260 ? -14.117 8.344 -29.594 1 92.56 260 ARG B C 1
ATOM 5592 O O . ARG B 1 260 ? -13.328 9.281 -29.719 1 92.56 260 ARG B O 1
ATOM 5599 N N . LYS B 1 261 ? -15.086 8.18 -30.328 1 92.69 261 LYS B N 1
ATOM 5600 C CA . LYS B 1 261 ? -15.43 9.117 -31.391 1 92.69 261 LYS B CA 1
ATOM 5601 C C . LYS B 1 261 ? -15.672 10.516 -30.828 1 92.69 261 LYS B C 1
ATOM 5603 O O . LYS B 1 261 ? -15.328 11.516 -31.469 1 92.69 261 LYS B O 1
ATOM 5608 N N . ASN B 1 262 ? -16.188 10.516 -29.688 1 93.5 262 ASN B N 1
ATOM 5609 C CA . ASN B 1 262 ? -16.516 11.789 -29.047 1 93.5 262 ASN B CA 1
ATOM 5610 C C . ASN B 1 262 ? -15.32 12.352 -28.281 1 93.5 262 ASN B C 1
ATOM 5612 O O . ASN B 1 262 ? -15.43 13.398 -27.641 1 93.5 262 ASN B O 1
ATOM 5616 N N . GLY B 1 263 ? -14.242 11.586 -28.172 1 89.44 263 GLY B N 1
ATOM 5617 C CA . GLY B 1 263 ? -13.047 12.031 -27.484 1 89.44 263 GLY B CA 1
ATOM 5618 C C . GLY B 1 263 ? -13.117 11.875 -25.969 1 89.44 263 GLY B C 1
ATOM 5619 O O . GLY B 1 263 ? -12.328 12.477 -25.25 1 89.44 263 GLY B O 1
ATOM 5620 N N . GLU B 1 264 ? -13.969 11.039 -25.469 1 89.19 264 GLU B N 1
ATOM 5621 C CA . GLU B 1 264 ? -14.211 10.883 -24.031 1 89.19 264 GLU B CA 1
ATOM 5622 C C . GLU B 1 264 ? -13.344 9.773 -23.438 1 89.19 264 GLU B C 1
ATOM 5624 O O . GLU B 1 264 ? -13.141 9.719 -22.234 1 89.19 264 GLU B O 1
ATOM 5629 N N . LEU B 1 265 ? -12.898 8.953 -24.312 1 89.56 265 LEU B N 1
ATOM 5630 C CA . LEU B 1 265 ? -12.164 7.785 -23.859 1 89.56 265 LEU B CA 1
ATOM 5631 C C . LEU B 1 265 ? -10.969 7.512 -24.766 1 89.56 265 LEU B C 1
ATOM 5633 O O . LEU B 1 265 ? -11.125 7.34 -25.969 1 89.56 265 LEU B O 1
ATOM 5637 N N . ARG B 1 266 ? -9.852 7.625 -24.188 1 85.75 266 ARG B N 1
ATOM 5638 C CA . ARG B 1 266 ? -8.625 7.27 -24.891 1 85.75 266 ARG B CA 1
ATOM 5639 C C . ARG B 1 266 ? -7.984 6.027 -24.281 1 85.75 266 ARG B C 1
ATOM 5641 O O . ARG B 1 266 ? -7.156 6.133 -23.375 1 85.75 266 ARG B O 1
ATOM 5648 N N . LEU B 1 267 ? -8.453 4.855 -24.469 1 81.62 267 LEU B N 1
ATOM 5649 C CA . LEU B 1 267 ? -7.98 3.611 -23.875 1 81.62 267 LEU B CA 1
ATOM 5650 C C . LEU B 1 267 ? -7.336 2.717 -24.922 1 81.62 267 LEU B C 1
ATOM 5652 O O . LEU B 1 267 ? -7.844 2.598 -26.047 1 81.62 267 LEU B O 1
ATOM 5656 N N . PRO B 1 268 ? -6.234 2.086 -24.641 1 78.56 268 PRO B N 1
ATOM 5657 C CA . PRO B 1 268 ? -5.594 1.141 -25.562 1 78.56 268 PRO B CA 1
ATOM 5658 C C . PRO B 1 268 ? -6.238 -0.244 -25.531 1 78.56 268 PRO B C 1
ATOM 5660 O O . PRO B 1 268 ? -5.535 -1.257 -25.531 1 78.56 268 PRO B O 1
ATOM 5663 N N . ARG B 1 269 ? -7.598 -0.303 -25.359 1 80.69 269 ARG B N 1
ATOM 5664 C CA . ARG B 1 269 ? -8.375 -1.539 -25.312 1 80.69 269 ARG B CA 1
ATOM 5665 C C . ARG B 1 269 ? -9.617 -1.438 -26.188 1 80.69 269 ARG B C 1
ATOM 5667 O O . ARG B 1 269 ? -10.102 -0.338 -26.453 1 80.69 269 ARG B O 1
ATOM 5674 N N . GLU B 1 270 ? -10.016 -2.607 -26.578 1 80.06 270 GLU B N 1
ATOM 5675 C CA . GLU B 1 270 ? -11.195 -2.646 -27.438 1 80.06 270 GLU B CA 1
ATOM 5676 C C . GLU B 1 270 ? -12.461 -2.939 -26.625 1 80.06 270 GLU B C 1
ATOM 5678 O O . GLU B 1 270 ? -13.57 -2.83 -27.141 1 80.06 270 GLU B O 1
ATOM 5683 N N . ASP B 1 271 ? -12.219 -3.307 -25.359 1 90.81 271 ASP B N 1
ATOM 5684 C CA . ASP B 1 271 ? -13.367 -3.631 -24.516 1 90.81 271 ASP B CA 1
ATOM 5685 C C . ASP B 1 271 ? -13.07 -3.334 -23.047 1 90.81 271 ASP B C 1
ATOM 5687 O O . ASP B 1 271 ? -11.977 -2.893 -22.703 1 90.81 271 ASP B O 1
ATOM 5691 N N . ILE B 1 272 ? -14.156 -3.344 -22.281 1 95 272 ILE B N 1
ATOM 5692 C CA . ILE B 1 272 ? -14.047 -3.254 -20.844 1 95 272 ILE B CA 1
ATOM 5693 C C . ILE B 1 272 ? -14.188 -4.645 -20.219 1 95 272 ILE B C 1
ATOM 5695 O O . ILE B 1 272 ? -15.031 -5.438 -20.641 1 95 272 ILE B O 1
ATOM 5699 N N . LEU B 1 273 ? -13.289 -4.953 -19.344 1 95.56 273 LEU B N 1
ATOM 5700 C CA . LEU B 1 273 ? -13.273 -6.242 -18.656 1 95.56 273 LEU B CA 1
ATOM 5701 C C . LEU B 1 273 ? -13.484 -6.059 -17.156 1 95.56 273 LEU B C 1
ATOM 5703 O O . LEU B 1 273 ? -12.742 -5.32 -16.5 1 95.56 273 LEU B O 1
ATOM 5707 N N . PHE B 1 274 ? -14.531 -6.676 -16.594 1 96 274 PHE B N 1
ATOM 5708 C CA . PHE B 1 274 ? -14.688 -6.664 -15.141 1 96 274 PHE B CA 1
ATOM 5709 C C . PHE B 1 274 ? -15.359 -7.945 -14.664 1 96 274 PHE B C 1
ATOM 5711 O O . PHE B 1 274 ? -16.047 -8.617 -15.43 1 96 274 PHE B O 1
ATOM 5718 N N . PHE B 1 275 ? -15.109 -8.289 -13.391 1 96 275 PHE B N 1
ATOM 5719 C CA . PHE B 1 275 ? -15.547 -9.516 -12.75 1 96 275 PHE B CA 1
ATOM 5720 C C . PHE B 1 275 ? -16.422 -9.219 -11.547 1 96 275 PHE B C 1
ATOM 5722 O O . PHE B 1 275 ? -16.203 -8.234 -10.836 1 96 275 PHE B O 1
ATOM 5729 N N . ALA B 1 276 ? -17.391 -10.109 -11.336 1 94.62 276 ALA B N 1
ATOM 5730 C CA . ALA B 1 276 ? -18.109 -10.07 -10.07 1 94.62 276 ALA B CA 1
ATOM 5731 C C . ALA B 1 276 ? -17.188 -10.375 -8.898 1 94.62 276 ALA B C 1
ATOM 5733 O O . ALA B 1 276 ? -16.125 -10.977 -9.078 1 94.62 276 ALA B O 1
ATOM 5734 N N . THR B 1 277 ? -17.547 -9.867 -7.746 1 96.5 277 THR B N 1
ATOM 5735 C CA . THR B 1 277 ? -16.938 -10.219 -6.473 1 96.5 277 THR B CA 1
ATOM 5736 C C . THR B 1 277 ? -17.922 -10.953 -5.574 1 96.5 277 THR B C 1
ATOM 5738 O O . THR B 1 277 ? -19.062 -11.195 -5.973 1 96.5 277 THR B O 1
ATOM 5741 N N . PRO B 1 278 ? -17.469 -11.383 -4.371 1 95.94 278 PRO B N 1
ATOM 5742 C CA . PRO B 1 278 ? -18.469 -11.984 -3.475 1 95.94 278 PRO B CA 1
ATOM 5743 C C . PRO B 1 278 ? -19.547 -10.992 -3.041 1 95.94 278 PRO B C 1
ATOM 5745 O O . PRO B 1 278 ? -20.547 -11.398 -2.451 1 95.94 278 PRO B O 1
ATOM 5748 N N . HIS B 1 279 ? -19.375 -9.766 -3.297 1 96.56 279 HIS B N 1
ATOM 5749 C CA . HIS B 1 279 ? -20.328 -8.719 -2.91 1 96.56 279 HIS B CA 1
ATOM 5750 C C . HIS B 1 279 ? -21.172 -8.273 -4.098 1 96.56 279 HIS B C 1
ATOM 5752 O O . HIS B 1 279 ? -20.625 -7.777 -5.094 1 96.56 279 HIS B O 1
ATOM 5758 N N . PRO B 1 280 ? -22.484 -8.32 -4.016 1 94.19 280 PRO B N 1
ATOM 5759 C CA . PRO B 1 280 ? -23.359 -8.164 -5.168 1 94.19 280 PRO B CA 1
ATOM 5760 C C . PRO B 1 280 ? -23.25 -6.789 -5.824 1 94.19 280 PRO B C 1
ATOM 5762 O O . PRO B 1 280 ? -23.484 -6.656 -7.027 1 94.19 280 PRO B O 1
ATOM 5765 N N . HIS B 1 281 ? -22.875 -5.762 -5.098 1 96.62 281 HIS B N 1
ATOM 5766 C CA . HIS B 1 281 ? -22.875 -4.41 -5.645 1 96.62 281 HIS B CA 1
ATOM 5767 C C . HIS B 1 281 ? -21.453 -3.959 -5.961 1 96.62 281 HIS B C 1
ATOM 5769 O O . HIS B 1 281 ? -21.172 -2.76 -6.031 1 96.62 281 HIS B O 1
ATOM 5775 N N . GLU B 1 282 ? -20.594 -4.914 -6.102 1 97.69 282 GLU B N 1
ATOM 5776 C CA . GLU B 1 282 ? -19.188 -4.621 -6.355 1 97.69 282 GLU B CA 1
ATOM 5777 C C . GLU B 1 282 ? -18.688 -5.371 -7.586 1 97.69 282 GLU B C 1
ATOM 5779 O O . GLU B 1 282 ? -19.078 -6.516 -7.824 1 97.69 282 GLU B O 1
ATOM 5784 N N . VAL B 1 283 ? -17.828 -4.727 -8.398 1 98.06 283 VAL B N 1
ATOM 5785 C CA . VAL B 1 283 ? -17.125 -5.406 -9.477 1 98.06 283 VAL B CA 1
ATOM 5786 C C . VAL B 1 283 ? -15.641 -5.074 -9.414 1 98.06 283 VAL B C 1
ATOM 5788 O O . VAL B 1 283 ? -15.25 -4.043 -8.859 1 98.06 283 VAL B O 1
ATOM 5791 N N . ALA B 1 284 ? -14.82 -5.941 -9.875 1 98.38 284 ALA B N 1
ATOM 5792 C CA . ALA B 1 284 ? -13.391 -5.734 -10.062 1 98.38 284 ALA B CA 1
ATOM 5793 C C . ALA B 1 284 ? -13.062 -5.48 -11.531 1 98.38 284 ALA B C 1
ATOM 5795 O O . ALA B 1 284 ? -13.312 -6.332 -12.391 1 98.38 284 ALA B O 1
ATOM 5796 N N . VAL B 1 285 ? -12.453 -4.363 -11.812 1 98.38 285 VAL B N 1
ATOM 5797 C CA . VAL B 1 285 ? -12.266 -3.932 -13.195 1 98.38 285 VAL B CA 1
ATOM 5798 C C . VAL B 1 285 ? -10.805 -4.141 -13.609 1 98.38 285 VAL B C 1
ATOM 5800 O O . VAL B 1 285 ? -9.891 -3.725 -12.898 1 98.38 285 VAL B O 1
ATOM 5803 N N . ASN B 1 286 ? -10.586 -4.816 -14.688 1 96.44 286 ASN B N 1
ATOM 5804 C CA . ASN B 1 286 ? -9.281 -5.113 -15.281 1 96.44 286 ASN B CA 1
ATOM 5805 C C . ASN B 1 286 ? -9.156 -4.523 -16.688 1 96.44 286 ASN B C 1
ATOM 5807 O O . ASN B 1 286 ? -9.039 -5.262 -17.656 1 96.44 286 ASN B O 1
ATOM 5811 N N . SER B 1 287 ? -9.047 -3.178 -16.766 1 95.69 287 SER B N 1
ATOM 5812 C CA . SER B 1 287 ? -9.172 -2.621 -18.109 1 95.69 287 SER B CA 1
ATOM 5813 C C . SER B 1 287 ? -8.102 -1.563 -18.375 1 95.69 287 SER B C 1
ATOM 5815 O O . SER B 1 287 ? -8.031 -0.998 -19.469 1 95.69 287 SER B O 1
ATOM 5817 N N . THR B 1 288 ? -7.223 -1.229 -17.406 1 96.38 288 THR B N 1
ATOM 5818 C CA . THR B 1 288 ? -6.055 -0.41 -17.719 1 96.38 288 THR B CA 1
ATOM 5819 C C . THR B 1 288 ? -4.973 -1.245 -18.391 1 96.38 288 THR B C 1
ATOM 5821 O O . THR B 1 288 ? -4.973 -2.473 -18.297 1 96.38 288 THR B O 1
ATOM 5824 N N . ARG B 1 289 ? -4.133 -0.616 -19.156 1 95.62 289 ARG B N 1
ATOM 5825 C CA . ARG B 1 289 ? -3.061 -1.307 -19.875 1 95.62 289 ARG B CA 1
ATOM 5826 C C . ARG B 1 289 ? -1.886 -0.37 -20.141 1 95.62 289 ARG B C 1
ATOM 5828 O O . ARG B 1 289 ? -2.047 0.672 -20.766 1 95.62 289 ARG B O 1
ATOM 5835 N N . VAL B 1 290 ? -0.786 -0.688 -19.609 1 96 290 VAL B N 1
ATOM 5836 C CA . VAL B 1 290 ? 0.423 0.1 -19.844 1 96 290 VAL B CA 1
ATOM 5837 C C . VAL B 1 290 ? 1.499 -0.772 -20.484 1 96 290 VAL B C 1
ATOM 5839 O O . VAL B 1 290 ? 1.961 -1.743 -19.875 1 96 290 VAL B O 1
ATOM 5842 N N . ASN B 1 291 ? 1.898 -0.435 -21.656 1 95.06 291 ASN B N 1
ATOM 5843 C CA . ASN B 1 291 ? 2.871 -1.2 -22.422 1 95.06 291 ASN B CA 1
ATOM 5844 C C . ASN B 1 291 ? 4.277 -0.624 -22.281 1 95.06 291 ASN B C 1
ATOM 5846 O O . ASN B 1 291 ? 4.441 0.524 -21.875 1 95.06 291 ASN B O 1
ATOM 5850 N N . ARG B 1 292 ? 5.25 -1.425 -22.562 1 95.69 292 ARG B N 1
ATOM 5851 C CA . ARG B 1 292 ? 6.652 -1.035 -22.672 1 95.69 292 ARG B CA 1
ATOM 5852 C C . ARG B 1 292 ? 7.176 -0.499 -21.344 1 95.69 292 ARG B C 1
ATOM 5854 O O . ARG B 1 292 ? 7.797 0.564 -21.297 1 95.69 292 ARG B O 1
ATOM 5861 N N . VAL B 1 293 ? 6.762 -1.166 -20.328 1 97 293 VAL B N 1
ATOM 5862 C CA . VAL B 1 293 ? 7.254 -0.885 -18.984 1 97 293 VAL B CA 1
ATOM 5863 C C . VAL B 1 293 ? 7.742 -2.176 -18.328 1 97 293 VAL B C 1
ATOM 5865 O O . VAL B 1 293 ? 7.152 -3.24 -18.531 1 97 293 VAL B O 1
ATOM 5868 N N . LEU B 1 294 ? 8.82 -2.018 -17.625 1 97.88 294 LEU B N 1
ATOM 5869 C CA . LEU B 1 294 ? 9.461 -3.158 -16.984 1 97.88 294 LEU B CA 1
ATOM 5870 C C . LEU B 1 294 ? 9.359 -3.047 -15.461 1 97.88 294 LEU B C 1
ATOM 5872 O O . LEU B 1 294 ? 9.734 -2.021 -14.883 1 97.88 294 LEU B O 1
ATOM 5876 N N . GLY B 1 295 ? 8.969 -4.176 -14.844 1 97.5 295 GLY B N 1
ATOM 5877 C CA . GLY B 1 295 ? 8.672 -4.191 -13.422 1 97.5 295 GLY B CA 1
ATOM 5878 C C . GLY B 1 295 ? 9.906 -4.07 -12.555 1 97.5 295 GLY B C 1
ATOM 5879 O O . GLY B 1 295 ? 9.812 -3.803 -11.352 1 97.5 295 GLY B O 1
ATOM 5880 N N . THR B 1 296 ? 11.109 -4.18 -13.117 1 97.81 296 THR B N 1
ATOM 5881 C CA . THR B 1 296 ? 12.344 -4.07 -12.344 1 97.81 296 THR B CA 1
ATOM 5882 C C . THR B 1 296 ? 13 -2.713 -12.578 1 97.81 296 THR B C 1
ATOM 5884 O O . THR B 1 296 ? 14.141 -2.494 -12.156 1 97.81 296 THR B O 1
ATOM 5887 N N . SER B 1 297 ? 12.32 -1.836 -13.273 1 97.56 297 SER B N 1
ATOM 5888 C CA . SER B 1 297 ? 12.742 -0.451 -13.445 1 97.56 297 SER B CA 1
ATOM 5889 C C . SER B 1 297 ? 11.875 0.501 -12.641 1 97.56 297 SER B C 1
ATOM 5891 O O . SER B 1 297 ? 10.68 0.636 -12.906 1 97.56 297 SER B O 1
ATOM 5893 N N . VAL B 1 298 ? 12.531 1.256 -11.781 1 98.25 298 VAL B N 1
ATOM 5894 C CA . VAL B 1 298 ? 11.773 2.162 -10.938 1 98.25 298 VAL B CA 1
ATOM 5895 C C . VAL B 1 298 ? 11.164 3.281 -11.781 1 98.25 298 VAL B C 1
ATOM 5897 O O . VAL B 1 298 ? 10.062 3.756 -11.5 1 98.25 298 VAL B O 1
ATOM 5900 N N . TRP B 1 299 ? 11.797 3.654 -12.836 1 98 299 TRP B N 1
ATOM 5901 C CA . TRP B 1 299 ? 11.281 4.691 -13.719 1 98 299 TRP B CA 1
ATOM 5902 C C . TRP B 1 299 ? 10.07 4.191 -14.492 1 98 299 TRP B C 1
ATOM 5904 O O . TRP B 1 299 ? 9.07 4.906 -14.625 1 98 299 TRP B O 1
ATOM 5914 N N . ASP B 1 300 ? 10.156 2.947 -14.938 1 97.88 300 ASP B N 1
ATOM 5915 C CA . ASP B 1 300 ? 9.023 2.354 -15.641 1 97.88 300 ASP B CA 1
ATOM 5916 C C . ASP B 1 300 ? 7.844 2.135 -14.695 1 97.88 300 ASP B C 1
ATOM 5918 O O . ASP B 1 300 ? 6.688 2.338 -15.078 1 97.88 300 ASP B O 1
ATOM 5922 N N . LEU B 1 301 ? 8.156 1.712 -13.5 1 98.62 301 LEU B N 1
ATOM 5923 C CA . LEU B 1 301 ? 7.094 1.556 -12.508 1 98.62 301 LEU B CA 1
ATOM 5924 C C . LEU B 1 301 ? 6.402 2.887 -12.242 1 98.62 301 LEU B C 1
ATOM 5926 O O . LEU B 1 301 ? 5.176 2.941 -12.133 1 98.62 301 LEU B O 1
ATOM 5930 N N . THR B 1 302 ? 7.18 3.939 -12.109 1 98.5 302 THR B N 1
ATOM 5931 C CA . THR B 1 302 ? 6.625 5.27 -11.875 1 98.5 302 THR B CA 1
ATOM 5932 C C . THR B 1 302 ? 5.738 5.695 -13.047 1 98.5 302 THR B C 1
ATOM 5934 O O . THR B 1 302 ? 4.621 6.18 -12.836 1 98.5 302 THR B O 1
ATOM 5937 N N . ARG B 1 303 ? 6.207 5.453 -14.211 1 97.81 303 ARG B N 1
ATOM 5938 C CA . ARG B 1 303 ? 5.43 5.773 -15.406 1 97.81 303 ARG B CA 1
ATOM 5939 C C . ARG B 1 303 ? 4.141 4.961 -15.453 1 97.81 303 ARG B C 1
ATOM 5941 O O . ARG B 1 303 ? 3.086 5.48 -15.828 1 97.81 303 ARG B O 1
ATOM 5948 N N . ALA B 1 304 ? 4.266 3.723 -15.102 1 98.19 304 ALA B N 1
ATOM 5949 C CA . ALA B 1 304 ? 3.098 2.844 -15.125 1 98.19 304 ALA B CA 1
ATOM 5950 C C . ALA B 1 304 ? 2.033 3.32 -14.141 1 98.19 304 ALA B C 1
ATOM 5952 O O . ALA B 1 304 ? 0.843 3.336 -14.469 1 98.19 304 ALA B O 1
ATOM 5953 N N . GLU B 1 305 ? 2.461 3.689 -12.945 1 98.5 305 GLU B N 1
ATOM 5954 C CA . GLU B 1 305 ? 1.522 4.188 -11.945 1 98.5 305 GLU B CA 1
ATOM 5955 C C . GLU B 1 305 ? 0.8 5.438 -12.438 1 98.5 305 GLU B C 1
ATOM 5957 O O . GLU B 1 305 ? -0.425 5.531 -12.344 1 98.5 305 GLU B O 1
ATOM 5962 N N . TYR B 1 306 ? 1.551 6.355 -12.945 1 97.81 306 TYR B N 1
ATOM 5963 C CA . TYR B 1 306 ? 1.005 7.617 -13.422 1 97.81 306 TYR B CA 1
ATOM 5964 C C . TYR B 1 306 ? 0.014 7.391 -14.562 1 97.81 306 TYR B C 1
ATOM 5966 O O . TYR B 1 306 ? -1.117 7.879 -14.516 1 97.81 306 TYR B O 1
ATOM 5974 N N . THR B 1 307 ? 0.413 6.598 -15.5 1 96.75 307 THR B N 1
ATOM 5975 C CA . THR B 1 307 ? -0.383 6.359 -16.703 1 96.75 307 THR B CA 1
ATOM 5976 C C . THR B 1 307 ? -1.656 5.59 -16.359 1 96.75 307 THR B C 1
ATOM 5978 O O . THR B 1 307 ? -2.746 5.953 -16.812 1 96.75 307 THR B O 1
ATOM 5981 N N . ALA B 1 308 ? -1.507 4.617 -15.594 1 97.5 308 ALA B N 1
ATOM 5982 C CA . ALA B 1 308 ? -2.639 3.746 -15.289 1 97.5 308 ALA B CA 1
ATOM 5983 C C . ALA B 1 308 ? -3.697 4.488 -14.477 1 97.5 308 ALA B C 1
ATOM 5985 O O . ALA B 1 308 ? -4.895 4.234 -14.633 1 97.5 308 ALA B O 1
ATOM 5986 N N . ARG B 1 309 ? -3.316 5.383 -13.641 1 97.75 309 ARG B N 1
ATOM 5987 C CA . ARG B 1 309 ? -4.289 6.102 -12.828 1 97.75 309 ARG B CA 1
ATOM 5988 C C . ARG B 1 309 ? -5.059 7.117 -13.664 1 97.75 309 ARG B C 1
ATOM 5990 O O . ARG B 1 309 ? -6.234 7.383 -13.398 1 97.75 309 ARG B O 1
ATOM 5997 N N . HIS B 1 310 ? -4.418 7.637 -14.656 1 96.5 310 HIS B N 1
ATOM 5998 C CA . HIS B 1 310 ? -5.156 8.469 -15.602 1 96.5 310 HIS B CA 1
ATOM 5999 C C . HIS B 1 310 ? -6.145 7.645 -16.422 1 96.5 310 HIS B C 1
ATOM 6001 O O . HIS B 1 310 ? -7.27 8.086 -16.656 1 96.5 310 HIS B O 1
ATOM 6007 N N . GLN B 1 311 ? -5.684 6.473 -16.812 1 96.44 311 GLN B N 1
ATOM 6008 C CA . GLN B 1 311 ? -6.59 5.57 -17.516 1 96.44 311 GLN B CA 1
ATOM 6009 C C . GLN B 1 311 ? -7.77 5.18 -16.625 1 96.44 311 GLN B C 1
ATOM 6011 O O . GLN B 1 311 ? -8.914 5.125 -17.094 1 96.44 311 GLN B O 1
ATOM 6016 N N . LEU B 1 312 ? -7.492 4.926 -15.383 1 97.75 312 LEU B N 1
ATOM 6017 C CA . LEU B 1 312 ? -8.531 4.586 -14.414 1 97.75 312 LEU B CA 1
ATOM 6018 C C . LEU B 1 312 ? -9.578 5.688 -14.336 1 97.75 312 LEU B C 1
ATOM 6020 O O . LEU B 1 312 ? -10.781 5.406 -14.352 1 97.75 312 LEU B O 1
ATOM 6024 N N . ALA B 1 313 ? -9.148 6.883 -14.25 1 96.88 313 ALA B N 1
ATOM 6025 C CA . ALA B 1 313 ? -10.07 8.016 -14.172 1 96.88 313 ALA B CA 1
ATOM 6026 C C . ALA B 1 313 ? -10.961 8.086 -15.406 1 96.88 313 ALA B C 1
ATOM 6028 O O . ALA B 1 313 ? -12.156 8.375 -15.305 1 96.88 313 ALA B O 1
ATOM 6029 N N . GLU B 1 314 ? -10.375 7.832 -16.547 1 96.12 314 GLU B N 1
ATOM 6030 C CA . GLU B 1 314 ? -11.133 7.84 -17.781 1 96.12 314 GLU B CA 1
ATOM 6031 C C . GLU B 1 314 ? -12.164 6.719 -17.812 1 96.12 314 GLU B C 1
ATOM 6033 O O . GLU B 1 314 ? -13.312 6.93 -18.219 1 96.12 314 GLU B O 1
ATOM 6038 N N . ILE B 1 315 ? -11.766 5.574 -17.406 1 97.25 315 ILE B N 1
ATOM 6039 C CA . ILE B 1 315 ? -12.648 4.414 -17.391 1 97.25 315 ILE B CA 1
ATOM 6040 C C . ILE B 1 315 ? -13.797 4.645 -16.422 1 97.25 315 ILE B C 1
ATOM 6042 O O . ILE B 1 315 ? -14.953 4.34 -16.719 1 97.25 315 ILE B O 1
ATOM 6046 N N . ASP B 1 316 ? -13.461 5.18 -15.297 1 97.75 316 ASP B N 1
ATOM 6047 C CA . ASP B 1 316 ? -14.484 5.477 -14.297 1 97.75 316 ASP B CA 1
ATOM 6048 C C . ASP B 1 316 ? -15.531 6.438 -14.852 1 97.75 316 ASP B C 1
ATOM 6050 O O . ASP B 1 316 ? -16.734 6.219 -14.688 1 97.75 316 ASP B O 1
ATOM 6054 N N . ARG B 1 317 ? -15.07 7.496 -15.445 1 96.44 317 ARG B N 1
ATOM 6055 C CA . ARG B 1 317 ? -15.984 8.469 -16.047 1 96.44 317 ARG B CA 1
ATOM 6056 C C . ARG B 1 317 ? -16.859 7.816 -17.109 1 96.44 317 ARG B C 1
ATOM 6058 O O . ARG B 1 317 ? -18.062 8.055 -17.156 1 96.44 317 ARG B O 1
ATOM 6065 N N . PHE B 1 318 ? -16.281 7.016 -17.953 1 97 318 PHE B N 1
ATOM 6066 C CA . PHE B 1 318 ? -17.016 6.305 -19 1 97 318 PHE B CA 1
ATOM 6067 C C . PHE B 1 318 ? -18.094 5.414 -18.406 1 97 318 PHE B C 1
ATOM 6069 O O . PHE B 1 318 ? -19.25 5.449 -18.844 1 97 318 PHE B O 1
ATOM 6076 N N . LEU B 1 319 ? -17.719 4.637 -17.406 1 97.81 319 LEU B N 1
ATOM 6077 C CA . LEU B 1 319 ? -18.656 3.721 -16.781 1 97.81 319 LEU B CA 1
ATOM 6078 C C . LEU B 1 319 ? -19.828 4.48 -16.156 1 97.81 319 LEU B C 1
ATOM 6080 O O . LEU B 1 319 ? -20.984 4.129 -16.375 1 97.81 319 LEU B O 1
ATOM 6084 N N . ARG B 1 320 ? -19.594 5.547 -15.523 1 97.69 320 ARG B N 1
ATOM 6085 C CA . ARG B 1 320 ? -20.609 6.258 -14.758 1 97.69 320 ARG B CA 1
ATOM 6086 C C . ARG B 1 320 ? -21.531 7.051 -15.68 1 97.69 320 ARG B C 1
ATOM 6088 O O . ARG B 1 320 ? -22.703 7.285 -15.359 1 97.69 320 ARG B O 1
ATOM 6095 N N . THR B 1 321 ? -21.031 7.414 -16.828 1 96.81 321 THR B N 1
ATOM 6096 C CA . THR B 1 321 ? -21.797 8.32 -17.672 1 96.81 321 THR B CA 1
ATOM 6097 C C . THR B 1 321 ? -22.469 7.562 -18.812 1 96.81 321 THR B C 1
ATOM 6099 O O . THR B 1 321 ? -23.469 8.016 -19.359 1 96.81 321 THR B O 1
ATOM 6102 N N . ARG B 1 322 ? -21.938 6.344 -19.156 1 96.81 322 ARG B N 1
ATOM 6103 C CA . ARG B 1 322 ? -22.422 5.73 -20.391 1 96.81 322 ARG B CA 1
ATOM 6104 C C . ARG B 1 322 ? -22.984 4.34 -20.125 1 96.81 322 ARG B C 1
ATOM 6106 O O . ARG B 1 322 ? -23.766 3.818 -20.922 1 96.81 322 ARG B O 1
ATOM 6113 N N . VAL B 1 323 ? -22.625 3.748 -19.062 1 97.81 323 VAL B N 1
ATOM 6114 C CA . VAL B 1 323 ? -22.938 2.336 -18.891 1 97.81 323 VAL B CA 1
ATOM 6115 C C . VAL B 1 323 ? -24.047 2.182 -17.844 1 97.81 323 VAL B C 1
ATOM 6117 O O . VAL B 1 323 ? -23.828 2.463 -16.656 1 97.81 323 VAL B O 1
ATOM 6120 N N . PRO B 1 324 ? -25.234 1.653 -18.219 1 97.62 324 PRO B N 1
ATOM 6121 C CA . PRO B 1 324 ? -26.281 1.441 -17.219 1 97.62 324 PRO B CA 1
ATOM 6122 C C . PRO B 1 324 ? -25.812 0.578 -16.047 1 97.62 324 PRO B C 1
ATOM 6124 O O . PRO B 1 324 ? -25.125 -0.425 -16.25 1 97.62 324 PRO B O 1
ATOM 6127 N N . GLY B 1 325 ? -26.172 0.99 -14.898 1 97.69 325 GLY B N 1
ATOM 6128 C CA . GLY B 1 325 ? -25.797 0.275 -13.688 1 97.69 325 GLY B CA 1
ATOM 6129 C C . GLY B 1 325 ? -24.656 0.934 -12.93 1 97.69 325 GLY B C 1
ATOM 6130 O O . GLY B 1 325 ? -24.422 0.629 -11.758 1 97.69 325 GLY B O 1
ATOM 6131 N N . PHE B 1 326 ? -24 1.869 -13.602 1 98.44 326 PHE B N 1
ATOM 6132 C CA . PHE B 1 326 ? -22.812 2.457 -12.977 1 98.44 326 PHE B CA 1
ATOM 6133 C C . PHE B 1 326 ? -23.078 3.908 -12.594 1 98.44 326 PHE B C 1
ATOM 6135 O O . PHE B 1 326 ? -22.188 4.582 -12.062 1 98.44 326 PHE B O 1
ATOM 6142 N N . GLU B 1 327 ? -24.234 4.438 -12.711 1 98 327 GLU B N 1
ATOM 6143 C CA . GLU B 1 327 ? -24.516 5.859 -12.555 1 98 327 GLU B CA 1
ATOM 6144 C C . GLU B 1 327 ? -24.188 6.34 -11.148 1 98 327 GLU B C 1
ATOM 6146 O O . GLU B 1 327 ? -23.656 7.441 -10.961 1 98 327 GLU B O 1
ATOM 6151 N N . GLU B 1 328 ? -24.422 5.5 -10.195 1 96.5 328 GLU B N 1
ATOM 6152 C CA . GLU B 1 328 ? -24.219 5.898 -8.805 1 96.5 328 GLU B CA 1
ATOM 6153 C C . GLU B 1 328 ? -22.969 5.258 -8.227 1 96.5 328 GLU B C 1
ATOM 6155 O O . GLU B 1 328 ? -22.656 5.43 -7.047 1 96.5 328 GLU B O 1
ATOM 6160 N N . SER B 1 329 ? -22.281 4.523 -9.117 1 98.06 329 SER B N 1
ATOM 6161 C CA . SER B 1 329 ? -21.109 3.789 -8.648 1 98.06 329 SER B CA 1
ATOM 6162 C C . SER B 1 329 ? -19.922 4.723 -8.43 1 98.06 329 SER B C 1
ATOM 6164 O O . SER B 1 329 ? -19.969 5.895 -8.805 1 98.06 329 SER B O 1
ATOM 6166 N N . TYR B 1 330 ? -18.906 4.262 -7.715 1 98.31 330 TYR B N 1
ATOM 6167 C CA . TYR B 1 330 ? -17.656 4.969 -7.527 1 98.31 330 TYR B CA 1
ATOM 6168 C C . TYR B 1 330 ? -16.5 3.992 -7.359 1 98.31 330 TYR B C 1
ATOM 6170 O O . TYR B 1 330 ? -16.688 2.848 -6.945 1 98.31 330 TYR B O 1
ATOM 6178 N N . VAL B 1 331 ? -15.289 4.391 -7.742 1 98.69 331 VAL B N 1
ATOM 6179 C CA . VAL B 1 331 ? -14.094 3.59 -7.52 1 98.69 331 VAL B CA 1
ATOM 6180 C C . VAL B 1 331 ? -13.766 3.551 -6.027 1 98.69 331 VAL B C 1
ATOM 6182 O O . VAL B 1 331 ? -13.406 4.57 -5.438 1 98.69 331 VAL B O 1
ATOM 6185 N N . VAL B 1 332 ? -13.82 2.396 -5.504 1 98.44 332 VAL B N 1
ATOM 6186 C CA . VAL B 1 332 ? -13.688 2.293 -4.055 1 98.44 332 VAL B CA 1
ATOM 6187 C C . VAL B 1 332 ? -12.234 1.993 -3.691 1 98.44 332 VAL B C 1
ATOM 6189 O O . VAL B 1 332 ? -11.781 2.32 -2.592 1 98.44 332 VAL B O 1
ATOM 6192 N N . GLN B 1 333 ? -11.531 1.372 -4.629 1 98.75 333 GLN B N 1
ATOM 6193 C CA . GLN B 1 333 ? -10.148 1.033 -4.336 1 98.75 333 GLN B CA 1
ATOM 6194 C C . GLN B 1 333 ? -9.375 0.713 -5.613 1 98.75 333 GLN B C 1
ATOM 6196 O O . GLN B 1 333 ? -9.883 0.005 -6.484 1 98.75 333 GLN B O 1
ATOM 6201 N N . SER B 1 334 ? -8.203 1.258 -5.707 1 98.69 334 SER B N 1
ATOM 6202 C CA . SER B 1 334 ? -7.234 0.803 -6.695 1 98.69 334 SER B CA 1
ATOM 6203 C C . SER B 1 334 ? -6.098 0.023 -6.035 1 98.69 334 SER B C 1
ATOM 6205 O O . SER B 1 334 ? -5.891 0.125 -4.824 1 98.69 334 SER B O 1
ATOM 6207 N N . GLY B 1 335 ? -5.41 -0.776 -6.801 1 98.69 335 GLY B N 1
ATOM 6208 C CA . GLY B 1 335 ? -4.281 -1.52 -6.262 1 98.69 335 GLY B CA 1
ATOM 6209 C C . GLY B 1 335 ? -3.252 -0.635 -5.586 1 98.69 335 GLY B C 1
ATOM 6210 O O . GLY B 1 335 ? -2.998 0.485 -6.031 1 98.69 335 GLY B O 1
ATOM 6211 N N . THR B 1 336 ? -2.619 -1.188 -4.531 1 98.44 336 THR B N 1
ATOM 6212 C CA . THR B 1 336 ? -1.518 -0.502 -3.863 1 98.44 336 THR B CA 1
ATOM 6213 C C . THR B 1 336 ? -0.374 -0.24 -4.84 1 98.44 336 THR B C 1
ATOM 6215 O O . THR B 1 336 ? 0.364 0.737 -4.691 1 98.44 336 THR B O 1
ATOM 6218 N N . HIS B 1 337 ? -0.237 -1.11 -5.777 1 98.38 337 HIS B N 1
ATOM 6219 C CA . HIS B 1 337 ? 0.682 -0.918 -6.891 1 98.38 337 HIS B CA 1
ATOM 6220 C C . HIS B 1 337 ? 0.14 -1.554 -8.172 1 98.38 337 HIS B C 1
ATOM 6222 O O . HIS B 1 337 ? -0.769 -2.387 -8.117 1 98.38 337 HIS B O 1
ATOM 6228 N N . VAL B 1 338 ? 0.682 -1.148 -9.258 1 98.44 338 VAL B N 1
ATOM 6229 C CA . VAL B 1 338 ? 0.312 -1.688 -10.562 1 98.44 338 VAL B CA 1
ATOM 6230 C C . VAL B 1 338 ? 0.663 -3.172 -10.625 1 98.44 338 VAL B C 1
ATOM 6232 O O . VAL B 1 338 ? 1.656 -3.607 -10.039 1 98.44 338 VAL B O 1
ATOM 6235 N N . GLY B 1 339 ? -0.239 -3.941 -11.273 1 98.06 339 GLY B N 1
ATOM 6236 C CA . GLY B 1 339 ? 0.01 -5.363 -11.445 1 98.06 339 GLY B CA 1
ATOM 6237 C C . GLY B 1 339 ? 1.057 -5.668 -12.5 1 98.06 339 GLY B C 1
ATOM 6238 O O . GLY B 1 339 ? 0.946 -5.211 -13.641 1 98.06 339 GLY B O 1
ATOM 6239 N N . VAL B 1 340 ? 2.07 -6.434 -12.133 1 97.81 340 VAL B N 1
ATOM 6240 C CA . VAL B 1 340 ? 3.152 -6.832 -13.031 1 97.81 340 VAL B CA 1
ATOM 6241 C C . VAL B 1 340 ? 2.924 -8.266 -13.508 1 97.81 340 VAL B C 1
ATOM 6243 O O . VAL B 1 340 ? 2.896 -9.195 -12.703 1 97.81 340 VAL B O 1
ATOM 6246 N N . ARG B 1 341 ? 2.801 -8.414 -14.781 1 96.81 341 ARG B N 1
ATOM 6247 C CA . ARG B 1 341 ? 2.572 -9.734 -15.352 1 96.81 341 ARG B CA 1
ATOM 6248 C C . ARG B 1 341 ? 3.887 -10.484 -15.539 1 96.81 341 ARG B C 1
ATOM 6250 O O . ARG B 1 341 ? 3.961 -11.688 -15.305 1 96.81 341 ARG B O 1
ATOM 6257 N N . GLU B 1 342 ? 4.812 -9.727 -15.961 1 97.5 342 GLU B N 1
ATOM 6258 C CA . GLU B 1 342 ? 6.074 -10.336 -16.359 1 97.5 342 GLU B CA 1
ATOM 6259 C C . GLU B 1 342 ? 7.254 -9.422 -16.047 1 97.5 342 GLU B C 1
ATOM 6261 O O . GLU B 1 342 ? 7.172 -8.203 -16.234 1 97.5 342 GLU B O 1
ATOM 6266 N N . SER B 1 343 ? 8.281 -9.992 -15.492 1 97.94 343 SER B N 1
ATOM 6267 C CA . SER B 1 343 ? 9.57 -9.344 -15.273 1 97.94 343 SER B CA 1
ATOM 6268 C C . SER B 1 343 ? 10.719 -10.312 -15.5 1 97.94 343 SER B C 1
ATOM 6270 O O . SER B 1 343 ? 11 -10.703 -16.641 1 97.94 343 SER B O 1
ATOM 6272 N N . ARG B 1 344 ? 11.453 -10.68 -14.438 1 98.62 344 ARG B N 1
ATOM 6273 C CA . ARG B 1 344 ? 12.539 -11.641 -14.617 1 98.62 344 ARG B CA 1
ATOM 6274 C C . ARG B 1 344 ? 12.008 -13.07 -14.617 1 98.62 344 ARG B C 1
ATOM 6276 O O . ARG B 1 344 ? 11.125 -13.414 -13.828 1 98.62 344 ARG B O 1
ATOM 6283 N N . ARG B 1 345 ? 12.5 -13.859 -15.508 1 98.75 345 ARG B N 1
ATOM 6284 C CA . ARG B 1 345 ? 12.414 -15.32 -15.469 1 98.75 345 ARG B CA 1
ATOM 6285 C C . ARG B 1 345 ? 13.773 -15.938 -15.172 1 98.75 345 ARG B C 1
ATOM 6287 O O . ARG B 1 345 ? 14.656 -15.945 -16.031 1 98.75 345 ARG B O 1
ATOM 6294 N N . VAL B 1 346 ? 13.875 -16.438 -14 1 98.88 346 VAL B N 1
ATOM 6295 C CA . VAL B 1 346 ? 15.156 -16.984 -13.555 1 98.88 346 VAL B CA 1
ATOM 6296 C C . VAL B 1 346 ? 15.477 -18.266 -14.312 1 98.88 346 VAL B C 1
ATOM 6298 O O . VAL B 1 346 ? 14.602 -19.109 -14.5 1 98.88 346 VAL B O 1
ATOM 6301 N N . VAL B 1 347 ? 16.703 -18.391 -14.734 1 98.88 347 VAL B N 1
ATOM 6302 C CA . VAL B 1 347 ? 17.109 -19.594 -15.461 1 98.88 347 VAL B CA 1
ATOM 6303 C C . VAL B 1 347 ? 17.453 -20.703 -14.477 1 98.88 347 VAL B C 1
ATOM 6305 O O . VAL B 1 347 ? 18.344 -20.562 -13.648 1 98.88 347 VAL B O 1
ATOM 6308 N N . GLY B 1 348 ? 16.656 -21.766 -14.602 1 98.62 348 GLY B N 1
ATOM 6309 C CA . GLY B 1 348 ? 16.859 -22.906 -13.711 1 98.62 348 GLY B CA 1
ATOM 6310 C C . GLY B 1 348 ? 17.469 -24.109 -14.406 1 98.62 348 GLY B C 1
ATOM 6311 O O . GLY B 1 348 ? 18 -23.984 -15.523 1 98.62 348 GLY B O 1
ATOM 6312 N N . ASP B 1 349 ? 17.469 -25.203 -13.711 1 98.5 349 ASP B N 1
ATOM 6313 C CA . ASP B 1 349 ? 18.047 -26.438 -14.234 1 98.5 349 ASP B CA 1
ATOM 6314 C C . ASP B 1 349 ? 17.172 -27.016 -15.344 1 98.5 349 ASP B C 1
ATOM 6316 O O . ASP B 1 349 ? 17.625 -27.875 -16.109 1 98.5 349 ASP B O 1
ATOM 6320 N N . HIS B 1 350 ? 15.93 -26.578 -15.445 1 98.44 350 HIS B N 1
ATOM 6321 C CA . HIS B 1 350 ? 15.016 -26.875 -16.547 1 98.44 350 HIS B CA 1
ATOM 6322 C C . HIS B 1 350 ? 14.203 -25.641 -16.906 1 98.44 350 HIS B C 1
ATOM 6324 O O . HIS B 1 350 ? 13.742 -24.906 -16.031 1 98.44 350 HIS B O 1
ATOM 6330 N N . ARG B 1 351 ? 14.062 -25.469 -18.188 1 98.44 351 ARG B N 1
ATOM 6331 C CA . ARG B 1 351 ? 13.266 -24.359 -18.703 1 98.44 351 ARG B CA 1
ATOM 6332 C C . ARG B 1 351 ? 11.961 -24.859 -19.312 1 98.44 351 ARG B C 1
ATOM 6334 O O . ARG B 1 351 ? 11.969 -25.5 -20.375 1 98.44 351 ARG B O 1
ATOM 6341 N N . LEU B 1 352 ? 10.875 -24.547 -18.625 1 98.62 352 LEU B N 1
ATOM 6342 C CA . LEU B 1 352 ? 9.57 -24.938 -19.156 1 98.62 352 LEU B CA 1
ATOM 6343 C C . LEU B 1 352 ? 9.242 -24.141 -20.422 1 98.62 352 LEU B C 1
ATOM 6345 O O . LEU B 1 352 ? 9.453 -22.938 -20.469 1 98.62 352 LEU B O 1
ATOM 6349 N N . THR B 1 353 ? 8.727 -24.797 -21.469 1 98.38 353 THR B N 1
ATOM 6350 C CA . THR B 1 353 ? 8.477 -24.125 -22.734 1 98.38 353 THR B CA 1
ATOM 6351 C C . THR B 1 353 ? 6.992 -24.141 -23.078 1 98.38 353 THR B C 1
ATOM 6353 O O . THR B 1 353 ? 6.215 -24.875 -22.453 1 98.38 353 THR B O 1
ATOM 6356 N N . GLY B 1 354 ? 6.672 -23.312 -24.078 1 97.5 354 GLY B N 1
ATOM 6357 C CA . GLY B 1 354 ? 5.32 -23.359 -24.609 1 97.5 354 GLY B CA 1
ATOM 6358 C C . GLY B 1 354 ? 4.93 -24.719 -25.156 1 97.5 354 GLY B C 1
ATOM 6359 O O . GLY B 1 354 ? 3.775 -25.125 -25.031 1 97.5 354 GLY B O 1
ATOM 6360 N N . HIS B 1 355 ? 5.895 -25.391 -25.656 1 97.81 355 HIS B N 1
ATOM 6361 C CA . HIS B 1 355 ? 5.656 -26.734 -26.156 1 97.81 355 HIS B CA 1
ATOM 6362 C C . HIS B 1 355 ? 5.301 -27.703 -25.031 1 97.81 355 HIS B C 1
ATOM 6364 O O . HIS B 1 355 ? 4.434 -28.562 -25.203 1 97.81 355 HIS B O 1
ATOM 6370 N N . ASP B 1 356 ? 5.957 -27.578 -23.953 1 98 356 ASP B N 1
ATOM 6371 C CA . ASP B 1 356 ? 5.648 -28.422 -22.812 1 98 356 ASP B CA 1
ATOM 6372 C C . ASP B 1 356 ? 4.195 -28.234 -22.375 1 98 356 ASP B C 1
ATOM 6374 O O . ASP B 1 356 ? 3.521 -29.203 -22.016 1 98 356 ASP B O 1
ATOM 6378 N N . ILE B 1 357 ? 3.74 -27.047 -22.406 1 97.44 357 ILE B N 1
ATOM 6379 C CA . ILE B 1 357 ? 2.387 -26.703 -21.984 1 97.44 357 ILE B CA 1
ATOM 6380 C C . ILE B 1 357 ? 1.373 -27.281 -22.969 1 97.44 357 ILE B C 1
ATOM 6382 O O . ILE B 1 357 ? 0.447 -28 -22.578 1 97.44 357 ILE B O 1
ATOM 6386 N N . LEU B 1 358 ? 1.619 -26.984 -24.203 1 97.06 358 LEU B N 1
ATOM 6387 C CA . LEU B 1 358 ? 0.636 -27.312 -25.234 1 97.06 358 LEU B CA 1
ATOM 6388 C C . LEU B 1 358 ? 0.617 -28.812 -25.5 1 97.06 358 LEU B C 1
ATOM 6390 O O . LEU B 1 358 ? -0.366 -29.344 -26.031 1 97.06 358 LEU B O 1
ATOM 6394 N N . ALA B 1 359 ? 1.664 -29.5 -25.094 1 97.56 359 ALA B N 1
ATOM 6395 C CA . ALA B 1 359 ? 1.724 -30.953 -25.25 1 97.56 359 ALA B CA 1
ATOM 6396 C C . ALA B 1 359 ? 1.319 -31.656 -23.969 1 97.56 359 ALA B C 1
ATOM 6398 O O . ALA B 1 359 ? 1.313 -32.875 -23.906 1 97.56 359 ALA B O 1
ATOM 6399 N N . ALA B 1 360 ? 1.002 -30.906 -22.953 1 97.12 360 ALA B N 1
ATOM 6400 C CA . ALA B 1 360 ? 0.681 -31.484 -21.656 1 97.12 360 ALA B CA 1
ATOM 6401 C C . ALA B 1 360 ? 1.776 -32.438 -21.188 1 97.12 360 ALA B C 1
ATOM 6403 O O . ALA B 1 360 ? 1.495 -33.562 -20.797 1 97.12 360 ALA B O 1
ATOM 6404 N N . ARG B 1 361 ? 2.965 -31.969 -21.219 1 97.06 361 ARG B N 1
ATOM 6405 C CA . ARG B 1 361 ? 4.121 -32.812 -20.938 1 97.06 361 ARG B CA 1
ATOM 6406 C C . ARG B 1 361 ? 4.176 -33.219 -19.469 1 97.06 361 ARG B C 1
ATOM 6408 O O . ARG B 1 361 ? 3.875 -32.406 -18.594 1 97.06 361 ARG B O 1
ATOM 6415 N N . THR B 1 362 ? 4.641 -34.469 -19.266 1 97 362 THR B N 1
ATOM 6416 C CA . THR B 1 362 ? 4.84 -34.969 -17.906 1 97 362 THR B CA 1
ATOM 6417 C C . THR B 1 362 ? 6.324 -35.062 -17.578 1 97 362 THR B C 1
ATOM 6419 O O . THR B 1 362 ? 7.16 -35.219 -18.469 1 97 362 THR B O 1
ATOM 6422 N N . PHE B 1 363 ? 6.648 -34.969 -16.328 1 97.44 363 PHE B N 1
ATOM 6423 C CA . PHE B 1 363 ? 8.016 -35.031 -15.836 1 97.44 363 PHE B CA 1
ATOM 6424 C C . PHE B 1 363 ? 8.078 -35.906 -14.578 1 97.44 363 PHE B C 1
ATOM 6426 O O . PHE B 1 363 ? 7.195 -35.844 -13.727 1 97.44 363 PHE B O 1
ATOM 6433 N N . PRO B 1 364 ? 9.094 -36.75 -14.383 1 96.75 364 PRO B N 1
ATOM 6434 C CA . PRO B 1 364 ? 9.219 -37.562 -13.172 1 96.75 364 PRO B CA 1
ATOM 6435 C C . PRO B 1 364 ? 9.328 -36.719 -11.898 1 96.75 364 PRO B C 1
ATOM 6437 O O . PRO B 1 364 ? 8.828 -37.125 -10.852 1 96.75 364 PRO B O 1
ATOM 6440 N N . ASP B 1 365 ? 9.938 -35.562 -11.984 1 97.62 365 ASP B N 1
ATOM 6441 C CA . ASP B 1 365 ? 10.141 -34.719 -10.805 1 97.62 365 ASP B CA 1
ATOM 6442 C C . ASP B 1 365 ? 9.078 -33.625 -10.727 1 97.62 365 ASP B C 1
ATOM 6444 O O . ASP B 1 365 ? 9.367 -32.5 -10.32 1 97.62 365 ASP B O 1
ATOM 6448 N N . VAL B 1 366 ? 7.855 -34 -11.133 1 98.44 366 VAL B N 1
ATOM 6449 C CA . VAL B 1 366 ? 6.738 -33.062 -11.086 1 98.44 366 VAL B CA 1
ATOM 6450 C C . VAL B 1 366 ? 6.492 -32.625 -9.648 1 98.44 366 VAL B C 1
ATOM 6452 O O . VAL B 1 366 ? 6.555 -33.438 -8.719 1 98.44 366 VAL B O 1
ATOM 6455 N N . ILE B 1 367 ? 6.273 -31.297 -9.523 1 98.62 367 ILE B N 1
ATOM 6456 C CA . ILE B 1 367 ? 5.988 -30.766 -8.188 1 98.62 367 ILE B CA 1
ATOM 6457 C C . ILE B 1 367 ? 4.727 -29.906 -8.234 1 98.62 367 ILE B C 1
ATOM 6459 O O . ILE B 1 367 ? 4.203 -29.516 -7.191 1 98.62 367 ILE B O 1
ATOM 6463 N N . ALA B 1 368 ? 4.168 -29.609 -9.383 1 98.62 368 ALA B N 1
ATOM 6464 C CA . ALA B 1 368 ? 2.947 -28.828 -9.586 1 98.62 368 ALA B CA 1
ATOM 6465 C C . ALA B 1 368 ? 2.334 -29.125 -10.953 1 98.62 368 ALA B C 1
ATOM 6467 O O . ALA B 1 368 ? 3.033 -29.547 -11.875 1 98.62 368 ALA B O 1
ATOM 6468 N N . HIS B 1 369 ? 1.052 -28.922 -11.016 1 98.19 369 HIS B N 1
ATOM 6469 C CA . HIS B 1 369 ? 0.328 -29.031 -12.273 1 98.19 369 HIS B CA 1
ATOM 6470 C C . HIS B 1 369 ? -0.25 -27.672 -12.688 1 98.19 369 HIS B C 1
ATOM 6472 O O . HIS B 1 369 ? -0.53 -26.828 -11.836 1 98.19 369 HIS B O 1
ATOM 6478 N N . GLY B 1 370 ? -0.334 -27.516 -13.984 1 97 370 GLY B N 1
ATOM 6479 C CA . GLY B 1 370 ? -1.036 -26.375 -14.539 1 97 370 GLY B CA 1
ATOM 6480 C C . GLY B 1 370 ? -1.987 -26.734 -15.664 1 97 370 GLY B C 1
ATOM 6481 O O . GLY B 1 370 ? -1.708 -27.656 -16.438 1 97 370 GLY B O 1
ATOM 6482 N N . ALA B 1 371 ? -3.104 -26.031 -15.727 1 95.12 371 ALA B N 1
ATOM 6483 C CA . ALA B 1 371 ? -4.074 -26.266 -16.797 1 95.12 371 ALA B CA 1
ATOM 6484 C C . ALA B 1 371 ? -4.523 -24.938 -17.422 1 95.12 371 ALA B C 1
ATOM 6486 O O . ALA B 1 371 ? -5.34 -24.938 -18.344 1 95.12 371 ALA B O 1
ATOM 6487 N N . TYR B 1 372 ? -4.02 -23.859 -16.859 1 94.44 372 TYR B N 1
ATOM 6488 C CA . TYR B 1 372 ? -4.348 -22.562 -17.438 1 94.44 372 TYR B CA 1
ATOM 6489 C C . TYR B 1 372 ? -3.779 -22.438 -18.844 1 94.44 372 TYR B C 1
ATOM 6491 O O . TYR B 1 372 ? -2.656 -22.859 -19.109 1 94.44 372 TYR B O 1
ATOM 6499 N N . PRO B 1 373 ? -4.52 -21.812 -19.75 1 92.94 373 PRO B N 1
ATOM 6500 C CA . PRO B 1 373 ? -4.035 -21.688 -21.125 1 92.94 373 PRO B CA 1
ATOM 6501 C C . PRO B 1 373 ? -2.85 -20.75 -21.25 1 92.94 373 PRO B C 1
ATOM 6503 O O . PRO B 1 373 ? -2.58 -19.953 -20.344 1 92.94 373 PRO B O 1
ATOM 6506 N N . VAL B 1 374 ? -2.16 -20.969 -22.375 1 93.19 374 VAL B N 1
ATOM 6507 C CA . VAL B 1 374 ? -1.251 -19.906 -22.781 1 93.19 374 VAL B CA 1
ATOM 6508 C C . VAL B 1 374 ? -2.045 -18.641 -23.094 1 93.19 374 VAL B C 1
ATOM 6510 O O . VAL B 1 374 ? -2.934 -18.641 -23.938 1 93.19 374 VAL B O 1
ATOM 6513 N N . ASP B 1 375 ? -1.773 -17.578 -22.328 1 92 375 ASP B N 1
ATOM 6514 C CA . ASP B 1 375 ? -2.504 -16.328 -22.375 1 92 375 ASP B CA 1
ATOM 6515 C C . ASP B 1 375 ? -1.546 -15.133 -22.469 1 92 375 ASP B C 1
ATOM 6517 O O . ASP B 1 375 ? -1.178 -14.547 -21.453 1 92 375 ASP B O 1
ATOM 6521 N N . ILE B 1 376 ? -1.197 -14.75 -23.672 1 89.38 376 ILE B N 1
ATOM 6522 C CA . ILE B 1 376 ? -0.219 -13.688 -23.875 1 89.38 376 ILE B CA 1
ATOM 6523 C C . ILE B 1 376 ? -0.938 -12.375 -24.203 1 89.38 376 ILE B C 1
ATOM 6525 O O . ILE B 1 376 ? -1.617 -12.273 -25.234 1 89.38 376 ILE B O 1
ATOM 6529 N N . HIS B 1 377 ? -0.769 -11.461 -23.312 1 87.81 377 HIS B N 1
ATOM 6530 C CA . HIS B 1 377 ? -1.197 -10.102 -23.609 1 87.81 377 HIS B CA 1
ATOM 6531 C C . HIS B 1 377 ? -0.171 -9.383 -24.484 1 87.81 377 HIS B C 1
ATOM 6533 O O . HIS B 1 377 ? 1.016 -9.344 -24.156 1 87.81 377 HIS B O 1
ATOM 6539 N N . ASN B 1 378 ? -0.632 -8.789 -25.516 1 85.38 378 ASN B N 1
ATOM 6540 C CA . ASN B 1 378 ? 0.25 -8.227 -26.531 1 85.38 378 ASN B CA 1
ATOM 6541 C C . ASN B 1 378 ? 1.188 -7.18 -25.953 1 85.38 378 ASN B C 1
ATOM 6543 O O . ASN B 1 378 ? 0.749 -6.09 -25.562 1 85.38 378 ASN B O 1
ATOM 6547 N N . PRO B 1 379 ? 2.422 -7.438 -26.031 1 84.62 379 PRO B N 1
ATOM 6548 C CA . PRO B 1 379 ? 3.389 -6.496 -25.453 1 84.62 379 PRO B CA 1
ATOM 6549 C C . PRO B 1 379 ? 3.457 -5.18 -26.234 1 84.62 379 PRO B C 1
ATOM 6551 O O . PRO B 1 379 ? 3.949 -4.176 -25.703 1 84.62 379 PRO B O 1
ATOM 6554 N N . ARG B 1 380 ? 3.004 -5.176 -27.438 1 85.12 380 ARG B N 1
ATOM 6555 C CA . ARG B 1 380 ? 3.152 -3.996 -28.297 1 85.12 380 ARG B CA 1
ATOM 6556 C C . ARG B 1 380 ? 1.866 -3.178 -28.312 1 85.12 380 ARG B C 1
ATOM 6558 O O . ARG B 1 380 ? 1.844 -2.066 -28.844 1 85.12 380 ARG B O 1
ATOM 6565 N N . GLY B 1 381 ? 0.859 -3.832 -27.812 1 80.81 381 GLY B N 1
ATOM 6566 C CA . GLY B 1 381 ? -0.373 -3.068 -27.938 1 80.81 381 GLY B CA 1
ATOM 6567 C C . GLY B 1 381 ? -1.604 -3.854 -27.516 1 80.81 381 GLY B C 1
ATOM 6568 O O . GLY B 1 381 ? -1.607 -4.508 -26.484 1 80.81 381 GLY B O 1
ATOM 6569 N N . SER B 1 382 ? -2.646 -3.746 -28.391 1 78.62 382 SER B N 1
ATOM 6570 C CA . SER B 1 382 ? -3.939 -4.336 -28.062 1 78.62 382 SER B CA 1
ATOM 6571 C C . SER B 1 382 ? -3.99 -5.809 -28.453 1 78.62 382 SER B C 1
ATOM 6573 O O . SER B 1 382 ? -3.236 -6.25 -29.328 1 78.62 382 SER B O 1
ATOM 6575 N N . GLY B 1 383 ? -4.805 -6.535 -27.688 1 81.44 383 GLY B N 1
ATOM 6576 C CA . GLY B 1 383 ? -5.09 -7.914 -28.062 1 81.44 383 GLY B CA 1
ATOM 6577 C C . GLY B 1 383 ? -4.453 -8.922 -27.141 1 81.44 383 GLY B C 1
ATOM 6578 O O . GLY B 1 383 ? -3.6 -8.578 -26.312 1 81.44 383 GLY B O 1
ATOM 6579 N N . THR B 1 384 ? -4.996 -10.141 -27.219 1 83.88 384 THR B N 1
ATOM 6580 C CA . THR B 1 384 ? -4.539 -11.273 -26.422 1 83.88 384 THR B CA 1
ATOM 6581 C C . THR B 1 384 ? -4.543 -12.555 -27.266 1 83.88 384 THR B C 1
ATOM 6583 O O . THR B 1 384 ? -5.418 -12.742 -28.109 1 83.88 384 THR B O 1
ATOM 6586 N N . VAL B 1 385 ? -3.51 -13.359 -27.062 1 84.06 385 VAL B N 1
ATOM 6587 C CA . VAL B 1 385 ? -3.439 -14.664 -27.719 1 84.06 385 VAL B CA 1
ATOM 6588 C C . VAL B 1 385 ? -3.691 -15.766 -26.688 1 84.06 385 VAL B C 1
ATOM 6590 O O . VAL B 1 385 ? -3.031 -15.82 -25.656 1 84.06 385 VAL B O 1
ATOM 6593 N N . LEU B 1 386 ? -4.664 -16.609 -27.062 1 88.75 386 LEU B N 1
ATOM 6594 C CA . LEU B 1 386 ? -5.039 -17.703 -26.172 1 88.75 386 LEU B CA 1
ATOM 6595 C C . LEU B 1 386 ? -4.879 -19.047 -26.859 1 88.75 386 LEU B C 1
ATOM 6597 O O . LEU B 1 386 ? -5.375 -19.25 -27.969 1 88.75 386 LEU B O 1
ATOM 6601 N N . LYS B 1 387 ? -4.062 -19.969 -26.25 1 91.38 387 LYS B N 1
ATOM 6602 C CA . LYS B 1 387 ? -3.932 -21.359 -26.688 1 91.38 387 LYS B CA 1
ATOM 6603 C C . LYS B 1 387 ? -4.188 -22.312 -25.531 1 91.38 387 LYS B C 1
ATOM 6605 O O . LYS B 1 387 ? -3.459 -22.312 -24.531 1 91.38 387 LYS B O 1
ATOM 6610 N N . ARG B 1 388 ? -5.07 -23.172 -25.703 1 91.31 388 ARG B N 1
ATOM 6611 C CA . ARG B 1 388 ? -5.535 -24.031 -24.609 1 91.31 388 ARG B CA 1
ATOM 6612 C C . ARG B 1 388 ? -4.684 -25.281 -24.5 1 91.31 388 ARG B C 1
ATOM 6614 O O . ARG B 1 388 ? -4.16 -25.781 -25.5 1 91.31 388 ARG B O 1
ATOM 6621 N N . VAL B 1 389 ? -4.621 -25.797 -23.25 1 92.62 389 VAL B N 1
ATOM 6622 C CA . VAL B 1 389 ? -4.082 -27.125 -23 1 92.62 389 VAL B CA 1
ATOM 6623 C C . VAL B 1 389 ? -5.039 -28.188 -23.531 1 92.62 389 VAL B C 1
ATOM 6625 O O . VAL B 1 389 ? -6.254 -27.969 -23.562 1 92.62 389 VAL B O 1
ATOM 6628 N N . PRO B 1 390 ? -4.469 -29.281 -24.016 1 91.75 390 PRO B N 1
ATOM 6629 C CA . PRO B 1 390 ? -5.371 -30.312 -24.531 1 91.75 390 PRO B CA 1
ATOM 6630 C C . PRO B 1 390 ? -6.473 -30.672 -23.531 1 91.75 390 PRO B C 1
ATOM 6632 O O . PRO B 1 390 ? -6.223 -30.734 -22.328 1 91.75 390 PRO B O 1
ATOM 6635 N N . ARG B 1 391 ? -7.605 -30.938 -24.109 1 89 391 ARG B N 1
ATOM 6636 C CA . ARG B 1 391 ? -8.797 -31.203 -23.297 1 89 391 ARG B CA 1
ATOM 6637 C C . ARG B 1 391 ? -8.547 -32.344 -22.312 1 89 391 ARG B C 1
ATOM 6639 O O . ARG B 1 391 ? -8 -33.375 -22.656 1 89 391 ARG B O 1
ATOM 6646 N N . GLY B 1 392 ? -8.977 -31.984 -21.078 1 90.12 392 GLY B N 1
ATOM 6647 C CA . GLY B 1 392 ? -8.891 -32.969 -20.016 1 90.12 392 GLY B CA 1
ATOM 6648 C C . GLY B 1 392 ? -7.473 -33.188 -19.516 1 90.12 392 GLY B C 1
ATOM 6649 O O . GLY B 1 392 ? -7.23 -34.094 -18.688 1 90.12 392 GLY B O 1
ATOM 6650 N N . SER B 1 393 ? -6.602 -32.406 -19.984 1 93.44 393 SER B N 1
ATOM 6651 C CA . SER B 1 393 ? -5.199 -32.625 -19.625 1 93.44 393 SER B CA 1
ATOM 6652 C C . SER B 1 393 ? -4.66 -31.453 -18.812 1 93.44 393 SER B C 1
ATOM 6654 O O . SER B 1 393 ? -5.383 -30.484 -18.531 1 93.44 393 SER B O 1
ATOM 6656 N N . PHE B 1 394 ? -3.525 -31.656 -18.281 1 96.38 394 PHE B N 1
ATOM 6657 C CA . PHE B 1 394 ? -2.729 -30.641 -17.594 1 96.38 394 PHE B CA 1
ATOM 6658 C C . PHE B 1 394 ? -1.24 -30.922 -17.75 1 96.38 394 PHE B C 1
ATOM 6660 O O . PHE B 1 394 ? -0.848 -32.031 -18.078 1 96.38 394 PHE B O 1
ATOM 6667 N N . TYR B 1 395 ? -0.438 -29.953 -17.672 1 97.31 395 TYR B N 1
ATOM 6668 C CA . TYR B 1 395 ? 1.005 -30.109 -17.812 1 97.31 395 TYR B CA 1
ATOM 6669 C C . TYR B 1 395 ? 1.686 -30.125 -16.438 1 97.31 395 TYR B C 1
ATOM 6671 O O . TYR B 1 395 ? 1.119 -29.641 -15.453 1 97.31 395 TYR B O 1
ATOM 6679 N N . ASP B 1 396 ? 2.887 -30.719 -16.453 1 98.12 396 ASP B N 1
ATOM 6680 C CA . ASP B 1 396 ? 3.697 -30.797 -15.25 1 98.12 396 ASP B CA 1
ATOM 6681 C C . ASP B 1 396 ? 4.68 -29.625 -15.164 1 98.12 396 ASP B C 1
ATOM 6683 O O . ASP B 1 396 ? 5.145 -29.125 -16.188 1 98.12 396 ASP B O 1
ATOM 6687 N N . ILE B 1 397 ? 4.93 -29.188 -13.977 1 98.81 397 ILE B N 1
ATOM 6688 C CA . ILE B 1 397 ? 6.074 -28.328 -13.672 1 98.81 397 ILE B CA 1
ATOM 6689 C C . ILE B 1 397 ? 7.086 -29.109 -12.828 1 98.81 397 ILE B C 1
ATOM 6691 O O . ILE B 1 397 ? 6.793 -29.484 -11.695 1 98.81 397 ILE B O 1
ATOM 6695 N N . PRO B 1 398 ? 8.242 -29.375 -13.344 1 98.56 398 PRO B N 1
ATOM 6696 C CA . PRO B 1 398 ? 9.227 -30.172 -12.602 1 98.56 398 PRO B CA 1
ATOM 6697 C C . PRO B 1 398 ? 9.992 -29.344 -11.57 1 98.56 398 PRO B C 1
ATOM 6699 O O . PRO B 1 398 ? 10.117 -28.125 -11.711 1 98.56 398 PRO B O 1
ATOM 6702 N N . LEU B 1 399 ? 10.539 -29.984 -10.594 1 98.75 399 LEU B N 1
ATOM 6703 C CA . LEU B 1 399 ? 11.289 -29.359 -9.508 1 98.75 399 LEU B CA 1
ATOM 6704 C C . LEU B 1 399 ? 12.438 -28.516 -10.055 1 98.75 399 LEU B C 1
ATOM 6706 O O . LEU B 1 399 ? 12.734 -27.453 -9.508 1 98.75 399 LEU B O 1
ATOM 6710 N N . ARG B 1 400 ? 13.055 -28.938 -11.125 1 98.56 400 ARG B N 1
ATOM 6711 C CA . ARG B 1 400 ? 14.242 -28.328 -11.703 1 98.56 400 ARG B CA 1
ATOM 6712 C C . ARG B 1 400 ? 13.938 -26.922 -12.203 1 98.56 400 ARG B C 1
ATOM 6714 O O . ARG B 1 400 ? 14.852 -26.125 -12.445 1 98.56 400 ARG B O 1
ATOM 6721 N N . CYS B 1 401 ? 12.633 -26.562 -12.352 1 98.88 401 CYS B N 1
ATOM 6722 C CA . CYS B 1 401 ? 12.242 -25.203 -12.734 1 98.88 401 CYS B CA 1
ATOM 6723 C C . CYS B 1 401 ? 12.422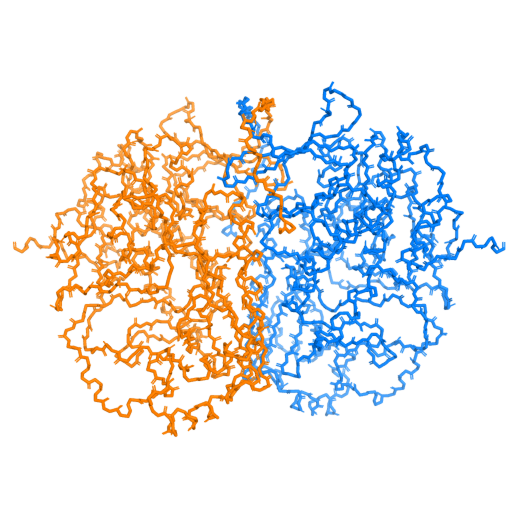 -24.234 -11.562 1 98.88 401 CYS B C 1
ATOM 6725 O O . CYS B 1 401 ? 12.445 -23.031 -11.758 1 98.88 401 CYS B O 1
ATOM 6727 N N . LEU B 1 402 ? 12.555 -24.781 -10.352 1 98.88 402 LEU B N 1
ATOM 6728 C CA . LEU B 1 402 ? 12.633 -23.953 -9.156 1 98.88 402 LEU B CA 1
ATOM 6729 C C . LEU B 1 402 ? 14.078 -23.75 -8.719 1 98.88 402 LEU B C 1
ATOM 6731 O O . LEU B 1 402 ? 14.352 -23.031 -7.754 1 98.88 402 LEU B O 1
ATOM 6735 N N . LEU B 1 403 ? 15.047 -24.328 -9.398 1 98.81 403 LEU B N 1
ATOM 6736 C CA . LEU B 1 403 ? 16.453 -24.359 -8.977 1 98.81 403 LEU B CA 1
ATOM 6737 C C . LEU B 1 403 ? 17.297 -23.438 -9.844 1 98.81 403 LEU B C 1
ATOM 6739 O O . LEU B 1 403 ? 17.766 -23.844 -10.906 1 98.81 403 LEU B O 1
ATOM 6743 N N . PRO B 1 404 ? 17.547 -22.203 -9.359 1 98.75 404 PRO B N 1
ATOM 6744 C CA . PRO B 1 404 ? 18.344 -21.266 -10.164 1 98.75 404 PRO B CA 1
ATOM 6745 C C . PRO B 1 404 ? 19.75 -21.797 -10.453 1 98.75 404 PRO B C 1
ATOM 6747 O O . PRO B 1 404 ? 20.453 -22.219 -9.539 1 98.75 404 PRO B O 1
ATOM 6750 N N . ARG B 1 405 ? 20.141 -21.703 -11.656 1 98.19 405 ARG B N 1
ATOM 6751 C CA . ARG B 1 405 ? 21.484 -22.109 -12.055 1 98.19 405 ARG B CA 1
ATOM 6752 C C . ARG B 1 405 ? 22.547 -21.266 -11.352 1 98.19 405 ARG B C 1
ATOM 6754 O O . ARG B 1 405 ? 22.281 -20.109 -10.992 1 98.19 405 ARG B O 1
ATOM 6761 N N . ASP B 1 406 ? 23.672 -21.891 -11.062 1 96.88 406 ASP B N 1
ATOM 6762 C CA . ASP B 1 406 ? 24.875 -21.234 -10.562 1 96.88 406 ASP B CA 1
ATOM 6763 C C . ASP B 1 406 ? 24.688 -20.75 -9.133 1 96.88 406 ASP B C 1
ATOM 6765 O O . ASP B 1 406 ? 25.375 -19.828 -8.68 1 96.88 406 ASP B O 1
ATOM 6769 N N . THR B 1 407 ? 23.656 -21.219 -8.5 1 96.56 407 THR B N 1
ATOM 6770 C CA . THR B 1 407 ? 23.422 -20.922 -7.094 1 96.56 407 THR B CA 1
ATOM 6771 C C . THR B 1 407 ? 23.141 -22.188 -6.309 1 96.56 407 THR B C 1
ATOM 6773 O O . THR B 1 407 ? 22.859 -23.234 -6.898 1 96.56 407 THR B O 1
ATOM 6776 N N . ASP B 1 408 ? 23.344 -22.094 -5.031 1 96.12 408 ASP B N 1
ATOM 6777 C CA . ASP B 1 408 ? 22.953 -23.141 -4.102 1 96.12 408 ASP B CA 1
ATOM 6778 C C . ASP B 1 408 ? 22.203 -22.562 -2.902 1 96.12 408 ASP B C 1
ATOM 6780 O O . ASP B 1 408 ? 22.266 -21.359 -2.643 1 96.12 408 ASP B O 1
ATOM 6784 N N . ARG B 1 409 ? 21.375 -23.391 -2.303 1 97.75 409 ARG B N 1
ATOM 6785 C CA . ARG B 1 409 ? 20.594 -23.016 -1.13 1 97.75 409 ARG B CA 1
ATOM 6786 C C . ARG B 1 409 ? 19.625 -21.875 -1.454 1 97.75 409 ARG B C 1
ATOM 6788 O O . ARG B 1 409 ? 19.422 -21 -0.628 1 97.75 409 ARG B O 1
ATOM 6795 N N . LEU B 1 410 ? 19.203 -21.828 -2.727 1 98.62 410 LEU B N 1
ATOM 6796 C CA . LEU B 1 410 ? 18.281 -20.828 -3.244 1 98.62 410 LEU B CA 1
ATOM 6797 C C . LEU B 1 410 ? 17.234 -21.484 -4.148 1 98.62 410 LEU B C 1
ATOM 6799 O O . LEU B 1 410 ? 17.578 -22.297 -5.012 1 98.62 410 LEU B O 1
ATOM 6803 N N . LEU B 1 411 ? 16 -21.203 -3.863 1 98.94 411 LEU B N 1
ATOM 6804 C CA . LEU B 1 411 ? 14.914 -21.609 -4.742 1 98.94 411 LEU B CA 1
ATOM 6805 C C . LEU B 1 411 ? 14.094 -20.391 -5.176 1 98.94 411 LEU B C 1
ATOM 6807 O O . LEU B 1 411 ? 14.109 -19.359 -4.512 1 98.94 411 LEU B O 1
ATOM 6811 N N . VAL B 1 412 ? 13.461 -20.516 -6.332 1 98.94 412 VAL B N 1
ATOM 6812 C CA . VAL B 1 412 ? 12.508 -19.516 -6.801 1 98.94 412 VAL B CA 1
ATOM 6813 C C . VAL B 1 412 ? 11.125 -20.141 -6.938 1 98.94 412 VAL B C 1
ATOM 6815 O O . VAL B 1 412 ? 11 -21.359 -7.121 1 98.94 412 VAL B O 1
ATOM 6818 N N . ALA B 1 413 ? 10.094 -19.312 -6.848 1 98.75 413 ALA B N 1
ATOM 6819 C CA . ALA B 1 413 ? 8.711 -19.781 -6.953 1 98.75 413 ALA B CA 1
ATOM 6820 C C . ALA B 1 413 ? 7.82 -18.703 -7.578 1 98.75 413 ALA B C 1
ATOM 6822 O O . ALA B 1 413 ? 8.094 -17.5 -7.449 1 98.75 413 ALA B O 1
ATOM 6823 N N . GLY B 1 414 ? 6.754 -19.141 -8.195 1 98.44 414 GLY B N 1
ATOM 6824 C CA . GLY B 1 414 ? 5.789 -18.203 -8.773 1 98.44 414 GLY B CA 1
ATOM 6825 C C . GLY B 1 414 ? 6.145 -17.781 -10.188 1 98.44 414 GLY B C 1
ATOM 6826 O O . GLY B 1 414 ? 6.559 -18.609 -11 1 98.44 414 GLY B O 1
ATOM 6827 N N . ARG B 1 415 ? 5.914 -16.516 -10.484 1 97.38 415 ARG B N 1
ATOM 6828 C CA . ARG B 1 415 ? 6.004 -16.094 -11.875 1 97.38 415 ARG B CA 1
ATOM 6829 C C . ARG B 1 415 ? 7.457 -16 -12.32 1 97.38 415 ARG B C 1
ATOM 6831 O O . ARG B 1 415 ? 7.738 -15.953 -13.523 1 97.38 415 ARG B O 1
ATOM 6838 N N . CYS B 1 416 ? 8.438 -16.062 -11.359 1 98.69 416 CYS B N 1
ATOM 6839 C CA . CYS B 1 416 ? 9.82 -15.867 -11.773 1 98.69 416 CYS B CA 1
ATOM 6840 C C . CYS B 1 416 ? 10.539 -17.203 -11.945 1 98.69 416 CYS B C 1
ATOM 6842 O O . CYS B 1 416 ? 11.758 -17.234 -12.102 1 98.69 416 CYS B O 1
ATOM 6844 N N . ILE B 1 417 ? 9.836 -18.312 -11.898 1 98.94 417 ILE B N 1
ATOM 6845 C CA . ILE B 1 417 ? 10.5 -19.594 -12.086 1 98.94 417 ILE B CA 1
ATOM 6846 C C . ILE B 1 417 ? 11.031 -19.703 -13.516 1 98.94 417 ILE B C 1
ATOM 6848 O O . ILE B 1 417 ? 10.758 -18.828 -14.352 1 98.94 417 ILE B O 1
ATOM 6852 N N . SER B 1 418 ? 11.711 -20.781 -13.766 1 98.94 418 SER B N 1
ATOM 6853 C CA . SER B 1 418 ? 12.375 -20.969 -15.047 1 98.94 418 SER B CA 1
ATOM 6854 C C . SER B 1 418 ? 11.383 -21.391 -16.125 1 98.94 418 SER B C 1
ATOM 6856 O O . SER B 1 418 ? 10.773 -22.453 -16.047 1 98.94 418 SER B O 1
ATOM 6858 N N . GLY B 1 419 ? 11.188 -20.562 -17.047 1 98.75 419 GLY B N 1
ATOM 6859 C CA . GLY B 1 419 ? 10.32 -20.812 -18.188 1 98.75 419 GLY B CA 1
ATOM 6860 C C . GLY B 1 419 ? 10.445 -19.781 -19.281 1 98.75 419 GLY B C 1
ATOM 6861 O O . GLY B 1 419 ? 10.977 -18.688 -19.047 1 98.75 419 GLY B O 1
ATOM 6862 N N . THR B 1 420 ? 10 -20.141 -20.453 1 98.19 420 THR B N 1
ATOM 6863 C CA . THR B 1 420 ? 9.992 -19.203 -21.578 1 98.19 420 THR B CA 1
ATOM 6864 C C . THR B 1 420 ? 8.875 -18.172 -21.406 1 98.19 420 THR B C 1
ATOM 6866 O O . THR B 1 420 ? 7.969 -18.359 -20.594 1 98.19 420 THR B O 1
ATOM 6869 N N . HIS B 1 421 ? 9.008 -17.094 -22.234 1 97.56 421 HIS B N 1
ATOM 6870 C CA . HIS B 1 421 ? 7.969 -16.078 -22.281 1 97.56 421 HIS B CA 1
ATOM 6871 C C . HIS B 1 421 ? 6.598 -16.688 -22.531 1 97.56 421 HIS B C 1
ATOM 6873 O O . HIS B 1 421 ? 5.617 -16.312 -21.875 1 97.56 421 HIS B O 1
ATOM 6879 N N . VAL B 1 422 ? 6.559 -17.656 -23.359 1 97.5 422 VAL B N 1
ATOM 6880 C CA . VAL B 1 422 ? 5.297 -18.281 -23.734 1 97.5 422 VAL B CA 1
ATOM 6881 C C . VAL B 1 422 ? 4.785 -19.141 -22.578 1 97.5 422 VAL B C 1
ATOM 6883 O O . VAL B 1 422 ? 3.619 -19.031 -22.188 1 97.5 422 VAL B O 1
ATOM 6886 N N . ALA B 1 423 ? 5.602 -19.953 -21.984 1 98.25 423 ALA B N 1
ATOM 6887 C CA . ALA B 1 423 ? 5.191 -20.797 -20.859 1 98.25 423 ALA B CA 1
ATOM 6888 C C . ALA B 1 423 ? 4.77 -19.938 -19.672 1 98.25 423 ALA B C 1
ATOM 6890 O O . ALA B 1 423 ? 3.809 -20.266 -18.969 1 98.25 423 ALA B O 1
ATOM 6891 N N . HIS B 1 424 ? 5.5 -18.875 -19.516 1 98.31 424 HIS B N 1
ATOM 6892 C CA . HIS B 1 424 ? 5.242 -17.938 -18.422 1 98.31 424 HIS B CA 1
ATOM 6893 C C . HIS B 1 424 ? 3.801 -17.438 -18.453 1 98.31 424 HIS B C 1
ATOM 6895 O O . HIS B 1 424 ? 3.176 -17.266 -17.406 1 98.31 424 HIS B O 1
ATOM 6901 N N . SER B 1 425 ? 3.279 -17.219 -19.609 1 97.44 425 SER B N 1
ATOM 6902 C CA . SER B 1 425 ? 1.94 -16.672 -19.766 1 97.44 425 SER B CA 1
ATOM 6903 C C . SER B 1 425 ? 0.874 -17.641 -19.266 1 97.44 425 SER B C 1
ATOM 6905 O O . SER B 1 425 ? -0.279 -17.25 -19.062 1 97.44 425 SER B O 1
ATOM 6907 N N . SER B 1 426 ? 1.272 -18.828 -18.969 1 97.44 426 SER B N 1
ATOM 6908 C CA . SER B 1 426 ? 0.364 -19.844 -18.438 1 97.44 426 SER B CA 1
ATOM 6909 C C . SER B 1 426 ? 0.614 -20.078 -16.953 1 97.44 426 SER B C 1
ATOM 6911 O O . SER B 1 426 ? -0.299 -19.938 -16.125 1 97.44 426 SER B O 1
ATOM 6913 N N . TYR B 1 427 ? 1.842 -20.391 -16.578 1 98.25 427 TYR B N 1
ATOM 6914 C CA . TYR B 1 427 ? 2.111 -20.859 -15.227 1 98.25 427 TYR B CA 1
ATOM 6915 C C . TYR B 1 427 ? 2.146 -19.703 -14.242 1 98.25 427 TYR B C 1
ATOM 6917 O O . TYR B 1 427 ? 2.195 -19.906 -13.031 1 98.25 427 TYR B O 1
ATOM 6925 N N . ARG B 1 428 ? 1.997 -18.438 -14.719 1 97.56 428 ARG B N 1
ATOM 6926 C CA . ARG B 1 428 ? 2.158 -17.266 -13.859 1 97.56 428 ARG B CA 1
ATOM 6927 C C . ARG B 1 428 ? 0.908 -17.031 -13.016 1 97.56 428 ARG B C 1
ATOM 6929 O O . ARG B 1 428 ? 0.915 -16.203 -12.109 1 97.56 428 ARG B O 1
ATOM 6936 N N . VAL B 1 429 ? -0.191 -17.656 -13.305 1 97.75 429 VAL B N 1
ATOM 6937 C CA . VAL B 1 429 ? -1.427 -17.344 -12.602 1 97.75 429 VAL B CA 1
ATOM 6938 C C . VAL B 1 429 ? -1.302 -17.766 -11.133 1 97.75 429 VAL B C 1
ATOM 6940 O O . VAL B 1 429 ? -0.562 -18.703 -10.812 1 97.75 429 VAL B O 1
ATOM 6943 N N . MET B 1 430 ? -2.018 -17.172 -10.266 1 98.56 430 MET B N 1
ATOM 6944 C CA . MET B 1 430 ? -1.804 -17.219 -8.82 1 98.56 430 MET B CA 1
ATOM 6945 C C . MET B 1 430 ? -2.006 -18.625 -8.289 1 98.56 430 MET B C 1
ATOM 6947 O O . MET B 1 430 ? -1.244 -19.094 -7.434 1 98.56 430 MET B O 1
ATOM 6951 N N . PRO B 1 431 ? -2.986 -19.422 -8.742 1 98.5 431 PRO B N 1
ATOM 6952 C CA . PRO B 1 431 ? -3.104 -20.781 -8.227 1 98.5 431 PRO B CA 1
ATOM 6953 C C . PRO B 1 431 ? -1.869 -21.625 -8.523 1 98.5 431 PRO B C 1
ATOM 6955 O O . PRO B 1 431 ? -1.394 -22.359 -7.645 1 98.5 431 PRO B O 1
ATOM 6958 N N . ILE B 1 432 ? -1.354 -21.547 -9.703 1 98.69 432 ILE B N 1
ATOM 6959 C CA . ILE B 1 432 ? -0.165 -22.312 -10.062 1 98.69 432 ILE B CA 1
ATOM 6960 C C . ILE B 1 432 ? 1.045 -21.766 -9.297 1 98.69 432 ILE B C 1
ATOM 6962 O O . ILE B 1 432 ? 1.902 -22.547 -8.859 1 98.69 432 ILE B O 1
ATOM 6966 N N . ALA B 1 433 ? 1.079 -20.438 -9.148 1 98.81 433 ALA B N 1
ATOM 6967 C CA . ALA B 1 433 ? 2.137 -19.828 -8.344 1 98.81 433 ALA B CA 1
ATOM 6968 C C . ALA B 1 433 ? 2.129 -20.375 -6.922 1 98.81 433 ALA B C 1
ATOM 6970 O O . ALA B 1 433 ? 3.188 -20.625 -6.34 1 98.81 433 ALA B O 1
ATOM 6971 N N . MET B 1 434 ? 0.981 -20.547 -6.379 1 98.88 434 MET B N 1
ATOM 6972 C CA . MET B 1 434 ? 0.89 -21.109 -5.031 1 98.88 434 MET B CA 1
ATOM 6973 C C . MET B 1 434 ? 1.394 -22.547 -4.996 1 98.88 434 MET B C 1
ATOM 6975 O O . MET B 1 434 ? 2.039 -22.953 -4.031 1 98.88 434 MET B O 1
ATOM 6979 N N . ALA B 1 435 ? 1.115 -23.266 -6.035 1 98.88 435 ALA B N 1
ATOM 6980 C CA . ALA B 1 435 ? 1.568 -24.656 -6.094 1 98.88 435 ALA B CA 1
ATOM 6981 C C . ALA B 1 435 ? 3.092 -24.734 -6.164 1 98.88 435 ALA B C 1
ATOM 6983 O O . ALA B 1 435 ? 3.711 -25.531 -5.469 1 98.88 435 ALA B O 1
ATOM 6984 N N . THR B 1 436 ? 3.668 -23.922 -7.023 1 98.94 436 THR B N 1
ATOM 6985 C CA . THR B 1 436 ? 5.125 -23.906 -7.109 1 98.94 436 THR B CA 1
ATOM 6986 C C . THR B 1 436 ? 5.738 -23.391 -5.816 1 98.94 436 THR B C 1
ATOM 6988 O O . THR B 1 436 ? 6.805 -23.844 -5.398 1 98.94 436 THR B O 1
ATOM 6991 N N . GLY B 1 437 ? 5.07 -22.391 -5.184 1 98.94 437 GLY B N 1
ATOM 6992 C CA . GLY B 1 437 ? 5.516 -21.922 -3.883 1 98.94 437 GLY B CA 1
ATOM 6993 C C . GLY B 1 437 ? 5.5 -23 -2.82 1 98.94 437 GLY B C 1
ATOM 6994 O O . GLY B 1 437 ? 6.477 -23.188 -2.094 1 98.94 437 GLY B O 1
ATOM 6995 N N . HIS B 1 438 ? 4.387 -23.734 -2.768 1 98.94 438 HIS B N 1
ATOM 6996 C CA . HIS B 1 438 ? 4.258 -24.875 -1.856 1 98.94 438 HIS B CA 1
ATOM 6997 C C . HIS B 1 438 ? 5.426 -25.844 -2.012 1 98.94 438 HIS B C 1
ATOM 6999 O O . HIS B 1 438 ? 6.059 -26.219 -1.022 1 98.94 438 HIS B O 1
ATOM 7005 N N . ALA B 1 439 ? 5.742 -26.109 -3.172 1 98.94 439 ALA B N 1
ATOM 7006 C CA . ALA B 1 439 ? 6.82 -27.047 -3.477 1 98.94 439 ALA B CA 1
ATOM 7007 C C . ALA B 1 439 ? 8.18 -26.484 -3.086 1 98.94 439 ALA B C 1
ATOM 7009 O O . ALA B 1 439 ? 9.023 -27.188 -2.541 1 98.94 439 ALA B O 1
ATOM 7010 N N . ALA B 1 440 ? 8.398 -25.234 -3.393 1 98.94 440 ALA B N 1
ATOM 7011 C CA . ALA B 1 440 ? 9.664 -24.594 -3.051 1 98.94 440 ALA B CA 1
ATOM 7012 C C . ALA B 1 440 ? 9.898 -24.609 -1.543 1 98.94 440 ALA B C 1
ATOM 7014 O O . ALA B 1 440 ? 11.016 -24.859 -1.086 1 98.94 440 ALA B O 1
ATOM 7015 N N . GLY B 1 441 ? 8.836 -24.312 -0.772 1 98.94 441 GLY B N 1
ATOM 7016 C CA . GLY B 1 441 ? 8.945 -24.328 0.678 1 98.94 441 GLY B CA 1
ATOM 7017 C C . GLY B 1 441 ? 9.289 -25.703 1.226 1 98.94 441 GLY B C 1
ATOM 7018 O O . GLY B 1 441 ? 10.172 -25.844 2.072 1 98.94 441 GLY B O 1
ATOM 7019 N N . VAL B 1 442 ? 8.625 -26.688 0.719 1 98.94 442 VAL B N 1
ATOM 7020 C CA . VAL B 1 442 ? 8.867 -28.062 1.139 1 98.94 442 VAL B CA 1
ATOM 7021 C C . VAL B 1 442 ? 10.305 -28.453 0.799 1 98.94 442 VAL B C 1
ATOM 7023 O O . VAL B 1 442 ? 11.016 -29.016 1.64 1 98.94 442 VAL B O 1
ATOM 7026 N N . CYS B 1 443 ? 10.688 -28.172 -0.405 1 98.88 443 CYS B N 1
ATOM 7027 C CA . CYS B 1 443 ? 12.039 -28.484 -0.837 1 98.88 443 CYS B CA 1
ATOM 7028 C C . CYS B 1 443 ? 13.07 -27.797 0.045 1 98.88 443 CYS B C 1
ATOM 7030 O O . CYS B 1 443 ? 14.07 -28.406 0.435 1 98.88 443 CYS B O 1
ATOM 7032 N N . ALA B 1 444 ? 12.828 -26.547 0.345 1 98.88 444 ALA B N 1
ATOM 7033 C CA . ALA B 1 444 ? 13.75 -25.781 1.186 1 98.88 444 ALA B CA 1
ATOM 7034 C C . ALA B 1 444 ? 13.883 -26.422 2.566 1 98.88 444 ALA B C 1
ATOM 7036 O O . ALA B 1 444 ? 14.992 -26.594 3.074 1 98.88 444 ALA B O 1
ATOM 7037 N N . ALA B 1 445 ? 12.797 -26.781 3.166 1 98.81 445 ALA B N 1
ATOM 7038 C CA . ALA B 1 445 ? 12.805 -27.406 4.488 1 98.81 445 ALA B CA 1
ATOM 7039 C C . ALA B 1 445 ? 13.578 -28.719 4.473 1 98.81 445 ALA B C 1
ATOM 7041 O O . ALA B 1 445 ? 14.383 -28.969 5.371 1 98.81 445 ALA B O 1
ATOM 7042 N N . LEU B 1 446 ? 13.32 -29.531 3.477 1 98.5 446 LEU B N 1
ATOM 7043 C CA . LEU B 1 446 ? 13.984 -30.812 3.371 1 98.5 446 LEU B CA 1
ATOM 7044 C C . LEU B 1 446 ? 15.477 -30.641 3.098 1 98.5 446 LEU B C 1
ATOM 7046 O O . LEU B 1 446 ? 16.297 -31.453 3.549 1 98.5 446 LEU B O 1
ATOM 7050 N N . THR B 1 447 ? 15.812 -29.609 2.328 1 97.88 447 THR B N 1
ATOM 7051 C CA . THR B 1 447 ? 17.219 -29.297 2.076 1 97.88 447 THR B CA 1
ATOM 7052 C C . THR B 1 447 ? 17.953 -29.031 3.385 1 97.88 447 THR B C 1
ATOM 7054 O O . THR B 1 447 ? 19.078 -29.516 3.58 1 97.88 447 THR B O 1
ATOM 7057 N N . VAL B 1 448 ? 17.359 -28.266 4.242 1 96.25 448 VAL B N 1
ATOM 7058 C CA . VAL B 1 448 ? 17.953 -27.953 5.535 1 96.25 448 VAL B CA 1
ATOM 7059 C C . VAL B 1 448 ? 18.125 -29.234 6.352 1 96.25 448 VAL B C 1
ATOM 7061 O O . VAL B 1 448 ? 19.172 -29.469 6.949 1 96.25 448 VAL B O 1
ATOM 7064 N N . ARG B 1 449 ? 17.156 -30.047 6.352 1 95.12 449 ARG B N 1
ATOM 7065 C CA . ARG B 1 449 ? 17.141 -31.266 7.148 1 95.12 449 ARG B CA 1
ATOM 7066 C C . ARG B 1 449 ? 18.188 -32.25 6.641 1 95.12 449 ARG B C 1
ATOM 7068 O O . ARG B 1 449 ? 18.828 -32.969 7.43 1 95.12 449 ARG B O 1
ATOM 7075 N N . HIS B 1 450 ? 18.359 -32.344 5.414 1 92.69 450 HIS B N 1
ATOM 7076 C CA . HIS B 1 450 ? 19.219 -33.344 4.812 1 92.69 450 HIS B CA 1
ATOM 7077 C C . HIS B 1 450 ? 20.641 -32.844 4.656 1 92.69 450 HIS B C 1
ATOM 7079 O O . HIS B 1 450 ? 21.578 -33.625 4.465 1 92.69 450 HIS B O 1
ATOM 7085 N N . GLY B 1 451 ? 20.781 -31.562 4.738 1 85.62 451 GLY B N 1
ATOM 7086 C CA . GLY B 1 451 ? 22.109 -30.953 4.73 1 85.62 451 GLY B CA 1
ATOM 7087 C C . GLY B 1 451 ? 22.703 -30.828 3.338 1 85.62 451 GLY B C 1
ATOM 7088 O O . GLY B 1 451 ? 23.688 -30.125 3.141 1 85.62 451 GLY B O 1
ATOM 7089 N N . SER B 1 452 ? 22.094 -31.469 2.381 1 84.81 452 SER B N 1
ATOM 7090 C CA . SER B 1 452 ? 22.578 -31.344 1.012 1 84.81 452 SER B CA 1
ATOM 7091 C C . SER B 1 452 ? 21.891 -30.203 0.274 1 84.81 452 SER B C 1
ATOM 7093 O O . SER B 1 452 ? 20.844 -29.719 0.716 1 84.81 452 SER B O 1
ATOM 7095 N N . GLY B 1 453 ? 22.531 -29.625 -0.683 1 90.88 453 GLY B N 1
ATOM 7096 C CA . GLY B 1 453 ? 21.859 -28.656 -1.535 1 90.88 453 GLY B CA 1
ATOM 7097 C C . GLY B 1 453 ? 20.578 -29.188 -2.158 1 90.88 453 GLY B C 1
ATOM 7098 O O . GLY B 1 453 ? 20.344 -30.406 -2.176 1 90.88 453 GLY B O 1
ATOM 7099 N N . PRO B 1 454 ? 19.688 -28.266 -2.527 1 93.94 454 PRO B N 1
ATOM 7100 C CA . PRO B 1 454 ? 18.422 -28.719 -3.107 1 93.94 454 PRO B CA 1
ATOM 7101 C C . PRO B 1 454 ? 18.609 -29.656 -4.293 1 93.94 454 PRO B C 1
ATOM 7103 O O . PRO B 1 454 ? 17.766 -30.531 -4.539 1 93.94 454 PRO B O 1
ATOM 7106 N N . ARG B 1 455 ? 19.703 -29.609 -4.965 1 94.69 455 ARG B N 1
ATOM 7107 C CA . ARG B 1 455 ? 19.984 -30.438 -6.121 1 94.69 455 ARG B CA 1
ATOM 7108 C C . ARG B 1 455 ? 20.328 -31.859 -5.695 1 94.69 455 ARG B C 1
ATOM 7110 O O . ARG B 1 455 ? 20.188 -32.812 -6.48 1 94.69 455 ARG B O 1
ATOM 7117 N N . GLY B 1 456 ? 20.75 -31.953 -4.535 1 90.94 456 GLY B N 1
ATOM 7118 C CA . GLY B 1 456 ? 21.109 -33.281 -4.023 1 90.94 456 GLY B CA 1
ATOM 7119 C C . GLY B 1 456 ? 19.938 -33.969 -3.355 1 90.94 456 GLY B C 1
ATOM 7120 O O . GLY B 1 456 ? 20.062 -35.156 -2.963 1 90.94 456 GLY B O 1
ATOM 7121 N N . LEU B 1 457 ? 18.859 -33.375 -3.244 1 94.94 457 LEU B N 1
ATOM 7122 C CA . LEU B 1 457 ? 17.672 -33.938 -2.609 1 94.94 457 LEU B CA 1
ATOM 7123 C C . LEU B 1 457 ? 16.875 -34.781 -3.598 1 94.94 457 LEU B C 1
ATOM 7125 O O . LEU B 1 457 ? 16.5 -34.312 -4.664 1 94.94 457 LEU B O 1
ATOM 7129 N N . PRO B 1 458 ? 16.672 -36.094 -3.307 1 95.56 458 PRO B N 1
ATOM 7130 C CA . PRO B 1 458 ? 15.789 -36.875 -4.188 1 95.56 458 PRO B CA 1
ATOM 7131 C C . PRO B 1 458 ? 14.398 -36.25 -4.336 1 95.56 458 PRO B C 1
ATOM 7133 O O . PRO B 1 458 ? 13.727 -35.969 -3.336 1 95.56 458 PRO B O 1
ATOM 7136 N N . TYR B 1 459 ? 14 -36.062 -5.539 1 96.75 459 TYR B N 1
ATOM 7137 C CA . TYR B 1 459 ? 12.727 -35.406 -5.789 1 96.75 459 TYR B CA 1
ATOM 7138 C C . TYR B 1 459 ? 11.57 -36.188 -5.184 1 96.75 459 TYR B C 1
ATOM 7140 O O . TYR B 1 459 ? 10.531 -35.594 -4.848 1 96.75 459 TYR B O 1
ATOM 7148 N N . ARG B 1 460 ? 11.711 -37.438 -4.973 1 97.06 460 ARG B N 1
ATOM 7149 C CA . ARG B 1 460 ? 10.648 -38.281 -4.402 1 97.06 460 ARG B CA 1
ATOM 7150 C C . ARG B 1 460 ? 10.344 -37.875 -2.969 1 97.06 460 ARG B C 1
ATOM 7152 O O . ARG B 1 460 ? 9.195 -37.938 -2.525 1 97.06 460 ARG B O 1
ATOM 7159 N N . LEU B 1 461 ? 11.336 -37.406 -2.266 1 97.31 461 LEU B N 1
ATOM 7160 C CA . LEU B 1 461 ? 11.117 -36.906 -0.906 1 97.31 461 LEU B CA 1
ATOM 7161 C C . LEU B 1 461 ? 10.25 -35.656 -0.909 1 97.31 461 LEU B C 1
ATOM 7163 O O . LEU B 1 461 ? 9.391 -35.5 -0.045 1 97.31 461 LEU B O 1
ATOM 7167 N N . VAL B 1 462 ? 10.508 -34.844 -1.885 1 98.31 462 VAL B N 1
ATOM 7168 C CA . VAL B 1 462 ? 9.711 -33.625 -2.02 1 98.31 462 VAL B CA 1
ATOM 7169 C C . VAL B 1 462 ? 8.273 -33.969 -2.367 1 98.31 462 VAL B C 1
ATOM 7171 O O . VAL B 1 462 ? 7.332 -33.438 -1.76 1 98.31 462 VAL B O 1
ATOM 7174 N N . GLN B 1 463 ? 8.125 -34.906 -3.283 1 98.56 463 GLN B N 1
ATOM 7175 C CA . GLN B 1 463 ? 6.797 -35.312 -3.715 1 98.56 463 GLN B CA 1
ATOM 7176 C C . GLN B 1 463 ? 6.012 -35.938 -2.561 1 98.56 463 GLN B C 1
ATOM 7178 O O . GLN B 1 463 ? 4.832 -35.656 -2.377 1 98.56 463 GLN B O 1
ATOM 7183 N N . ARG B 1 464 ? 6.637 -36.75 -1.78 1 98.12 464 ARG B N 1
ATOM 7184 C CA . ARG B 1 464 ? 5.98 -37.406 -0.654 1 98.12 464 ARG B CA 1
ATOM 7185 C C . ARG B 1 464 ? 5.508 -36.375 0.375 1 98.12 464 ARG B C 1
ATOM 7187 O O . ARG B 1 464 ? 4.41 -36.5 0.925 1 98.12 464 ARG B O 1
ATOM 7194 N N . GLU B 1 465 ? 6.379 -35.438 0.646 1 98.5 465 GLU B N 1
ATOM 7195 C CA . GLU B 1 465 ? 6.012 -34.406 1.621 1 98.5 465 GLU B CA 1
ATOM 7196 C C . GLU B 1 465 ? 4.883 -33.531 1.097 1 98.5 465 GLU B C 1
ATOM 7198 O O . GLU B 1 465 ? 3.99 -33.156 1.854 1 98.5 465 GLU B O 1
ATOM 7203 N N . LEU B 1 466 ? 4.895 -33.188 -0.155 1 98.75 466 LEU B N 1
ATOM 7204 C CA . LEU B 1 466 ? 3.82 -32.406 -0.768 1 98.75 466 LEU B CA 1
ATOM 7205 C C . LEU B 1 466 ? 2.488 -33.125 -0.647 1 98.75 466 LEU B C 1
ATOM 7207 O O . LEU B 1 466 ? 1.476 -32.531 -0.285 1 98.75 466 LEU B O 1
ATOM 7211 N N . LEU B 1 467 ? 2.535 -34.438 -0.974 1 98.38 467 LEU B N 1
ATOM 7212 C CA . LEU B 1 467 ? 1.325 -35.219 -0.877 1 98.38 467 LEU B CA 1
ATOM 7213 C C . LEU B 1 467 ? 0.834 -35.312 0.565 1 98.38 467 LEU B C 1
ATOM 7215 O O . LEU B 1 467 ? -0.371 -35.219 0.819 1 98.38 467 LEU B O 1
ATOM 7219 N N . ARG B 1 468 ? 1.731 -35.438 1.479 1 98.38 468 ARG B N 1
ATOM 7220 C CA . ARG B 1 468 ? 1.37 -35.469 2.893 1 98.38 468 ARG B CA 1
ATOM 7221 C C . ARG B 1 468 ? 0.655 -34.156 3.295 1 98.38 468 ARG B C 1
ATOM 7223 O O . ARG B 1 468 ? -0.265 -34.188 4.117 1 98.38 468 ARG B O 1
ATOM 7230 N N . GLN B 1 469 ? 1.062 -33.094 2.65 1 98.5 469 GLN B N 1
ATOM 7231 C CA . GLN B 1 469 ? 0.497 -31.797 2.998 1 98.5 469 GLN B CA 1
ATOM 7232 C C . GLN B 1 469 ? -0.737 -31.484 2.156 1 98.5 469 GLN B C 1
ATOM 7234 O O . GLN B 1 469 ? -1.236 -30.359 2.166 1 98.5 469 GLN B O 1
ATOM 7239 N N . GLY B 1 470 ? -1.123 -32.375 1.385 1 98.19 470 GLY B N 1
ATOM 7240 C CA . GLY B 1 470 ? -2.41 -32.25 0.723 1 98.19 470 GLY B CA 1
ATOM 7241 C C . GLY B 1 470 ? -2.301 -31.734 -0.705 1 98.19 470 GLY B C 1
ATOM 7242 O O . GLY B 1 470 ? -3.311 -31.406 -1.333 1 98.19 470 GLY B O 1
ATOM 7243 N N . ALA B 1 471 ? -1.086 -31.672 -1.257 1 98.25 471 ALA B N 1
ATOM 7244 C CA . ALA B 1 471 ? -0.947 -31.281 -2.66 1 98.25 471 ALA B CA 1
ATOM 7245 C C . ALA B 1 471 ? -1.493 -32.375 -3.578 1 98.25 471 ALA B C 1
ATOM 7247 O O . ALA B 1 471 ? -1.644 -33.531 -3.166 1 98.25 471 ALA B O 1
ATOM 7248 N N . ARG B 1 472 ? -1.799 -31.953 -4.785 1 95.94 472 ARG B N 1
ATOM 7249 C CA . ARG B 1 472 ? -2.207 -32.906 -5.82 1 95.94 472 ARG B CA 1
ATOM 7250 C C . ARG B 1 472 ? -1.083 -33.125 -6.824 1 95.94 472 ARG B C 1
ATOM 7252 O O . ARG B 1 472 ? -0.665 -32.188 -7.52 1 95.94 472 ARG B O 1
ATOM 7259 N N . LEU B 1 473 ? -0.598 -34.344 -6.812 1 95.88 473 LEU B N 1
ATOM 7260 C CA . LEU B 1 473 ? 0.471 -34.719 -7.73 1 95.88 473 LEU B CA 1
ATOM 7261 C C . LEU B 1 473 ? 0.201 -36.094 -8.344 1 95.88 473 LEU B C 1
ATOM 7263 O O . LEU B 1 473 ? -0.111 -37.062 -7.629 1 95.88 473 LEU B O 1
ATOM 7267 N N . ARG B 1 474 ? 0.233 -36.156 -9.609 1 90.94 474 ARG B N 1
ATOM 7268 C CA . ARG B 1 474 ? 0.224 -37.438 -10.305 1 90.94 474 ARG B CA 1
ATOM 7269 C C . ARG B 1 474 ? 1.644 -37.938 -10.531 1 90.94 474 ARG B C 1
ATOM 7271 O O . ARG B 1 474 ? 2.34 -37.469 -11.438 1 90.94 474 ARG B O 1
ATOM 7278 N N . THR B 1 475 ? 2.086 -38.875 -9.672 1 84.56 475 THR B N 1
ATOM 7279 C CA . THR B 1 475 ? 3.477 -39.312 -9.711 1 84.56 475 THR B CA 1
ATOM 7280 C C . THR B 1 475 ? 3.607 -40.625 -10.484 1 84.56 475 THR B C 1
ATOM 7282 O O . THR B 1 475 ? 4.719 -41.094 -10.758 1 84.56 475 THR B O 1
ATOM 7285 N N . GLU B 1 476 ? 2.533 -41.344 -10.734 1 70.81 476 GLU B N 1
ATOM 7286 C CA . GLU B 1 476 ? 2.646 -42.656 -11.375 1 70.81 476 GLU B CA 1
ATOM 7287 C C . GLU B 1 476 ? 2.992 -42.531 -12.852 1 70.81 476 GLU B C 1
ATOM 7289 O O . GLU B 1 476 ? 2.477 -41.625 -13.531 1 70.81 476 GLU B O 1
ATOM 7294 N N . PRO B 1 477 ? 4.152 -43.156 -13.188 1 54.16 477 PRO B N 1
ATOM 7295 C CA . PRO B 1 477 ? 4.531 -43.156 -14.602 1 54.16 477 PRO B CA 1
ATOM 7296 C C . PRO B 1 477 ? 3.379 -43.562 -15.516 1 54.16 477 PRO B C 1
ATOM 7298 O O . PRO B 1 477 ? 2.525 -44.375 -15.125 1 54.16 477 PRO B O 1
ATOM 7301 N N . HIS B 1 478 ? 2.846 -42.688 -16.344 1 44.44 478 HIS B N 1
ATOM 7302 C CA . HIS B 1 478 ? 2.018 -43.312 -17.375 1 44.44 478 HIS B CA 1
ATOM 7303 C C . HIS B 1 478 ? 2.766 -44.438 -18.062 1 44.44 478 HIS B C 1
ATOM 7305 O O . HIS B 1 478 ? 3.982 -44.375 -18.25 1 44.44 478 HIS B O 1
#

InterPro domains:
  IPR036188 FAD/NAD(P)-binding domain superfamily [G3DSA:3.50.50.60] (24-226)
  IPR036188 FAD/NAD(P)-binding domain superfamily [SSF51905] (16-445)
  IPR039650 H(2):CoB-CoM heterodisulfide,ferredoxin reductase subunit A-like [PTHR43498] (12-475)

Foldseek 3Di:
DPFDDDDPDDDDDDDDDDDAAAPEEWAEEFEAQALLSLLLQLLQLLLPTQYEYEHQAPFHHPCVQQLVPDWQDAQWFAFDQPPPPQPPCLLQLAAQRGDDTDGFWDFPVPVLVVQQVVVLFWDAADNSRSGIIFGHNVSSRVSSVVSCVVSPYHYHYNWAWDAWDADPPDGWIWTWTQHPVGIYIYTYNFYEYANLACNHVVRQPFDWAAAAPPPRWAFWWWKKFKKFQFQSVFLSVVCVVPVQADHNFKGNQVLVVVCVVVVLADALERIWGWGDHSDSGMIMTTGHTDADAAPVDPSSQVVNVVRNVVNVVSVLVSCCPRGTRCVPMDTPDIRNGIGDLTHIATAFQDAAELCQFQAQHEDLLFQGKGFFWQWGHDRVTYDIDTDGHPHRGIHTDGPRQQHGPPDWSYGYFALRTHYHSRVSSTCNRSSSRSSRSSLNSNLSSVCSVVVHTSVPDDSVSSVVSSVVSPTRDDNDDD/DPFDDDDPDDDDDDDDDDDAAAPEEWAEEFEAQALLSLLLQLLQLLLPTGYEYEHQAPFHHPCVQQLVPDWQDAQWFAFDQPPCPAPPCLLQLAAQRGDDTDGFWDFPVPVLVVQQVVVLFWDAADNSRSGIIFGHNVSSRVSSVVSCVVSPYHYHYNWAWDAWDADPPDGWIWTWTQHPVGIYIYTYNFYEYANLACNHVVRQPFDWAAAAPPPRWAFWWWKKFKKFQFQSVFLSVVCVVPVQADHNFKGNQVLVVVCVVVVLADALERIWGWGDHSDSGMIMTTGHTDADAAPVDPSSQSVNVVRNVVNVVSVLVSCCPRGTRCVPMDTPDIRNGIGDLTHIATAFQDAAELCQFQAQHEDLLFQGKGFFWQWGQDNVTYDIDTDGHPHRGIHTDGPRQQHGPPDWSYGYFALRTHYHSRVSSTCNRSSSRSSRSSLNSNLSSVCSVVVHTSVPDPSVSSNVSSVVSPTRDDNDDD

Organism: Streptomyces coelicolor (strain ATCC BAA-471 / A3(2) / M145) (NCBI:txid100226)